Protein AF-A0A9D9I6J3-F1 (afdb_monomer)

Secondary structure (DSSP, 8-state):
--------------------------------------PPPP-EEEE-SSTTEE-SSSSEEEEEE-TTEEEEEEEEEESS-EEEEEE-SS---EEEEETTTTEEEEEEE---SSS-EEEEEEEEETTEEEEEEEEEPPTT---EEES--EEEE-SSS--EEEEEEEESSTT-EEEE---TTEEEEEETTEEEEEEPPP-SSS-EEEEEEEEE-TTSSS-EEEEEEEEEPPPP-EEES-SEEEE-SS--TT--EEEEEEESS-EEEEES-TT-SSEEEEEETTEEEEEEPP--SSS-EEEEEEEEEESSSS-EEEEEEEEEE----TTSEEEEEEE-STTPEEE---TT-EEEEEE-SSS-EEEEEESS--EEE-SS-EEEEEEEEEEESB----SSS-HHHHTTEEEEEE-------B-TTTTTT-TT--------S-TTTT--B-TTTTTT-TT-----TTTTTT-TT--B-TTTTTT-TT-----TTTTTT-TT--B-TTTTTTS------TTTTTT-TT--B-TTTTTT---S---TTTTTT-TT--B-TTTTTT-TT-----TTTTTT-TT--B-TTTTTT-------TTTTTT-TT--B-TTTTTT---S---TTTTTT-TT--B-TTTTTT-TT-----TTTTGGG---TTTS-TTTTTTTTTT-TT-----TTTTTT-TT--B-TTTTTT-TT-----TTTTTT-TT--B-TTTTTT-TT--EEPTTTTTT-TT--EEESTTTT-TT--EE-TTTTTT-TT--EEESTTTT-TT--EE-TTTTTT-TT--B-TTTTTT-TT-----TTTTTT-TT--B-TTTTTT---SEEPTTTBTT-TT--B-TTTTTT-TT--EE---B--B--SSEE-TTTTTT-TT--B--TTTTTTBTTEEE-TTTTTT-TT-----TTTTTT---SS-EE-TTTTTT-TT--EEPTTTT-SS-B--EEE-TTTTTT-TT--EE-TTTTTTB-SSS-EE-TTTTTT-TT--EEPTTTTTT--EEEESTTTT-TT--EE-S-SSTT---SEEESTTTT-TT-----TTTTTT--S--EEESTTTT-TT-----TTTTTT-TT--EEESTTTT-TT-----TTTTTT-TT--B-TTTTTT-TT-----HHHHTT-TT--B-TTTTTT-TT-----TTTTTT-TT--B-TTTTTT-TT--BSPPEEEETTEEEEGGG--TTTHHHH-PPPPPSSGGGTTTTTTT-TTBTTGGGS-GGG-

Sequence (1249 aa):
MKKISIICSAVLVLLSSCVKETIYYENPEVEAGEGDVVETEAELTLASRNTWFSTEDGQSAEIAFKSLGGEVVVDVNTNVGWTFTIDGEDEFITAVKDEETDQLVLSCDSNTQEKKLSSSITVTAGDKTAVITATQNAYGTMEIIAQANNFQLPAAGELSTSFTVESSDPDWTYETTACEWLLVEQDGNTLTLTADRNTDFADRVTEFVIIAGAGGGSPVTETISVLQDRAANITADTRTVPFAPVADSDFKRELTVDANFDWDYETDDSGNGWLTIEKTETGLILTPTANEGETSRTVVITLKTGDGKENLSEFDVTVSQAGMDYDAYIVGLNVIADDLKAMLFFDKGFKGTIDWGDGTIEETDTDTYPEHTYTDPGEYIVTAKGSAESMNAKYGYYYNQKDQYVEIYNWGDLGLKSMEDAFTQMENITSLPPDETGAFENVTTFDGAFAYMENISEIPEGLFSHAVNAVSMNQTFYSDGNITAAPAGLLKNCPKLQNVSGLLMSTSLASIDKDFLSANTELTDISQMFSMTELTTVPAGLFDNNKKVTTCNALFSNSSNFASVPAGIFDKLTECESFRMVFSNTALSSVPEGIFANNRKCTTFANAFQNTRITSVPEDLFEGCSNVTSFMSCFVRCGMLKSVPSGLFTNSGAMASDMDRDGFNMVFQGCTSLESVPAGLFDGFTNIQRFNSIFNGCTSLKEIPSGLFATNTSVTQMTSAFAGCTSLKEVPDEFFKGMANMTSFSGMFKGCTSIESIGSNIIAGCNKCTTVSDMFNGCTSLRAIAEDAFAGAPALENISGVFSGCTSLQTVPAGLFSSLTALENAAEAFMESGITAVPAGLFEKNASVSSYESAFEACTSLATVGDIFGENIAAKIECNRIFYGCTALQSLPAGFFDGLYGVSTFVDAFNGCTSLTSIPSGLFKDQTSASTVTFQRCFSGCTGLTSVPSLLFGQAERSNISTCANMFEECTSISSIAPDAFGSLNRSSGTTMSNLFLGCTSLTSIPAGLFKNVTGTFSNVFKDCTGIVSVGSELFNGRRPTGLTNLFSGCTSLASVPENLFCEVEGLTSLSGIFTNCTSLTSVPSGLFKGMTAMKTLTSVFKGCTSLTGIPSGLFAGMTAVTTLNGMFQGCTALKEVSASEFASMTAVTNVGNMFNGCTGLASFPTDFFDNMKSITNIGNLFNGCVNLTGESPYTVVNGVKYHLYERTGENQAASGLKALATAASNRKGAFTGCTGLSDYDSIPAEYK

Mean predicted aligned error: 16.3 Å

InterPro domains:
  IPR000601 PKD domain [PS50093] (355-383)
  IPR005046 Protein of unknown function DUF285 [PF03382] (667-783)
  IPR005046 Protein of unknown function DUF285 [PF03382] (1119-1190)
  IPR013783 Immunoglobulin-like fold [G3DSA:2.60.40.10] (138-227)
  IPR013783 Immunoglobulin-like fold [G3DSA:2.60.40.10] (228-321)
  IPR013783 Immunoglobulin-like fold [G3DSA:2.60.40.10] (348-394)
  IPR024361 Bacteroidetes-Associated Carbohydrate-binding Often N-terminal [PF13004] (176-226)
  IPR024361 Bacteroidetes-Associated Carbohydrate-binding Often N-terminal [PF13004] (266-322)
  IPR024361 Bacteroidetes-Associated Carbohydrate-binding Often N-terminal [cd14948] (60-136)
  IPR024361 Bacteroidetes-Associated Carbohydrate-binding Often N-terminal [cd14948] (254-322)
  IPR032675 Leucine-rich repeat domain superfamily [G3DSA:3.80.10.10] (411-660)
  IPR032675 Leucine-rich repeat domain superfamily [G3DSA:3.80.10.10] (665-862)
  IPR032675 Leucine-rich repeat domain superfamily [G3DSA:3.80.10.10] (876-1193)
  IPR035986 PKD domain superfamily [SSF49299] (351-384)
  IPR053139 Putative surface bspA-like protein [PTHR45661] (556-1179)

Radius of gyration: 55.64 Å; Cα contacts (8 Å, |Δi|>4): 3985; chains: 1; bounding box: 145×68×132 Å

Nearest PDB structures (foldseek):
  6dms-assembly1_A  TM=2.758E-01  e=2.188E-07  Mariniflexile fucanivorans
  5ope-assembly1_A  TM=3.822E-01  e=5.212E-05  Homo sapiens
  4pbv-assembly3_E  TM=3.831E-01  e=3.023E-04  Gallus gallus
  2jll-assembly1_A  TM=2.386E-01  e=2.643E-05  Homo sapiens
  6iaa-assembly3_C  TM=2.127E-01  e=6.115E-05  Homo sapiens

Structure (mmCIF, N/CA/C/O backbone):
data_AF-A0A9D9I6J3-F1
#
_entry.id   AF-A0A9D9I6J3-F1
#
loop_
_atom_site.group_PDB
_atom_site.id
_atom_site.type_symbol
_atom_site.label_atom_id
_atom_site.label_alt_id
_atom_site.label_comp_id
_atom_site.label_asym_id
_atom_site.label_entity_id
_atom_site.label_seq_id
_atom_site.pdbx_PDB_ins_code
_atom_site.Cartn_x
_atom_site.Cartn_y
_atom_site.Cartn_z
_atom_site.occupancy
_atom_site.B_iso_or_equiv
_atom_site.auth_seq_id
_atom_site.auth_comp_id
_atom_site.auth_asym_id
_atom_site.auth_atom_id
_atom_site.pdbx_PDB_model_num
ATOM 1 N N . MET A 1 1 ? -4.013 -18.586 -15.022 1.00 31.58 1 MET A N 1
ATOM 2 C CA . MET A 1 1 ? -4.111 -19.982 -14.530 1.00 31.58 1 MET A CA 1
ATOM 3 C C . MET A 1 1 ? -5.473 -20.500 -14.971 1.00 31.58 1 MET A C 1
ATOM 5 O O . MET A 1 1 ? -6.456 -19.863 -14.645 1.00 31.58 1 MET A O 1
ATOM 9 N N . LYS A 1 2 ? -5.574 -21.413 -15.950 1.00 26.11 2 LYS A N 1
ATOM 10 C CA . LYS A 1 2 ? -5.782 -22.869 -15.737 1.00 26.11 2 LYS A CA 1
ATOM 11 C C . LYS A 1 2 ? -6.666 -23.165 -14.516 1.00 26.11 2 LYS A C 1
ATOM 13 O O . LYS A 1 2 ? -6.300 -22.750 -13.431 1.00 26.11 2 LYS A O 1
ATOM 18 N N . LYS A 1 3 ? -7.715 -23.979 -14.558 1.00 27.22 3 LYS A N 1
ATOM 19 C CA . LYS A 1 3 ? -8.460 -24.729 -15.588 1.00 27.22 3 LYS A CA 1
ATOM 20 C C . LYS A 1 3 ? -9.621 -25.349 -14.778 1.00 27.22 3 LYS A C 1
ATOM 22 O O . LYS A 1 3 ? -9.359 -25.913 -13.725 1.00 27.22 3 LYS A O 1
ATOM 27 N N . ILE A 1 4 ? -10.866 -25.128 -15.185 1.00 32.34 4 ILE A N 1
ATOM 28 C CA . ILE A 1 4 ? -11.777 -26.135 -15.768 1.00 32.34 4 ILE A CA 1
ATOM 29 C C . ILE A 1 4 ? -12.156 -27.324 -14.863 1.00 32.34 4 ILE A C 1
ATOM 31 O O . ILE A 1 4 ? -11.342 -28.212 -14.624 1.00 32.34 4 ILE A O 1
ATOM 35 N N . SER A 1 5 ? -13.447 -27.358 -14.509 1.00 28.22 5 SER A N 1
ATOM 36 C CA . SER A 1 5 ? -14.442 -28.451 -14.668 1.00 28.22 5 SER A CA 1
ATOM 37 C C . SER A 1 5 ? -15.743 -27.981 -13.979 1.00 28.22 5 SER A C 1
ATOM 39 O O . SER A 1 5 ? -15.632 -27.390 -12.916 1.00 28.22 5 SER A O 1
ATOM 41 N N . ILE A 1 6 ? -16.993 -28.171 -14.419 1.00 29.58 6 ILE A N 1
ATOM 42 C CA . ILE A 1 6 ? -17.618 -28.969 -15.480 1.00 29.58 6 ILE A CA 1
ATOM 43 C C . ILE A 1 6 ? -19.096 -28.489 -15.612 1.00 29.58 6 ILE A C 1
ATOM 45 O O . ILE A 1 6 ? -19.751 -28.275 -14.600 1.00 29.58 6 ILE A O 1
ATOM 49 N N . ILE A 1 7 ? -19.567 -28.363 -16.863 1.00 25.58 7 ILE A N 1
ATOM 50 C CA . ILE A 1 7 ? -20.936 -28.522 -17.425 1.00 25.58 7 ILE A CA 1
ATOM 51 C C . ILE A 1 7 ? -22.084 -27.544 -17.053 1.00 25.58 7 ILE A C 1
ATOM 53 O O . ILE A 1 7 ? -22.588 -27.502 -15.937 1.00 25.58 7 ILE A O 1
ATOM 57 N N . CYS A 1 8 ? -22.561 -26.859 -18.108 1.00 24.48 8 CYS A N 1
ATOM 58 C CA . CYS A 1 8 ? -23.852 -26.178 -18.272 1.00 24.48 8 CYS A CA 1
ATOM 59 C C . CYS A 1 8 ? -24.996 -27.148 -18.631 1.00 24.48 8 CYS A C 1
ATOM 61 O O . CYS A 1 8 ? -24.764 -28.091 -19.390 1.00 24.48 8 CYS A O 1
ATOM 63 N N . SER A 1 9 ? -26.220 -26.792 -18.204 1.00 24.19 9 SER A N 1
ATOM 64 C CA . SER A 1 9 ? -27.562 -27.038 -18.800 1.00 24.19 9 SER A CA 1
ATOM 65 C C . SER A 1 9 ? -28.574 -27.615 -17.802 1.00 24.19 9 SER A C 1
ATOM 67 O O . SER A 1 9 ? -28.390 -28.744 -17.356 1.00 24.19 9 SER A O 1
ATOM 69 N N . ALA A 1 10 ? -29.639 -26.845 -17.519 1.00 23.12 10 ALA A N 1
ATOM 70 C CA . ALA A 1 10 ? -31.043 -27.235 -17.247 1.00 23.12 10 ALA A CA 1
ATOM 71 C C . ALA A 1 10 ? -31.738 -26.126 -16.403 1.00 23.12 10 ALA A C 1
ATOM 73 O O . ALA A 1 10 ? -31.264 -25.850 -15.308 1.00 23.12 10 ALA A O 1
ATOM 74 N N . VAL A 1 11 ? -32.707 -25.339 -16.921 1.00 23.56 11 VAL A N 1
ATOM 75 C CA . VAL A 1 11 ? -34.150 -25.679 -17.142 1.00 23.56 11 VAL A CA 1
ATOM 76 C C . VAL A 1 11 ? -34.924 -25.604 -15.808 1.00 23.56 11 VAL A C 1
ATOM 78 O O . VAL A 1 11 ? -34.448 -26.154 -14.827 1.00 23.56 11 VAL A O 1
ATOM 81 N N . LEU A 1 12 ? -36.102 -24.993 -15.636 1.00 22.55 12 LEU A N 1
ATOM 82 C CA . LEU A 1 12 ? -37.049 -24.220 -16.452 1.00 22.55 12 LEU A CA 1
ATOM 83 C C . LEU A 1 12 ? -38.026 -23.534 -15.464 1.00 22.55 12 LEU A C 1
ATOM 85 O O . LEU A 1 12 ? -38.310 -24.077 -14.400 1.00 22.55 12 LEU A O 1
ATOM 89 N N . VAL A 1 13 ? -38.533 -22.371 -15.862 1.00 25.64 13 VAL A N 1
ATOM 90 C CA . VAL A 1 13 ? -39.941 -21.917 -15.908 1.00 25.64 13 VAL A CA 1
ATOM 91 C C . VAL A 1 13 ? -41.053 -22.820 -15.294 1.00 25.64 13 VAL A C 1
ATOM 93 O O . VAL A 1 13 ? -41.077 -24.025 -15.528 1.00 25.64 13 VAL A O 1
ATOM 96 N N . LEU A 1 14 ? -42.041 -22.132 -14.677 1.00 25.36 14 LEU A N 1
ATOM 97 C CA . LEU A 1 14 ? -43.467 -22.454 -14.375 1.00 25.36 14 LEU A CA 1
ATOM 98 C C . LEU A 1 14 ? -43.877 -23.085 -13.021 1.00 25.36 14 LEU A C 1
ATOM 100 O O . LEU A 1 14 ? -43.435 -24.174 -12.670 1.00 25.36 14 LEU A O 1
ATOM 104 N N . LEU A 1 15 ? -44.839 -22.421 -12.340 1.00 24.41 15 LEU A N 1
ATOM 105 C CA . LEU A 1 15 ? -46.248 -22.847 -12.076 1.00 24.41 15 LEU A CA 1
ATOM 106 C C . LEU A 1 15 ? -46.881 -21.977 -10.948 1.00 24.41 15 LEU A C 1
ATOM 108 O O . LEU A 1 15 ? -46.342 -21.935 -9.847 1.00 24.41 15 LEU A O 1
ATOM 112 N N . SER A 1 16 ? -47.860 -21.098 -11.252 1.00 27.89 16 SER A N 1
ATOM 113 C CA . SER A 1 16 ? -49.352 -21.252 -11.184 1.00 27.89 16 SER A CA 1
ATOM 114 C C . SER A 1 16 ? -49.929 -21.098 -9.757 1.00 27.89 16 SER A C 1
ATOM 116 O O . SER A 1 16 ? -49.310 -21.595 -8.827 1.00 27.89 16 SER A O 1
ATOM 118 N N . SER A 1 17 ? -51.078 -20.483 -9.437 1.00 27.06 17 SER A N 1
ATOM 119 C CA . SER A 1 17 ? -52.390 -20.254 -10.096 1.00 27.06 17 SER A CA 1
ATOM 120 C C . SER A 1 17 ? -53.180 -19.206 -9.258 1.00 27.06 17 SER A C 1
ATOM 122 O O . SER A 1 17 ? -52.914 -19.104 -8.063 1.00 27.06 17 SER A O 1
ATOM 124 N N . CYS A 1 18 ? -54.146 -18.420 -9.755 1.00 23.62 18 CYS A N 1
ATOM 125 C CA . CYS A 1 18 ? -55.503 -18.833 -10.157 1.00 23.62 18 CYS A CA 1
ATOM 126 C C . CYS A 1 18 ? -56.215 -17.725 -10.976 1.00 23.62 18 CYS A C 1
ATOM 128 O O . CYS A 1 18 ? -55.881 -16.551 -10.850 1.00 23.62 18 CYS A O 1
ATOM 130 N N . VAL A 1 19 ? -57.186 -18.138 -11.794 1.00 31.89 19 VAL A N 1
ATOM 131 C CA . VAL A 1 19 ? -57.693 -17.511 -13.033 1.00 31.89 19 VAL A CA 1
ATOM 132 C C . VAL A 1 19 ? -59.041 -16.794 -12.831 1.00 31.89 19 VAL A C 1
ATOM 134 O O . VAL A 1 19 ? -59.838 -17.221 -11.996 1.00 31.89 19 VAL A O 1
ATOM 137 N N . LYS A 1 20 ? -59.338 -15.781 -13.662 1.00 25.92 20 LYS A N 1
ATOM 138 C CA . LYS A 1 20 ? -60.696 -15.514 -14.175 1.00 25.92 20 LYS A CA 1
ATOM 139 C C . LYS A 1 20 ? -60.619 -14.939 -15.599 1.00 25.92 20 LYS A C 1
ATOM 141 O O . LYS A 1 20 ? -59.843 -14.022 -15.840 1.00 25.92 20 LYS A O 1
ATOM 146 N N . GLU A 1 21 ? -61.371 -15.561 -16.502 1.00 25.34 21 GLU A N 1
ATOM 147 C CA . GLU A 1 21 ? -61.433 -15.333 -17.952 1.00 25.34 21 GLU A CA 1
ATOM 148 C C . GLU A 1 21 ? -62.303 -14.122 -18.327 1.00 25.34 21 GLU A C 1
ATOM 150 O O . GLU A 1 21 ? -63.304 -13.844 -17.665 1.00 25.34 21 GLU A O 1
ATOM 155 N N . THR A 1 22 ? -61.938 -13.470 -19.433 1.00 25.23 22 THR A N 1
ATOM 156 C CA . THR A 1 22 ? -62.738 -12.491 -20.185 1.00 25.23 22 THR A CA 1
ATOM 157 C C . THR A 1 22 ? -62.913 -13.058 -21.598 1.00 25.23 22 THR A C 1
ATOM 159 O O . THR A 1 22 ? -61.918 -13.462 -22.199 1.00 25.23 22 THR A O 1
ATOM 162 N N . ILE A 1 23 ? -64.143 -13.116 -22.119 1.00 27.64 23 ILE A N 1
ATOM 163 C CA . ILE A 1 23 ? -64.451 -13.550 -23.496 1.00 27.64 23 ILE A CA 1
ATOM 164 C C . ILE A 1 23 ? -65.005 -12.353 -24.286 1.00 27.64 23 ILE A C 1
ATOM 166 O O . ILE A 1 23 ? -65.768 -11.553 -23.745 1.00 27.64 23 ILE A O 1
ATOM 170 N N . TYR A 1 24 ? -64.557 -12.251 -25.541 1.00 30.38 24 TYR A N 1
ATOM 171 C CA . TYR A 1 24 ? -64.829 -11.232 -26.562 1.00 30.38 24 TYR A CA 1
ATOM 172 C C . TYR A 1 24 ? -66.170 -11.446 -27.292 1.00 30.38 24 TYR A C 1
ATOM 174 O O . TYR A 1 24 ? -66.682 -12.563 -27.318 1.00 30.38 24 TYR A O 1
ATOM 182 N N . TYR A 1 25 ? -66.678 -10.400 -27.958 1.00 24.48 25 TYR A N 1
ATOM 183 C CA . TYR A 1 25 ? -67.726 -10.485 -28.986 1.00 24.48 25 TYR A CA 1
ATOM 184 C C . TYR A 1 25 ? -67.228 -9.843 -30.292 1.00 24.48 25 TYR A C 1
ATOM 186 O O . TYR A 1 25 ? -66.912 -8.657 -30.309 1.00 24.48 25 TYR A O 1
ATOM 194 N N . GLU A 1 26 ? -67.202 -10.628 -31.371 1.00 28.08 26 GLU A N 1
ATOM 195 C CA . GLU A 1 26 ? -67.115 -10.182 -32.768 1.00 28.08 26 GLU A CA 1
ATOM 196 C C . GLU A 1 26 ? -68.422 -10.549 -33.488 1.00 28.08 26 GLU A C 1
ATOM 198 O O . GLU A 1 26 ? -69.033 -11.581 -33.204 1.00 28.08 26 GLU A O 1
ATOM 203 N N . ASN A 1 27 ? -68.836 -9.700 -34.427 1.00 25.91 27 ASN A N 1
ATOM 204 C CA . ASN A 1 27 ? -70.014 -9.859 -35.278 1.00 25.91 27 ASN A CA 1
ATOM 205 C C . ASN A 1 27 ? -69.564 -10.309 -36.687 1.00 25.91 27 ASN A C 1
ATOM 207 O O . ASN A 1 27 ? -68.663 -9.665 -37.228 1.00 25.91 27 ASN A O 1
ATOM 211 N N . PRO A 1 28 ? -70.142 -11.349 -37.318 1.00 34.97 28 PRO A N 1
ATOM 212 C CA . PRO A 1 28 ? -69.772 -11.731 -38.677 1.00 34.97 28 PRO A CA 1
ATOM 213 C C . PRO A 1 28 ? -70.759 -11.182 -39.720 1.00 34.97 28 PRO A C 1
ATOM 215 O O . PRO A 1 28 ? -71.968 -11.372 -39.606 1.00 34.97 28 PRO A O 1
ATOM 218 N N . GLU A 1 29 ? -70.236 -10.593 -40.799 1.00 28.41 29 GLU A N 1
ATOM 219 C CA . GLU A 1 29 ? -70.958 -10.444 -42.068 1.00 28.41 29 GLU A CA 1
ATOM 220 C C . GLU A 1 29 ? -70.301 -11.258 -43.194 1.00 28.41 29 GLU A C 1
ATOM 222 O O . GLU A 1 29 ? -69.153 -11.694 -43.132 1.00 28.41 29 GLU A O 1
ATOM 227 N N . VAL A 1 30 ? -71.128 -11.528 -44.195 1.00 30.08 30 VAL A N 1
ATOM 228 C CA . VAL A 1 30 ? -71.167 -12.698 -45.074 1.00 30.08 30 VAL A CA 1
ATOM 229 C C . VAL A 1 30 ? -70.331 -12.487 -46.351 1.00 30.08 30 VAL A C 1
ATOM 231 O O . VAL A 1 30 ? -70.369 -11.408 -46.924 1.00 30.08 30 VAL A O 1
ATOM 234 N N . GLU A 1 31 ? -69.653 -13.524 -46.861 1.00 28.06 31 GLU A N 1
ATOM 235 C CA . GLU A 1 31 ? -69.933 -14.145 -48.179 1.00 28.06 31 GLU A CA 1
ATOM 236 C C . GLU A 1 31 ? -68.785 -14.962 -48.800 1.00 28.06 31 GLU A C 1
ATOM 238 O O . GLU A 1 31 ? -67.633 -14.554 -48.891 1.00 28.06 31 GLU A O 1
ATOM 243 N N . ALA A 1 32 ? -69.248 -16.082 -49.367 1.00 30.25 32 ALA A N 1
ATOM 244 C CA . ALA A 1 32 ? -68.798 -16.760 -50.578 1.00 30.25 32 ALA A CA 1
ATOM 245 C C . ALA A 1 32 ? -67.492 -17.577 -50.565 1.00 30.25 32 ALA A C 1
ATOM 247 O O . ALA A 1 32 ? -66.387 -17.060 -50.672 1.00 30.25 32 ALA A O 1
ATOM 248 N N . GLY A 1 33 ? -67.674 -18.894 -50.725 1.00 33.72 33 GLY A N 1
ATOM 249 C CA . GLY A 1 33 ? -66.905 -19.629 -51.733 1.00 33.72 33 GLY A CA 1
ATOM 250 C C . GLY A 1 33 ? -66.193 -20.890 -51.260 1.00 33.72 33 GLY A C 1
ATOM 251 O O . GLY A 1 33 ? -65.012 -20.858 -50.961 1.00 33.72 33 GLY A O 1
ATOM 252 N N . GLU A 1 34 ? -66.928 -22.002 -51.325 1.00 33.72 34 GLU A N 1
ATOM 253 C CA . GLU A 1 34 ? -66.458 -23.364 -51.631 1.00 33.72 34 GLU A CA 1
ATOM 254 C C . GLU A 1 34 ? -65.314 -23.987 -50.799 1.00 33.72 34 GLU A C 1
ATOM 256 O O . GLU A 1 34 ? -64.138 -23.896 -51.132 1.00 33.72 34 GLU A O 1
ATOM 261 N N . GLY A 1 35 ? -65.720 -24.865 -49.873 1.00 38.38 35 GLY A N 1
ATOM 262 C CA . GLY A 1 35 ? -65.295 -26.269 -49.940 1.00 38.38 35 GLY A CA 1
ATOM 263 C C . GLY A 1 35 ? -64.178 -26.727 -49.003 1.00 38.38 35 GLY A C 1
ATOM 264 O O . GLY A 1 35 ? -63.072 -26.972 -49.461 1.00 38.38 35 GLY A O 1
ATOM 265 N N . ASP A 1 36 ? -64.513 -26.979 -47.735 1.00 35.16 36 ASP A N 1
ATOM 266 C CA . ASP A 1 36 ? -64.277 -28.272 -47.066 1.00 35.16 36 ASP A CA 1
ATOM 267 C C . ASP A 1 36 ? -65.041 -28.306 -45.726 1.00 35.16 36 ASP A C 1
ATOM 269 O O . ASP A 1 36 ? -65.054 -27.339 -44.969 1.00 35.16 36 ASP A O 1
ATOM 273 N N . VAL A 1 37 ? -65.763 -29.400 -45.469 1.00 37.16 37 VAL A N 1
ATOM 274 C CA . VAL A 1 37 ? -66.711 -29.535 -44.347 1.00 37.16 37 VAL A CA 1
ATOM 275 C C . VAL A 1 37 ? -65.970 -29.921 -43.065 1.00 37.16 37 VAL A C 1
ATOM 277 O O . VAL A 1 37 ? -65.348 -30.983 -43.010 1.00 37.16 37 VAL A O 1
ATOM 280 N N . VAL A 1 38 ? -66.104 -29.101 -42.020 1.00 40.81 38 VAL A N 1
ATOM 281 C CA . VAL A 1 38 ? -65.762 -29.426 -40.626 1.00 40.81 38 VAL A CA 1
ATOM 282 C C . VAL A 1 38 ? -67.044 -29.252 -39.800 1.00 40.81 38 VAL A C 1
ATOM 284 O O . VAL A 1 38 ? -67.656 -28.191 -39.852 1.00 40.81 38 VAL A O 1
ATOM 287 N N . GLU A 1 39 ? -67.503 -30.299 -39.105 1.00 50.38 39 GLU A N 1
ATOM 288 C CA . GLU A 1 39 ? -68.707 -30.256 -38.253 1.00 50.38 39 GLU A CA 1
ATOM 289 C C . GLU A 1 39 ? -68.475 -29.346 -37.026 1.00 50.38 39 GLU A C 1
ATOM 291 O O . GLU A 1 39 ? -67.531 -29.571 -36.268 1.00 50.38 39 GLU A O 1
ATOM 296 N N . THR A 1 40 ? -69.322 -28.327 -36.826 1.00 54.03 40 THR A N 1
ATOM 297 C CA . THR A 1 40 ? -69.355 -27.457 -35.634 1.00 54.03 40 THR A CA 1
ATOM 298 C C . THR A 1 40 ? -70.319 -28.014 -34.574 1.00 54.03 40 THR A C 1
ATOM 300 O O . THR A 1 40 ? -71.454 -28.365 -34.893 1.00 54.03 40 THR A O 1
ATOM 303 N N . GLU A 1 41 ? -69.883 -28.110 -33.310 1.00 60.88 41 GLU A N 1
ATOM 304 C CA . GLU A 1 41 ? -70.750 -28.487 -32.176 1.00 60.88 41 GLU A CA 1
ATOM 305 C C . GLU A 1 41 ? -71.776 -27.369 -31.875 1.00 60.88 41 GLU A C 1
ATOM 307 O O . GLU A 1 41 ? -71.449 -26.182 -31.947 1.00 60.88 41 GLU A O 1
ATOM 312 N N . ALA A 1 42 ? -73.025 -27.731 -31.552 1.00 68.25 42 ALA A N 1
ATOM 313 C CA . ALA A 1 42 ? -74.089 -26.763 -31.269 1.00 68.25 42 ALA A CA 1
ATOM 314 C C . ALA A 1 42 ? -73.963 -26.162 -29.853 1.00 68.25 42 ALA A C 1
ATOM 316 O O . ALA A 1 42 ? -73.796 -26.891 -28.869 1.00 68.25 42 ALA A O 1
ATOM 317 N N . GLU A 1 43 ? -74.107 -24.837 -29.744 1.00 77.25 43 GLU A N 1
ATOM 318 C CA . GLU A 1 43 ? -74.141 -24.084 -28.480 1.00 77.25 43 GLU A CA 1
ATOM 319 C C . GLU A 1 43 ? -75.550 -23.526 -28.213 1.00 77.25 43 GLU A C 1
ATOM 321 O O . GLU A 1 43 ? -76.224 -23.075 -29.138 1.00 77.25 43 GLU A O 1
ATOM 326 N N . LEU A 1 44 ? -76.012 -23.550 -26.954 1.00 81.19 44 LEU A N 1
ATOM 327 C CA . LEU A 1 44 ? -77.316 -23.011 -26.539 1.00 81.19 44 LEU A CA 1
ATOM 328 C C . LEU A 1 44 ? -77.244 -22.428 -25.120 1.00 81.19 44 LEU A C 1
ATOM 330 O O . LEU A 1 44 ? -76.957 -23.162 -24.172 1.00 81.19 44 LEU A O 1
ATOM 334 N N . THR A 1 45 ? -77.553 -21.134 -24.974 1.00 78.25 45 THR A N 1
ATOM 335 C CA . THR A 1 45 ? -77.726 -20.446 -23.678 1.00 78.25 45 THR A CA 1
ATOM 336 C C . THR A 1 45 ? -78.938 -19.508 -23.701 1.00 78.25 45 THR A C 1
ATOM 338 O O . THR A 1 45 ? -79.352 -19.040 -24.761 1.00 78.25 45 THR A O 1
ATOM 341 N N . LEU A 1 46 ? -79.525 -19.244 -22.529 1.00 77.31 46 LEU A N 1
ATOM 342 C CA . LEU A 1 46 ? -80.698 -18.374 -22.364 1.00 77.31 46 LEU A CA 1
ATOM 343 C C . LEU A 1 46 ? -80.348 -17.177 -21.464 1.00 77.31 46 LEU A C 1
ATOM 345 O O . LEU A 1 46 ? -79.749 -17.376 -20.407 1.00 77.31 46 LEU A O 1
ATOM 349 N N . ALA A 1 47 ? -80.748 -15.958 -21.843 1.00 67.81 47 ALA A N 1
ATOM 350 C CA . ALA A 1 47 ? -80.571 -14.733 -21.048 1.00 67.81 47 ALA A CA 1
ATOM 351 C C . ALA A 1 47 ? -81.853 -13.872 -21.031 1.00 67.81 47 ALA A C 1
ATOM 353 O O . ALA A 1 47 ? -82.727 -14.041 -21.870 1.00 67.81 47 ALA A O 1
ATOM 354 N N . SER A 1 48 ? -82.014 -12.955 -20.069 1.00 60.53 48 SER A N 1
ATOM 355 C CA . SER A 1 48 ? -83.118 -11.977 -20.071 1.00 60.53 48 SER A CA 1
ATOM 356 C C . SER A 1 48 ? -82.676 -10.661 -19.432 1.00 60.53 48 SER A C 1
ATOM 358 O O . SER A 1 48 ? -81.851 -10.659 -18.518 1.00 60.53 48 SER A O 1
ATOM 360 N N . ARG A 1 49 ? -83.237 -9.539 -19.901 1.00 55.66 49 ARG A N 1
ATOM 361 C CA . ARG A 1 49 ? -82.960 -8.181 -19.393 1.00 55.66 49 ARG A CA 1
ATOM 362 C C . ARG A 1 49 ? -83.916 -7.717 -18.282 1.00 55.66 49 ARG A C 1
ATOM 364 O O . ARG A 1 49 ? -83.737 -6.620 -17.764 1.00 55.66 49 ARG A O 1
ATOM 371 N N . ASN A 1 50 ? -84.886 -8.548 -17.882 1.00 54.34 50 ASN A N 1
ATOM 372 C CA . ASN A 1 50 ? -85.857 -8.233 -16.827 1.00 54.34 50 ASN A CA 1
ATOM 373 C C . ASN A 1 50 ? -85.631 -9.084 -15.564 1.00 54.34 50 ASN A C 1
ATOM 375 O O . ASN A 1 50 ? -85.189 -10.228 -15.624 1.00 54.34 50 ASN A O 1
ATOM 379 N N . THR A 1 51 ? -85.988 -8.548 -14.395 1.00 53.19 51 THR A N 1
ATOM 380 C CA . THR A 1 51 ? -85.700 -9.130 -13.065 1.00 53.19 51 THR A CA 1
ATOM 381 C C . THR A 1 51 ? -86.547 -10.359 -12.682 1.00 53.19 51 THR A C 1
ATOM 383 O O . THR A 1 51 ? -86.509 -10.798 -11.533 1.00 53.19 51 THR A O 1
ATOM 386 N N . TRP A 1 52 ? -87.315 -10.950 -13.608 1.00 54.25 52 TRP A N 1
ATOM 387 C CA . TRP A 1 52 ? -88.207 -12.103 -13.356 1.00 54.25 52 TRP A CA 1
ATOM 388 C C . TRP A 1 52 ? -87.580 -13.474 -13.678 1.00 54.25 52 TRP A C 1
ATOM 390 O O . TRP A 1 52 ? -88.298 -14.472 -13.751 1.00 54.25 52 TRP A O 1
ATOM 400 N N . PHE A 1 53 ? -86.256 -13.531 -13.846 1.00 57.62 53 PHE A N 1
ATOM 401 C CA . PHE A 1 53 ? -85.511 -14.695 -14.336 1.00 57.62 53 PHE A CA 1
ATOM 402 C C . PHE A 1 53 ? -84.337 -15.063 -13.408 1.00 57.62 53 PHE A C 1
ATOM 404 O O . PHE A 1 53 ? -83.577 -14.187 -12.995 1.00 57.62 53 PHE A O 1
ATOM 411 N N . SER A 1 54 ? -84.147 -16.356 -13.109 1.00 56.09 54 SER A N 1
ATOM 412 C CA . SER A 1 54 ? -82.941 -16.873 -12.436 1.00 56.09 54 SER A CA 1
ATOM 413 C C . SER A 1 54 ? -82.500 -18.227 -13.010 1.00 56.09 54 SER A C 1
ATOM 415 O O . SER A 1 54 ? -83.305 -19.156 -13.067 1.00 56.09 54 SER A O 1
ATOM 417 N N . THR A 1 55 ? -81.224 -18.359 -13.391 1.00 53.25 55 THR A N 1
ATOM 418 C CA . THR A 1 55 ? -80.593 -19.619 -13.843 1.00 53.25 55 THR A CA 1
ATOM 419 C C . THR A 1 55 ? -79.372 -19.925 -12.968 1.00 53.25 55 THR A C 1
ATOM 421 O O . THR A 1 55 ? -78.456 -19.104 -12.919 1.00 53.25 55 THR A O 1
ATOM 424 N N . GLU A 1 56 ? -79.316 -21.082 -12.295 1.00 54.47 56 GLU A N 1
ATOM 425 C CA . GLU A 1 56 ? -78.135 -21.487 -11.498 1.00 54.47 56 GLU A CA 1
ATOM 426 C C . GLU A 1 56 ? -77.017 -22.129 -12.347 1.00 54.47 56 GLU A C 1
ATOM 428 O O . GLU A 1 56 ? -75.862 -22.137 -11.927 1.00 54.47 56 GLU A O 1
ATOM 433 N N . ASP A 1 57 ? -77.327 -22.635 -13.544 1.00 57.22 57 ASP A N 1
ATOM 434 C CA . ASP A 1 57 ? -76.417 -23.448 -14.367 1.00 57.22 57 ASP A CA 1
ATOM 435 C C . ASP A 1 57 ? -76.362 -23.046 -15.858 1.00 57.22 57 ASP A C 1
ATOM 437 O O . ASP A 1 57 ? -75.717 -23.720 -16.660 1.00 57.22 57 ASP A O 1
ATOM 441 N N . GLY A 1 58 ? -76.992 -21.926 -16.238 1.00 60.31 58 GLY A N 1
ATOM 442 C CA . GLY A 1 58 ? -76.875 -21.317 -17.574 1.00 60.31 58 GLY A CA 1
ATOM 443 C C . GLY A 1 58 ? -77.557 -22.071 -18.726 1.00 60.31 58 GLY A C 1
ATOM 444 O O . GLY A 1 58 ? -77.452 -21.636 -19.872 1.00 60.31 58 GLY A O 1
ATOM 445 N N . GLN A 1 59 ? -78.269 -23.173 -18.450 1.00 64.31 59 GLN A N 1
ATOM 446 C CA . GLN A 1 59 ? -79.030 -23.942 -19.452 1.00 64.31 59 GLN A CA 1
ATOM 447 C C . GLN A 1 59 ? -80.480 -24.243 -19.038 1.00 64.31 59 GLN A C 1
ATOM 449 O O . GLN A 1 59 ? -81.288 -24.559 -19.905 1.00 64.31 59 GLN A O 1
ATOM 454 N N . SER A 1 60 ? -80.857 -24.126 -17.759 1.00 69.88 60 SER A N 1
ATOM 455 C CA . SER A 1 60 ? -82.261 -24.239 -17.325 1.00 69.88 60 SER A CA 1
ATOM 456 C C . SER A 1 60 ? -82.675 -23.023 -16.499 1.00 69.88 60 SER A C 1
ATOM 458 O O . SER A 1 60 ? -81.904 -22.548 -15.668 1.00 69.88 60 SER A O 1
ATOM 460 N N . ALA A 1 61 ? -83.883 -22.504 -16.724 1.00 69.56 61 ALA A N 1
ATOM 461 C CA . ALA A 1 61 ? -84.350 -21.254 -16.121 1.00 69.56 61 ALA A CA 1
ATOM 462 C C . ALA A 1 61 ? -85.634 -21.428 -15.312 1.00 69.56 61 ALA A C 1
ATOM 464 O O . ALA A 1 61 ? -86.484 -22.233 -15.682 1.00 69.56 61 ALA A O 1
ATOM 465 N N . GLU A 1 62 ? -85.817 -20.632 -14.255 1.00 74.56 62 GLU A N 1
ATOM 466 C CA . GLU A 1 62 ? -87.106 -20.493 -13.568 1.00 74.56 62 GLU A CA 1
ATOM 467 C C . GLU A 1 62 ? -87.645 -19.062 -13.732 1.00 74.56 62 GLU A C 1
ATOM 469 O O . GLU A 1 62 ? -86.935 -18.090 -13.468 1.00 74.56 62 GLU A O 1
ATOM 474 N N . ILE A 1 63 ? -88.897 -18.934 -14.183 1.00 77.00 63 ILE A N 1
ATOM 475 C CA . ILE A 1 63 ? -89.609 -17.657 -14.338 1.00 77.00 63 ILE A CA 1
ATOM 476 C C . ILE A 1 63 ? -90.844 -17.664 -13.443 1.00 77.00 63 ILE A C 1
ATOM 478 O O . ILE A 1 63 ? -91.627 -18.614 -13.451 1.00 77.00 63 ILE A O 1
ATOM 482 N N . ALA A 1 64 ? -91.045 -16.591 -12.679 1.00 76.56 64 ALA A N 1
ATOM 483 C CA . ALA A 1 64 ? -92.189 -16.443 -11.784 1.00 76.56 64 ALA A CA 1
ATOM 484 C C . ALA A 1 64 ? -93.029 -15.214 -12.158 1.00 76.56 64 ALA A C 1
ATOM 486 O O . ALA A 1 64 ? -92.744 -14.094 -11.736 1.00 76.56 64 ALA A O 1
ATOM 487 N N . PHE A 1 65 ? -94.101 -15.435 -12.915 1.00 77.06 65 PHE A N 1
ATOM 488 C CA . PHE A 1 65 ? -95.086 -14.414 -13.238 1.00 77.06 65 PHE A CA 1
ATOM 489 C C . PHE A 1 65 ? -95.896 -14.004 -12.003 1.00 77.06 65 PHE A C 1
ATOM 491 O O . PHE A 1 65 ? -96.267 -14.815 -11.143 1.00 77.06 65 PHE A O 1
ATOM 498 N N . LYS A 1 66 ? -96.197 -12.710 -11.932 1.00 76.75 66 LYS A N 1
ATOM 499 C CA . LYS A 1 66 ? -97.061 -12.115 -10.911 1.00 76.75 66 LYS A CA 1
ATOM 500 C C . LYS A 1 66 ? -98.523 -12.496 -11.152 1.00 76.75 66 LYS A C 1
ATOM 502 O O . LYS A 1 66 ? -98.900 -12.960 -12.232 1.00 76.75 66 LYS A O 1
ATOM 507 N N . SER A 1 67 ? -99.365 -12.317 -10.135 1.00 72.12 67 SER A N 1
ATOM 508 C CA . SER A 1 67 ? -100.769 -12.752 -10.201 1.00 72.12 67 SER A CA 1
ATOM 509 C C . SER A 1 67 ? -101.576 -12.013 -11.278 1.00 72.12 67 SER A C 1
ATOM 511 O O . SER A 1 67 ? -102.527 -12.562 -11.828 1.00 72.12 67 SER A O 1
ATOM 513 N N . LEU A 1 68 ? -101.159 -10.798 -11.636 1.00 69.94 68 LEU A N 1
ATOM 514 C CA . LEU A 1 68 ? -101.795 -9.957 -12.652 1.00 69.94 68 LEU A CA 1
ATOM 515 C C . LEU A 1 68 ? -101.435 -10.335 -14.099 1.00 69.94 68 LEU A C 1
ATOM 517 O O . LEU A 1 68 ? -102.017 -9.779 -15.025 1.00 69.94 68 LEU A O 1
ATOM 521 N N . GLY A 1 69 ? -100.562 -11.325 -14.297 1.00 72.81 69 GLY A N 1
ATOM 522 C CA . GLY A 1 69 ? -100.032 -11.667 -15.616 1.00 72.81 69 GLY A CA 1
ATOM 523 C C . GLY A 1 69 ? -98.786 -10.853 -15.935 1.00 72.81 69 GLY A C 1
ATOM 524 O O . GLY A 1 69 ? -98.235 -10.173 -15.068 1.00 72.81 69 GLY A O 1
ATOM 525 N N . GLY A 1 70 ? -98.314 -10.961 -17.169 1.00 72.44 70 GLY A N 1
ATOM 526 C CA . GLY A 1 70 ? -97.162 -10.206 -17.642 1.00 72.44 70 GLY A CA 1
ATOM 527 C C . GLY A 1 70 ? -96.483 -10.860 -18.832 1.00 72.44 70 GLY A C 1
ATOM 528 O O . GLY A 1 70 ? -96.842 -11.962 -19.250 1.00 72.44 70 GLY A O 1
ATOM 529 N N . GLU A 1 71 ? -95.478 -10.163 -19.346 1.00 75.88 71 GLU A N 1
ATOM 530 C CA . GLU A 1 71 ? -94.658 -10.588 -20.473 1.00 75.88 71 GLU A CA 1
ATOM 531 C C . GLU A 1 71 ? -93.180 -10.560 -20.072 1.00 75.88 71 GLU A C 1
ATOM 533 O O . GLU A 1 71 ? -92.715 -9.634 -19.406 1.00 75.88 71 GLU A O 1
ATOM 538 N N . VAL A 1 72 ? -92.446 -11.603 -20.451 1.00 73.31 72 VAL A N 1
ATOM 539 C CA . VAL A 1 72 ? -91.001 -11.731 -20.271 1.00 73.31 72 VAL A CA 1
ATOM 540 C C . VAL A 1 72 ? -90.396 -12.078 -21.615 1.00 73.31 72 VAL A C 1
ATOM 542 O O . VAL A 1 72 ? -90.772 -13.071 -22.230 1.00 73.31 72 VAL A O 1
ATOM 545 N N . VAL A 1 73 ? -89.417 -11.291 -22.041 1.00 77.75 73 VAL A N 1
ATOM 546 C CA . VAL A 1 73 ? -88.619 -11.583 -23.231 1.00 77.75 73 VAL A CA 1
ATOM 547 C C . VAL A 1 73 ? -87.350 -12.317 -22.799 1.00 77.75 73 VAL A C 1
ATOM 549 O O . VAL A 1 73 ? -86.644 -11.868 -21.890 1.00 77.75 73 VAL A O 1
ATOM 552 N N . VAL A 1 74 ? -87.091 -13.470 -23.412 1.00 75.56 74 VAL A N 1
ATOM 553 C CA . VAL A 1 74 ? -85.906 -14.304 -23.182 1.00 75.56 74 VAL A CA 1
ATOM 554 C C . VAL A 1 74 ? -85.058 -14.301 -24.449 1.00 75.56 74 VAL A C 1
ATOM 556 O O . VAL A 1 74 ? -85.514 -14.739 -25.495 1.00 75.56 74 VAL A O 1
ATOM 559 N N . ASP A 1 75 ? -83.820 -13.842 -24.360 1.00 79.81 75 ASP A N 1
ATOM 560 C CA . ASP A 1 75 ? -82.836 -13.918 -25.438 1.00 79.81 75 ASP A CA 1
ATOM 561 C C . ASP A 1 75 ? -82.346 -15.370 -25.574 1.00 79.81 75 ASP A C 1
ATOM 563 O O . ASP A 1 75 ? -81.833 -15.946 -24.603 1.00 79.81 75 ASP A O 1
ATOM 567 N N . VAL A 1 76 ? -82.506 -15.977 -26.757 1.00 79.88 76 VAL A N 1
ATOM 568 C CA . VAL A 1 76 ? -82.008 -17.330 -27.048 1.00 79.88 76 VAL A CA 1
ATOM 569 C C . VAL A 1 76 ? -80.735 -17.221 -27.875 1.00 79.88 76 VAL A C 1
ATOM 571 O O . VAL A 1 76 ? -80.771 -17.036 -29.086 1.00 79.88 76 VAL A O 1
ATOM 574 N N . ASN A 1 77 ? -79.588 -17.378 -27.217 1.00 80.81 77 ASN A N 1
ATOM 575 C CA . ASN A 1 77 ? -78.288 -17.257 -27.869 1.00 80.81 77 ASN A CA 1
ATOM 576 C C . ASN A 1 77 ? -77.796 -18.641 -28.303 1.00 80.81 77 ASN A C 1
ATOM 578 O O . ASN A 1 77 ? -77.487 -19.502 -27.469 1.00 80.81 77 ASN A O 1
ATOM 582 N N . THR A 1 78 ? -77.731 -18.863 -29.613 1.00 77.44 78 THR A N 1
ATOM 583 C CA . THR A 1 78 ? -77.258 -20.112 -30.216 1.00 77.44 78 THR A CA 1
ATOM 584 C C . THR A 1 78 ? -76.578 -19.846 -31.556 1.00 77.44 78 THR A C 1
ATOM 586 O O . THR A 1 78 ? -76.891 -18.881 -32.247 1.00 77.44 78 THR A O 1
ATOM 589 N N . ASN A 1 79 ? -75.635 -20.710 -31.927 1.00 78.75 79 ASN A N 1
ATOM 590 C CA . ASN A 1 79 ? -74.942 -20.669 -33.214 1.00 78.75 79 ASN A CA 1
ATOM 591 C C . ASN A 1 79 ? -75.656 -21.487 -34.315 1.00 78.75 79 ASN A C 1
ATOM 593 O O . ASN A 1 79 ? -75.166 -21.554 -35.443 1.00 78.75 79 ASN A O 1
ATOM 597 N N . VAL A 1 80 ? -76.798 -22.121 -34.005 1.00 79.19 80 VAL A N 1
ATOM 598 C CA . VAL A 1 80 ? -77.616 -22.912 -34.940 1.00 79.19 80 VAL A CA 1
ATOM 599 C C . VAL A 1 80 ? -79.108 -22.613 -34.762 1.00 79.19 80 VAL A C 1
ATOM 601 O O . VAL A 1 80 ? -79.548 -22.168 -33.711 1.00 79.19 80 VAL A O 1
ATOM 604 N N . GLY A 1 81 ? -79.933 -22.894 -35.775 1.00 80.56 81 GLY A N 1
ATOM 605 C CA . GLY A 1 81 ? -81.382 -22.686 -35.666 1.00 80.56 81 GLY A CA 1
ATOM 606 C C . GLY A 1 81 ? -82.022 -23.497 -34.527 1.00 80.56 81 GLY A C 1
ATOM 607 O O . GLY A 1 81 ? -81.720 -24.681 -34.350 1.00 80.56 81 GLY A O 1
ATOM 608 N N . TRP A 1 82 ? -82.944 -22.871 -33.791 1.00 88.25 82 TRP A N 1
ATOM 609 C CA . TRP A 1 82 ? -83.598 -23.454 -32.616 1.00 88.25 82 TRP A CA 1
ATOM 610 C C . TRP A 1 82 ? -85.129 -23.464 -32.707 1.00 88.25 82 TRP A C 1
ATOM 612 O O . TRP A 1 82 ? -85.747 -22.666 -33.418 1.00 88.25 82 TRP A O 1
ATOM 622 N N . THR A 1 83 ? -85.736 -24.382 -31.954 1.00 86.06 83 THR A N 1
ATOM 623 C CA . THR A 1 83 ? -87.192 -24.553 -31.798 1.00 86.06 83 THR A CA 1
ATOM 624 C C . THR A 1 83 ? -87.553 -24.705 -30.323 1.00 86.06 83 THR A C 1
ATOM 626 O O . THR A 1 83 ? -86.667 -24.930 -29.502 1.00 86.06 83 THR A O 1
ATOM 629 N N . PHE A 1 84 ? -88.832 -24.603 -29.960 1.00 88.25 84 PHE A N 1
ATOM 630 C CA . PHE A 1 84 ? -89.269 -24.856 -28.586 1.00 88.25 84 PHE A CA 1
ATOM 631 C C . PHE A 1 84 ? -90.572 -25.658 -28.516 1.00 88.25 84 PHE A C 1
ATOM 633 O O . PHE A 1 84 ? -91.385 -25.638 -29.443 1.00 88.25 84 PHE A O 1
ATOM 640 N N . THR A 1 85 ? -90.779 -26.344 -27.394 1.00 84.94 85 THR A N 1
ATOM 641 C CA . THR A 1 85 ? -92.026 -27.027 -27.027 1.00 84.94 85 THR A CA 1
ATOM 642 C C . THR A 1 85 ? -92.455 -26.623 -25.619 1.00 84.94 85 THR A C 1
ATOM 644 O O . THR A 1 85 ? -91.611 -26.333 -24.778 1.00 84.94 85 THR A O 1
ATOM 647 N N . ILE A 1 86 ? -93.762 -26.596 -25.349 1.00 83.62 86 ILE A N 1
ATOM 648 C CA . ILE A 1 86 ? -94.312 -26.348 -24.007 1.00 83.62 86 ILE A CA 1
ATOM 649 C C . ILE A 1 86 ? -94.933 -27.652 -23.497 1.00 83.62 86 ILE A C 1
ATOM 651 O O . ILE A 1 86 ? -95.814 -28.201 -24.154 1.00 83.62 86 ILE A O 1
ATOM 655 N N . ASP A 1 87 ? -94.495 -28.112 -22.326 1.00 75.50 87 ASP A N 1
ATOM 656 C CA . ASP A 1 87 ? -94.959 -29.317 -21.640 1.00 75.50 87 ASP A CA 1
ATOM 657 C C . ASP A 1 87 ? -95.376 -28.980 -20.188 1.00 75.50 87 ASP A C 1
ATOM 659 O O . ASP A 1 87 ? -94.577 -28.478 -19.393 1.00 75.50 87 ASP A O 1
ATOM 663 N N . GLY A 1 88 ? -96.628 -29.265 -19.808 1.00 66.50 88 GLY A N 1
ATOM 664 C CA . GLY A 1 88 ? -97.157 -29.033 -18.452 1.00 66.50 88 GLY A CA 1
ATOM 665 C C . GLY A 1 88 ? -98.667 -29.297 -18.330 1.00 66.50 88 GLY A C 1
ATOM 666 O O . GLY A 1 88 ? -99.388 -29.185 -19.316 1.00 66.50 88 GLY A O 1
ATOM 667 N N . GLU A 1 89 ? -99.162 -29.672 -17.136 1.00 60.53 89 GLU A N 1
ATOM 668 C CA . GLU A 1 89 ? -100.596 -29.978 -16.901 1.00 60.53 89 GLU A CA 1
ATOM 669 C C . GLU A 1 89 ? -101.511 -28.732 -16.917 1.00 60.53 89 GLU A C 1
ATOM 671 O O . GLU A 1 89 ? -102.708 -28.864 -17.178 1.00 60.53 89 GLU A O 1
ATOM 676 N N . ASP A 1 90 ? -100.970 -27.536 -16.644 1.00 68.88 90 ASP A N 1
ATOM 677 C CA . ASP A 1 90 ? -101.699 -26.261 -16.610 1.00 68.88 90 ASP A CA 1
ATOM 678 C C . ASP A 1 90 ? -101.302 -25.402 -17.844 1.00 68.88 90 ASP A C 1
ATOM 680 O O . ASP A 1 90 ? -100.246 -24.768 -17.854 1.00 68.88 90 ASP A O 1
ATOM 684 N N . GLU A 1 91 ? -102.124 -25.371 -18.903 1.00 72.88 91 GLU A N 1
ATOM 685 C CA . GLU A 1 91 ? -101.912 -24.559 -20.127 1.00 72.88 91 GLU A CA 1
ATOM 686 C C . GLU A 1 91 ? -102.092 -23.038 -19.854 1.00 72.88 91 GLU A C 1
ATOM 688 O O . GLU A 1 91 ? -103.100 -22.455 -20.248 1.00 72.88 91 GLU A O 1
ATOM 693 N N . PHE A 1 92 ? -101.162 -22.384 -19.133 1.00 82.75 92 PHE A N 1
ATOM 694 C CA . PHE A 1 92 ? -101.262 -20.946 -18.776 1.00 82.75 92 PHE A CA 1
ATOM 695 C C . PHE A 1 92 ? -100.222 -20.023 -19.438 1.00 82.75 92 PHE A C 1
ATOM 697 O O . PHE A 1 92 ? -100.418 -18.810 -19.469 1.00 82.75 92 PHE A O 1
ATOM 704 N N . ILE A 1 93 ? -99.124 -20.577 -19.960 1.00 84.31 93 ILE A N 1
ATOM 705 C CA . ILE A 1 93 ? -98.070 -19.820 -20.651 1.00 84.31 93 ILE A CA 1
ATOM 706 C C . ILE A 1 93 ? -98.320 -19.847 -22.152 1.00 84.31 93 ILE A C 1
ATOM 708 O O . ILE A 1 93 ? -98.521 -20.915 -22.732 1.00 84.31 93 ILE A O 1
ATOM 712 N N . THR A 1 94 ? -98.203 -18.683 -22.780 1.00 86.19 94 THR A N 1
ATOM 713 C CA . THR A 1 94 ? -98.015 -18.544 -24.223 1.00 86.19 94 THR A CA 1
ATOM 714 C C . THR A 1 94 ? -96.547 -18.239 -24.492 1.00 86.19 94 THR A C 1
ATOM 716 O O . THR A 1 94 ? -95.966 -17.386 -23.829 1.00 86.19 94 THR A O 1
ATOM 719 N N . ALA A 1 95 ? -95.942 -18.936 -25.452 1.00 85.44 95 ALA A N 1
ATOM 720 C CA . ALA A 1 95 ? -94.578 -18.671 -25.890 1.00 85.44 95 ALA A CA 1
ATOM 721 C C . ALA A 1 95 ? -94.565 -18.393 -27.394 1.00 85.44 95 ALA A C 1
ATOM 723 O O . ALA A 1 95 ? -95.182 -19.133 -28.165 1.00 85.44 95 ALA A O 1
ATOM 724 N N . VAL A 1 96 ? -93.879 -17.329 -27.804 1.00 85.00 96 VAL A N 1
ATOM 725 C CA . VAL A 1 96 ? -93.750 -16.907 -29.202 1.00 85.00 96 VAL A CA 1
ATOM 726 C C . VAL A 1 96 ? -92.276 -16.673 -29.501 1.00 85.00 96 VAL A C 1
ATOM 728 O O . VAL A 1 96 ? -91.615 -15.929 -28.783 1.00 85.00 96 VAL A O 1
ATOM 731 N N . LYS A 1 97 ? -91.761 -17.317 -30.551 1.00 84.81 97 LYS A N 1
ATOM 732 C CA . LYS A 1 97 ? -90.431 -17.012 -31.082 1.00 84.81 97 LYS A CA 1
ATOM 733 C C . LYS A 1 97 ? -90.529 -15.775 -31.972 1.00 84.81 97 LYS A C 1
ATOM 735 O O . LYS A 1 97 ? -91.341 -15.765 -32.898 1.00 84.81 97 LYS A O 1
ATOM 740 N N . ASP A 1 98 ? -89.704 -14.778 -31.688 1.00 78.94 98 ASP A N 1
ATOM 741 C CA . ASP A 1 98 ? -89.414 -13.680 -32.600 1.00 78.94 98 ASP A CA 1
ATOM 742 C C . ASP A 1 98 ? -88.273 -14.113 -33.533 1.00 78.94 98 ASP A C 1
ATOM 744 O O . ASP A 1 98 ? -87.184 -14.469 -33.084 1.00 78.94 98 ASP A O 1
ATOM 748 N N . GLU A 1 99 ? -88.552 -14.165 -34.835 1.00 71.25 99 GLU A N 1
ATOM 749 C CA . GLU A 1 99 ? -87.599 -14.623 -35.853 1.00 71.25 99 GLU A CA 1
ATOM 750 C C . GLU A 1 99 ? -86.595 -13.519 -36.256 1.00 71.25 99 GLU A C 1
ATOM 752 O O . GLU A 1 99 ? -85.616 -13.839 -36.922 1.00 71.25 99 GLU A O 1
ATOM 757 N N . GLU A 1 100 ? -86.808 -12.241 -35.891 1.00 75.88 100 GLU A N 1
ATOM 758 C CA . GLU A 1 100 ? -85.888 -11.135 -36.239 1.00 75.88 100 GLU A CA 1
ATOM 759 C C . GLU A 1 100 ? -84.803 -10.897 -35.179 1.00 75.88 100 GLU A C 1
ATOM 761 O O . GLU A 1 100 ? -83.688 -10.510 -35.526 1.00 75.88 100 GLU A O 1
ATOM 766 N N . THR A 1 101 ? -85.111 -11.126 -33.900 1.00 72.44 101 THR A N 1
ATOM 767 C CA . THR A 1 101 ? -84.194 -10.857 -32.774 1.00 72.44 101 THR A CA 1
ATOM 768 C C . THR A 1 101 ? -83.692 -12.117 -32.064 1.00 72.44 101 THR A C 1
ATOM 770 O O . THR A 1 101 ? -82.932 -12.003 -31.106 1.00 72.44 101 THR A O 1
ATOM 773 N N . ASP A 1 102 ? -84.111 -13.309 -32.511 1.00 73.25 102 ASP A N 1
ATOM 774 C CA . ASP A 1 102 ? -83.836 -14.608 -31.870 1.00 73.25 102 ASP A CA 1
ATOM 775 C C . ASP A 1 102 ? -84.247 -14.660 -30.381 1.00 73.25 102 ASP A C 1
ATOM 777 O O . ASP A 1 102 ? -83.636 -15.312 -29.530 1.00 73.25 102 ASP A O 1
ATOM 781 N N . GLN A 1 103 ? -85.357 -13.992 -30.065 1.00 81.88 103 GLN A N 1
ATOM 782 C CA . GLN A 1 103 ? -85.937 -13.937 -28.725 1.00 81.88 103 GLN A CA 1
ATOM 783 C C . GLN A 1 103 ? -87.151 -14.868 -28.585 1.00 81.88 103 GLN A C 1
ATOM 785 O O . GLN A 1 103 ? -87.928 -15.085 -29.513 1.00 81.88 103 GLN A O 1
ATOM 790 N N . LEU A 1 104 ? -87.348 -15.410 -27.385 1.00 83.69 104 LEU A N 1
ATOM 791 C CA . LEU A 1 104 ? -88.533 -16.140 -26.953 1.00 83.69 104 LEU A CA 1
ATOM 792 C C . LEU A 1 104 ? -89.344 -15.265 -25.994 1.00 83.69 104 LEU A C 1
ATOM 794 O O . LEU A 1 104 ? -88.950 -15.042 -24.850 1.00 83.69 104 LEU A O 1
ATOM 798 N N . VAL A 1 105 ? -90.505 -14.798 -26.442 1.00 80.62 105 VAL A N 1
ATOM 799 C CA . VAL A 1 105 ? -91.425 -14.015 -25.615 1.00 80.62 105 VAL A CA 1
ATOM 800 C C . VAL A 1 105 ? -92.388 -14.958 -24.908 1.00 80.62 105 VAL A C 1
ATOM 802 O O . VAL A 1 105 ? -93.147 -15.687 -25.548 1.00 80.62 105 VAL A O 1
ATOM 805 N N . LEU A 1 106 ? -92.348 -14.948 -23.579 1.00 83.00 106 LEU A N 1
ATOM 806 C CA . LEU A 1 106 ? -93.226 -15.710 -22.703 1.00 83.00 106 LEU A CA 1
ATOM 807 C C . LEU A 1 106 ? -94.235 -14.766 -22.062 1.00 83.00 106 LEU A C 1
ATOM 809 O O . LEU A 1 106 ? -93.857 -13.827 -21.366 1.00 83.00 106 LEU A O 1
ATOM 813 N N . SER A 1 107 ? -95.521 -15.037 -22.242 1.00 80.31 107 SER A N 1
ATOM 814 C CA . SER A 1 107 ? -96.583 -14.239 -21.639 1.00 80.31 107 SER A CA 1
ATOM 815 C C . SER A 1 107 ? -97.654 -15.104 -20.996 1.00 80.31 107 SER A C 1
ATOM 817 O O . SER A 1 107 ? -97.902 -16.249 -21.388 1.00 80.31 107 SER A O 1
ATOM 819 N N . CYS A 1 108 ? -98.293 -14.553 -19.971 1.00 78.50 108 CYS A N 1
ATOM 820 C CA . CYS A 1 108 ? -99.500 -15.122 -19.392 1.00 78.50 108 CYS A CA 1
ATOM 821 C C . CYS A 1 108 ? -100.464 -14.015 -18.964 1.00 78.50 108 CYS A C 1
ATOM 823 O O . CYS A 1 108 ? -100.054 -12.950 -18.496 1.00 78.50 108 CYS A O 1
ATOM 825 N N . ASP A 1 109 ? -101.757 -14.289 -19.105 1.00 82.38 109 ASP A N 1
ATOM 826 C CA . ASP A 1 109 ? -102.808 -13.428 -18.570 1.00 82.38 109 ASP A CA 1
ATOM 827 C C . ASP A 1 109 ? -102.880 -13.540 -17.038 1.00 82.38 109 ASP A C 1
ATOM 829 O O . ASP A 1 109 ? -102.310 -14.447 -16.430 1.00 82.38 109 ASP A O 1
ATOM 833 N N . SER A 1 110 ? -103.620 -12.639 -16.387 1.00 77.00 110 SER A N 1
ATOM 834 C CA . SER A 1 110 ? -103.818 -12.661 -14.932 1.00 77.00 110 SER A CA 1
ATOM 835 C C . SER A 1 110 ? -104.343 -14.006 -14.412 1.00 77.00 110 SER A C 1
ATOM 837 O O . SER A 1 110 ? -105.401 -14.481 -14.845 1.00 77.00 110 SER A O 1
ATOM 839 N N . ASN A 1 111 ? -103.670 -14.576 -13.410 1.00 78.00 111 ASN A N 1
ATOM 840 C CA . ASN A 1 111 ? -104.138 -15.760 -12.705 1.00 78.00 111 ASN A CA 1
ATOM 841 C C . ASN A 1 111 ? -105.333 -15.402 -11.817 1.00 78.00 111 ASN A C 1
ATOM 843 O O . ASN A 1 111 ? -105.204 -14.707 -10.811 1.00 78.00 111 ASN A O 1
ATOM 847 N N . THR A 1 112 ? -106.505 -15.927 -12.163 1.00 78.00 112 THR A N 1
ATOM 848 C CA . THR A 1 112 ? -107.737 -15.764 -11.373 1.00 78.00 112 THR A CA 1
ATOM 849 C C . THR A 1 112 ? -107.957 -16.896 -10.365 1.00 78.00 112 THR A C 1
ATOM 851 O O . THR A 1 112 ? -108.963 -16.904 -9.655 1.00 78.00 112 THR A O 1
ATOM 854 N N . GLN A 1 113 ? -107.036 -17.863 -10.285 1.00 72.44 113 GLN A N 1
ATOM 855 C CA . GLN A 1 113 ? -107.130 -19.007 -9.383 1.00 72.44 113 GLN A CA 1
ATOM 856 C C . GLN A 1 113 ? -106.352 -18.766 -8.081 1.00 72.44 113 GLN A C 1
ATOM 858 O O . GLN A 1 113 ? -105.240 -18.239 -8.075 1.00 72.44 113 GLN A O 1
ATOM 863 N N . GLU A 1 114 ? -106.894 -19.256 -6.963 1.00 77.25 114 GLU A N 1
ATOM 864 C CA . GLU A 1 114 ? -106.212 -19.292 -5.654 1.00 77.25 114 GLU A CA 1
ATOM 865 C C . GLU A 1 114 ? -105.167 -20.430 -5.561 1.00 77.25 114 GLU A C 1
ATOM 867 O O . GLU A 1 114 ? -104.861 -20.933 -4.480 1.00 77.25 114 GLU A O 1
ATOM 872 N N . LYS A 1 115 ? -104.619 -20.875 -6.700 1.00 79.31 115 LYS A N 1
ATOM 873 C CA . LYS A 1 115 ? -103.496 -21.819 -6.767 1.00 79.31 115 LYS A CA 1
ATOM 874 C C . LYS A 1 115 ? -102.378 -21.256 -7.639 1.00 79.31 115 LYS A C 1
ATOM 876 O O . LYS A 1 115 ? -102.641 -20.545 -8.608 1.00 79.31 115 LYS A O 1
ATOM 881 N N . LYS A 1 116 ? -101.137 -21.607 -7.299 1.00 81.00 116 LYS A N 1
ATOM 882 C CA . LYS A 1 116 ? -99.960 -21.340 -8.134 1.00 81.00 116 LYS A CA 1
ATOM 883 C C . LYS A 1 116 ? -100.004 -22.269 -9.355 1.00 81.00 116 LYS A C 1
ATOM 885 O O . LYS A 1 116 ? -100.240 -23.464 -9.180 1.00 81.00 116 LYS A O 1
ATOM 890 N N . LEU A 1 117 ? -99.818 -21.723 -10.556 1.00 84.25 117 LEU A N 1
ATOM 891 C CA . LEU A 1 117 ? -99.766 -22.482 -11.817 1.00 84.25 117 LEU A CA 1
ATOM 892 C C . LEU A 1 117 ? -98.306 -22.771 -12.197 1.00 84.25 117 LEU A C 1
ATOM 894 O O . LEU A 1 117 ? -97.432 -21.985 -11.820 1.00 84.25 117 LEU A O 1
ATOM 898 N N . SER A 1 118 ? -98.033 -23.874 -12.909 1.00 84.94 118 SER A N 1
ATOM 899 C CA . SER A 1 118 ? -96.683 -24.202 -13.406 1.00 84.94 118 SER A CA 1
ATOM 900 C C . SER A 1 118 ? -96.677 -24.948 -14.746 1.00 84.94 118 SER A C 1
ATOM 902 O O . SER A 1 118 ? -97.474 -25.865 -14.935 1.00 84.94 118 SER A O 1
ATOM 904 N N . SER A 1 119 ? -95.737 -24.603 -15.628 1.00 85.75 119 SER A N 1
ATOM 905 C CA . SER A 1 119 ? -95.500 -25.229 -16.935 1.00 85.75 119 SER A CA 1
ATOM 906 C C . SER A 1 119 ? -94.001 -25.221 -17.255 1.00 85.75 119 SER A C 1
ATOM 908 O O . SER A 1 119 ? -93.251 -24.461 -16.641 1.00 85.75 119 SER A O 1
ATOM 910 N N . SER A 1 120 ? -93.548 -26.055 -18.191 1.00 85.31 120 SER A N 1
ATOM 911 C CA . SER A 1 120 ? -92.154 -26.076 -18.646 1.00 85.31 120 SER A CA 1
ATOM 912 C C . SER A 1 120 ? -92.051 -25.863 -20.154 1.00 85.31 120 SER A C 1
ATOM 914 O O . SER A 1 120 ? -92.874 -26.360 -20.914 1.00 85.31 120 SER A O 1
ATOM 916 N N . ILE A 1 121 ? -91.056 -25.101 -20.594 1.00 88.25 121 ILE A N 1
ATOM 917 C CA . ILE A 1 121 ? -90.790 -24.776 -21.992 1.00 88.25 121 ILE A CA 1
ATOM 918 C C . ILE A 1 121 ? -89.403 -25.313 -22.329 1.00 88.25 121 ILE A C 1
ATOM 920 O O . ILE A 1 121 ? -88.415 -24.852 -21.767 1.00 88.25 121 ILE A O 1
ATOM 924 N N . THR A 1 122 ? -89.315 -26.289 -23.228 1.00 87.00 122 THR A N 1
ATOM 925 C CA . THR A 1 122 ? -88.041 -26.864 -23.673 1.00 87.00 122 THR A CA 1
ATOM 926 C C . THR A 1 122 ? -87.626 -26.238 -24.996 1.00 87.00 122 THR A C 1
ATOM 928 O O . THR A 1 122 ? -88.297 -26.419 -26.007 1.00 87.00 122 THR A O 1
ATOM 931 N N . VAL A 1 123 ? -86.505 -25.526 -25.000 1.00 86.25 123 VAL A N 1
ATOM 932 C CA . VAL A 1 123 ? -85.854 -24.957 -26.183 1.00 86.25 123 VAL A CA 1
ATOM 933 C C . VAL A 1 123 ? -84.794 -25.940 -26.684 1.00 86.25 123 VAL A C 1
ATOM 935 O O . VAL A 1 123 ? -83.997 -26.437 -25.898 1.00 86.25 123 VAL A O 1
ATOM 938 N N . THR A 1 124 ? -84.779 -26.252 -27.980 1.00 85.31 124 THR A N 1
ATOM 939 C CA . THR A 1 124 ? -83.861 -27.215 -28.612 1.00 85.31 124 THR A CA 1
ATOM 940 C C . THR A 1 124 ? -83.117 -26.562 -29.773 1.00 85.31 124 THR A C 1
ATOM 942 O O . THR A 1 124 ? -83.762 -26.071 -30.702 1.00 85.31 124 THR A O 1
ATOM 945 N N . ALA A 1 125 ? -81.784 -26.609 -29.746 1.00 84.50 125 ALA A N 1
ATOM 946 C CA . ALA A 1 125 ? -80.896 -26.116 -30.801 1.00 84.50 125 ALA A CA 1
ATOM 947 C C . ALA A 1 125 ? -79.826 -27.181 -31.100 1.00 84.50 125 ALA A C 1
ATOM 949 O O . ALA A 1 125 ? -79.044 -27.551 -30.224 1.00 84.50 125 ALA A O 1
ATOM 950 N N . GLY A 1 126 ? -79.822 -27.731 -32.318 1.00 81.56 126 GLY A N 1
ATOM 951 C CA . GLY A 1 126 ? -78.963 -28.872 -32.661 1.00 81.56 126 GLY A CA 1
ATOM 952 C C . GLY A 1 126 ? -79.226 -30.100 -31.775 1.00 81.56 126 GLY A C 1
ATOM 953 O O . GLY A 1 126 ? -80.348 -30.606 -31.734 1.00 81.56 126 GLY A O 1
ATOM 954 N N . ASP A 1 127 ? -78.194 -30.591 -31.081 1.00 78.56 127 ASP A N 1
ATOM 955 C CA . ASP A 1 127 ? -78.265 -31.694 -30.110 1.00 78.56 127 ASP A CA 1
ATOM 956 C C . ASP A 1 127 ? -78.407 -31.228 -28.642 1.00 78.56 127 ASP A C 1
ATOM 958 O O . ASP A 1 127 ? -78.485 -32.066 -27.738 1.00 78.56 127 ASP A O 1
ATOM 962 N N . LYS A 1 128 ? -78.477 -29.911 -28.388 1.00 83.12 128 LYS A N 1
ATOM 963 C CA . LYS A 1 128 ? -78.643 -29.316 -27.051 1.00 83.12 128 LYS A CA 1
ATOM 964 C C . LYS A 1 128 ? -80.101 -28.952 -26.771 1.00 83.12 128 LYS A C 1
ATOM 966 O O . LYS A 1 128 ? -80.824 -28.476 -27.647 1.00 83.12 128 LYS A O 1
ATOM 971 N N . THR A 1 129 ? -80.515 -29.115 -25.515 1.00 81.50 129 THR A N 1
ATOM 972 C CA . THR A 1 129 ? -81.844 -28.721 -25.022 1.00 81.50 129 THR A CA 1
ATOM 973 C C . THR A 1 129 ? -81.734 -27.945 -23.712 1.00 81.50 129 THR A C 1
ATOM 975 O O . THR A 1 129 ? -81.015 -28.382 -22.816 1.00 81.50 129 THR A O 1
ATOM 978 N N . ALA A 1 130 ? -82.490 -26.857 -23.584 1.00 81.69 130 ALA A N 1
ATOM 979 C CA . ALA A 1 130 ? -82.615 -26.004 -22.403 1.00 81.69 130 ALA A CA 1
ATOM 980 C C . ALA A 1 130 ? -84.073 -25.993 -21.914 1.00 81.69 130 ALA A C 1
ATOM 982 O O . ALA A 1 130 ? -84.981 -25.945 -22.740 1.00 81.69 130 ALA A O 1
ATOM 983 N N . VAL A 1 131 ? -84.326 -26.036 -20.601 1.00 83.75 131 VAL A N 1
ATOM 984 C CA . VAL A 1 131 ? -85.698 -26.092 -20.050 1.00 83.75 131 VAL A CA 1
ATOM 985 C C . VAL A 1 131 ? -85.988 -24.876 -19.172 1.00 83.75 131 VAL A C 1
ATOM 987 O O . VAL A 1 131 ? -85.301 -24.629 -18.185 1.00 83.75 131 VAL A O 1
ATOM 990 N N . ILE A 1 132 ? -87.044 -24.135 -19.499 1.00 83.69 132 ILE A N 1
ATOM 991 C CA . ILE A 1 132 ? -87.568 -23.007 -18.727 1.00 83.69 132 ILE A CA 1
ATOM 992 C C . ILE A 1 132 ? -88.791 -23.480 -17.943 1.00 83.69 132 ILE A C 1
ATOM 994 O O . ILE A 1 132 ? -89.816 -23.808 -18.526 1.00 83.69 132 ILE A O 1
ATOM 998 N N . THR A 1 133 ? -88.722 -23.490 -16.619 1.00 82.75 133 THR A N 1
ATOM 999 C CA . THR A 1 133 ? -89.883 -23.710 -15.751 1.00 82.75 133 THR A CA 1
ATOM 1000 C C . THR A 1 133 ? -90.547 -22.371 -15.459 1.00 82.75 133 THR A C 1
ATOM 1002 O O . THR A 1 133 ? -89.951 -21.500 -14.835 1.00 82.75 133 THR A O 1
ATOM 1005 N N . ALA A 1 134 ? -91.790 -22.187 -15.886 1.00 83.00 134 ALA A N 1
ATOM 1006 C CA . ALA A 1 134 ? -92.557 -20.980 -15.620 1.00 83.00 134 ALA A CA 1
ATOM 1007 C C . ALA A 1 134 ? -93.641 -21.251 -14.573 1.00 83.00 134 ALA A C 1
ATOM 1009 O O . ALA A 1 134 ? -94.381 -22.233 -14.664 1.00 83.00 134 ALA A O 1
ATOM 1010 N N . THR A 1 135 ? -93.770 -20.361 -13.591 1.00 82.69 135 THR A N 1
ATOM 1011 C CA . THR A 1 135 ? -94.829 -20.388 -12.579 1.00 82.69 135 THR A CA 1
ATOM 1012 C C . THR A 1 135 ? -95.563 -19.056 -12.493 1.00 82.69 135 THR A C 1
ATOM 1014 O O . THR A 1 135 ? -94.988 -18.030 -12.832 1.00 82.69 135 THR A O 1
ATOM 1017 N N . GLN A 1 136 ? -96.813 -19.043 -12.022 1.00 83.75 136 GLN A N 1
ATOM 1018 C CA . GLN A 1 136 ? -97.564 -17.800 -11.791 1.00 83.75 136 GLN A CA 1
ATOM 1019 C C . GLN A 1 136 ? -98.209 -17.768 -10.405 1.00 83.75 136 GLN A C 1
ATOM 1021 O O . GLN A 1 136 ? -98.866 -18.735 -10.002 1.00 83.75 136 GLN A O 1
ATOM 1026 N N . ASN A 1 137 ? -98.027 -16.660 -9.677 1.00 80.94 137 ASN A N 1
ATOM 1027 C CA . ASN A 1 137 ? -98.573 -16.454 -8.330 1.00 80.94 137 ASN A CA 1
ATOM 1028 C C . ASN A 1 137 ? -100.110 -16.550 -8.297 1.00 80.94 137 ASN A C 1
ATOM 1030 O O . ASN A 1 137 ? -100.790 -16.245 -9.275 1.00 80.94 137 ASN A O 1
ATOM 1034 N N . ALA A 1 138 ? -100.663 -16.972 -7.155 1.00 75.62 138 ALA A N 1
ATOM 1035 C CA . ALA A 1 138 ? -102.108 -17.059 -6.937 1.00 75.62 138 ALA A CA 1
ATOM 1036 C C . ALA A 1 138 ? -102.758 -15.665 -6.817 1.00 75.62 138 ALA A C 1
ATOM 1038 O O . ALA A 1 138 ? -102.129 -14.714 -6.341 1.00 75.62 138 ALA A O 1
ATOM 1039 N N . TYR A 1 139 ? -104.031 -15.566 -7.208 1.00 74.94 139 TYR A N 1
ATOM 1040 C CA . TYR A 1 139 ? -104.833 -14.340 -7.130 1.00 74.94 139 TYR A CA 1
ATOM 1041 C C . TYR A 1 139 ? -104.858 -13.734 -5.707 1.00 74.94 139 TYR A C 1
ATOM 1043 O O . TYR A 1 139 ? -105.133 -14.446 -4.740 1.00 74.94 139 TYR A O 1
ATOM 1051 N N . GLY A 1 140 ? -104.614 -12.418 -5.581 1.00 70.62 140 GLY A N 1
ATOM 1052 C CA . GLY A 1 140 ? -104.694 -11.664 -4.313 1.00 70.62 140 GLY A CA 1
ATOM 1053 C C . GLY A 1 140 ? -103.362 -11.369 -3.597 1.00 70.62 140 GLY A C 1
ATOM 1054 O O . GLY A 1 140 ? -103.377 -10.997 -2.423 1.00 70.62 140 GLY A O 1
ATOM 1055 N N . THR A 1 141 ? -102.220 -11.530 -4.272 1.00 73.62 141 THR A N 1
ATOM 1056 C CA . THR A 1 141 ? -100.873 -11.263 -3.724 1.00 73.62 141 THR A CA 1
ATOM 1057 C C . THR A 1 141 ? -100.516 -9.762 -3.818 1.00 73.62 141 THR A C 1
ATOM 1059 O O . THR A 1 141 ? -100.810 -9.140 -4.831 1.00 73.62 141 THR A O 1
ATOM 1062 N N . MET A 1 142 ? -99.900 -9.163 -2.783 1.00 77.06 142 MET A N 1
ATOM 1063 C CA . MET A 1 142 ? -99.466 -7.744 -2.774 1.00 77.06 142 MET A CA 1
ATOM 1064 C C . MET A 1 142 ? -98.232 -7.529 -3.675 1.00 77.06 142 MET A C 1
ATOM 1066 O O . MET A 1 142 ? -97.215 -8.190 -3.469 1.00 77.06 142 MET A O 1
ATOM 1070 N N . GLU A 1 143 ? -98.318 -6.638 -4.670 1.00 75.69 143 GLU A N 1
ATOM 1071 C CA . GLU A 1 143 ? -97.350 -6.474 -5.779 1.00 75.69 143 GLU A CA 1
ATOM 1072 C C . GLU A 1 143 ? -97.304 -4.995 -6.290 1.00 75.69 143 GLU A C 1
ATOM 1074 O O . GLU A 1 143 ? -98.341 -4.321 -6.298 1.00 75.69 143 GLU A O 1
ATOM 1079 N N . ILE A 1 144 ? -96.125 -4.493 -6.710 1.00 79.94 144 ILE A N 1
ATOM 1080 C CA . ILE A 1 144 ? -95.878 -3.199 -7.405 1.00 79.94 144 ILE A CA 1
ATOM 1081 C C . ILE A 1 144 ? -94.952 -3.437 -8.604 1.00 79.94 144 ILE A C 1
ATOM 1083 O O . ILE A 1 144 ? -94.069 -4.289 -8.494 1.00 79.94 144 ILE A O 1
ATOM 1087 N N . ILE A 1 145 ? -95.196 -2.750 -9.728 1.00 74.69 145 ILE A N 1
ATOM 1088 C CA . ILE A 1 145 ? -94.493 -2.943 -11.004 1.00 74.69 145 ILE A CA 1
ATOM 1089 C C . ILE A 1 145 ? -94.265 -1.599 -11.722 1.00 74.69 145 ILE A C 1
ATOM 1091 O O . ILE A 1 145 ? -95.214 -0.854 -11.969 1.00 74.69 145 ILE A O 1
ATOM 1095 N N . ALA A 1 146 ? -93.031 -1.295 -12.118 1.00 77.44 146 ALA A N 1
ATOM 1096 C CA . ALA A 1 146 ? -92.719 -0.231 -13.074 1.00 77.44 146 ALA A CA 1
ATOM 1097 C C . ALA A 1 146 ? -92.798 -0.747 -14.518 1.00 77.44 146 ALA A C 1
ATOM 1099 O O . ALA A 1 146 ? -92.301 -1.827 -14.821 1.00 77.44 146 ALA A O 1
ATOM 1100 N N . GLN A 1 147 ? -93.362 0.041 -15.441 1.00 73.69 147 GLN A N 1
ATOM 1101 C CA . GLN A 1 147 ? -93.378 -0.333 -16.865 1.00 73.69 147 GLN A CA 1
ATOM 1102 C C . GLN A 1 147 ? -91.979 -0.357 -17.497 1.00 73.69 147 GLN A C 1
ATOM 1104 O O . GLN A 1 147 ? -91.757 -1.067 -18.473 1.00 73.69 147 GLN A O 1
ATOM 1109 N N . ALA A 1 148 ? -91.046 0.421 -16.951 1.00 72.12 148 ALA A N 1
ATOM 1110 C CA . ALA A 1 148 ? -89.636 0.382 -17.301 1.00 72.12 148 ALA A CA 1
ATOM 1111 C C . ALA A 1 148 ? -88.811 0.733 -16.065 1.00 72.12 148 ALA A C 1
ATOM 1113 O O . ALA A 1 148 ? -89.159 1.653 -15.325 1.00 72.12 148 ALA A O 1
ATOM 1114 N N . ASN A 1 149 ? -87.719 0.006 -15.852 1.00 70.00 149 ASN A N 1
ATOM 1115 C CA . ASN A 1 149 ? -86.876 0.154 -14.671 1.00 70.00 149 ASN A CA 1
ATOM 1116 C C . ASN A 1 149 ? -85.394 0.419 -14.992 1.00 70.00 149 ASN A C 1
ATOM 1118 O O . ASN A 1 149 ? -84.588 0.484 -14.075 1.00 70.00 149 ASN A O 1
ATOM 1122 N N . ASN A 1 150 ? -85.037 0.650 -16.261 1.00 78.44 150 ASN A N 1
ATOM 1123 C CA . ASN A 1 150 ? -83.688 1.037 -16.686 1.00 78.44 150 ASN A CA 1
ATOM 1124 C C . ASN A 1 150 ? -83.745 2.156 -17.746 1.00 78.44 150 ASN A C 1
ATOM 1126 O O . ASN A 1 150 ? -84.488 2.030 -18.720 1.00 78.44 150 ASN A O 1
ATOM 1130 N N . PHE A 1 151 ? -82.954 3.225 -17.587 1.00 82.56 151 PHE A N 1
ATOM 1131 C CA . PHE A 1 151 ? -82.899 4.385 -18.497 1.00 82.56 151 PHE A CA 1
ATOM 1132 C C . PHE A 1 151 ? -81.460 4.764 -18.870 1.00 82.56 151 PHE A C 1
ATOM 1134 O O . PHE A 1 151 ? -80.565 4.653 -18.037 1.00 82.56 151 PHE A O 1
ATOM 1141 N N . GLN A 1 152 ? -81.248 5.276 -20.087 1.00 85.00 152 GLN A N 1
ATOM 1142 C CA . GLN A 1 152 ? -79.963 5.811 -20.554 1.00 85.00 152 GLN A CA 1
ATOM 1143 C C . GLN A 1 152 ? -80.157 7.198 -21.186 1.00 85.00 152 GLN A C 1
ATOM 1145 O O . GLN A 1 152 ? -81.035 7.371 -22.031 1.00 85.00 152 GLN A O 1
ATOM 1150 N N . LEU A 1 153 ? -79.363 8.182 -20.758 1.00 86.81 153 LEU A N 1
ATOM 1151 C CA . LEU A 1 153 ? -79.391 9.575 -21.221 1.00 86.81 153 LEU A CA 1
ATOM 1152 C C . LEU A 1 153 ? -78.043 9.957 -21.871 1.00 86.81 153 LEU A C 1
ATOM 1154 O O . LEU A 1 153 ? -77.002 9.471 -21.431 1.00 86.81 153 LEU A O 1
ATOM 1158 N N . PRO A 1 154 ? -78.008 10.844 -22.881 1.00 83.06 154 PRO A N 1
ATOM 1159 C CA . PRO A 1 154 ? -76.759 11.222 -23.539 1.00 83.06 154 PRO A CA 1
ATOM 1160 C C . PRO A 1 154 ? -75.880 12.119 -22.654 1.00 83.06 154 PRO A C 1
ATOM 1162 O O . PRO A 1 154 ? -76.358 12.778 -21.727 1.00 83.06 154 PRO A O 1
ATOM 1165 N N . ALA A 1 155 ? -74.587 12.207 -22.976 1.00 86.19 155 ALA A N 1
ATOM 1166 C CA . ALA A 1 155 ? -73.635 13.070 -22.271 1.00 86.19 155 ALA A CA 1
ATOM 1167 C C . ALA A 1 155 ? -74.006 14.559 -22.386 1.00 86.19 155 ALA A C 1
ATOM 1169 O O . ALA A 1 155 ? -73.835 15.323 -21.439 1.00 86.19 155 ALA A O 1
ATOM 1170 N N . ALA A 1 156 ? -74.540 14.976 -23.539 1.00 81.31 156 ALA A N 1
ATOM 1171 C CA . ALA A 1 156 ? -75.001 16.330 -23.839 1.00 81.31 156 ALA A CA 1
ATOM 1172 C C . ALA A 1 156 ? -76.212 16.289 -24.790 1.00 81.31 156 ALA A C 1
ATOM 1174 O O . ALA A 1 156 ? -76.336 15.362 -25.585 1.00 81.31 156 ALA A O 1
ATOM 1175 N N . GLY A 1 157 ? -77.100 17.289 -24.735 1.00 82.69 157 GLY A N 1
ATOM 1176 C CA . GLY A 1 157 ? -78.277 17.377 -25.613 1.00 82.69 157 GLY A CA 1
ATOM 1177 C C . GLY A 1 157 ? -79.610 17.135 -24.893 1.00 82.69 157 GLY A C 1
ATOM 1178 O O . GLY A 1 157 ? -79.980 17.916 -24.019 1.00 82.69 157 GLY A O 1
ATOM 1179 N N . GLU A 1 158 ? -80.367 16.104 -25.291 1.00 83.50 158 GLU A N 1
ATOM 1180 C CA . GLU A 1 158 ? -81.711 15.795 -24.765 1.00 83.50 158 GLU A CA 1
ATOM 1181 C C . GLU A 1 158 ? -81.626 14.929 -23.493 1.00 83.50 158 GLU A C 1
ATOM 1183 O O . GLU A 1 158 ? -81.384 13.730 -23.564 1.00 83.50 158 GLU A O 1
ATOM 1188 N N . LEU A 1 159 ? -81.782 15.550 -22.318 1.00 87.50 159 LEU A N 1
ATOM 1189 C CA . LEU A 1 159 ? -81.412 14.963 -21.019 1.00 87.50 159 LEU A CA 1
ATOM 1190 C C . LEU A 1 159 ? -82.599 14.536 -20.127 1.00 87.50 159 LEU A C 1
ATOM 1192 O O . LEU A 1 159 ? -82.437 14.475 -18.910 1.00 87.50 159 LEU A O 1
ATOM 1196 N N . SER A 1 160 ? -83.797 14.261 -20.661 1.00 87.00 160 SER A N 1
ATOM 1197 C CA . SER A 1 160 ? -84.957 13.853 -19.838 1.00 87.00 160 SER A CA 1
ATOM 1198 C C . SER A 1 160 ? -85.866 12.783 -20.468 1.00 87.00 160 SER A C 1
ATOM 1200 O O . SER A 1 160 ? -85.925 12.651 -21.685 1.00 87.00 160 SER A O 1
ATOM 1202 N N . THR A 1 161 ? -86.570 11.996 -19.636 1.00 87.19 161 THR A N 1
ATOM 1203 C CA . THR A 1 161 ? -87.492 10.901 -20.037 1.00 87.19 161 THR A CA 1
ATOM 1204 C C . THR A 1 161 ? -88.565 10.606 -18.964 1.00 87.19 161 THR A C 1
ATOM 1206 O O . THR A 1 161 ? -88.454 11.110 -17.852 1.00 87.19 161 THR A O 1
ATOM 1209 N N . SER A 1 162 ? -89.616 9.816 -19.242 1.00 87.12 162 SER A N 1
ATOM 1210 C CA . SER A 1 162 ? -90.703 9.508 -18.277 1.00 87.12 162 SER A CA 1
ATOM 1211 C C . SER A 1 162 ? -91.338 8.118 -18.457 1.00 87.12 162 SER A C 1
ATOM 1213 O O . SER A 1 162 ? -91.425 7.644 -19.588 1.00 87.12 162 SER A O 1
ATOM 1215 N N . PHE A 1 163 ? -91.852 7.499 -17.384 1.00 84.44 163 PHE A N 1
ATOM 1216 C CA . PHE A 1 163 ? -92.480 6.159 -17.381 1.00 84.44 163 PHE A CA 1
ATOM 1217 C C . PHE A 1 163 ? -93.629 6.026 -16.366 1.00 84.44 163 PHE A C 1
ATOM 1219 O O . PHE A 1 163 ? -93.763 6.872 -15.488 1.00 84.44 163 PHE A O 1
ATOM 1226 N N . THR A 1 164 ? -94.453 4.969 -16.453 1.00 82.94 164 THR A N 1
ATOM 1227 C CA . THR A 1 164 ? -95.576 4.742 -15.515 1.00 82.94 164 THR A CA 1
ATOM 1228 C C . THR A 1 164 ? -95.401 3.520 -14.602 1.00 82.94 164 THR A C 1
ATOM 1230 O O . THR A 1 164 ? -94.644 2.601 -14.913 1.00 82.94 164 THR A O 1
ATOM 1233 N N . VAL A 1 165 ? -96.089 3.525 -13.456 1.00 82.62 165 VAL A N 1
ATOM 1234 C CA . VAL A 1 165 ? -96.039 2.519 -12.384 1.00 82.62 165 VAL A CA 1
ATOM 1235 C C . VAL A 1 165 ? -97.445 1.981 -12.099 1.00 82.62 165 VAL A C 1
ATOM 1237 O O . VAL A 1 165 ? -98.398 2.745 -11.927 1.00 82.62 165 VAL A O 1
ATOM 1240 N N . GLU A 1 166 ? -97.571 0.660 -12.007 1.00 80.19 166 GLU A N 1
ATOM 1241 C CA . GLU A 1 166 ? -98.791 -0.056 -11.636 1.00 80.19 166 GLU A CA 1
ATOM 1242 C C . GLU A 1 166 ? -98.617 -0.743 -10.277 1.00 80.19 166 GLU A C 1
ATOM 1244 O O . GLU A 1 166 ? -97.603 -1.375 -9.997 1.00 80.19 166 GLU A O 1
ATOM 1249 N N . SER A 1 167 ? -99.611 -0.631 -9.397 1.00 76.88 167 SER A N 1
ATOM 1250 C CA . SER A 1 167 ? -99.524 -1.160 -8.035 1.00 76.88 167 SER A CA 1
ATOM 1251 C C . SER A 1 167 ? -100.870 -1.704 -7.575 1.00 76.88 167 SER A C 1
ATOM 1253 O O . SER A 1 167 ? -101.917 -1.110 -7.837 1.00 76.88 167 SER A O 1
ATOM 1255 N N . SER A 1 168 ? -100.840 -2.823 -6.848 1.00 70.62 168 SER A N 1
ATOM 1256 C CA . SER A 1 168 ? -102.008 -3.328 -6.109 1.00 70.62 168 SER A CA 1
ATOM 1257 C C . SER A 1 168 ? -102.349 -2.473 -4.873 1.00 70.62 168 SER A C 1
ATOM 1259 O O . SER A 1 168 ? -103.464 -2.566 -4.358 1.00 70.62 168 SER A O 1
ATOM 1261 N N . ASP A 1 169 ? -101.422 -1.610 -4.436 1.00 77.31 169 ASP A N 1
ATOM 1262 C CA . ASP A 1 169 ? -101.641 -0.528 -3.470 1.00 77.31 169 ASP A CA 1
ATOM 1263 C C . ASP A 1 169 ? -101.793 0.821 -4.205 1.00 77.31 169 ASP A C 1
ATOM 1265 O O . ASP A 1 169 ? -100.819 1.286 -4.810 1.00 77.31 169 ASP A O 1
ATOM 1269 N N . PRO A 1 170 ? -102.972 1.470 -4.174 1.00 76.25 170 PRO A N 1
ATOM 1270 C CA . PRO A 1 170 ? -103.176 2.755 -4.840 1.00 76.25 170 PRO A CA 1
ATOM 1271 C C . PRO A 1 170 ? -102.371 3.912 -4.222 1.00 76.25 170 PRO A C 1
ATOM 1273 O O . PRO A 1 170 ? -102.219 4.932 -4.888 1.00 76.25 170 PRO A O 1
ATOM 1276 N N . ASP A 1 171 ? -101.850 3.764 -2.997 1.00 79.12 171 ASP A N 1
ATOM 1277 C CA . ASP A 1 171 ? -101.110 4.804 -2.264 1.00 79.12 171 ASP A CA 1
ATOM 1278 C C . ASP A 1 171 ? -99.578 4.576 -2.288 1.00 79.12 171 ASP A C 1
ATOM 1280 O O . ASP A 1 171 ? -98.865 4.919 -1.340 1.00 79.12 171 ASP A O 1
ATOM 1284 N N . TRP A 1 172 ? -99.054 3.971 -3.360 1.00 87.88 172 TRP A N 1
ATOM 1285 C CA . TRP A 1 172 ? -97.623 3.692 -3.516 1.00 87.88 172 TRP A CA 1
ATOM 1286 C C . TRP A 1 172 ? -96.761 4.973 -3.568 1.00 87.88 172 TRP A C 1
ATOM 1288 O O . TRP A 1 172 ? -97.209 6.043 -3.982 1.00 87.88 172 TRP A O 1
ATOM 1298 N N . THR A 1 173 ? -95.495 4.865 -3.155 1.00 85.06 173 THR A N 1
ATOM 1299 C CA . THR A 1 173 ? -94.530 5.982 -3.102 1.00 85.06 173 THR A CA 1
ATOM 1300 C C . THR A 1 173 ? -93.197 5.603 -3.744 1.00 85.06 173 THR A C 1
ATOM 1302 O O . THR A 1 173 ? -92.968 4.437 -4.042 1.00 85.06 173 THR A O 1
ATOM 1305 N N . TYR A 1 174 ? -92.269 6.549 -3.892 1.00 86.88 174 TYR A N 1
ATOM 1306 C CA . TYR A 1 174 ? -90.886 6.263 -4.287 1.00 86.88 174 TYR A CA 1
ATOM 1307 C C . TYR A 1 174 ? -89.883 6.895 -3.318 1.00 86.88 174 TYR A C 1
ATOM 1309 O O . TYR A 1 174 ? -90.183 7.884 -2.648 1.00 86.88 174 TYR A O 1
ATOM 1317 N N . GLU A 1 175 ? -88.698 6.303 -3.231 1.00 84.81 175 GLU A N 1
ATOM 1318 C CA . GLU A 1 175 ? -87.572 6.795 -2.449 1.00 84.81 175 GLU A CA 1
ATOM 1319 C C . GLU A 1 175 ? -86.349 6.898 -3.358 1.00 84.81 175 GLU A C 1
ATOM 1321 O O . GLU A 1 175 ? -85.841 5.903 -3.878 1.00 84.81 175 GLU A O 1
ATOM 1326 N N . THR A 1 176 ? -85.876 8.126 -3.554 1.00 78.06 176 THR A N 1
ATOM 1327 C CA . THR A 1 176 ? -84.619 8.389 -4.252 1.00 78.06 176 THR A CA 1
ATOM 1328 C C . THR A 1 176 ? -83.491 8.541 -3.253 1.00 78.06 176 THR A C 1
ATOM 1330 O O . THR A 1 176 ? -83.552 9.398 -2.367 1.00 78.06 176 THR A O 1
ATOM 1333 N N . THR A 1 177 ? -82.411 7.788 -3.451 1.00 71.56 177 THR A N 1
ATOM 1334 C CA . THR A 1 177 ? -81.105 8.177 -2.914 1.00 71.56 177 THR A CA 1
ATOM 1335 C C . THR A 1 177 ? -80.754 9.543 -3.513 1.00 71.56 177 THR A C 1
ATOM 1337 O O . THR A 1 177 ? -80.954 9.739 -4.708 1.00 71.56 177 THR A O 1
ATOM 1340 N N . ALA A 1 178 ? -80.288 10.512 -2.718 1.00 61.19 178 ALA A N 1
ATOM 1341 C CA . ALA A 1 178 ? -80.001 11.863 -3.213 1.00 61.19 178 ALA A CA 1
ATOM 1342 C C . ALA A 1 178 ? -78.915 11.827 -4.309 1.00 61.19 178 ALA A C 1
ATOM 1344 O O . ALA A 1 178 ? -77.729 11.731 -4.001 1.00 61.19 178 ALA A O 1
ATOM 1345 N N . CYS A 1 179 ? -79.323 11.875 -5.577 1.00 76.88 179 CYS A N 1
ATOM 1346 C CA . CYS A 1 179 ? -78.435 11.952 -6.728 1.00 76.88 179 CYS A CA 1
ATOM 1347 C C . CYS A 1 179 ? -78.420 13.395 -7.237 1.00 76.88 179 CYS A C 1
ATOM 1349 O O . CYS A 1 179 ? -79.463 13.926 -7.606 1.00 76.88 179 CYS A O 1
ATOM 1351 N N . GLU A 1 180 ? -77.257 14.051 -7.213 1.00 82.69 180 GLU A N 1
ATOM 1352 C CA . GLU A 1 180 ? -77.162 15.485 -7.534 1.00 82.69 180 GLU A CA 1
ATOM 1353 C C . GLU A 1 180 ? -77.393 15.779 -9.019 1.00 82.69 180 GLU A C 1
ATOM 1355 O O . GLU A 1 180 ? -77.895 16.850 -9.343 1.00 82.69 180 GLU A O 1
ATOM 1360 N N . TRP A 1 181 ? -77.062 14.832 -9.904 1.00 87.62 181 TRP A N 1
ATOM 1361 C CA . TRP A 1 181 ? -77.163 15.017 -11.352 1.00 87.62 181 TRP A CA 1
ATOM 1362 C C . TRP A 1 181 ? -78.485 14.525 -11.951 1.00 87.62 181 TRP A C 1
ATOM 1364 O O . TRP A 1 181 ? -78.669 14.731 -13.144 1.00 87.62 181 TRP A O 1
ATOM 1374 N N . LEU A 1 182 ? -79.382 13.888 -11.176 1.00 87.00 182 LEU A N 1
ATOM 1375 C CA . LEU A 1 182 ? -80.658 13.338 -11.659 1.00 87.00 182 LEU A CA 1
ATOM 1376 C C . LEU A 1 182 ? -81.849 13.782 -10.791 1.00 87.00 182 LEU A C 1
ATOM 1378 O O . LEU A 1 182 ? -81.926 13.465 -9.605 1.00 87.00 182 LEU A O 1
ATOM 1382 N N . LEU A 1 183 ? -82.831 14.433 -11.413 1.00 88.44 183 LEU A N 1
ATOM 1383 C CA . LEU A 1 183 ? -84.095 14.843 -10.801 1.00 88.44 183 LEU A CA 1
ATOM 1384 C C . LEU A 1 183 ? -85.228 13.863 -11.157 1.00 88.44 183 LEU A C 1
ATOM 1386 O O . LEU A 1 183 ? -85.412 13.562 -12.334 1.00 88.44 183 LEU A O 1
ATOM 1390 N N . VAL A 1 184 ? -86.002 13.410 -10.156 1.00 87.94 184 VAL A N 1
ATOM 1391 C CA . VAL A 1 184 ? -87.152 12.491 -10.319 1.00 87.94 184 VAL A CA 1
ATOM 1392 C C . VAL A 1 184 ? -88.450 13.116 -9.795 1.00 87.94 184 VAL A C 1
ATOM 1394 O O . VAL A 1 184 ? -88.541 13.455 -8.612 1.00 87.94 184 VAL A O 1
ATOM 1397 N N . GLU A 1 185 ? -89.476 13.211 -10.642 1.00 88.44 185 GLU A N 1
ATOM 1398 C CA . GLU A 1 185 ? -90.762 13.863 -10.337 1.00 88.44 185 GLU A CA 1
ATOM 1399 C C . GLU A 1 185 ? -91.958 12.919 -10.561 1.00 88.44 185 GLU A C 1
ATOM 1401 O O . GLU A 1 185 ? -92.050 12.306 -11.621 1.00 88.44 185 GLU A O 1
ATOM 1406 N N . GLN A 1 186 ? -92.897 12.823 -9.604 1.00 88.06 186 GLN A N 1
ATOM 1407 C CA . GLN A 1 186 ? -94.105 11.977 -9.695 1.00 88.06 186 GLN A CA 1
ATOM 1408 C C . GLN A 1 186 ? -95.382 12.782 -9.982 1.00 88.06 186 GLN A C 1
ATOM 1410 O O . GLN A 1 186 ? -95.714 13.706 -9.239 1.00 88.06 186 GLN A O 1
ATOM 1415 N N . ASP A 1 187 ? -96.149 12.361 -10.993 1.00 84.56 187 ASP A N 1
ATOM 1416 C CA . ASP A 1 187 ? -97.512 12.827 -11.287 1.00 84.56 187 ASP A CA 1
ATOM 1417 C C . ASP A 1 187 ? -98.471 11.633 -11.444 1.00 84.56 187 ASP A C 1
ATOM 1419 O O . ASP A 1 187 ? -98.473 10.913 -12.450 1.00 84.56 187 ASP A O 1
ATOM 1423 N N . GLY A 1 188 ? -99.270 11.379 -10.403 1.00 83.81 188 GLY A N 1
ATOM 1424 C CA . GLY A 1 188 ? -100.129 10.199 -10.308 1.00 83.81 188 GLY A CA 1
ATOM 1425 C C . GLY A 1 188 ? -99.318 8.906 -10.403 1.00 83.81 188 GLY A C 1
ATOM 1426 O O . GLY A 1 188 ? -98.479 8.627 -9.545 1.00 83.81 188 GLY A O 1
ATOM 1427 N N . ASN A 1 189 ? -99.562 8.139 -11.468 1.00 83.50 189 ASN A N 1
ATOM 1428 C CA . ASN A 1 189 ? -98.837 6.903 -11.747 1.00 83.50 189 ASN A CA 1
ATOM 1429 C C . ASN A 1 189 ? -97.598 7.091 -12.647 1.00 83.50 189 ASN A C 1
ATOM 1431 O O . ASN A 1 189 ? -97.007 6.095 -13.035 1.00 83.50 189 ASN A O 1
ATOM 1435 N N . THR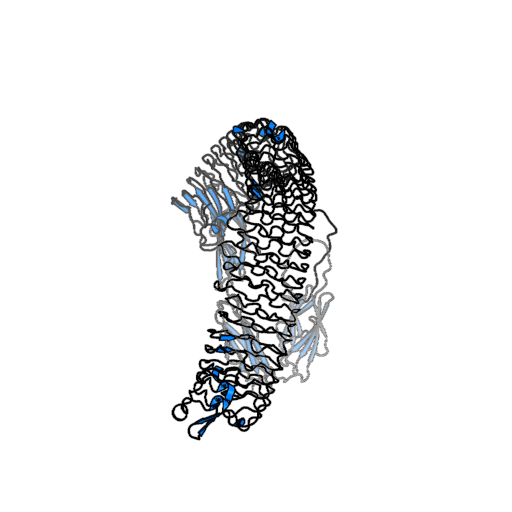 A 1 190 ? -97.198 8.320 -12.997 1.00 83.94 190 THR A N 1
ATOM 1436 C CA . THR A 1 190 ? -96.064 8.593 -13.909 1.00 83.94 190 THR A CA 1
ATOM 1437 C C . THR A 1 190 ? -94.879 9.205 -13.162 1.00 83.94 190 THR A C 1
ATOM 1439 O O . THR A 1 190 ? -95.080 10.095 -12.339 1.00 83.94 190 THR A O 1
ATOM 1442 N N . LEU A 1 191 ? -93.654 8.775 -13.472 1.00 89.88 191 LEU A N 1
ATOM 1443 C CA . LEU A 1 191 ? -92.392 9.356 -13.006 1.00 89.88 191 LEU A CA 1
ATOM 1444 C C . LEU A 1 191 ? -91.601 9.953 -14.183 1.00 89.88 191 LEU A C 1
ATOM 1446 O O . LEU A 1 191 ? -91.440 9.292 -15.207 1.00 89.88 191 LEU A O 1
ATOM 1450 N N . THR A 1 192 ? -91.083 11.176 -14.031 1.00 87.94 192 THR A N 1
ATOM 1451 C CA . THR A 1 192 ? -90.209 11.868 -15.003 1.00 87.94 192 THR A CA 1
ATOM 1452 C C . THR A 1 192 ? -88.794 12.013 -14.442 1.00 87.94 192 THR A C 1
ATOM 1454 O O . THR A 1 192 ? -88.634 12.381 -13.282 1.00 87.94 192 THR A O 1
ATOM 1457 N N . LEU A 1 193 ? -87.778 11.748 -15.267 1.00 91.12 193 LEU A N 1
ATOM 1458 C CA . LEU A 1 193 ? -86.345 11.756 -14.962 1.00 91.12 193 LEU A CA 1
ATOM 1459 C C . LEU A 1 193 ? -85.635 12.838 -15.792 1.00 91.12 193 LEU A C 1
ATOM 1461 O O . LEU A 1 193 ? -85.828 12.874 -17.004 1.00 91.12 193 LEU A O 1
ATOM 1465 N N . THR A 1 194 ? -84.807 13.694 -15.185 1.00 88.75 194 THR A N 1
ATOM 1466 C CA . THR A 1 194 ? -84.028 14.745 -15.889 1.00 88.75 194 THR A CA 1
ATOM 1467 C C . THR A 1 194 ? -82.585 14.829 -15.378 1.00 88.75 194 THR A C 1
ATOM 1469 O O . THR A 1 194 ? -82.404 14.891 -14.165 1.00 88.75 194 THR A O 1
ATOM 1472 N N . ALA A 1 195 ? -81.579 14.867 -16.269 1.00 88.19 195 ALA A N 1
ATOM 1473 C CA . ALA A 1 195 ? -80.146 14.867 -15.933 1.00 88.19 195 ALA A CA 1
ATOM 1474 C C . ALA A 1 195 ? -79.354 16.140 -16.333 1.00 88.19 195 ALA A C 1
ATOM 1476 O O . ALA A 1 195 ? -79.724 16.838 -17.275 1.00 88.19 195 ALA A O 1
ATOM 1477 N N . ASP A 1 196 ? -78.225 16.407 -15.659 1.00 90.56 196 ASP A N 1
ATOM 1478 C CA . ASP A 1 196 ? -77.223 17.438 -16.028 1.00 90.56 196 ASP A CA 1
ATOM 1479 C C . ASP A 1 196 ? -76.232 16.948 -17.110 1.00 90.56 196 ASP A C 1
ATOM 1481 O O . ASP A 1 196 ? -76.031 15.748 -17.239 1.00 90.56 196 ASP A O 1
ATOM 1485 N N . ARG A 1 197 ? -75.538 17.829 -17.862 1.00 87.19 197 ARG A N 1
ATOM 1486 C CA . ARG A 1 197 ? -74.501 17.430 -18.860 1.00 87.19 197 ARG A CA 1
ATOM 1487 C C . ARG A 1 197 ? -73.337 16.671 -18.193 1.00 87.19 197 ARG A C 1
ATOM 1489 O O . ARG A 1 197 ? -72.885 17.065 -17.117 1.00 87.19 197 ARG A O 1
ATOM 1496 N N . ASN A 1 198 ? -72.815 15.632 -18.845 1.00 88.75 198 ASN A N 1
ATOM 1497 C CA . ASN A 1 198 ? -71.583 14.943 -18.458 1.00 88.75 198 ASN A CA 1
ATOM 1498 C C . ASN A 1 198 ? -70.379 15.498 -19.246 1.00 88.75 198 ASN A C 1
ATOM 1500 O O . ASN A 1 198 ? -70.403 15.546 -20.476 1.00 88.75 198 ASN A O 1
ATOM 1504 N N . THR A 1 199 ? -69.339 15.948 -18.544 1.00 85.00 199 THR A N 1
ATOM 1505 C CA . THR A 1 199 ? -68.078 16.434 -19.142 1.00 85.00 199 THR A CA 1
ATOM 1506 C C . THR A 1 199 ? -66.919 15.458 -18.962 1.00 85.00 199 THR A C 1
ATOM 1508 O O . THR A 1 199 ? -65.834 15.718 -19.472 1.00 85.00 199 THR A O 1
ATOM 1511 N N . ASP A 1 200 ? -67.129 14.362 -18.235 1.00 86.12 200 ASP A N 1
ATOM 1512 C CA . ASP A 1 200 ? -66.103 13.361 -17.969 1.00 86.12 200 ASP A CA 1
ATOM 1513 C C . ASP A 1 200 ? -66.064 12.310 -19.082 1.00 86.12 200 ASP A C 1
ATOM 1515 O O . ASP A 1 200 ? -67.080 11.988 -19.699 1.00 86.12 200 ASP A O 1
ATOM 1519 N N . PHE A 1 201 ? -64.895 11.710 -19.308 1.00 83.88 201 PHE A N 1
ATOM 1520 C CA . PHE A 1 201 ? -64.705 10.653 -20.311 1.00 83.88 201 PHE A CA 1
ATOM 1521 C C . PHE A 1 201 ? -65.193 9.266 -19.840 1.00 83.88 201 PHE A C 1
ATOM 1523 O O . PHE A 1 201 ? -64.829 8.256 -20.438 1.00 83.88 201 PHE A O 1
ATOM 1530 N N . ALA A 1 202 ? -66.029 9.208 -18.794 1.00 81.69 202 ALA A N 1
ATOM 1531 C CA . ALA A 1 202 ? -66.636 7.988 -18.260 1.00 81.69 202 ALA A CA 1
ATOM 1532 C C . ALA A 1 202 ? -68.158 8.133 -18.076 1.00 81.69 202 ALA A C 1
ATOM 1534 O O . ALA A 1 202 ? -68.657 9.219 -17.768 1.00 81.69 202 ALA A O 1
ATOM 1535 N N . ASP A 1 203 ? -68.881 7.025 -18.260 1.00 84.12 203 ASP A N 1
ATOM 1536 C CA . ASP A 1 203 ? -70.333 6.963 -18.063 1.00 84.12 203 ASP A CA 1
ATOM 1537 C C . ASP A 1 203 ? -70.664 7.002 -16.558 1.00 84.12 203 ASP A C 1
ATOM 1539 O O . ASP A 1 203 ? -69.860 6.574 -15.721 1.00 84.12 203 ASP A O 1
ATOM 1543 N N . ARG A 1 204 ? -71.855 7.485 -16.186 1.00 87.19 204 ARG A N 1
ATOM 1544 C CA . ARG A 1 204 ? -72.292 7.580 -14.776 1.00 87.19 204 ARG A CA 1
ATOM 1545 C C . ARG A 1 204 ? -73.678 6.979 -14.542 1.00 87.19 204 ARG A C 1
ATOM 1547 O O . ARG A 1 204 ? -74.537 7.099 -15.401 1.00 87.19 204 ARG A O 1
ATOM 1554 N N . VAL A 1 205 ? -73.904 6.342 -13.383 1.00 85.81 205 VAL A N 1
ATOM 1555 C CA . VAL A 1 205 ? -75.135 5.581 -13.053 1.00 85.81 205 VAL A CA 1
ATOM 1556 C C . VAL A 1 205 ? -75.722 5.950 -11.684 1.00 85.81 205 VAL A C 1
ATOM 1558 O O . VAL A 1 205 ? -74.979 6.290 -10.762 1.00 85.81 205 VAL A O 1
ATOM 1561 N N . THR A 1 206 ? -77.049 5.865 -11.527 1.00 86.88 206 THR A N 1
ATOM 1562 C CA . THR A 1 206 ? -77.751 5.982 -10.234 1.00 86.88 206 THR A CA 1
ATOM 1563 C C . THR A 1 206 ? -79.011 5.112 -10.161 1.00 86.88 206 THR A C 1
ATOM 1565 O O . THR A 1 206 ? -79.546 4.737 -11.199 1.00 86.88 206 THR A O 1
ATOM 1568 N N . GLU A 1 207 ? -79.496 4.805 -8.950 1.00 87.00 207 GLU A N 1
ATOM 1569 C CA . GLU A 1 207 ? -80.695 3.982 -8.723 1.00 87.00 207 GLU A CA 1
ATOM 1570 C C . GLU A 1 207 ? -81.634 4.577 -7.658 1.00 87.00 207 GLU A C 1
ATOM 1572 O O . GLU A 1 207 ? -81.191 5.204 -6.687 1.00 87.00 207 GLU A O 1
ATOM 1577 N N . PHE A 1 208 ? -82.939 4.334 -7.801 1.00 85.69 208 PHE A N 1
ATOM 1578 C CA . PHE A 1 208 ? -83.968 4.666 -6.811 1.00 85.69 208 PHE A CA 1
ATOM 1579 C C . PHE A 1 208 ? -85.074 3.604 -6.760 1.00 85.69 208 PHE A C 1
ATOM 1581 O O . PHE A 1 208 ? -85.170 2.788 -7.664 1.00 85.69 208 PHE A O 1
ATOM 1588 N N . VAL A 1 209 ? -85.912 3.579 -5.718 1.00 87.56 209 VAL A N 1
ATOM 1589 C CA . VAL A 1 209 ? -86.923 2.514 -5.538 1.00 87.56 209 VAL A CA 1
ATOM 1590 C C . VAL A 1 209 ? -88.354 3.042 -5.491 1.00 87.56 209 VAL A C 1
ATOM 1592 O O . VAL A 1 209 ? -88.606 4.123 -4.968 1.00 87.56 209 VAL A O 1
ATOM 1595 N N . ILE A 1 210 ? -89.308 2.255 -5.988 1.00 87.62 210 ILE A N 1
ATOM 1596 C CA . ILE A 1 210 ? -90.758 2.439 -5.825 1.00 87.62 210 ILE A CA 1
ATOM 1597 C C . ILE A 1 210 ? -91.304 1.416 -4.816 1.00 87.62 210 ILE A C 1
ATOM 1599 O O . ILE A 1 210 ? -90.781 0.309 -4.708 1.00 87.62 210 ILE A O 1
ATOM 1603 N N . ILE A 1 211 ? -92.321 1.784 -4.032 1.00 85.06 211 ILE A N 1
ATOM 1604 C CA . ILE A 1 211 ? -92.739 1.086 -2.805 1.00 85.06 211 ILE A CA 1
ATOM 1605 C C . ILE A 1 211 ? -94.272 1.040 -2.690 1.00 85.06 211 ILE A C 1
ATOM 1607 O O . ILE A 1 211 ? -94.919 2.084 -2.645 1.00 85.06 211 ILE A O 1
ATOM 1611 N N . ALA A 1 212 ? -94.846 -0.158 -2.527 1.00 82.56 212 ALA A N 1
ATOM 1612 C CA . ALA A 1 212 ? -96.252 -0.394 -2.167 1.00 82.56 212 ALA A CA 1
ATOM 1613 C C . ALA A 1 212 ? -96.391 -0.974 -0.747 1.00 82.56 212 ALA A C 1
ATOM 1615 O O . ALA A 1 212 ? -95.572 -1.782 -0.306 1.00 82.56 212 ALA A O 1
ATOM 1616 N N . GLY A 1 213 ? -97.445 -0.603 -0.015 1.00 72.44 213 GLY A N 1
ATOM 1617 C CA . GLY A 1 213 ? -97.766 -1.107 1.326 1.00 72.44 213 GLY A CA 1
ATOM 1618 C C . GLY A 1 213 ? -96.991 -0.434 2.465 1.00 72.44 213 GLY A C 1
ATOM 1619 O O . GLY A 1 213 ? -96.911 -0.989 3.566 1.00 72.44 213 GLY A O 1
ATOM 1620 N N . ALA A 1 214 ? -96.425 0.755 2.227 1.00 66.12 214 ALA A N 1
ATOM 1621 C CA . ALA A 1 214 ? -95.482 1.441 3.122 1.00 66.12 214 ALA A CA 1
ATOM 1622 C C . ALA A 1 214 ? -95.997 1.641 4.570 1.00 66.12 214 ALA A C 1
ATOM 1624 O O . ALA A 1 214 ? -95.203 1.727 5.506 1.00 66.12 214 ALA A O 1
ATOM 1625 N N . GLY A 1 215 ? -97.321 1.663 4.784 1.00 62.94 215 GLY A N 1
ATOM 1626 C CA . GLY A 1 215 ? -97.955 1.846 6.098 1.00 62.94 215 GLY A CA 1
ATOM 1627 C C . GLY A 1 215 ? -98.342 0.571 6.872 1.00 62.94 215 GLY A C 1
ATOM 1628 O O . GLY A 1 215 ? -98.832 0.688 7.996 1.00 62.94 215 GLY A O 1
ATOM 1629 N N . GLY A 1 216 ? -98.159 -0.637 6.316 1.00 55.16 216 GLY A N 1
ATOM 1630 C CA . GLY A 1 216 ? -98.784 -1.873 6.816 1.00 55.16 216 GLY A CA 1
ATOM 1631 C C . GLY A 1 216 ? -97.858 -3.087 6.932 1.00 55.16 216 GLY A C 1
ATOM 1632 O O . GLY A 1 216 ? -98.101 -4.101 6.296 1.00 55.16 216 GLY A O 1
ATOM 1633 N N . GLY A 1 217 ? -96.812 -3.023 7.761 1.00 57.44 217 GLY A N 1
ATOM 1634 C CA . GLY A 1 217 ? -96.080 -4.187 8.301 1.00 57.44 217 GLY A CA 1
ATOM 1635 C C . GLY A 1 217 ? -95.273 -5.089 7.346 1.00 57.44 217 GLY A C 1
ATOM 1636 O O . GLY A 1 217 ? -94.441 -5.845 7.843 1.00 57.44 217 GLY A O 1
ATOM 1637 N N . SER A 1 218 ? -95.462 -5.044 6.023 1.00 66.06 218 SER A N 1
ATOM 1638 C CA . SER A 1 218 ? -94.660 -5.789 5.028 1.00 66.06 218 SER A CA 1
ATOM 1639 C C . SER A 1 218 ? -94.773 -5.160 3.620 1.00 66.06 218 SER A C 1
ATOM 1641 O O . SER A 1 218 ? -95.551 -5.664 2.810 1.00 66.06 218 SER A O 1
ATOM 1643 N N . PRO A 1 219 ? -94.058 -4.052 3.327 1.00 77.62 219 PRO A N 1
ATOM 1644 C CA . PRO A 1 219 ? -94.079 -3.405 2.010 1.00 77.62 219 PRO A CA 1
ATOM 1645 C C . PRO A 1 219 ? -93.322 -4.206 0.935 1.00 77.62 219 PRO A C 1
ATOM 1647 O O . PRO A 1 219 ? -92.400 -4.959 1.252 1.00 77.62 219 PRO A O 1
ATOM 1650 N N . VAL A 1 220 ? -93.697 -4.011 -0.333 1.00 79.75 220 VAL A N 1
ATOM 1651 C CA . VAL A 1 220 ? -93.061 -4.601 -1.527 1.00 79.75 220 VAL A CA 1
ATOM 1652 C C . VAL A 1 220 ? -92.466 -3.476 -2.375 1.00 79.75 220 VAL A C 1
ATOM 1654 O O . VAL A 1 220 ? -93.089 -2.423 -2.503 1.00 79.75 220 VAL A O 1
ATOM 1657 N N . THR A 1 221 ? -91.268 -3.676 -2.931 1.00 82.94 221 THR A N 1
ATOM 1658 C CA . THR A 1 221 ? -90.502 -2.632 -3.636 1.00 82.94 221 THR A CA 1
ATOM 1659 C C . THR A 1 221 ? -89.985 -3.087 -5.001 1.00 82.94 221 THR A C 1
ATOM 1661 O O . THR A 1 221 ? -89.759 -4.281 -5.194 1.00 82.94 221 THR A O 1
ATOM 1664 N N . GLU A 1 222 ? -89.703 -2.137 -5.895 1.00 81.38 222 GLU A N 1
ATOM 1665 C CA . GLU A 1 222 ? -88.962 -2.341 -7.152 1.00 81.38 222 GLU A CA 1
ATOM 1666 C C . GLU A 1 222 ? -87.928 -1.218 -7.376 1.00 81.38 222 GLU A C 1
ATOM 1668 O O . GLU A 1 222 ? -88.174 -0.080 -6.987 1.00 81.38 222 GLU A O 1
ATOM 1673 N N . THR A 1 223 ? -86.768 -1.531 -7.967 1.00 83.56 223 THR A N 1
ATOM 1674 C CA . THR A 1 223 ? -85.646 -0.594 -8.201 1.00 83.56 223 THR A CA 1
ATOM 1675 C C . THR A 1 223 ? -85.614 -0.105 -9.649 1.00 83.56 223 THR A C 1
ATOM 1677 O O . THR A 1 223 ? -85.826 -0.904 -10.554 1.00 83.56 223 THR A O 1
ATOM 1680 N N . ILE A 1 224 ? -85.306 1.178 -9.854 1.00 85.62 224 ILE A N 1
ATOM 1681 C CA . ILE A 1 224 ? -85.146 1.876 -11.134 1.00 85.62 224 ILE A CA 1
ATOM 1682 C C . ILE A 1 224 ? -83.705 2.386 -11.261 1.00 85.62 224 ILE A C 1
ATOM 1684 O O . ILE A 1 224 ? -83.252 3.106 -10.370 1.00 85.62 224 ILE A O 1
ATOM 1688 N N . SER A 1 225 ? -83.021 2.096 -12.368 1.00 83.62 225 SER A N 1
ATOM 1689 C CA . SER A 1 225 ? -81.625 2.491 -12.624 1.00 83.62 225 SER A CA 1
ATOM 1690 C C . SER A 1 225 ? -81.504 3.443 -13.829 1.00 83.62 225 SER A C 1
ATOM 1692 O O . SER A 1 225 ? -82.217 3.304 -14.822 1.00 83.62 225 SER A O 1
ATOM 1694 N N . VAL A 1 226 ? -80.611 4.438 -13.762 1.00 87.38 226 VAL A N 1
ATOM 1695 C CA . VAL A 1 226 ? -80.398 5.464 -14.806 1.00 87.38 226 VAL A CA 1
ATOM 1696 C C . VAL A 1 226 ? -78.906 5.641 -15.095 1.00 87.38 226 VAL A C 1
ATOM 1698 O O . VAL A 1 226 ? -78.151 5.921 -14.168 1.00 87.38 226 VAL A O 1
ATOM 1701 N N . LEU A 1 227 ? -78.495 5.519 -16.362 1.00 86.69 227 LEU A N 1
ATOM 1702 C CA . LEU A 1 227 ? -77.137 5.738 -16.881 1.00 86.69 227 LEU A CA 1
ATOM 1703 C C . LEU A 1 227 ? -77.064 7.023 -17.722 1.00 86.69 227 LEU A C 1
ATOM 1705 O O . LEU A 1 227 ? -78.011 7.343 -18.434 1.00 86.69 227 LEU A O 1
ATOM 1709 N N . GLN A 1 228 ? -75.944 7.744 -17.678 1.00 89.12 228 GLN A N 1
ATOM 1710 C CA . GLN A 1 228 ? -75.639 8.838 -18.598 1.00 89.12 228 GLN A CA 1
ATOM 1711 C C . GLN A 1 228 ? -74.257 8.682 -19.257 1.00 89.12 228 GLN A C 1
ATOM 1713 O O . GLN A 1 228 ? -73.281 8.421 -18.551 1.00 89.12 228 GLN A O 1
ATOM 1718 N N . ASP A 1 229 ? -74.180 8.883 -20.578 1.00 85.69 229 ASP A N 1
ATOM 1719 C CA . ASP A 1 229 ? -72.970 8.671 -21.398 1.00 85.69 229 ASP A CA 1
ATOM 1720 C C . ASP A 1 229 ? -71.808 9.643 -21.083 1.00 85.69 229 ASP A C 1
ATOM 1722 O O . ASP A 1 229 ? -72.015 10.723 -20.517 1.00 85.69 229 ASP A O 1
ATOM 1726 N N . ARG A 1 230 ? -70.585 9.277 -21.499 1.00 87.19 230 ARG A N 1
ATOM 1727 C CA . ARG A 1 230 ? -69.322 10.053 -21.440 1.00 87.19 230 ARG A CA 1
ATOM 1728 C C . ARG A 1 230 ? -69.109 11.116 -22.536 1.00 87.19 230 ARG A C 1
ATOM 1730 O O . ARG A 1 230 ? -69.648 11.024 -23.638 1.00 87.19 230 ARG A O 1
ATOM 1737 N N . ALA A 1 231 ? -68.237 12.094 -22.274 1.00 88.75 231 ALA A N 1
ATOM 1738 C CA . ALA A 1 231 ? -67.781 13.102 -23.243 1.00 88.75 231 ALA A CA 1
ATOM 1739 C C . ALA A 1 231 ? -66.761 12.552 -24.271 1.00 88.75 231 ALA A C 1
ATOM 1741 O O . ALA A 1 231 ? -66.013 11.629 -23.955 1.00 88.75 231 ALA A O 1
ATOM 1742 N N . ALA A 1 232 ? -66.707 13.120 -25.483 1.00 88.38 232 ALA A N 1
ATOM 1743 C CA . ALA A 1 232 ? -65.808 12.713 -26.578 1.00 88.38 232 ALA A CA 1
ATOM 1744 C C . ALA A 1 232 ? -64.366 13.255 -26.443 1.00 88.38 232 ALA A C 1
ATOM 1746 O O . ALA A 1 232 ? -64.170 14.390 -26.009 1.00 88.38 232 ALA A O 1
ATOM 1747 N N . ASN A 1 233 ? -63.359 12.461 -26.833 1.00 91.19 233 ASN A N 1
ATOM 1748 C CA . ASN A 1 233 ? -61.927 12.777 -26.743 1.00 91.19 233 ASN A CA 1
ATOM 1749 C C . ASN A 1 233 ? -61.093 12.032 -27.805 1.00 91.19 233 ASN A C 1
ATOM 1751 O O . ASN A 1 233 ? -61.242 10.817 -27.924 1.00 91.19 233 ASN A O 1
ATOM 1755 N N . ILE A 1 234 ? -60.193 12.736 -28.510 1.00 91.62 234 ILE A N 1
ATOM 1756 C CA . ILE A 1 234 ? -59.236 12.169 -29.480 1.00 91.62 234 ILE A CA 1
ATOM 1757 C C . ILE A 1 234 ? -57.837 12.783 -29.338 1.00 91.62 234 ILE A C 1
ATOM 1759 O O . ILE A 1 234 ? -57.703 13.987 -29.116 1.00 91.62 234 ILE A O 1
ATOM 1763 N N . THR A 1 235 ? -56.800 11.957 -29.488 1.00 89.62 235 THR A N 1
ATOM 1764 C CA . THR A 1 235 ? -55.376 12.337 -29.470 1.00 89.62 235 THR A CA 1
ATOM 1765 C C . THR A 1 235 ? -54.548 11.459 -30.417 1.00 89.62 235 THR A C 1
ATOM 1767 O O . THR A 1 235 ? -54.994 10.371 -30.773 1.00 89.62 235 THR A O 1
ATOM 1770 N N . ALA A 1 236 ? -53.341 11.899 -30.793 1.00 88.94 236 ALA A N 1
ATOM 1771 C CA . ALA A 1 236 ? -52.348 11.084 -31.505 1.00 88.94 236 ALA A CA 1
ATOM 1772 C C . ALA A 1 236 ? -50.997 11.043 -30.765 1.00 88.94 236 ALA A C 1
ATOM 1774 O O . ALA A 1 236 ? -50.751 11.880 -29.893 1.00 88.94 236 ALA A O 1
ATOM 1775 N N . ASP A 1 237 ? -50.130 10.085 -31.109 1.00 83.50 237 ASP A N 1
ATOM 1776 C CA . ASP A 1 237 ? -48.802 9.905 -30.496 1.00 83.50 237 ASP A CA 1
ATOM 1777 C C . ASP A 1 237 ? -47.774 10.987 -30.876 1.00 83.50 237 ASP A C 1
ATOM 1779 O O . ASP A 1 237 ? -46.880 11.273 -30.080 1.00 83.50 237 ASP A O 1
ATOM 1783 N N . THR A 1 238 ? -47.925 11.640 -32.033 1.00 82.38 238 THR A N 1
ATOM 1784 C CA . THR A 1 238 ? -47.139 12.822 -32.429 1.00 82.38 238 THR A CA 1
ATOM 1785 C C . THR A 1 238 ? -47.988 13.890 -33.127 1.00 82.38 238 THR A C 1
ATOM 1787 O O . THR A 1 238 ? -49.022 13.604 -33.732 1.00 82.38 238 THR A O 1
ATOM 1790 N N . ARG A 1 239 ? -47.536 15.149 -33.057 1.00 81.69 239 ARG A N 1
ATOM 1791 C CA . ARG A 1 239 ? -48.097 16.291 -33.804 1.00 81.69 239 ARG A CA 1
ATOM 1792 C C . ARG A 1 239 ? -47.382 16.547 -35.129 1.00 81.69 239 ARG A C 1
ATOM 1794 O O . ARG A 1 239 ? -47.946 17.223 -35.989 1.00 81.69 239 ARG A O 1
ATOM 1801 N N . THR A 1 240 ? -46.173 16.018 -35.309 1.00 82.56 240 THR A N 1
ATOM 1802 C CA . THR A 1 240 ? -45.357 16.197 -36.515 1.00 82.56 240 THR A CA 1
ATOM 1803 C C . THR A 1 240 ? -44.795 14.865 -37.008 1.00 82.56 240 THR A C 1
ATOM 1805 O O . THR A 1 240 ? -44.396 14.007 -36.221 1.00 82.56 240 THR A O 1
ATOM 1808 N N . VAL A 1 241 ? -44.772 14.680 -38.330 1.00 86.00 241 VAL A N 1
ATOM 1809 C CA . VAL A 1 241 ? -44.189 13.501 -38.987 1.00 86.00 241 VAL A CA 1
ATOM 1810 C C . VAL A 1 241 ? -43.294 13.966 -40.140 1.00 86.00 241 VAL A C 1
ATOM 1812 O O . VAL A 1 241 ? -43.808 14.238 -41.231 1.00 86.00 241 VAL A O 1
ATOM 1815 N N . PRO A 1 242 ? -41.973 14.102 -39.930 1.00 85.69 242 PRO A N 1
ATOM 1816 C CA . PRO A 1 242 ? -41.050 14.470 -40.994 1.00 85.69 242 PRO A CA 1
ATOM 1817 C C . PRO A 1 242 ? -40.638 13.252 -41.832 1.00 85.69 242 PRO A C 1
ATOM 1819 O O . PRO A 1 242 ? -40.522 12.131 -41.338 1.00 85.69 242 PRO A O 1
ATOM 1822 N N . PHE A 1 243 ? -40.325 13.491 -43.100 1.00 83.56 243 PHE A N 1
ATOM 1823 C CA . PHE A 1 243 ? -39.735 12.507 -43.999 1.00 83.56 243 PHE A CA 1
ATOM 1824 C C . PHE A 1 243 ? -38.490 13.051 -44.690 1.00 83.56 243 PHE A C 1
ATOM 1826 O O . PHE A 1 243 ? -38.440 14.214 -45.109 1.00 83.56 243 PHE A O 1
ATOM 1833 N N . ALA A 1 244 ? -37.496 12.177 -44.854 1.00 77.00 244 ALA A N 1
ATOM 1834 C CA . ALA A 1 244 ? -36.284 12.483 -45.595 1.00 77.00 244 ALA A CA 1
ATOM 1835 C C . ALA A 1 244 ? -36.586 12.805 -47.075 1.00 77.00 244 ALA A C 1
ATOM 1837 O O . ALA A 1 244 ? -37.584 12.322 -47.635 1.00 77.00 244 ALA A O 1
ATOM 1838 N N . PRO A 1 245 ? -35.725 13.598 -47.741 1.00 77.25 245 PRO A N 1
ATOM 1839 C CA . PRO A 1 245 ? -35.887 13.899 -49.161 1.00 77.25 245 PRO A CA 1
ATOM 1840 C C . PRO A 1 245 ? -35.838 12.662 -50.070 1.00 77.25 245 PRO A C 1
ATOM 1842 O O . PRO A 1 245 ? -36.526 12.613 -51.091 1.00 77.25 245 PRO A O 1
ATOM 1845 N N . VAL A 1 246 ? -35.049 11.647 -49.704 1.00 74.31 246 VAL A N 1
ATOM 1846 C CA . VAL A 1 246 ? -34.847 10.422 -50.497 1.00 74.31 246 VAL A CA 1
ATOM 1847 C C . VAL A 1 246 ? -35.516 9.230 -49.838 1.00 74.31 246 VAL A C 1
ATOM 1849 O O . VAL A 1 246 ? -35.485 9.090 -48.621 1.00 74.31 246 VAL A O 1
ATOM 1852 N N . ALA A 1 247 ? -36.110 8.374 -50.672 1.00 65.81 247 ALA A N 1
ATOM 1853 C CA . ALA A 1 247 ? -36.749 7.141 -50.239 1.00 65.81 247 ALA A CA 1
ATOM 1854 C C . ALA A 1 247 ? -35.745 6.054 -49.850 1.00 65.81 247 ALA A C 1
ATOM 1856 O O . ALA A 1 247 ? -34.900 5.685 -50.667 1.00 65.81 247 ALA A O 1
ATOM 1857 N N . ASP A 1 248 ? -35.889 5.504 -48.644 1.00 61.16 248 ASP A N 1
ATOM 1858 C CA . ASP A 1 248 ? -35.188 4.305 -48.178 1.00 61.16 248 ASP A CA 1
ATOM 1859 C C . ASP A 1 248 ? -36.156 3.108 -48.019 1.00 61.16 248 ASP A C 1
ATOM 1861 O O . ASP A 1 248 ? -37.294 3.130 -48.497 1.00 61.16 248 ASP A O 1
ATOM 1865 N N . SER A 1 249 ? -35.700 2.007 -47.413 1.00 51.53 249 SER A N 1
ATOM 1866 C CA . SER A 1 249 ? -36.529 0.812 -47.198 1.00 51.53 249 SER A CA 1
ATOM 1867 C C . SER A 1 249 ? -37.623 0.975 -46.133 1.00 51.53 249 SER A C 1
ATOM 1869 O O . SER A 1 249 ? -38.561 0.177 -46.140 1.00 51.53 249 SER A O 1
ATOM 1871 N N . ASP A 1 250 ? -37.533 1.997 -45.276 1.00 56.91 250 ASP A N 1
ATOM 1872 C CA . ASP A 1 250 ? -38.426 2.276 -44.140 1.00 56.91 250 ASP A CA 1
ATOM 1873 C C . ASP A 1 250 ? -39.235 3.568 -44.355 1.00 56.91 250 ASP A C 1
ATOM 1875 O O . ASP A 1 250 ? -39.684 4.225 -43.414 1.00 56.91 250 ASP A O 1
ATOM 1879 N N . PHE A 1 251 ? -39.479 3.912 -45.622 1.00 72.94 251 PHE A N 1
ATOM 1880 C CA . PHE A 1 251 ? -40.097 5.159 -46.077 1.00 72.94 251 PHE A CA 1
ATOM 1881 C C . PHE A 1 251 ? -41.595 5.316 -45.757 1.00 72.94 251 PHE A C 1
ATOM 1883 O O . PHE A 1 251 ? -42.313 6.043 -46.439 1.00 72.94 251 PHE A O 1
ATOM 1890 N N . LYS A 1 252 ? -42.090 4.620 -44.732 1.00 86.06 252 LYS A N 1
ATOM 1891 C CA . LYS A 1 252 ? -43.430 4.774 -44.167 1.00 86.06 252 LYS A CA 1
ATOM 1892 C C . LYS A 1 252 ? -43.331 5.036 -42.665 1.00 86.06 252 LYS A C 1
ATOM 1894 O O . LYS A 1 252 ? -42.457 4.497 -41.989 1.00 86.06 252 LYS A O 1
ATOM 1899 N N . ARG A 1 253 ? -44.240 5.845 -42.131 1.00 86.38 253 ARG A N 1
ATOM 1900 C CA . ARG A 1 253 ? -44.363 6.105 -40.689 1.00 86.38 253 ARG A CA 1
ATOM 1901 C C . ARG A 1 253 ? -45.771 5.767 -40.227 1.00 86.38 253 ARG A C 1
ATOM 1903 O O . ARG A 1 253 ? -46.732 6.007 -40.954 1.00 86.38 253 ARG A O 1
ATOM 1910 N N . GLU A 1 254 ? -45.874 5.192 -39.038 1.00 88.00 254 GLU A N 1
ATOM 1911 C CA . GLU A 1 254 ? -47.151 4.886 -38.396 1.00 88.00 254 GLU A CA 1
ATOM 1912 C C . GLU A 1 254 ? -47.453 5.983 -37.373 1.00 88.00 254 GLU A C 1
ATOM 1914 O O . GLU A 1 254 ? -46.565 6.400 -36.634 1.00 88.00 254 GLU A O 1
ATOM 1919 N N . LEU A 1 255 ? -48.689 6.469 -37.380 1.00 89.31 255 LEU A N 1
ATOM 1920 C CA . LEU A 1 255 ? -49.234 7.441 -36.441 1.00 89.31 255 LEU A CA 1
ATOM 1921 C C . LEU A 1 255 ? -50.321 6.730 -35.642 1.00 89.31 255 LEU A C 1
ATOM 1923 O O . LEU A 1 255 ? -51.294 6.266 -36.236 1.00 89.31 255 LEU A O 1
ATOM 1927 N N . THR A 1 256 ? -50.189 6.657 -34.324 1.00 91.12 256 THR A N 1
ATOM 1928 C CA . THR A 1 256 ? -51.188 6.010 -33.461 1.00 91.12 256 THR A CA 1
ATOM 1929 C C . THR A 1 256 ? -52.235 7.026 -33.017 1.00 91.12 256 THR A C 1
ATOM 1931 O O . THR A 1 256 ? -51.882 8.123 -32.589 1.00 91.12 256 THR A O 1
ATOM 1934 N N . VAL A 1 257 ? -53.519 6.666 -33.083 1.00 92.88 257 VAL A N 1
ATOM 1935 C CA . VAL A 1 257 ? -54.648 7.526 -32.695 1.00 92.88 257 VAL A CA 1
ATOM 1936 C C . VAL A 1 257 ? -55.433 6.870 -31.561 1.00 92.88 257 VAL A C 1
ATOM 1938 O O . VAL A 1 257 ? -55.884 5.735 -31.690 1.00 92.88 257 VAL A O 1
ATOM 1941 N N . ASP A 1 258 ? -55.622 7.600 -30.461 1.00 90.56 258 ASP A N 1
ATOM 1942 C CA . ASP A 1 258 ? -56.441 7.185 -29.317 1.00 90.56 258 ASP A CA 1
ATOM 1943 C C . ASP A 1 258 ? -57.707 8.045 -29.256 1.00 90.56 258 ASP A C 1
ATOM 1945 O O . ASP A 1 258 ? -57.634 9.265 -29.073 1.00 90.56 258 ASP A O 1
ATOM 1949 N N . ALA A 1 259 ? -58.863 7.408 -29.441 1.00 90.06 259 ALA A N 1
ATOM 1950 C CA . ALA A 1 259 ? -60.173 8.041 -29.414 1.00 90.06 259 ALA A CA 1
ATOM 1951 C C . ALA A 1 259 ? -61.166 7.188 -28.617 1.00 90.06 259 ALA A C 1
ATOM 1953 O O . ALA A 1 259 ? -61.199 5.965 -28.740 1.00 90.06 259 ALA A O 1
ATOM 1954 N N . ASN A 1 260 ? -62.014 7.832 -27.814 1.00 86.31 260 ASN A N 1
ATOM 1955 C CA . ASN A 1 260 ? -62.996 7.128 -26.979 1.00 86.31 260 ASN A CA 1
ATOM 1956 C C . ASN A 1 260 ? -64.369 6.902 -27.653 1.00 86.31 260 ASN A C 1
ATOM 1958 O O . ASN A 1 260 ? -65.256 6.298 -27.034 1.00 86.31 260 ASN A O 1
ATOM 1962 N N . PHE A 1 261 ? -64.520 7.369 -28.895 1.00 84.75 261 PHE A N 1
ATOM 1963 C CA . PHE A 1 261 ? -65.594 7.057 -29.841 1.00 84.75 261 PHE A CA 1
ATOM 1964 C C . PHE A 1 261 ? -64.978 6.693 -31.201 1.00 84.75 261 PHE A C 1
ATOM 1966 O O . PHE A 1 261 ? -63.782 6.904 -31.426 1.00 84.75 261 PHE A O 1
ATOM 1973 N N . ASP A 1 262 ? -65.805 6.201 -32.127 1.00 87.38 262 ASP A N 1
ATOM 1974 C CA . ASP A 1 262 ? -65.409 6.085 -33.531 1.00 87.38 262 ASP A CA 1
ATOM 1975 C C . ASP A 1 262 ? -64.895 7.442 -34.033 1.00 87.38 262 ASP A C 1
ATOM 1977 O O . ASP A 1 262 ? -65.442 8.507 -33.716 1.00 87.38 262 ASP A O 1
ATOM 1981 N N . TRP A 1 263 ? -63.801 7.413 -34.785 1.00 91.81 263 TRP A N 1
ATOM 1982 C CA . TRP A 1 263 ? -63.126 8.614 -35.257 1.00 91.81 263 TRP A CA 1
ATOM 1983 C C . TRP A 1 263 ? -62.912 8.578 -36.759 1.00 91.81 263 TRP A C 1
ATOM 1985 O O . TRP A 1 263 ? -62.908 7.509 -37.368 1.00 91.81 263 TRP A O 1
ATOM 1995 N N . ASP A 1 264 ? -62.713 9.744 -37.361 1.00 91.00 264 ASP A N 1
ATOM 1996 C CA . ASP A 1 264 ? -62.315 9.884 -38.758 1.00 91.00 264 ASP A CA 1
ATOM 1997 C C . ASP A 1 264 ? -61.304 11.017 -38.956 1.00 91.00 264 ASP A C 1
ATOM 1999 O O . ASP A 1 264 ? -60.983 11.721 -37.999 1.00 91.00 264 ASP A O 1
ATOM 2003 N N . TYR A 1 265 ? -60.767 11.176 -40.168 1.00 91.88 265 TYR A N 1
ATOM 2004 C CA . TYR A 1 265 ? -59.799 12.232 -40.475 1.00 91.88 265 TYR A CA 1
ATOM 2005 C C . TYR A 1 265 ? -60.141 13.008 -41.749 1.00 91.88 265 TYR A C 1
ATOM 2007 O O . TYR A 1 265 ? -60.758 12.490 -42.679 1.00 91.88 265 TYR A O 1
ATOM 2015 N N . GLU A 1 266 ? -59.684 14.254 -41.810 1.00 90.50 266 GLU A N 1
ATOM 2016 C CA . GLU A 1 266 ? -59.682 15.084 -43.015 1.00 90.50 266 GLU A CA 1
ATOM 2017 C C . GLU A 1 266 ? -58.294 15.696 -43.241 1.00 90.50 266 GLU A C 1
ATOM 2019 O O . GLU A 1 266 ? -57.485 15.763 -42.319 1.00 90.50 266 GLU A O 1
ATOM 2024 N N . THR A 1 267 ? -57.994 16.119 -44.471 1.00 88.00 267 THR A N 1
ATOM 2025 C CA . THR A 1 267 ? -56.747 16.833 -44.784 1.00 88.00 267 THR A CA 1
ATOM 2026 C C . THR A 1 267 ? -57.035 18.224 -45.330 1.00 88.00 267 THR A C 1
ATOM 2028 O O . THR A 1 267 ? -58.038 18.439 -46.019 1.00 88.00 267 THR A O 1
ATOM 2031 N N . ASP A 1 268 ? -56.140 19.170 -45.047 1.00 81.56 268 ASP A N 1
ATOM 2032 C CA . ASP A 1 268 ? -56.227 20.549 -45.542 1.00 81.56 268 ASP A CA 1
ATOM 2033 C C . ASP A 1 268 ? -55.985 20.669 -47.061 1.00 81.56 268 ASP A C 1
ATOM 2035 O O . ASP A 1 268 ? -56.492 21.590 -47.706 1.00 81.56 268 ASP A O 1
ATOM 2039 N N . ASP A 1 269 ? -55.294 19.691 -47.651 1.00 73.31 269 ASP A N 1
ATOM 2040 C CA . ASP A 1 269 ? -55.135 19.512 -49.096 1.00 73.31 269 ASP A CA 1
ATOM 2041 C C . ASP A 1 269 ? -55.448 18.064 -49.519 1.00 73.31 269 ASP A C 1
ATOM 2043 O O . ASP A 1 269 ? -54.585 17.185 -49.583 1.00 73.31 269 ASP A O 1
ATOM 2047 N N . SER A 1 270 ? -56.721 17.800 -49.827 1.00 55.12 270 SER A N 1
ATOM 2048 C CA . SER A 1 270 ? -57.230 16.478 -50.243 1.00 55.12 270 SER A CA 1
ATOM 2049 C C . SER A 1 270 ? -56.763 16.015 -51.638 1.00 55.12 270 SER A C 1
ATOM 2051 O O . SER A 1 270 ? -57.191 14.962 -52.113 1.00 55.12 270 SER A O 1
ATOM 2053 N N . GLY A 1 271 ? -55.878 16.772 -52.306 1.00 58.91 271 GLY A N 1
ATOM 2054 C CA . GLY A 1 271 ? -55.365 16.487 -53.650 1.00 58.91 271 GLY A CA 1
ATOM 2055 C C . GLY A 1 271 ? -53.847 16.290 -53.770 1.00 58.91 271 GLY A C 1
ATOM 2056 O O . GLY A 1 271 ? -53.353 16.293 -54.898 1.00 58.91 271 GLY A O 1
ATOM 2057 N N . ASN A 1 272 ? -53.098 16.130 -52.669 1.00 64.06 272 ASN A N 1
ATOM 2058 C CA . ASN A 1 272 ? -51.644 16.370 -52.670 1.00 64.06 272 ASN A CA 1
ATOM 2059 C C . ASN A 1 272 ? -50.773 15.410 -53.520 1.00 64.06 272 ASN A C 1
ATOM 2061 O O . ASN A 1 272 ? -49.631 15.749 -53.807 1.00 64.06 272 ASN A O 1
ATOM 2065 N N . GLY A 1 273 ? -51.252 14.228 -53.927 1.00 72.62 273 GLY A N 1
ATOM 2066 C CA . GLY A 1 273 ? -50.573 13.291 -54.844 1.00 72.62 273 GLY A CA 1
ATOM 2067 C C . GLY A 1 273 ? -49.201 12.723 -54.426 1.00 72.62 273 GLY A C 1
ATOM 2068 O O . GLY A 1 273 ? -48.718 11.808 -55.093 1.00 72.62 273 GLY A O 1
ATOM 2069 N N . TRP A 1 274 ? -48.570 13.230 -53.363 1.00 86.00 274 TRP A N 1
ATOM 2070 C CA . TRP A 1 274 ? -47.235 12.835 -52.915 1.00 86.00 274 TRP A CA 1
ATOM 2071 C C . TRP A 1 274 ? -47.230 12.058 -51.604 1.00 86.00 274 TRP A C 1
ATOM 2073 O O . TRP A 1 274 ? -46.242 11.373 -51.360 1.00 86.00 274 TRP A O 1
ATOM 2083 N N . LEU A 1 275 ? -48.297 12.143 -50.806 1.00 87.94 275 LEU A N 1
ATOM 2084 C CA . LEU A 1 275 ? -48.486 11.437 -49.542 1.00 87.94 275 LEU A CA 1
ATOM 2085 C C . LEU A 1 275 ? -49.696 10.504 -49.646 1.00 87.94 275 LEU A C 1
ATOM 2087 O O . LEU A 1 275 ? -50.813 10.943 -49.912 1.00 87.94 275 LEU A O 1
ATOM 2091 N N . THR A 1 276 ? -49.472 9.215 -49.411 1.00 89.44 276 THR A N 1
ATOM 2092 C CA . THR A 1 276 ? -50.545 8.228 -49.252 1.00 89.44 276 THR A CA 1
ATOM 2093 C C . THR A 1 276 ? -50.843 8.064 -47.765 1.00 89.44 276 THR A C 1
ATOM 2095 O O . THR A 1 276 ? -49.916 7.853 -46.984 1.00 89.44 276 THR A O 1
ATOM 2098 N N . ILE A 1 277 ? -52.120 8.169 -47.389 1.00 90.75 277 ILE A N 1
ATOM 2099 C CA . ILE A 1 277 ? -52.606 8.003 -46.014 1.00 90.75 277 ILE A CA 1
ATOM 2100 C C . ILE A 1 277 ? -53.543 6.795 -45.993 1.00 90.75 277 ILE A C 1
ATOM 2102 O O . ILE A 1 277 ? -54.568 6.801 -46.675 1.00 90.75 277 ILE A O 1
ATOM 2106 N N . GLU A 1 278 ? -53.188 5.772 -45.224 1.00 91.19 278 GLU A N 1
ATOM 2107 C CA . GLU A 1 278 ? -53.997 4.569 -45.015 1.00 91.19 278 GLU A CA 1
ATOM 2108 C C . GLU A 1 278 ? -54.468 4.517 -43.558 1.00 91.19 278 GLU A C 1
ATOM 2110 O O . GLU A 1 278 ? -53.647 4.531 -42.646 1.00 91.19 278 GLU A O 1
ATOM 2115 N N . LYS A 1 279 ? -55.785 4.464 -43.326 1.00 91.31 279 LYS A N 1
ATOM 2116 C CA . LYS A 1 279 ? -56.350 4.320 -41.978 1.00 91.31 279 LYS A CA 1
ATOM 2117 C C . LYS A 1 279 ? -56.297 2.864 -41.535 1.00 91.31 279 LYS A C 1
ATOM 2119 O O . LYS A 1 279 ? -56.803 1.992 -42.238 1.00 91.31 279 LYS A O 1
ATOM 2124 N N . THR A 1 280 ? -55.712 2.619 -40.370 1.00 89.25 280 THR A N 1
ATOM 2125 C CA . THR A 1 280 ? -55.622 1.301 -39.735 1.00 89.25 280 THR A CA 1
ATOM 2126 C C . THR A 1 280 ? -56.532 1.233 -38.510 1.00 89.25 280 THR A C 1
ATOM 2128 O O . THR A 1 280 ? -57.131 2.231 -38.111 1.00 89.25 280 THR A O 1
ATOM 2131 N N . GLU A 1 281 ? -56.634 0.054 -37.889 1.00 82.44 281 GLU A N 1
ATOM 2132 C CA . GLU A 1 281 ? -57.396 -0.133 -36.644 1.00 82.44 281 GLU A CA 1
ATOM 2133 C C . GLU A 1 281 ? -56.896 0.759 -35.496 1.00 82.44 281 GLU A C 1
ATOM 2135 O O . GLU A 1 281 ? -57.678 1.138 -34.628 1.00 82.44 281 GLU A O 1
ATOM 2140 N N . THR A 1 282 ? -55.607 1.113 -35.494 1.00 83.81 282 THR A N 1
ATOM 2141 C CA . THR A 1 282 ? -54.954 1.839 -34.396 1.00 83.81 282 THR A CA 1
ATOM 2142 C C . THR A 1 282 ? -54.524 3.261 -34.762 1.00 83.81 282 THR A C 1
ATOM 2144 O O . THR A 1 282 ? -53.971 3.951 -33.910 1.00 83.81 282 THR A O 1
ATOM 2147 N N . GLY A 1 283 ? -54.729 3.717 -36.004 1.00 91.81 283 GLY A N 1
ATOM 2148 C CA . GLY A 1 283 ? -54.269 5.038 -36.442 1.00 91.81 283 GLY A CA 1
ATOM 2149 C C . GLY A 1 283 ? -54.118 5.199 -37.958 1.00 91.81 283 GLY A C 1
ATOM 2150 O O . GLY A 1 283 ? -55.018 4.824 -38.708 1.00 91.81 283 GLY A O 1
ATOM 2151 N N . LEU A 1 284 ? -53.012 5.796 -38.420 1.00 93.44 284 LEU A N 1
ATOM 2152 C CA . LEU A 1 284 ? -52.710 6.051 -39.838 1.00 93.44 284 LEU A CA 1
ATOM 2153 C C . LEU A 1 284 ? -51.320 5.517 -40.231 1.00 93.44 284 LEU A C 1
ATOM 2155 O O . LEU A 1 284 ? -50.362 5.661 -39.480 1.00 93.44 284 LEU A O 1
ATOM 2159 N N . ILE A 1 285 ? -51.178 4.983 -41.444 1.00 91.44 285 ILE A N 1
ATOM 2160 C CA . ILE A 1 285 ? -49.886 4.742 -42.102 1.00 91.44 285 ILE A CA 1
ATOM 2161 C C . ILE A 1 285 ? -49.673 5.831 -43.151 1.00 91.44 285 ILE A C 1
ATOM 2163 O O . ILE A 1 285 ? -50.486 6.022 -44.058 1.00 91.44 285 ILE A O 1
ATOM 2167 N N . LEU A 1 286 ? -48.551 6.532 -43.033 1.00 90.88 286 LEU A N 1
ATOM 2168 C CA . LEU A 1 286 ? -48.157 7.656 -43.870 1.00 90.88 286 LEU A CA 1
ATOM 2169 C C . LEU A 1 286 ? -47.015 7.216 -44.785 1.00 90.88 286 LEU A C 1
ATOM 2171 O O . LEU A 1 286 ? -45.964 6.799 -44.305 1.00 90.88 286 LEU A O 1
ATOM 2175 N N . THR A 1 287 ? -47.218 7.292 -46.100 1.00 89.44 287 THR A N 1
ATOM 2176 C CA . THR A 1 287 ? -46.216 6.881 -47.100 1.00 89.44 287 THR A CA 1
ATOM 2177 C C . THR A 1 287 ? -46.021 7.973 -48.154 1.00 89.44 287 THR A C 1
ATOM 2179 O O . THR A 1 287 ? -46.871 8.118 -49.043 1.00 89.44 287 THR A O 1
ATOM 2182 N N . PRO A 1 288 ? -44.939 8.765 -48.090 1.00 87.81 288 PRO A N 1
ATOM 2183 C CA . PRO A 1 288 ? -44.619 9.738 -49.121 1.00 87.81 288 PRO A CA 1
ATOM 2184 C C . PRO A 1 288 ? -43.943 9.106 -50.347 1.00 87.81 288 PRO A C 1
ATOM 2186 O O . PRO A 1 288 ? -43.436 7.988 -50.331 1.00 87.81 288 PRO A O 1
ATOM 2189 N N . THR A 1 289 ? -43.887 9.869 -51.432 1.00 87.06 289 THR A N 1
ATOM 2190 C CA . THR A 1 289 ? -42.951 9.662 -52.550 1.00 87.06 289 THR A CA 1
ATOM 2191 C C . THR A 1 289 ? -41.639 10.409 -52.283 1.00 87.06 289 THR A C 1
ATOM 2193 O O . THR A 1 289 ? -41.605 11.292 -51.430 1.00 87.06 289 THR A O 1
ATOM 2196 N N . ALA A 1 290 ? -40.540 10.082 -52.972 1.00 82.44 290 ALA A N 1
ATOM 2197 C CA . ALA A 1 290 ? -39.295 10.852 -52.841 1.00 82.44 290 ALA A CA 1
ATOM 2198 C C . ALA A 1 290 ? -39.510 12.318 -53.266 1.00 82.44 290 ALA A C 1
ATOM 2200 O O . ALA A 1 290 ? -40.275 12.599 -54.196 1.00 82.44 290 ALA A O 1
ATOM 2201 N N . ASN A 1 291 ? -38.843 13.249 -52.587 1.00 84.50 291 ASN A N 1
ATOM 2202 C CA . ASN A 1 291 ? -38.852 14.668 -52.918 1.00 84.50 291 ASN A CA 1
ATOM 2203 C C . ASN A 1 291 ? -37.489 15.077 -53.491 1.00 84.50 291 ASN A C 1
ATOM 2205 O O . ASN A 1 291 ? -36.659 15.682 -52.820 1.00 84.50 291 ASN A O 1
ATOM 2209 N N . GLU A 1 292 ? -37.264 14.734 -54.761 1.00 76.25 292 GLU A N 1
ATOM 2210 C CA . GLU A 1 292 ? -36.010 15.021 -55.480 1.00 76.25 292 GLU A CA 1
ATOM 2211 C C . GLU A 1 292 ? -35.820 16.515 -55.826 1.00 76.25 292 GLU A C 1
ATOM 2213 O O . GLU A 1 292 ? -34.789 16.896 -56.374 1.00 76.25 292 GLU A O 1
ATOM 2218 N N . GLY A 1 293 ? -36.823 17.362 -55.566 1.00 75.44 293 GLY A N 1
ATOM 2219 C CA . GLY A 1 293 ? -36.733 18.811 -55.758 1.00 75.44 293 GLY A CA 1
ATOM 2220 C C . GLY A 1 293 ? -36.196 19.533 -54.521 1.00 75.44 293 GLY A C 1
ATOM 2221 O O . GLY A 1 293 ? -36.247 19.003 -53.420 1.00 75.44 293 GLY A O 1
ATOM 2222 N N . GLU A 1 294 ? -35.739 20.775 -54.688 1.00 72.31 294 GLU A N 1
ATOM 2223 C CA . GLU A 1 294 ? -35.125 21.578 -53.612 1.00 72.31 294 GLU A CA 1
ATOM 2224 C C . GLU A 1 294 ? -36.133 22.112 -52.571 1.00 72.31 294 GLU A C 1
ATOM 2226 O O . GLU A 1 294 ? -35.743 22.537 -51.490 1.00 72.31 294 GLU A O 1
ATOM 2231 N N . THR A 1 295 ? -37.438 22.122 -52.869 1.00 79.12 295 THR A N 1
ATOM 2232 C CA . THR A 1 295 ? -38.459 22.734 -51.999 1.00 79.12 295 THR A CA 1
ATOM 2233 C C . THR A 1 295 ? -39.122 21.724 -51.063 1.00 79.12 295 THR A C 1
ATOM 2235 O O . THR A 1 295 ? -39.670 20.721 -51.531 1.00 79.12 295 THR A O 1
ATOM 2238 N N . SER A 1 296 ? -39.165 22.040 -49.766 1.00 81.62 296 SER A N 1
ATOM 2239 C CA . SER A 1 296 ? -39.954 21.318 -48.757 1.00 81.62 296 SER A CA 1
ATOM 2240 C C . SER A 1 296 ? -41.462 21.347 -49.070 1.00 81.62 296 SER A C 1
ATOM 2242 O O . SER A 1 296 ? -41.968 22.300 -49.671 1.00 81.62 296 SER A O 1
ATOM 2244 N N . ARG A 1 297 ? -42.194 20.306 -48.654 1.00 83.44 297 ARG A N 1
ATOM 2245 C CA . ARG A 1 297 ? -43.656 20.168 -48.828 1.00 83.44 297 ARG A CA 1
ATOM 2246 C C . ARG A 1 297 ? -44.336 19.666 -47.549 1.00 83.44 297 ARG A C 1
ATOM 2248 O O . ARG A 1 297 ? -43.733 18.882 -46.821 1.00 83.44 297 ARG A O 1
ATOM 2255 N N . THR A 1 298 ? -45.570 20.105 -47.280 1.00 85.94 298 THR A N 1
ATOM 2256 C CA . THR A 1 298 ? -46.324 19.789 -46.047 1.00 85.94 298 THR A CA 1
ATOM 2257 C C . THR A 1 298 ? -47.806 19.482 -46.310 1.00 85.94 298 THR A C 1
ATOM 2259 O O . THR A 1 298 ? -48.345 19.919 -47.327 1.00 85.94 298 THR A O 1
ATOM 2262 N N . VAL A 1 299 ? -48.452 18.727 -45.409 1.00 88.19 299 VAL A N 1
ATOM 2263 C CA . VAL A 1 299 ? -49.919 18.541 -45.303 1.00 88.19 299 VAL A CA 1
ATOM 2264 C C . VAL A 1 299 ? -50.342 18.423 -43.838 1.00 88.19 299 VAL A C 1
ATOM 2266 O O . VAL A 1 299 ? -49.629 17.800 -43.055 1.00 88.19 299 VAL A O 1
ATOM 2269 N N . VAL A 1 300 ? -51.503 18.981 -43.477 1.00 89.31 300 VAL A N 1
ATOM 2270 C CA . VAL A 1 300 ? -52.116 18.839 -42.145 1.00 89.31 300 VAL A CA 1
ATOM 2271 C C . VAL A 1 300 ? -53.267 17.832 -42.198 1.00 89.31 300 VAL A C 1
ATOM 2273 O O . VAL A 1 300 ? -54.149 17.916 -43.054 1.00 89.31 300 VAL A O 1
ATOM 2276 N N . ILE A 1 301 ? -53.251 16.873 -41.274 1.00 92.06 301 ILE A N 1
ATOM 2277 C CA . ILE A 1 301 ? -54.276 15.850 -41.058 1.00 92.06 301 ILE A CA 1
ATOM 2278 C C . ILE A 1 301 ? -55.043 16.195 -39.774 1.00 92.06 301 ILE A C 1
ATOM 2280 O O . ILE A 1 301 ? -54.460 16.174 -38.694 1.00 92.06 301 ILE A O 1
ATOM 2284 N N . THR A 1 302 ? -56.343 16.471 -39.873 1.00 92.69 302 THR A N 1
ATOM 2285 C CA . THR A 1 302 ? -57.234 16.759 -38.737 1.00 92.69 302 THR A CA 1
ATOM 2286 C C . THR A 1 302 ? -58.048 15.516 -38.375 1.00 92.69 302 THR A C 1
ATOM 2288 O O . THR A 1 302 ? -58.896 15.075 -39.150 1.00 92.69 302 THR A O 1
ATOM 2291 N N . LEU A 1 303 ? -57.812 14.954 -37.190 1.00 93.31 303 LEU A N 1
ATOM 2292 C CA . LEU A 1 303 ? -58.527 13.812 -36.609 1.00 93.31 303 LEU A CA 1
ATOM 2293 C C . LEU A 1 303 ? -59.774 14.288 -35.845 1.00 93.31 303 LEU A C 1
ATOM 2295 O O . LEU A 1 303 ? -59.704 15.303 -35.157 1.00 93.31 303 LEU A O 1
ATOM 2299 N N . LYS A 1 304 ? -60.901 13.565 -35.916 1.00 91.69 304 LYS A N 1
ATOM 2300 C CA . LYS A 1 304 ? -62.191 13.947 -35.299 1.00 91.69 304 LYS A CA 1
ATOM 2301 C C . LYS A 1 304 ? -62.919 12.757 -34.680 1.00 91.69 304 LYS A C 1
ATOM 2303 O O . LYS A 1 304 ? -62.974 11.705 -35.303 1.00 91.69 304 LYS A O 1
ATOM 2308 N N . THR A 1 305 ? -63.548 12.922 -33.514 1.00 89.62 305 THR A N 1
ATOM 2309 C CA . THR A 1 305 ? -64.369 11.875 -32.865 1.00 89.62 305 THR A CA 1
ATOM 2310 C C . THR A 1 305 ? -65.606 12.442 -32.160 1.00 89.62 305 THR A C 1
ATOM 2312 O O . THR A 1 305 ? -65.632 13.626 -31.812 1.00 89.62 305 THR A O 1
ATOM 2315 N N . GLY A 1 306 ? -66.626 11.607 -31.923 1.00 85.50 306 GLY A N 1
ATOM 2316 C CA . GLY A 1 306 ? -67.806 11.954 -31.127 1.00 85.50 306 GLY A CA 1
ATOM 2317 C C . GLY A 1 306 ? -69.128 11.371 -31.634 1.00 85.50 306 GLY A C 1
ATOM 2318 O O . GLY A 1 306 ? -69.152 10.528 -32.523 1.00 85.50 306 GLY A O 1
ATOM 2319 N N . ASP A 1 307 ? -70.252 11.840 -31.085 1.00 74.81 307 ASP A N 1
ATOM 2320 C CA . ASP A 1 307 ? -71.600 11.305 -31.370 1.00 74.81 307 ASP A CA 1
ATOM 2321 C C . ASP A 1 307 ? -72.257 11.860 -32.652 1.00 74.81 307 ASP A C 1
ATOM 2323 O O . ASP A 1 307 ? -73.437 11.621 -32.928 1.00 74.81 307 ASP A O 1
ATOM 2327 N N . GLY A 1 308 ? -71.510 12.651 -33.427 1.00 71.62 308 GLY A N 1
ATOM 2328 C CA . GLY A 1 308 ? -72.004 13.337 -34.621 1.00 71.62 308 GLY A CA 1
ATOM 2329 C C . GLY A 1 308 ? -72.964 14.502 -34.340 1.00 71.62 308 GLY A C 1
ATOM 2330 O O . GLY A 1 308 ? -73.574 15.020 -35.279 1.00 71.62 308 GLY A O 1
ATOM 2331 N N . LYS A 1 309 ? -73.126 14.921 -33.075 1.00 73.44 309 LYS A N 1
ATOM 2332 C CA . LYS A 1 309 ? -73.976 16.044 -32.650 1.00 73.44 309 LYS A CA 1
ATOM 2333 C C . LYS A 1 309 ? -73.173 17.055 -31.822 1.00 73.44 309 LYS A C 1
ATOM 2335 O O . LYS A 1 309 ? -72.300 17.720 -32.364 1.00 73.44 309 LYS A O 1
ATOM 2340 N N . GLU A 1 310 ? -73.498 17.245 -30.542 1.00 79.62 310 GLU A N 1
ATOM 2341 C CA . GLU A 1 310 ? -72.882 18.273 -29.683 1.00 79.62 310 GLU A CA 1
ATOM 2342 C C . GLU A 1 310 ? -71.769 17.724 -28.766 1.00 79.62 310 GLU A C 1
ATOM 2344 O O . GLU A 1 310 ? -71.191 18.479 -27.973 1.00 79.62 310 GLU A O 1
ATOM 2349 N N . ASN A 1 311 ? -71.448 16.428 -28.864 1.00 86.75 311 ASN A N 1
ATOM 2350 C CA . ASN A 1 311 ? -70.358 15.779 -28.138 1.00 86.75 311 ASN A CA 1
ATOM 2351 C C . ASN A 1 311 ? -69.215 15.426 -29.114 1.00 86.75 311 ASN A C 1
ATOM 2353 O O . ASN A 1 311 ? -69.171 14.305 -29.609 1.00 86.75 311 ASN A O 1
ATOM 2357 N N . LEU A 1 312 ? -68.328 16.388 -29.422 1.00 87.00 312 LEU A N 1
ATOM 2358 C CA . LEU A 1 312 ? -67.264 16.285 -30.444 1.00 87.00 312 LEU A CA 1
ATOM 2359 C C . LEU A 1 312 ? -65.875 16.707 -29.911 1.00 87.00 312 LEU A C 1
ATOM 2361 O O . LEU A 1 312 ? -65.799 17.577 -29.041 1.00 87.00 312 LEU A O 1
ATOM 2365 N N . SER A 1 313 ? -64.796 16.143 -30.478 1.00 89.62 313 SER A N 1
ATOM 2366 C CA . SER A 1 313 ? -63.382 16.505 -30.226 1.00 89.62 313 SER A CA 1
ATOM 2367 C C . SER A 1 313 ? -62.515 16.381 -31.502 1.00 89.62 313 SER A C 1
ATOM 2369 O O . SER A 1 313 ? -62.796 15.511 -32.328 1.00 89.62 313 SER A O 1
ATOM 2371 N N . GLU A 1 314 ? -61.489 17.235 -31.676 1.00 91.25 314 GLU A N 1
ATOM 2372 C CA . GLU A 1 314 ? -60.606 17.299 -32.870 1.00 91.25 314 GLU A CA 1
ATOM 2373 C C . GLU A 1 314 ? -59.097 17.416 -32.506 1.00 91.25 314 GLU A C 1
ATOM 2375 O O . GLU A 1 314 ? -58.764 18.005 -31.473 1.00 91.25 314 GLU A O 1
ATOM 2380 N N . PHE A 1 315 ? -58.182 16.895 -33.350 1.00 90.19 315 PHE A N 1
ATOM 2381 C CA . PHE A 1 315 ? -56.710 16.936 -33.173 1.00 90.19 315 PHE A CA 1
ATOM 2382 C C . PHE A 1 315 ? -55.928 17.013 -34.510 1.00 90.19 315 PHE A C 1
ATOM 2384 O O . PHE A 1 315 ? -56.104 16.148 -35.361 1.00 90.19 315 PHE A O 1
ATOM 2391 N N . ASP A 1 316 ? -55.018 17.985 -34.677 1.00 91.62 316 ASP A N 1
ATOM 2392 C CA . ASP A 1 316 ? -54.228 18.193 -35.914 1.00 91.62 316 ASP A CA 1
ATOM 2393 C C . ASP A 1 316 ? -52.816 17.569 -35.870 1.00 91.62 316 ASP A C 1
ATOM 2395 O O . ASP A 1 316 ? -52.101 17.709 -34.873 1.00 91.62 316 ASP A O 1
ATOM 2399 N N . VAL A 1 317 ? -52.386 16.963 -36.987 1.00 87.75 317 VAL A N 1
ATOM 2400 C CA . VAL A 1 317 ? -51.047 16.383 -37.219 1.00 87.75 317 VAL A CA 1
ATOM 2401 C C . VAL A 1 317 ? -50.447 16.910 -38.526 1.00 87.75 317 VAL A C 1
ATOM 2403 O O . VAL A 1 317 ? -51.062 16.802 -39.582 1.00 87.75 317 VAL A O 1
ATOM 2406 N N . THR A 1 318 ? -49.226 17.445 -38.489 1.00 86.94 318 THR A N 1
ATOM 2407 C CA . THR A 1 318 ? -48.519 17.967 -39.672 1.00 86.94 318 THR A CA 1
ATOM 2408 C C . THR A 1 318 ? -47.524 16.948 -40.220 1.00 86.94 318 THR A C 1
ATOM 2410 O O . THR A 1 318 ? -46.604 16.530 -39.525 1.00 86.94 318 THR A O 1
ATOM 2413 N N . VAL A 1 319 ? -47.650 16.590 -41.495 1.00 86.75 319 VAL A N 1
ATOM 2414 C CA . VAL A 1 319 ? -46.689 15.748 -42.217 1.00 86.75 319 VAL A CA 1
ATOM 2415 C C . VAL A 1 319 ? -45.822 16.634 -43.104 1.00 86.75 319 VAL A C 1
ATOM 2417 O O . VAL A 1 319 ? -46.355 17.385 -43.922 1.00 86.75 319 VAL A O 1
ATOM 2420 N N . SER A 1 320 ? -44.498 16.549 -42.972 1.00 84.38 320 SER A N 1
ATOM 2421 C CA . SER A 1 320 ? -43.543 17.344 -43.752 1.00 84.38 320 SER A CA 1
ATOM 2422 C C . SER A 1 320 ? -42.519 16.461 -44.458 1.00 84.38 320 SER A C 1
ATOM 2424 O O . SER A 1 320 ? -42.187 15.371 -44.004 1.00 84.38 320 SER A O 1
ATOM 2426 N N . GLN A 1 321 ? -42.014 16.915 -45.601 1.00 84.88 321 GLN A N 1
ATOM 2427 C CA . GLN A 1 321 ? -40.898 16.269 -46.283 1.00 84.88 321 GLN A CA 1
ATOM 2428 C C . GLN A 1 321 ? -39.955 17.320 -46.856 1.00 84.88 321 GLN A C 1
ATOM 2430 O O . GLN A 1 321 ? -40.372 18.160 -47.662 1.00 84.88 321 GLN A O 1
ATOM 2435 N N . ALA A 1 322 ? -38.686 17.257 -46.455 1.00 79.81 322 ALA A N 1
ATOM 2436 C CA . ALA A 1 322 ? -37.655 18.171 -46.936 1.00 79.81 322 ALA A CA 1
ATOM 2437 C C . ALA A 1 322 ? -37.339 17.926 -48.424 1.00 79.81 322 ALA A C 1
ATOM 2439 O O . ALA A 1 322 ? -37.549 16.830 -48.947 1.00 79.81 322 ALA A O 1
ATOM 2440 N N . GLY A 1 323 ? -36.864 18.958 -49.121 1.00 81.25 323 GLY A N 1
ATOM 2441 C CA . GLY A 1 323 ? -36.320 18.830 -50.476 1.00 81.25 323 GLY A CA 1
ATOM 2442 C C . GLY A 1 323 ? -34.860 18.365 -50.480 1.00 81.25 323 GLY A C 1
ATOM 2443 O O . GLY A 1 323 ? -34.136 18.583 -49.509 1.00 81.25 323 GLY A O 1
ATOM 2444 N N . MET A 1 324 ? -34.410 17.724 -51.562 1.00 82.50 324 MET A N 1
ATOM 2445 C CA . MET A 1 324 ? -33.005 17.337 -51.724 1.00 82.50 324 MET A CA 1
ATOM 2446 C C . MET A 1 324 ? -32.215 18.470 -52.379 1.00 82.50 324 MET A C 1
ATOM 2448 O O . MET A 1 324 ? -32.127 18.568 -53.601 1.00 82.50 324 MET A O 1
ATOM 2452 N N . ASP A 1 325 ? -31.625 19.316 -51.541 1.00 85.19 325 ASP A N 1
ATOM 2453 C CA . ASP A 1 325 ? -30.706 20.371 -51.955 1.00 85.19 325 ASP A CA 1
ATOM 2454 C C . ASP A 1 325 ? -29.266 19.978 -51.602 1.00 85.19 325 ASP A C 1
ATOM 2456 O O . ASP A 1 325 ? -28.871 19.977 -50.436 1.00 85.19 325 ASP A O 1
ATOM 2460 N N . TYR A 1 326 ? -28.480 19.628 -52.622 1.00 83.31 326 TYR A N 1
ATOM 2461 C CA . TYR A 1 326 ? -27.090 19.197 -52.451 1.00 83.31 326 TYR A CA 1
ATOM 2462 C C . TYR A 1 326 ? -26.178 20.315 -51.921 1.00 83.31 326 TYR A C 1
ATOM 2464 O O . TYR A 1 326 ? -25.161 20.017 -51.294 1.00 83.31 326 TYR A O 1
ATOM 2472 N N . ASP A 1 327 ? -26.555 21.585 -52.095 1.00 87.44 327 ASP A N 1
ATOM 2473 C CA . ASP A 1 327 ? -25.816 22.714 -51.527 1.00 87.44 327 ASP A CA 1
ATOM 2474 C C . ASP A 1 327 ? -26.157 22.925 -50.039 1.00 87.44 327 ASP A C 1
ATOM 2476 O O . ASP A 1 327 ? -25.413 23.603 -49.328 1.00 87.44 327 ASP A O 1
ATOM 2480 N N . ALA A 1 328 ? -27.265 22.360 -49.548 1.00 91.25 328 ALA A N 1
ATOM 2481 C CA . ALA A 1 328 ? -27.709 22.503 -48.167 1.00 91.25 328 ALA A CA 1
ATOM 2482 C C . ALA A 1 328 ? -27.174 21.375 -47.273 1.00 91.25 328 ALA A C 1
ATOM 2484 O O . ALA A 1 328 ? -27.169 20.204 -47.646 1.00 91.25 328 ALA A O 1
ATOM 2485 N N . TYR A 1 329 ? -26.775 21.721 -46.052 1.00 94.06 329 TYR A N 1
ATOM 2486 C CA . TYR A 1 329 ? -26.550 20.742 -44.993 1.00 94.06 329 TYR A CA 1
ATOM 2487 C C . TYR A 1 329 ? -27.904 20.239 -44.483 1.00 94.06 329 TYR A C 1
ATOM 2489 O O . TYR A 1 329 ? -28.743 21.056 -44.101 1.00 94.06 329 TYR A O 1
ATOM 2497 N N . ILE A 1 330 ? -28.124 18.921 -44.494 1.00 92.06 330 ILE A N 1
ATOM 2498 C CA . ILE A 1 330 ? -29.407 18.292 -44.144 1.00 92.06 330 ILE A CA 1
ATOM 2499 C C . ILE A 1 330 ? -29.183 17.311 -42.993 1.00 92.06 330 ILE A C 1
ATOM 2501 O O . ILE A 1 330 ? -28.427 16.346 -43.134 1.00 92.06 330 ILE A O 1
ATOM 2505 N N . VAL A 1 331 ? -29.859 17.540 -41.866 1.00 93.19 331 VAL A N 1
ATOM 2506 C CA . VAL A 1 331 ? -29.695 16.760 -40.631 1.00 93.19 331 VAL A CA 1
ATOM 2507 C C . VAL A 1 331 ? -31.039 16.449 -39.976 1.00 93.19 331 VAL A C 1
ATOM 2509 O O . VAL A 1 331 ? -31.939 17.287 -39.962 1.00 93.19 331 VAL A O 1
ATOM 2512 N N . GLY A 1 332 ? -31.173 15.243 -39.429 1.00 91.44 332 GLY A N 1
ATOM 2513 C CA . GLY A 1 332 ? -32.302 14.830 -38.602 1.00 91.44 332 GLY A CA 1
ATOM 2514 C C . GLY A 1 332 ? -32.040 15.096 -37.121 1.00 91.44 332 GLY A C 1
ATOM 2515 O O . GLY A 1 332 ? -30.995 14.700 -36.595 1.00 91.44 332 GLY A O 1
ATOM 2516 N N . LEU A 1 333 ? -33.002 15.737 -36.456 1.00 92.12 333 LEU A N 1
ATOM 2517 C CA . LEU A 1 333 ? -33.004 16.006 -35.021 1.00 92.12 333 LEU A CA 1
ATOM 2518 C C . LEU A 1 333 ? -34.232 15.369 -34.352 1.00 92.12 333 LEU A C 1
ATOM 2520 O O . LEU A 1 333 ? -35.337 15.483 -34.869 1.00 92.12 333 LEU A O 1
ATOM 2524 N N . ASN A 1 334 ? -34.061 14.748 -33.186 1.00 90.81 334 ASN A N 1
ATOM 2525 C CA . ASN A 1 334 ? -35.146 14.234 -32.348 1.00 90.81 334 ASN A CA 1
ATOM 2526 C C . ASN A 1 334 ? -35.233 15.027 -31.034 1.00 90.81 334 ASN A C 1
ATOM 2528 O O . ASN A 1 334 ? -34.360 14.929 -30.170 1.00 90.81 334 ASN A O 1
ATOM 2532 N N . VAL A 1 335 ? -36.289 15.824 -30.883 1.00 89.25 335 VAL A N 1
ATOM 2533 C CA . VAL A 1 335 ? -36.518 16.708 -29.736 1.00 89.25 335 VAL A CA 1
ATOM 2534 C C . VAL A 1 335 ? -37.457 16.018 -28.757 1.00 89.25 335 VAL A C 1
ATOM 2536 O O . VAL A 1 335 ? -38.637 15.843 -29.026 1.00 89.25 335 VAL A O 1
ATOM 2539 N N . ILE A 1 336 ? -36.934 15.629 -27.597 1.00 83.31 336 ILE A N 1
ATOM 2540 C CA . ILE A 1 336 ? -37.620 14.716 -26.666 1.00 83.31 336 ILE A CA 1
ATOM 2541 C C . ILE A 1 336 ? -38.477 15.400 -25.585 1.00 83.31 336 ILE A C 1
ATOM 2543 O O . ILE A 1 336 ? -39.080 14.711 -24.764 1.00 83.31 336 ILE A O 1
ATOM 2547 N N . ALA A 1 337 ? -38.490 16.734 -25.517 1.00 80.38 337 ALA A N 1
ATOM 2548 C CA . ALA A 1 337 ? -39.236 17.481 -24.503 1.00 80.38 337 ALA A CA 1
ATOM 2549 C C . ALA A 1 337 ? -39.570 18.908 -24.956 1.00 80.38 337 ALA A C 1
ATOM 2551 O O . ALA A 1 337 ? -38.782 19.530 -25.672 1.00 80.38 337 ALA A O 1
ATOM 2552 N N . ASP A 1 338 ? -40.696 19.427 -24.459 1.00 69.94 338 ASP A N 1
ATOM 2553 C CA . ASP A 1 338 ? -41.117 20.819 -24.620 1.00 69.94 338 ASP A CA 1
ATOM 2554 C C . ASP A 1 338 ? -40.003 21.759 -24.111 1.00 69.94 338 ASP A C 1
ATOM 2556 O O . ASP A 1 338 ? -39.311 21.452 -23.133 1.00 69.94 338 ASP A O 1
ATOM 2560 N N . ASP A 1 339 ? -39.810 22.907 -24.768 1.00 71.50 339 ASP A N 1
ATOM 2561 C CA . ASP A 1 339 ? -38.786 23.922 -24.450 1.00 71.50 339 ASP A CA 1
ATOM 2562 C C . ASP A 1 339 ? -37.309 23.472 -24.587 1.00 71.50 339 ASP A C 1
ATOM 2564 O O . ASP A 1 339 ? -36.388 24.239 -24.266 1.00 71.50 339 ASP A O 1
ATOM 2568 N N . LEU A 1 340 ? -37.031 22.256 -25.078 1.00 79.62 340 LEU A N 1
ATOM 2569 C CA . LEU A 1 340 ? -35.664 21.821 -25.358 1.00 79.62 340 LEU A CA 1
ATOM 2570 C C . LEU A 1 340 ? -35.154 22.467 -26.654 1.00 79.62 340 LEU A C 1
ATOM 2572 O O . LEU A 1 340 ? -35.660 22.224 -27.745 1.00 79.62 340 LEU A O 1
ATOM 2576 N N . LYS A 1 341 ? -34.102 23.280 -26.536 1.00 87.12 341 LYS A N 1
ATOM 2577 C CA . LYS A 1 341 ? -33.470 23.919 -27.693 1.00 87.12 341 LYS A CA 1
ATOM 2578 C C . LYS A 1 341 ? -32.731 22.909 -28.561 1.00 87.12 341 LYS A C 1
ATOM 2580 O O . LYS A 1 341 ? -31.890 22.176 -28.033 1.00 87.12 341 LYS A O 1
ATOM 2585 N N . ALA A 1 342 ? -32.974 22.963 -29.863 1.00 90.75 342 ALA A N 1
ATOM 2586 C CA . ALA A 1 342 ? -32.103 22.405 -30.884 1.00 90.75 342 ALA A CA 1
ATOM 2587 C C . ALA A 1 342 ? -30.981 23.379 -31.233 1.00 90.75 342 ALA A C 1
ATOM 2589 O O . ALA A 1 342 ? -31.130 24.596 -31.102 1.00 90.75 342 ALA A O 1
ATOM 2590 N N . MET A 1 343 ? -29.842 22.837 -31.654 1.00 91.81 343 MET A N 1
ATOM 2591 C CA . MET A 1 343 ? -28.638 23.605 -31.946 1.00 91.81 343 MET A CA 1
ATOM 2592 C C . MET A 1 343 ? -27.905 22.999 -33.135 1.00 91.81 343 MET A C 1
ATOM 2594 O O . MET A 1 343 ? -27.652 21.799 -33.140 1.00 91.81 343 MET A O 1
ATOM 2598 N N . LEU A 1 344 ? -27.501 23.839 -34.091 1.00 94.19 344 LEU A N 1
ATOM 2599 C CA . LEU A 1 344 ? -26.558 23.452 -35.138 1.00 94.19 344 LEU A CA 1
ATOM 2600 C C . LEU A 1 344 ? -25.135 23.834 -34.720 1.00 94.19 344 LEU A C 1
ATOM 2602 O O . LEU A 1 344 ? -24.863 24.997 -34.422 1.00 94.19 344 LEU A O 1
ATOM 2606 N N . PHE A 1 345 ? -24.207 22.873 -34.716 1.00 93.31 345 PHE A N 1
ATOM 2607 C CA . PHE A 1 345 ? -22.839 23.040 -34.193 1.00 93.31 345 PHE A CA 1
ATOM 2608 C C . PHE A 1 345 ? -21.875 23.840 -35.100 1.00 93.31 345 PHE A C 1
ATOM 2610 O O . PHE A 1 345 ? -20.691 23.519 -35.191 1.00 93.31 345 PHE A O 1
ATOM 2617 N N . PHE A 1 346 ? -22.353 24.913 -35.740 1.00 94.75 346 PHE A N 1
ATOM 2618 C CA . PHE A 1 346 ? -21.535 25.894 -36.464 1.00 94.75 346 PHE A CA 1
ATOM 2619 C C . PHE A 1 346 ? -20.889 26.902 -35.490 1.00 94.75 346 PHE A C 1
ATOM 2621 O O . PHE A 1 346 ? -21.466 27.940 -35.162 1.00 94.75 346 PHE A O 1
ATOM 2628 N N . ASP A 1 347 ? -19.688 26.606 -34.990 1.00 90.19 347 ASP A N 1
ATOM 2629 C CA . ASP A 1 347 ? -19.071 27.311 -33.847 1.00 90.19 347 ASP A CA 1
ATOM 2630 C C . ASP A 1 347 ? -18.514 28.707 -34.161 1.00 90.19 347 ASP A C 1
ATOM 2632 O O . ASP A 1 347 ? -18.224 29.491 -33.252 1.00 90.19 347 ASP A O 1
ATOM 2636 N N . LYS A 1 348 ? -18.354 29.024 -35.446 1.00 90.69 348 LYS A N 1
ATOM 2637 C CA . LYS A 1 348 ? -17.995 30.361 -35.945 1.00 90.69 348 LYS A CA 1
ATOM 2638 C C . LYS A 1 348 ? -19.186 31.098 -36.543 1.00 90.69 348 LYS A C 1
ATOM 2640 O O . LYS A 1 348 ? -18.997 32.078 -37.259 1.00 90.69 348 LYS A O 1
ATOM 2645 N N . GLY A 1 349 ? -20.391 30.626 -36.234 1.00 88.69 349 GLY A N 1
ATOM 2646 C CA . GLY A 1 349 ? -21.617 31.179 -36.762 1.00 88.69 349 GLY A CA 1
ATOM 2647 C C . GLY A 1 349 ? -21.965 30.677 -38.158 1.00 88.69 349 GLY A C 1
ATOM 2648 O O . GLY A 1 349 ? -21.235 29.899 -38.779 1.00 88.69 349 GLY A O 1
ATOM 2649 N N . PHE A 1 350 ? -23.126 31.116 -38.629 1.00 96.31 350 PHE A N 1
ATOM 2650 C CA . PHE A 1 350 ? -23.728 30.698 -39.887 1.00 96.31 350 PHE A CA 1
ATOM 2651 C C . PHE A 1 350 ? -24.338 31.908 -40.587 1.00 96.31 350 PHE A C 1
ATOM 2653 O O . PHE A 1 350 ? -24.971 32.758 -39.951 1.00 96.31 350 PHE A O 1
ATOM 2660 N N . LYS A 1 351 ? -24.161 31.957 -41.908 1.00 96.62 351 LYS A N 1
ATOM 2661 C CA . LYS A 1 351 ? -24.759 32.975 -42.766 1.00 96.62 351 LYS A CA 1
ATOM 2662 C C . LYS A 1 351 ? -25.514 32.322 -43.915 1.00 96.62 351 LYS A C 1
ATOM 2664 O O . LYS A 1 351 ? -24.885 31.728 -44.789 1.00 96.62 351 LYS A O 1
ATOM 2669 N N . GLY A 1 352 ? -26.829 32.488 -43.947 1.00 95.62 352 GLY A N 1
ATOM 2670 C CA . GLY A 1 352 ? -27.706 31.908 -44.959 1.00 95.62 352 GLY A CA 1
ATOM 2671 C C . GLY A 1 352 ? -29.096 31.619 -44.412 1.00 95.62 352 GLY A C 1
ATOM 2672 O O . GLY A 1 352 ? -29.511 32.204 -43.414 1.00 95.62 352 GLY A O 1
ATOM 2673 N N . THR A 1 353 ? -29.793 30.687 -45.045 1.00 94.94 353 THR A N 1
ATOM 2674 C CA . THR A 1 353 ? -31.161 30.303 -44.693 1.00 94.94 353 THR A CA 1
ATOM 2675 C C . THR A 1 353 ? -31.154 28.985 -43.914 1.00 94.94 353 THR A C 1
ATOM 2677 O O . THR A 1 353 ? -30.466 28.043 -44.316 1.00 94.94 353 THR A O 1
ATOM 2680 N N . ILE A 1 354 ? -31.919 28.911 -42.822 1.00 95.12 354 ILE A N 1
ATOM 2681 C CA . ILE A 1 354 ? -32.185 27.674 -42.072 1.00 95.12 354 ILE A CA 1
ATOM 2682 C C . ILE A 1 354 ? -33.692 27.405 -42.104 1.00 95.12 354 ILE A C 1
ATOM 2684 O O . ILE A 1 354 ? -34.473 28.256 -41.686 1.00 95.12 354 ILE A O 1
ATOM 2688 N N . ASP A 1 355 ? -34.094 26.239 -42.603 1.00 91.38 355 ASP A N 1
ATOM 2689 C CA . ASP A 1 355 ? -35.440 25.680 -42.440 1.00 91.38 355 ASP A CA 1
ATOM 2690 C C . ASP A 1 355 ? -35.374 24.648 -41.310 1.00 91.38 355 ASP A C 1
ATOM 2692 O O . ASP A 1 355 ? -34.689 23.629 -41.430 1.00 91.38 355 ASP A O 1
ATOM 2696 N N . TRP A 1 356 ? -36.046 24.943 -40.196 1.00 90.75 356 TRP A N 1
ATOM 2697 C CA . TRP A 1 356 ? -36.029 24.119 -38.986 1.00 90.75 356 TRP A CA 1
ATOM 2698 C C . TRP A 1 356 ? -36.979 22.914 -39.057 1.00 90.75 356 TRP A C 1
ATOM 2700 O O . TRP A 1 356 ? -37.013 22.110 -38.126 1.00 90.75 356 TRP A O 1
ATOM 2710 N N . GLY A 1 357 ? -37.736 22.751 -40.147 1.00 85.50 357 GLY A N 1
ATOM 2711 C CA . GLY A 1 357 ? -38.570 21.571 -40.391 1.00 85.50 357 GLY A CA 1
ATOM 2712 C C . GLY A 1 357 ? -39.940 21.576 -39.702 1.00 85.50 357 GLY A C 1
ATOM 2713 O O . GLY A 1 357 ? -40.749 20.688 -39.968 1.00 85.50 357 GLY A O 1
ATOM 2714 N N . ASP A 1 358 ? -40.237 22.583 -38.873 1.00 81.69 358 ASP A N 1
ATOM 2715 C CA . ASP A 1 358 ? -41.554 22.831 -38.257 1.00 81.69 358 ASP A CA 1
ATOM 2716 C C . ASP A 1 358 ? -42.367 23.922 -38.989 1.00 81.69 358 ASP A C 1
ATOM 2718 O O . ASP A 1 358 ? -43.391 24.397 -38.500 1.00 81.69 358 ASP A O 1
ATOM 2722 N N . GLY A 1 359 ? -41.901 24.331 -40.175 1.00 78.88 359 GLY A N 1
ATOM 2723 C CA . GLY A 1 359 ? -42.444 25.450 -40.949 1.00 78.88 359 GLY A CA 1
ATOM 2724 C C . GLY A 1 359 ? -41.768 26.797 -40.662 1.00 78.88 359 GLY A C 1
ATOM 2725 O O . GLY A 1 359 ? -42.045 27.773 -41.366 1.00 78.88 359 GLY A O 1
ATOM 2726 N N . THR A 1 360 ? -40.861 26.868 -39.681 1.00 87.19 360 THR A N 1
ATOM 2727 C CA . THR A 1 360 ? -40.050 28.059 -39.405 1.00 87.19 360 THR A CA 1
ATOM 2728 C C . THR A 1 360 ? -38.836 28.114 -40.332 1.00 87.19 360 THR A C 1
ATOM 2730 O O . THR A 1 360 ? -37.933 27.282 -40.250 1.00 87.19 360 THR A O 1
ATOM 2733 N N . ILE A 1 361 ? -38.791 29.141 -41.186 1.00 89.81 361 ILE A N 1
ATOM 2734 C CA . ILE A 1 361 ? -37.653 29.438 -42.067 1.00 89.81 361 ILE A CA 1
ATOM 2735 C C . ILE A 1 361 ? -37.041 30.779 -41.660 1.00 89.81 361 ILE A C 1
ATOM 2737 O O . ILE A 1 361 ? -37.731 31.803 -41.642 1.00 89.81 361 ILE A O 1
ATOM 2741 N N . GLU A 1 362 ? -35.740 30.789 -41.377 1.00 91.62 362 GLU A N 1
ATOM 2742 C CA . GLU A 1 362 ? -35.018 31.956 -40.872 1.00 91.62 362 GLU A CA 1
ATOM 2743 C C . GLU A 1 362 ? -33.815 32.322 -41.748 1.00 91.62 362 GLU A C 1
ATOM 2745 O O . GLU A 1 362 ? -32.954 31.497 -42.051 1.00 91.62 362 GLU A O 1
ATOM 2750 N N . GLU A 1 363 ? -33.720 33.604 -42.109 1.00 94.12 363 GLU A N 1
ATOM 2751 C CA . GLU A 1 363 ? -32.489 34.197 -42.637 1.00 94.12 363 GLU A CA 1
ATOM 2752 C C . GLU A 1 363 ? -31.575 34.564 -41.468 1.00 94.12 363 GLU A C 1
ATOM 2754 O O . GLU A 1 363 ? -31.885 35.453 -40.669 1.00 94.12 363 GLU A O 1
ATOM 2759 N N . THR A 1 364 ? -30.436 33.890 -41.385 1.00 90.31 364 THR A N 1
ATOM 2760 C CA . THR A 1 364 ? -29.502 33.972 -40.269 1.00 90.31 364 THR A CA 1
ATOM 2761 C C . THR A 1 364 ? -28.183 34.592 -40.732 1.00 90.31 364 THR A C 1
ATOM 2763 O O . THR A 1 364 ? -27.621 34.210 -41.754 1.00 90.31 364 THR A O 1
ATOM 2766 N N . ASP A 1 365 ? -27.670 35.554 -39.965 1.00 94.38 365 ASP A N 1
ATOM 2767 C CA . ASP A 1 365 ? -26.308 36.101 -40.065 1.00 94.38 365 ASP A CA 1
ATOM 2768 C C . ASP A 1 365 ? -25.801 36.252 -38.626 1.00 94.38 365 ASP A C 1
ATOM 2770 O O . ASP A 1 365 ? -25.998 37.285 -37.981 1.00 94.38 365 ASP A O 1
ATOM 2774 N N . THR A 1 366 ? -25.295 35.150 -38.072 1.00 91.44 366 THR A N 1
ATOM 2775 C CA . THR A 1 366 ? -24.886 35.043 -36.667 1.00 91.44 366 THR A CA 1
ATOM 2776 C C . THR A 1 366 ? -23.424 34.640 -36.559 1.00 91.44 366 THR A C 1
ATOM 2778 O O . THR A 1 366 ? -22.926 33.910 -37.409 1.00 91.44 366 THR A O 1
ATOM 2781 N N . ASP A 1 367 ? -22.776 35.063 -35.473 1.00 90.31 367 ASP A N 1
ATOM 2782 C CA . ASP A 1 367 ? -21.420 34.654 -35.086 1.00 90.31 367 ASP A CA 1
ATOM 2783 C C . ASP A 1 367 ? -21.432 33.555 -33.990 1.00 90.31 367 ASP A C 1
ATOM 2785 O O . ASP A 1 367 ? -20.385 33.203 -33.447 1.00 90.31 367 ASP A O 1
ATOM 2789 N N . THR A 1 368 ? -22.611 33.042 -33.606 1.00 88.62 368 THR A N 1
ATOM 2790 C CA . THR A 1 368 ? -22.802 31.983 -32.587 1.00 88.62 368 THR A CA 1
ATOM 2791 C C . THR A 1 368 ? -23.510 30.761 -33.171 1.00 88.62 368 THR A C 1
ATOM 2793 O O . THR A 1 368 ? -24.037 30.835 -34.274 1.00 88.62 368 THR A O 1
ATOM 2796 N N . TYR A 1 369 ? -23.601 29.657 -32.421 1.00 91.69 369 TYR A N 1
ATOM 2797 C CA . TYR A 1 369 ? -24.420 28.510 -32.829 1.00 91.69 369 TYR A CA 1
ATOM 2798 C C . TYR A 1 369 ? -25.866 28.942 -33.137 1.00 91.69 369 TYR A C 1
ATOM 2800 O O . TYR A 1 369 ? -26.471 29.621 -32.297 1.00 91.69 369 TYR A O 1
ATOM 2808 N N . PRO A 1 370 ? -26.425 28.584 -34.307 1.00 93.88 370 PRO A N 1
ATOM 2809 C CA . PRO A 1 370 ? -27.854 28.718 -34.557 1.00 93.88 370 PRO A CA 1
ATOM 2810 C C . PRO A 1 370 ? -28.648 27.806 -33.617 1.00 93.88 370 PRO A C 1
ATOM 2812 O O . PRO A 1 370 ? -28.310 26.630 -33.464 1.00 93.88 370 PRO A O 1
ATOM 2815 N N . GLU A 1 371 ? -29.692 28.348 -32.993 1.00 92.69 371 GLU A N 1
ATOM 2816 C CA . GLU A 1 371 ? -30.556 27.646 -32.040 1.00 92.69 371 GLU A CA 1
ATOM 2817 C C . GLU A 1 371 ? -32.027 27.833 -32.419 1.00 92.69 371 GLU A C 1
ATOM 2819 O O . GLU A 1 371 ? -32.413 28.928 -32.824 1.00 92.69 371 GLU A O 1
ATOM 2824 N N . HIS A 1 372 ? -32.850 26.813 -32.178 1.00 93.06 372 HIS A N 1
ATOM 2825 C CA . HIS A 1 372 ? -34.306 26.870 -32.346 1.00 93.06 372 HIS A CA 1
ATOM 2826 C C . HIS A 1 372 ? -35.020 26.169 -31.199 1.00 93.06 372 HIS A C 1
ATOM 2828 O O . HIS A 1 372 ? -34.478 25.249 -30.590 1.00 93.06 372 HIS A O 1
ATOM 2834 N N . THR A 1 373 ? -36.222 26.629 -30.859 1.00 91.50 373 THR A N 1
ATOM 2835 C CA . THR A 1 373 ? -37.058 26.006 -29.821 1.00 91.50 373 THR A CA 1
ATOM 2836 C C . THR A 1 373 ? -38.335 25.512 -30.473 1.00 91.50 373 THR A C 1
ATOM 2838 O O . THR A 1 373 ? -39.132 26.322 -30.940 1.00 91.50 373 THR A O 1
ATOM 2841 N N . TYR A 1 374 ? -38.517 24.195 -30.493 1.00 86.81 374 TYR A N 1
ATOM 2842 C CA . TYR A 1 374 ? -39.719 23.577 -31.037 1.00 86.81 374 TYR A CA 1
ATOM 2843 C C . TYR A 1 374 ? -40.873 23.690 -30.042 1.00 86.81 374 TYR A C 1
ATOM 2845 O O . TYR A 1 374 ? -40.671 23.597 -28.830 1.00 86.81 374 TYR A O 1
ATOM 2853 N N . THR A 1 375 ? -42.082 23.911 -30.565 1.00 83.12 375 THR A N 1
ATOM 2854 C CA . THR A 1 375 ? -43.299 23.981 -29.736 1.00 83.12 375 THR A CA 1
ATOM 2855 C C . THR A 1 375 ? -43.686 22.601 -29.210 1.00 83.12 375 THR A C 1
ATOM 2857 O O . THR A 1 375 ? -44.136 22.496 -28.073 1.00 83.12 375 THR A O 1
ATOM 2860 N N . ASP A 1 376 ? -43.461 21.559 -30.013 1.00 81.31 376 ASP A N 1
ATOM 2861 C CA . ASP A 1 376 ? -43.833 20.181 -29.707 1.00 81.31 376 ASP A CA 1
ATOM 2862 C C . ASP A 1 376 ? -42.598 19.254 -29.778 1.00 81.31 376 ASP A C 1
ATOM 2864 O O . ASP A 1 376 ? -41.746 19.430 -30.657 1.00 81.31 376 ASP A O 1
ATOM 2868 N N . PRO A 1 377 ? -42.467 18.251 -28.893 1.00 83.50 377 PRO A N 1
ATOM 2869 C CA . PRO A 1 377 ? -41.492 17.176 -29.041 1.00 83.50 377 PRO A CA 1
ATOM 2870 C C . PRO A 1 377 ? -41.776 16.360 -30.302 1.00 83.50 377 PRO A C 1
ATOM 2872 O O . PRO A 1 377 ? -42.934 16.150 -30.664 1.00 83.50 377 PRO A O 1
ATOM 2875 N N . GLY A 1 378 ? -40.729 15.866 -30.949 1.00 83.81 378 GLY A N 1
ATOM 2876 C CA . GLY A 1 378 ? -40.846 15.075 -32.165 1.00 83.81 378 GLY A CA 1
ATOM 2877 C C . GLY A 1 378 ? -39.554 15.023 -32.967 1.00 83.81 378 GLY A C 1
ATOM 2878 O O . GLY A 1 378 ? -38.532 15.608 -32.597 1.00 83.81 378 GLY A O 1
ATOM 2879 N N . GLU A 1 379 ? -39.611 14.314 -34.087 1.00 87.19 379 GLU A N 1
ATOM 2880 C CA . GLU A 1 379 ? -38.542 14.316 -35.078 1.00 87.19 379 GLU A CA 1
ATOM 2881 C C . GLU A 1 379 ? -38.697 15.523 -36.009 1.00 87.19 379 GLU A C 1
ATOM 2883 O O . GLU A 1 379 ? -39.808 15.907 -36.382 1.00 87.19 379 GLU A O 1
ATOM 2888 N N . TYR A 1 380 ? -37.570 16.085 -36.436 1.00 88.38 380 TYR A N 1
ATOM 2889 C CA . TYR A 1 380 ? -37.495 17.213 -37.356 1.00 88.38 380 TYR A CA 1
ATOM 2890 C C . TYR A 1 380 ? -36.326 17.033 -38.321 1.00 88.38 380 TYR A C 1
ATOM 2892 O O . TYR A 1 380 ? -35.278 16.498 -37.959 1.00 88.38 380 TYR A O 1
ATOM 2900 N N . ILE A 1 381 ? -36.485 17.514 -39.553 1.00 89.50 381 ILE A N 1
ATOM 2901 C CA . ILE A 1 381 ? -35.401 17.559 -40.539 1.00 89.50 381 ILE A CA 1
ATOM 2902 C C . ILE A 1 381 ? -35.056 19.015 -40.785 1.00 89.50 381 ILE A C 1
ATOM 2904 O O . ILE A 1 381 ? -35.882 19.783 -41.273 1.00 89.50 381 ILE A O 1
ATOM 2908 N N . VAL A 1 382 ? -33.823 19.369 -40.443 1.00 92.56 382 VAL A N 1
ATOM 2909 C CA . VAL A 1 382 ? -33.299 20.724 -40.560 1.00 92.56 382 VAL A CA 1
ATOM 2910 C C . VAL A 1 382 ? -32.464 20.822 -41.827 1.00 92.56 382 VAL A C 1
ATOM 2912 O O . VAL A 1 382 ? -31.583 19.989 -42.060 1.00 92.56 382 VAL A O 1
ATOM 2915 N N . THR A 1 383 ? -32.712 21.857 -42.630 1.00 92.06 383 THR A N 1
ATOM 2916 C CA . THR A 1 383 ? -31.880 22.187 -43.794 1.00 92.06 383 THR A CA 1
ATOM 2917 C C . THR A 1 383 ? -31.238 23.559 -43.624 1.00 92.06 383 THR A C 1
ATOM 2919 O O . THR A 1 383 ? -31.902 24.535 -43.282 1.00 92.06 383 THR A O 1
ATOM 2922 N N . ALA A 1 384 ? -29.925 23.644 -43.839 1.00 93.88 384 ALA A N 1
ATOM 2923 C CA . ALA A 1 384 ? -29.155 24.877 -43.717 1.00 93.88 384 ALA A CA 1
ATOM 2924 C C . ALA A 1 384 ? -28.370 25.138 -45.010 1.00 93.88 384 ALA A C 1
ATOM 2926 O O . ALA A 1 384 ? -27.408 24.430 -45.315 1.00 93.88 384 ALA A O 1
ATOM 2927 N N . LYS A 1 385 ? -28.765 26.171 -45.763 1.00 93.56 385 LYS A N 1
ATOM 2928 C CA . LYS A 1 385 ? -28.123 26.583 -47.022 1.00 93.56 385 LYS A CA 1
ATOM 2929 C C . LYS A 1 385 ? -27.433 27.929 -46.849 1.00 93.56 385 LYS A C 1
ATOM 2931 O O . LYS A 1 385 ? -28.076 28.929 -46.533 1.00 93.56 385 LYS A O 1
ATOM 2936 N N . GLY A 1 386 ? -26.124 27.984 -47.069 1.00 94.25 386 GLY A N 1
ATOM 2937 C CA . GLY A 1 386 ? -25.351 29.199 -46.831 1.00 94.25 386 GLY A CA 1
ATOM 2938 C C . GLY A 1 386 ? -23.868 28.922 -46.664 1.00 94.25 386 GLY A C 1
ATOM 2939 O O . GLY A 1 386 ? -23.308 28.087 -47.359 1.00 94.25 386 GLY A O 1
ATOM 2940 N N . SER A 1 387 ? -23.230 29.630 -45.736 1.00 94.94 387 SER A N 1
ATOM 2941 C CA . SER A 1 387 ? -21.813 29.452 -45.426 1.00 94.94 387 SER A CA 1
ATOM 2942 C C . SER A 1 387 ? -21.566 29.287 -43.930 1.00 94.94 387 SER A C 1
ATOM 2944 O O . SER A 1 387 ? -22.105 30.059 -43.131 1.00 94.94 387 SER A O 1
ATOM 2946 N N . ALA A 1 388 ? -20.682 28.352 -43.581 1.00 95.62 388 ALA A N 1
ATOM 2947 C CA . ALA A 1 388 ? -20.149 28.138 -42.238 1.00 95.62 388 ALA A CA 1
ATOM 2948 C C . ALA A 1 388 ? -18.633 27.899 -42.317 1.00 95.62 388 ALA A C 1
ATOM 2950 O O . ALA A 1 388 ? -18.153 27.164 -43.177 1.00 95.62 388 ALA A O 1
ATOM 2951 N N . GLU A 1 389 ? -17.853 28.512 -41.422 1.00 94.44 389 GLU A N 1
ATOM 2952 C CA . GLU A 1 389 ? -16.391 28.338 -41.436 1.00 94.44 389 GLU A CA 1
ATOM 2953 C C . GLU A 1 389 ? -15.946 27.012 -40.799 1.00 94.44 389 GLU A C 1
ATOM 2955 O O . GLU A 1 389 ? -14.959 26.418 -41.246 1.00 94.44 389 GLU A O 1
ATOM 2960 N N . SER A 1 390 ? -16.659 26.532 -39.779 1.00 95.12 390 SER A N 1
ATOM 2961 C CA . SER A 1 390 ? -16.333 25.287 -39.084 1.00 95.12 390 SER A CA 1
ATOM 2962 C C . SER A 1 390 ? -17.527 24.678 -38.356 1.00 95.12 390 SER A C 1
ATOM 2964 O O . SER A 1 390 ? -18.493 25.372 -38.032 1.00 95.12 390 SER A O 1
ATOM 2966 N N . MET A 1 391 ? -17.431 23.370 -38.110 1.00 94.81 391 MET A N 1
ATOM 2967 C CA . MET A 1 391 ? -18.294 22.637 -37.187 1.00 94.81 391 MET A CA 1
ATOM 2968 C C . MET A 1 391 ? -17.470 22.163 -35.987 1.00 94.81 391 MET A C 1
ATOM 2970 O O . MET A 1 391 ? -16.402 21.583 -36.178 1.00 94.81 391 MET A O 1
ATOM 2974 N N . ASN A 1 392 ? -17.967 22.373 -34.766 1.00 93.38 392 ASN A N 1
ATOM 2975 C CA . ASN A 1 392 ? -17.323 21.900 -33.537 1.00 93.38 392 ASN A CA 1
ATOM 2976 C C . ASN A 1 392 ? -18.368 21.637 -32.445 1.00 93.38 392 ASN A C 1
ATOM 2978 O O . ASN A 1 392 ? -19.137 22.526 -32.084 1.00 93.38 392 ASN A O 1
ATOM 2982 N N . ALA A 1 393 ? -18.371 20.424 -31.886 1.00 89.12 393 ALA A N 1
ATOM 2983 C CA . ALA A 1 393 ? -19.299 20.023 -30.827 1.00 89.12 393 ALA A CA 1
ATOM 2984 C C . ALA A 1 393 ? -18.622 19.873 -29.446 1.00 89.12 393 ALA A C 1
ATOM 2986 O O . ALA A 1 393 ? -19.212 19.331 -28.505 1.00 89.12 393 ALA A O 1
ATOM 2987 N N . LYS A 1 394 ? -17.375 20.333 -29.275 1.00 76.31 394 LYS A N 1
ATOM 2988 C CA . LYS A 1 394 ? -16.587 20.151 -28.043 1.00 76.31 394 LYS A CA 1
ATOM 2989 C C . LYS A 1 394 ? -16.512 21.411 -27.203 1.00 76.31 394 LYS A C 1
ATOM 2991 O O . LYS A 1 394 ? -15.478 22.052 -27.113 1.00 76.31 394 LYS A O 1
ATOM 2996 N N . TYR A 1 395 ? -17.582 21.672 -26.460 1.00 62.88 395 TYR A N 1
ATOM 2997 C CA . TYR A 1 395 ? -17.561 22.435 -25.210 1.00 62.88 395 TYR A CA 1
ATOM 2998 C C . TYR A 1 395 ? -18.716 21.947 -24.324 1.00 62.88 395 TYR A C 1
ATOM 3000 O O . TYR A 1 395 ? -19.838 21.760 -24.786 1.00 62.88 395 TYR A O 1
ATOM 3008 N N . GLY A 1 396 ? -18.434 21.661 -23.051 1.00 61.06 396 GLY A N 1
ATOM 3009 C CA . GLY A 1 396 ? -19.408 21.045 -22.152 1.00 61.06 396 GLY A CA 1
ATOM 3010 C C . GLY A 1 396 ? -20.487 22.028 -21.718 1.00 61.06 396 GLY A C 1
ATOM 3011 O O . GLY A 1 396 ? -20.149 22.914 -20.951 1.00 61.06 396 GLY A O 1
ATOM 3012 N N . TYR A 1 397 ? -21.717 21.858 -22.220 1.00 56.31 397 TYR A N 1
ATOM 3013 C CA . TYR A 1 397 ? -23.036 22.010 -21.555 1.00 56.31 397 TYR A CA 1
ATOM 3014 C C . TYR A 1 397 ? -24.199 21.600 -22.503 1.00 56.31 397 TYR A C 1
ATOM 3016 O O . TYR A 1 397 ? -25.310 22.096 -22.351 1.00 56.31 397 TYR A O 1
ATOM 3024 N N . TYR A 1 398 ? -23.965 20.691 -23.466 1.00 65.94 398 TYR A N 1
ATOM 3025 C CA . TYR A 1 398 ? -24.911 20.409 -24.562 1.00 65.94 398 TYR A CA 1
ATOM 3026 C C . TYR A 1 398 ? -25.270 18.922 -24.749 1.00 65.94 398 TYR A C 1
ATOM 3028 O O . TYR A 1 398 ? -25.575 18.512 -25.864 1.00 65.94 398 TYR A O 1
ATOM 3036 N N . TYR A 1 399 ? -25.197 18.089 -23.698 1.00 71.00 399 TYR A N 1
ATOM 3037 C CA . TYR A 1 399 ? -25.501 16.645 -23.806 1.00 71.00 399 TYR A CA 1
ATOM 3038 C C . TYR A 1 399 ? -26.889 16.413 -24.419 1.00 71.00 399 TYR A C 1
ATOM 3040 O O . TYR A 1 399 ? -27.004 15.774 -25.456 1.00 71.00 399 TYR A O 1
ATOM 3048 N N . ASN A 1 400 ? -27.905 17.102 -23.893 1.00 80.56 400 ASN A N 1
ATOM 3049 C CA . ASN A 1 400 ? -29.270 17.007 -24.405 1.00 80.56 400 ASN A CA 1
ATOM 3050 C C . ASN A 1 400 ? -29.442 17.526 -25.845 1.00 80.56 400 ASN A C 1
ATOM 3052 O O . ASN A 1 400 ? -30.486 17.266 -26.423 1.00 80.56 400 ASN A O 1
ATOM 3056 N N . GLN A 1 401 ? -28.503 18.309 -26.394 1.00 88.19 401 GLN A N 1
ATOM 3057 C CA . GLN A 1 401 ? -28.527 18.761 -27.794 1.00 88.19 401 GLN A CA 1
ATOM 3058 C C . GLN A 1 401 ? -27.799 17.784 -28.715 1.00 88.19 401 GLN A C 1
ATOM 3060 O O . GLN A 1 401 ? -28.259 17.539 -29.823 1.00 88.19 401 GLN A O 1
ATOM 3065 N N . LYS A 1 402 ? -26.675 17.214 -28.267 1.00 89.56 402 LYS A N 1
ATOM 3066 C CA . LYS A 1 402 ? -25.945 16.184 -29.019 1.00 89.56 402 LYS A CA 1
ATOM 3067 C C . LYS A 1 402 ? -26.792 14.934 -29.216 1.00 89.56 402 LYS A C 1
ATOM 3069 O O . LYS A 1 402 ? -26.822 14.404 -30.318 1.00 89.56 402 LYS A O 1
ATOM 3074 N N . ASP A 1 403 ? -27.532 14.540 -28.182 1.00 88.19 403 ASP A N 1
ATOM 3075 C CA . ASP A 1 403 ? -28.435 13.388 -28.220 1.00 88.19 403 ASP A CA 1
ATOM 3076 C C . ASP A 1 403 ? -29.613 13.593 -29.190 1.00 88.19 403 ASP A C 1
ATOM 3078 O O . ASP A 1 403 ? -30.289 12.633 -29.546 1.00 88.19 403 ASP A O 1
ATOM 3082 N N . GLN A 1 404 ? -29.869 14.819 -29.658 1.00 92.00 404 GLN A N 1
ATOM 3083 C CA . GLN A 1 404 ? -30.914 15.053 -30.660 1.00 92.00 404 GLN A CA 1
ATOM 3084 C C . GLN A 1 404 ? -30.470 14.615 -32.051 1.00 92.00 404 GLN A C 1
ATOM 3086 O O . GLN A 1 404 ? -31.323 14.303 -32.869 1.00 92.00 404 GLN A O 1
ATOM 3091 N N . TYR A 1 405 ? -29.170 14.599 -32.347 1.00 93.00 405 TYR A N 1
ATOM 3092 C CA . TYR A 1 405 ? -28.681 14.235 -33.673 1.00 93.00 405 TYR A CA 1
ATOM 3093 C C . TYR A 1 405 ? -28.882 12.740 -33.919 1.00 93.00 405 TYR A C 1
ATOM 3095 O O . TYR A 1 405 ? -28.262 11.913 -33.252 1.00 93.00 405 TYR A O 1
ATOM 3103 N N . VAL A 1 406 ? -29.725 12.405 -34.895 1.00 90.56 406 VAL A N 1
ATOM 3104 C CA . VAL A 1 406 ? -30.058 11.010 -35.230 1.00 90.56 406 VAL A CA 1
ATOM 3105 C C . VAL A 1 406 ? -29.512 10.585 -36.589 1.00 90.56 406 VAL A C 1
ATOM 3107 O O . VAL A 1 406 ? -29.111 9.437 -36.754 1.00 90.56 406 VAL A O 1
ATOM 3110 N N . GLU A 1 407 ? -29.427 11.504 -37.555 1.00 90.12 407 GLU A N 1
ATOM 3111 C CA . GLU A 1 407 ? -28.964 11.179 -38.905 1.00 90.12 407 GLU A CA 1
ATOM 3112 C C . GLU A 1 407 ? -28.429 12.407 -39.644 1.00 90.12 407 GLU A C 1
ATOM 3114 O O . GLU A 1 407 ? -28.928 13.522 -39.476 1.00 90.12 407 GLU A O 1
ATOM 3119 N N . ILE A 1 408 ? -27.417 12.200 -40.486 1.00 91.38 408 ILE A N 1
ATOM 3120 C CA . ILE A 1 408 ? -26.900 13.207 -41.414 1.00 91.38 408 ILE A CA 1
ATOM 3121 C C . ILE A 1 408 ? -27.245 12.722 -42.815 1.00 91.38 408 ILE A C 1
ATOM 3123 O O . ILE A 1 408 ? -26.776 11.669 -43.234 1.00 91.38 408 ILE A O 1
ATOM 3127 N N . TYR A 1 409 ? -28.043 13.495 -43.541 1.00 87.38 409 TYR A N 1
ATOM 3128 C CA . TYR A 1 409 ? -28.503 13.113 -44.874 1.00 87.38 409 TYR A CA 1
ATOM 3129 C C . TYR A 1 409 ? -27.639 13.727 -45.979 1.00 87.38 409 TYR A C 1
ATOM 3131 O O . TYR A 1 409 ? -27.433 13.105 -47.016 1.00 87.38 409 TYR A O 1
ATOM 3139 N N . ASN A 1 410 ? -27.121 14.945 -45.770 1.00 90.94 410 ASN A N 1
ATOM 3140 C CA . ASN A 1 410 ? -26.216 15.612 -46.709 1.00 90.94 410 ASN A CA 1
ATOM 3141 C C . ASN A 1 410 ? -25.294 16.614 -45.999 1.00 90.94 410 ASN A C 1
ATOM 3143 O O . ASN A 1 410 ? -25.718 17.310 -45.075 1.00 90.94 410 ASN A O 1
ATOM 3147 N N . TRP A 1 411 ? -24.051 16.731 -46.471 1.00 93.44 411 TRP A N 1
ATOM 3148 C CA . TRP A 1 411 ? -23.043 17.628 -45.897 1.00 93.44 411 TRP A CA 1
ATOM 3149 C C . TRP A 1 411 ? -23.161 19.092 -46.370 1.00 93.44 411 TRP A C 1
ATOM 3151 O O . TRP A 1 411 ? -22.798 19.993 -45.612 1.00 93.44 411 TRP A O 1
ATOM 3161 N N . GLY A 1 412 ? -23.698 19.336 -47.574 1.00 91.44 412 GLY A N 1
ATOM 3162 C CA . GLY A 1 412 ? -23.876 20.678 -48.160 1.00 91.44 412 GLY A CA 1
ATOM 3163 C C . GLY A 1 412 ? -22.584 21.362 -48.642 1.00 91.44 412 GLY A C 1
ATOM 3164 O O . GLY A 1 412 ? -21.482 20.947 -48.293 1.00 91.44 412 GLY A O 1
ATOM 3165 N N . ASP A 1 413 ? -22.697 22.449 -49.415 1.00 92.38 413 ASP A N 1
ATOM 3166 C CA . ASP A 1 413 ? -21.557 23.301 -49.815 1.00 92.38 413 ASP A CA 1
ATOM 3167 C C . ASP A 1 413 ? -21.471 24.547 -48.919 1.00 92.38 413 ASP A C 1
ATOM 3169 O O . ASP A 1 413 ? -21.771 25.675 -49.310 1.00 92.38 413 ASP A O 1
ATOM 3173 N N . LEU A 1 414 ? -21.079 24.329 -47.663 1.00 94.06 414 LEU A N 1
ATOM 3174 C CA . LEU A 1 414 ? -20.982 25.393 -46.657 1.00 94.06 414 LEU A CA 1
ATOM 3175 C C . LEU A 1 414 ? -19.648 26.160 -46.690 1.00 94.06 414 LEU A C 1
ATOM 3177 O O . LEU A 1 414 ? -19.500 27.170 -45.997 1.00 94.06 414 LEU A O 1
ATOM 3181 N N . GLY A 1 415 ? -18.655 25.689 -47.452 1.00 94.00 415 GLY A N 1
ATOM 3182 C CA . GLY A 1 415 ? -17.303 26.258 -47.458 1.00 94.00 415 GLY A CA 1
ATOM 3183 C C . GLY A 1 415 ? -16.478 25.983 -46.187 1.00 94.00 415 GLY A C 1
ATOM 3184 O O . GLY A 1 415 ? -15.617 26.797 -45.832 1.00 94.00 415 GLY A O 1
ATOM 3185 N N . LEU A 1 416 ? -16.721 24.849 -45.516 1.00 97.00 416 LEU A N 1
ATOM 3186 C CA . LEU A 1 416 ? -16.078 24.454 -44.255 1.00 97.00 416 LEU A CA 1
ATOM 3187 C C . LEU A 1 416 ? -14.548 24.395 -44.368 1.00 97.00 416 LEU A C 1
ATOM 3189 O O . LEU A 1 416 ? -13.989 23.843 -45.316 1.00 97.00 416 LEU A O 1
ATOM 3193 N N . LYS A 1 417 ? -13.851 24.913 -43.352 1.00 97.31 417 LYS A N 1
ATOM 3194 C CA . LYS A 1 417 ? -12.380 24.859 -43.232 1.00 97.31 417 LYS A CA 1
ATOM 3195 C C . LYS A 1 417 ? -11.888 23.945 -42.111 1.00 97.31 417 LYS A C 1
ATOM 3197 O O . LYS A 1 417 ? -10.723 23.531 -42.133 1.00 97.31 417 LYS A O 1
ATOM 3202 N N . SER A 1 418 ? -12.742 23.635 -41.137 1.00 97.62 418 SER A N 1
ATOM 3203 C CA . SER A 1 418 ? -12.434 22.764 -39.998 1.00 97.62 418 SER A CA 1
ATOM 3204 C C . SER A 1 418 ? -13.653 21.943 -39.583 1.00 97.62 418 SER A C 1
ATOM 3206 O O . SER A 1 418 ? -14.761 22.473 -39.515 1.00 97.62 418 SER A O 1
ATOM 3208 N N . MET A 1 419 ? -13.406 20.672 -39.275 1.00 97.69 419 MET A N 1
ATOM 3209 C CA . MET A 1 419 ? -14.347 19.731 -38.664 1.00 97.69 419 MET A CA 1
ATOM 3210 C C . MET A 1 419 ? -13.853 19.293 -37.278 1.00 97.69 419 MET A C 1
ATOM 3212 O O . MET A 1 419 ? -14.230 18.228 -36.799 1.00 97.69 419 MET A O 1
ATOM 3216 N N . GLU A 1 420 ? -12.956 20.064 -36.653 1.00 96.12 420 GLU A N 1
ATOM 3217 C CA . GLU A 1 420 ? -12.390 19.732 -35.343 1.00 96.12 420 GLU A CA 1
ATOM 3218 C C . GLU A 1 420 ? -13.504 19.465 -34.321 1.00 96.12 420 GLU A C 1
ATOM 3220 O O . GLU A 1 420 ? -14.339 20.325 -34.050 1.00 96.12 420 GLU A O 1
ATOM 3225 N N . ASP A 1 421 ? -13.503 18.254 -33.769 1.00 95.06 421 ASP A N 1
ATOM 3226 C CA . ASP A 1 421 ? -14.468 17.726 -32.813 1.00 95.06 421 ASP A CA 1
ATOM 3227 C C . ASP A 1 421 ? -15.943 17.839 -33.252 1.00 95.06 421 ASP A C 1
ATOM 3229 O O . ASP A 1 421 ? -16.861 17.865 -32.423 1.00 95.06 421 ASP A O 1
ATOM 3233 N N . ALA A 1 422 ? -16.194 17.910 -34.561 1.00 94.69 422 ALA A N 1
ATOM 3234 C CA . ALA A 1 422 ? -17.532 17.785 -35.118 1.00 94.69 422 ALA A CA 1
ATOM 3235 C C . ALA A 1 422 ? -18.102 16.397 -34.779 1.00 94.69 422 ALA A C 1
ATOM 3237 O O . ALA A 1 422 ? -17.400 15.391 -34.841 1.00 94.69 422 ALA A O 1
ATOM 3238 N N . PHE A 1 423 ? -19.376 16.333 -34.398 1.00 94.12 423 PHE A N 1
ATOM 3239 C CA . PHE A 1 423 ? -20.079 15.080 -34.078 1.00 94.12 423 PHE A CA 1
ATOM 3240 C C . PHE A 1 423 ? -19.519 14.254 -32.908 1.00 94.12 423 PHE A C 1
ATOM 3242 O O . PHE A 1 423 ? -19.997 13.152 -32.655 1.00 94.12 423 PHE A O 1
ATOM 3249 N N . THR A 1 424 ? -18.556 14.776 -32.138 1.00 93.00 424 THR A N 1
ATOM 3250 C CA . THR A 1 424 ? -18.032 14.023 -30.993 1.00 93.00 424 THR A CA 1
ATOM 3251 C C . THR A 1 424 ? -19.114 13.782 -29.934 1.00 93.00 424 THR A C 1
ATOM 3253 O O . THR A 1 424 ? -19.783 14.731 -29.498 1.00 93.00 424 THR A O 1
ATOM 3256 N N . GLN A 1 425 ? -19.236 12.532 -29.473 1.00 92.12 425 GLN A N 1
ATOM 3257 C CA . GLN A 1 425 ? -20.253 12.071 -28.515 1.00 92.12 425 GLN A CA 1
ATOM 3258 C C . GLN A 1 425 ? -21.703 12.216 -29.014 1.00 92.12 425 GLN A C 1
ATOM 3260 O O . GLN A 1 425 ? -22.602 12.461 -28.214 1.00 92.12 425 GLN A O 1
ATOM 3265 N N . MET A 1 426 ? -21.943 12.137 -30.325 1.00 92.50 426 MET A N 1
ATOM 3266 C CA . MET A 1 426 ? -23.302 12.058 -30.879 1.00 92.50 426 MET A CA 1
ATOM 3267 C C . MET A 1 426 ? -23.680 10.593 -31.090 1.00 92.50 426 MET A C 1
ATOM 3269 O O . MET A 1 426 ? -23.627 10.071 -32.200 1.00 92.50 426 MET A O 1
ATOM 3273 N N . GLU A 1 427 ? -24.005 9.916 -29.991 1.00 89.19 427 GLU A N 1
ATOM 3274 C CA . GLU A 1 427 ? -24.173 8.458 -29.948 1.00 89.19 427 GLU A CA 1
ATOM 3275 C C . GLU A 1 427 ? -25.407 7.962 -30.713 1.00 89.19 427 GLU A C 1
ATOM 3277 O O . GLU A 1 427 ? -25.429 6.812 -31.139 1.00 89.19 427 GLU A O 1
ATOM 3282 N N . ASN A 1 428 ? -26.420 8.804 -30.932 1.00 91.94 428 ASN A N 1
ATOM 3283 C CA . ASN A 1 428 ? -27.652 8.405 -31.622 1.00 91.94 428 ASN A CA 1
ATOM 3284 C C . ASN A 1 428 ? -27.512 8.329 -33.150 1.00 91.94 428 ASN A C 1
ATOM 3286 O O . ASN A 1 428 ? -28.374 7.751 -33.809 1.00 91.94 428 ASN A O 1
ATOM 3290 N N . ILE A 1 429 ? -26.413 8.842 -33.711 1.00 92.56 429 ILE A N 1
ATOM 3291 C CA . ILE A 1 429 ? -26.097 8.676 -35.129 1.00 92.56 429 ILE A CA 1
ATOM 3292 C C . ILE A 1 429 ? -25.549 7.263 -35.359 1.00 92.56 429 ILE A C 1
ATOM 3294 O O . ILE A 1 429 ? -24.546 6.860 -34.769 1.00 92.56 429 ILE A O 1
ATOM 3298 N N . THR A 1 430 ? -26.186 6.518 -36.261 1.00 89.94 430 THR A N 1
ATOM 3299 C CA . THR A 1 430 ? -25.829 5.119 -36.568 1.00 89.94 430 THR A CA 1
ATOM 3300 C C . THR A 1 430 ? -25.061 4.951 -37.882 1.00 89.94 430 THR A C 1
ATOM 3302 O O . THR A 1 430 ? -24.372 3.947 -38.069 1.00 89.94 430 THR A O 1
ATOM 3305 N N . SER A 1 431 ? -25.131 5.936 -38.784 1.00 90.00 431 SER A N 1
ATOM 3306 C CA . SER A 1 431 ? -24.441 5.932 -40.077 1.00 90.00 431 SER A CA 1
ATOM 3307 C C . SER A 1 431 ? -24.008 7.344 -40.495 1.00 90.00 431 SER A C 1
ATOM 3309 O O . SER A 1 431 ? -24.484 8.343 -39.955 1.00 90.00 431 SER A O 1
ATOM 3311 N N . LEU A 1 432 ? -23.070 7.428 -41.441 1.00 93.44 432 LEU A N 1
ATOM 3312 C CA . LEU A 1 432 ? -22.600 8.685 -42.031 1.00 93.44 432 LEU A CA 1
ATOM 3313 C C . LEU A 1 432 ? -22.801 8.636 -43.555 1.00 93.44 432 LEU A C 1
ATOM 3315 O O . LEU A 1 432 ? -22.599 7.576 -44.149 1.00 93.44 432 LEU A O 1
ATOM 3319 N N . PRO A 1 433 ? -23.132 9.752 -44.225 1.00 91.88 433 PRO A N 1
ATOM 3320 C CA . PRO A 1 433 ? -23.209 9.784 -45.680 1.00 91.88 433 PRO A CA 1
ATOM 3321 C C . PRO A 1 433 ? -21.823 10.029 -46.313 1.00 91.88 433 PRO A C 1
ATOM 3323 O O . PRO A 1 433 ? -20.943 10.638 -45.687 1.00 91.88 433 PRO A O 1
ATOM 3326 N N . PRO A 1 434 ? -21.590 9.590 -47.566 1.00 93.25 434 PRO A N 1
ATOM 3327 C CA . PRO A 1 434 ? -20.401 9.979 -48.322 1.00 93.25 434 PRO A CA 1
ATOM 3328 C C . PRO A 1 434 ? -20.384 11.491 -48.624 1.00 93.25 434 PRO A C 1
ATOM 3330 O O . PRO A 1 434 ? -21.423 12.144 -48.661 1.00 93.25 434 PRO A O 1
ATOM 3333 N N . ASP A 1 435 ? -19.201 12.054 -48.887 1.00 94.44 435 ASP A N 1
ATOM 3334 C CA . ASP A 1 435 ? -19.066 13.438 -49.364 1.00 94.44 435 ASP A CA 1
ATOM 3335 C C . ASP A 1 435 ? -19.235 13.488 -50.888 1.00 94.44 435 ASP A C 1
ATOM 3337 O O . ASP A 1 435 ? -18.263 13.356 -51.638 1.00 94.44 435 ASP A O 1
ATOM 3341 N N . GLU A 1 436 ? -20.479 13.636 -51.349 1.00 85.75 436 GLU A N 1
ATOM 3342 C CA . GLU A 1 436 ? -20.813 13.698 -52.780 1.00 85.75 436 GLU A CA 1
ATOM 3343 C C . GLU A 1 436 ? -20.632 15.093 -53.393 1.00 85.75 436 GLU A C 1
ATOM 3345 O O . GLU A 1 436 ? -20.421 15.210 -54.602 1.00 85.75 436 GLU A O 1
ATOM 3350 N N . THR A 1 437 ? -20.692 16.142 -52.574 1.00 83.50 437 THR A N 1
ATOM 3351 C CA . THR A 1 437 ? -20.850 17.533 -53.028 1.00 83.50 437 THR A CA 1
ATOM 3352 C C . THR A 1 437 ? -19.566 18.347 -52.947 1.00 83.50 437 THR A C 1
ATOM 3354 O O . THR A 1 437 ? -19.499 19.440 -53.504 1.00 83.50 437 THR A O 1
ATOM 3357 N N . GLY A 1 438 ? -18.520 17.811 -52.313 1.00 92.38 438 GLY A N 1
ATOM 3358 C CA . GLY A 1 438 ? -17.275 18.543 -52.096 1.00 92.38 438 GLY A CA 1
ATOM 3359 C C . GLY A 1 438 ? -17.269 19.344 -50.799 1.00 92.38 438 GLY A C 1
ATOM 3360 O O . GLY A 1 438 ? -16.445 20.247 -50.649 1.00 92.38 438 GLY A O 1
ATOM 3361 N N . ALA A 1 439 ? -18.136 18.992 -49.847 1.00 95.06 439 ALA A N 1
ATOM 3362 C CA . ALA A 1 439 ? -18.292 19.677 -48.567 1.00 95.06 439 ALA A CA 1
ATOM 3363 C C . ALA A 1 439 ? -16.966 19.799 -47.802 1.00 95.06 439 ALA A C 1
ATOM 3365 O O . ALA A 1 439 ? -16.719 20.772 -47.083 1.00 95.06 439 ALA A O 1
ATOM 3366 N N . PHE A 1 440 ? -16.083 18.813 -47.980 1.00 97.50 440 PHE A N 1
ATOM 3367 C CA . PHE A 1 440 ? -14.800 18.743 -47.300 1.00 97.50 440 PHE A CA 1
ATOM 3368 C C . PHE A 1 440 ? -13.615 19.273 -48.112 1.00 97.50 440 PHE A C 1
ATOM 3370 O O . PHE A 1 440 ? -12.480 19.195 -47.635 1.00 97.50 440 PHE A O 1
ATOM 3377 N N . GLU A 1 441 ? -13.832 19.861 -49.297 1.00 96.75 441 GLU A N 1
ATOM 3378 C CA . GLU A 1 441 ? -12.747 20.338 -50.167 1.00 96.75 441 GLU A CA 1
ATOM 3379 C C . GLU A 1 441 ? -11.802 21.297 -49.442 1.00 96.75 441 GLU A C 1
ATOM 3381 O O . GLU A 1 441 ? -10.580 21.167 -49.543 1.00 96.75 441 GLU A O 1
ATOM 3386 N N . ASN A 1 442 ? -12.352 22.236 -48.671 1.00 97.50 442 ASN A N 1
ATOM 3387 C CA . ASN A 1 442 ? -11.585 23.262 -47.967 1.00 97.50 442 ASN A CA 1
ATOM 3388 C C . ASN A 1 442 ? -11.189 22.865 -46.535 1.00 97.50 442 ASN A C 1
ATOM 3390 O O . ASN A 1 442 ? -10.426 23.599 -45.896 1.00 97.50 442 ASN A O 1
ATOM 3394 N N . VAL A 1 443 ? -11.643 21.707 -46.042 1.00 98.44 443 VAL A N 1
ATOM 3395 C CA . VAL A 1 443 ? -11.390 21.262 -44.669 1.00 98.44 443 VAL A CA 1
ATOM 3396 C C . VAL A 1 443 ? -9.932 20.847 -44.505 1.00 98.44 443 VAL A C 1
ATOM 3398 O O . VAL A 1 443 ? -9.394 20.029 -45.249 1.00 98.44 443 VAL A O 1
ATOM 3401 N N . THR A 1 444 ? -9.278 21.422 -43.496 1.00 98.44 444 THR A N 1
ATOM 3402 C CA . THR A 1 444 ? -7.861 21.167 -43.194 1.00 98.44 444 THR A CA 1
ATOM 3403 C C . THR A 1 444 ? -7.650 20.232 -42.005 1.00 98.44 444 THR A C 1
ATOM 3405 O O . THR A 1 444 ? -6.580 19.631 -41.896 1.00 98.44 444 THR A O 1
ATOM 3408 N N . THR A 1 445 ? -8.647 20.061 -41.136 1.00 98.38 445 THR A N 1
ATOM 3409 C CA . THR A 1 445 ? -8.571 19.182 -39.963 1.00 98.38 445 THR A CA 1
ATOM 3410 C C . THR A 1 445 ? -9.909 18.501 -39.674 1.00 98.38 445 THR A C 1
ATOM 3412 O O . THR A 1 445 ? -10.959 19.137 -39.772 1.00 98.38 445 THR A O 1
ATOM 3415 N N . PHE A 1 446 ? -9.834 17.221 -39.309 1.00 98.50 446 PHE A N 1
ATOM 3416 C CA . PHE A 1 446 ? -10.914 16.384 -38.770 1.00 98.50 446 PHE A CA 1
ATOM 3417 C C . PHE A 1 446 ? -10.549 15.856 -37.377 1.00 98.50 446 PHE A C 1
ATOM 3419 O O . PHE A 1 446 ? -10.954 14.760 -36.983 1.00 98.50 446 PHE A O 1
ATOM 3426 N N . ASP A 1 447 ? -9.700 16.584 -36.655 1.00 98.25 447 ASP A N 1
ATOM 3427 C CA . ASP A 1 447 ? -9.211 16.137 -35.357 1.00 98.25 447 ASP A CA 1
ATOM 3428 C C . ASP A 1 447 ? -10.375 15.948 -34.378 1.00 98.25 447 ASP A C 1
ATOM 3430 O O . ASP A 1 447 ? -11.161 16.865 -34.183 1.00 98.25 447 ASP A O 1
ATOM 3434 N N . GLY A 1 448 ? -10.518 14.756 -33.797 1.00 96.94 448 GLY A N 1
ATOM 3435 C CA . GLY A 1 448 ? -11.624 14.400 -32.900 1.00 96.94 448 GLY A CA 1
ATOM 3436 C C . GLY A 1 448 ? -13.010 14.330 -33.557 1.00 96.94 448 GLY A C 1
ATOM 3437 O O . GLY A 1 448 ? -13.995 14.086 -32.858 1.00 96.94 448 GLY A O 1
ATOM 3438 N N . ALA A 1 449 ? -13.115 14.560 -34.871 1.00 97.00 449 ALA A N 1
ATOM 3439 C CA . ALA A 1 449 ? -14.384 14.494 -35.587 1.00 97.00 449 ALA A CA 1
ATOM 3440 C C . ALA A 1 449 ? -14.890 13.054 -35.614 1.00 97.00 449 ALA A C 1
ATOM 3442 O O . ALA A 1 449 ? -14.140 12.203 -36.057 1.00 97.00 449 ALA A O 1
ATOM 3443 N N . PHE A 1 450 ? -16.137 12.798 -35.226 1.00 96.12 450 PHE A N 1
ATOM 3444 C CA . PHE A 1 450 ? -16.725 11.453 -35.093 1.00 96.12 450 PHE A CA 1
ATOM 3445 C C . PHE A 1 450 ? -16.230 10.609 -33.909 1.00 96.12 450 PHE A C 1
ATOM 3447 O O . PHE A 1 450 ? -16.589 9.445 -33.807 1.00 96.12 450 PHE A O 1
ATOM 3454 N N . ALA A 1 451 ? -15.472 11.181 -32.970 1.00 95.25 451 ALA A N 1
ATOM 3455 C CA . ALA A 1 451 ? -15.010 10.427 -31.808 1.00 95.25 451 ALA A CA 1
ATOM 3456 C C . ALA A 1 451 ? -16.147 10.140 -30.813 1.00 95.25 451 ALA A C 1
ATOM 3458 O O . ALA A 1 451 ? -16.935 11.041 -30.497 1.00 95.25 451 ALA A O 1
ATOM 3459 N N . TYR A 1 452 ? -16.135 8.952 -30.205 1.00 94.12 452 TYR A N 1
ATOM 3460 C CA . TYR A 1 452 ? -17.137 8.477 -29.243 1.00 94.12 452 TYR A CA 1
ATOM 3461 C C . TYR A 1 452 ? -18.549 8.366 -29.840 1.00 94.12 452 TYR A C 1
ATOM 3463 O O . TYR A 1 452 ? -19.537 8.696 -29.187 1.00 94.12 452 TYR A O 1
ATOM 3471 N N . MET A 1 453 ? -18.654 7.924 -31.088 1.00 93.06 453 MET A N 1
ATOM 3472 C CA . MET A 1 453 ? -19.916 7.581 -31.738 1.00 93.06 453 MET A CA 1
ATOM 3473 C C . MET A 1 453 ? -20.168 6.080 -31.579 1.00 93.06 453 MET A C 1
ATOM 3475 O O . MET A 1 453 ? -20.008 5.301 -32.513 1.00 93.06 453 MET A O 1
ATOM 3479 N N . GLU A 1 454 ? -20.540 5.641 -30.373 1.00 87.88 454 GLU A N 1
ATOM 3480 C CA . GLU A 1 454 ? -20.546 4.211 -30.022 1.00 87.88 454 GLU A CA 1
ATOM 3481 C C . GLU A 1 454 ? -21.426 3.337 -30.935 1.00 87.88 454 GLU A C 1
ATOM 3483 O O . GLU A 1 454 ? -21.121 2.159 -31.123 1.00 87.88 454 GLU A O 1
ATOM 3488 N N . ASN A 1 455 ? -22.474 3.893 -31.550 1.00 92.81 455 ASN A N 1
ATOM 3489 C CA . ASN A 1 455 ? -23.395 3.149 -32.413 1.00 92.81 455 ASN A CA 1
ATOM 3490 C C . ASN A 1 455 ? -22.994 3.105 -33.896 1.00 92.81 455 ASN A C 1
ATOM 3492 O O . ASN A 1 455 ? -23.647 2.397 -34.664 1.00 92.81 455 ASN A O 1
ATOM 3496 N N . ILE A 1 456 ? -21.914 3.779 -34.311 1.00 93.25 456 ILE A N 1
ATOM 3497 C CA . ILE A 1 456 ? -21.434 3.679 -35.692 1.00 93.25 456 ILE A CA 1
ATOM 3498 C C . ILE A 1 456 ? -20.714 2.340 -35.914 1.00 93.25 456 ILE A C 1
ATOM 3500 O O . ILE A 1 456 ? -19.732 2.007 -35.246 1.00 93.25 456 ILE A O 1
ATOM 3504 N N . SER A 1 457 ? -21.198 1.537 -36.864 1.00 91.25 457 SER A N 1
ATOM 3505 C CA . SER A 1 457 ? -20.605 0.225 -37.178 1.00 91.25 457 SER A CA 1
ATOM 3506 C C . SER A 1 457 ? -19.771 0.201 -38.458 1.00 91.25 457 SER A C 1
ATOM 3508 O O . SER A 1 457 ? -18.995 -0.734 -38.673 1.00 91.25 457 SER A O 1
ATOM 3510 N N . GLU A 1 458 ? -19.911 1.213 -39.315 1.00 93.31 458 GLU A N 1
ATOM 3511 C CA . GLU A 1 458 ? -19.219 1.294 -40.600 1.00 93.31 458 GLU A CA 1
ATOM 3512 C C . GLU A 1 458 ? -18.747 2.712 -40.926 1.00 93.31 458 GLU A C 1
ATOM 3514 O O . GLU A 1 458 ? -19.393 3.699 -40.588 1.00 93.31 458 GLU A O 1
ATOM 3519 N N . ILE A 1 459 ? -17.604 2.800 -41.612 1.00 95.56 459 ILE A N 1
ATOM 3520 C CA . ILE A 1 459 ? -17.111 4.050 -42.189 1.00 95.56 459 ILE A CA 1
ATOM 3521 C C . ILE A 1 459 ? -17.437 4.018 -43.688 1.00 95.56 459 ILE A C 1
ATOM 3523 O O . ILE A 1 459 ? -16.987 3.091 -44.370 1.00 95.56 459 ILE A O 1
ATOM 3527 N N . PRO A 1 460 ? -18.153 5.011 -44.238 1.00 94.25 460 PRO A N 1
ATOM 3528 C CA . PRO A 1 460 ? -18.425 5.075 -45.671 1.00 94.25 460 PRO A CA 1
ATOM 3529 C C . PRO A 1 460 ? -17.130 5.236 -46.472 1.00 94.25 460 PRO A C 1
ATOM 3531 O O . PRO A 1 460 ? -16.317 6.114 -46.180 1.00 94.25 460 PRO A O 1
ATOM 3534 N N . GLU A 1 461 ? -16.945 4.444 -47.535 1.00 91.12 461 GLU A N 1
ATOM 3535 C CA . GLU A 1 461 ? -15.758 4.562 -48.404 1.00 91.12 461 GLU A CA 1
ATOM 3536 C C . GLU A 1 461 ? -15.619 5.975 -48.992 1.00 91.12 461 GLU A C 1
ATOM 3538 O O . GLU A 1 461 ? -14.507 6.484 -49.134 1.00 91.12 461 GLU A O 1
ATOM 3543 N N . GLY A 1 462 ? -16.752 6.616 -49.293 1.00 94.88 462 GLY A N 1
ATOM 3544 C CA . GLY A 1 462 ? -16.810 7.935 -49.907 1.00 94.88 462 GLY A CA 1
ATOM 3545 C C . GLY A 1 462 ? -16.705 9.125 -48.948 1.00 94.88 462 GLY A C 1
ATOM 3546 O O . GLY A 1 462 ? -16.743 10.254 -49.435 1.00 94.88 462 GLY A O 1
ATOM 3547 N N . LEU A 1 463 ? -16.570 8.915 -47.631 1.00 97.06 463 LEU A N 1
ATOM 3548 C CA . LEU A 1 463 ? -16.663 9.986 -46.624 1.00 97.06 463 LEU A CA 1
ATOM 3549 C C . LEU A 1 463 ? -15.646 11.117 -46.839 1.00 97.06 463 LEU A C 1
ATOM 3551 O O . LEU A 1 463 ? -15.984 12.278 -46.669 1.00 97.06 463 LEU A O 1
ATOM 3555 N N . PHE A 1 464 ? -14.417 10.803 -47.260 1.00 97.50 464 PHE A N 1
ATOM 3556 C CA . PHE A 1 464 ? -13.364 11.803 -47.504 1.00 97.50 464 PHE A CA 1
ATOM 3557 C C . PHE A 1 464 ? -13.001 11.946 -48.989 1.00 97.50 464 PHE A C 1
ATOM 3559 O O . PHE A 1 464 ? -11.874 12.316 -49.330 1.00 97.50 464 PHE A O 1
ATOM 3566 N N . SER A 1 465 ? -13.940 11.658 -49.897 1.00 95.06 465 SER A N 1
ATOM 3567 C CA . SER A 1 465 ? -13.681 11.661 -51.345 1.00 95.06 465 SER A CA 1
ATOM 3568 C C . SER A 1 465 ? -13.165 12.997 -51.874 1.00 95.06 465 SER A C 1
ATOM 3570 O O . SER A 1 465 ? -12.347 12.987 -52.797 1.00 95.06 465 SER A O 1
ATOM 3572 N N . HIS A 1 466 ? -13.582 14.120 -51.287 1.00 96.38 466 HIS A N 1
ATOM 3573 C CA . HIS A 1 466 ? -13.166 15.454 -51.716 1.00 96.38 466 HIS A CA 1
ATOM 3574 C C . HIS A 1 466 ? -12.276 16.181 -50.703 1.00 96.38 466 HIS A C 1
ATOM 3576 O O . HIS A 1 466 ? -11.911 17.323 -50.955 1.00 96.38 466 HIS A O 1
ATOM 3582 N N . ALA A 1 467 ? -11.823 15.535 -49.620 1.00 97.19 467 ALA A N 1
ATOM 3583 C CA . ALA A 1 467 ? -11.007 16.143 -48.557 1.00 97.19 467 ALA A CA 1
ATOM 3584 C C . ALA A 1 467 ? -9.530 16.407 -48.956 1.00 97.19 467 ALA A C 1
ATOM 3586 O O . ALA A 1 467 ? -8.577 16.078 -48.244 1.00 97.19 467 ALA A O 1
ATOM 3587 N N . VAL A 1 468 ? -9.311 17.029 -50.116 1.00 97.44 468 VAL A N 1
ATOM 3588 C CA . VAL A 1 468 ? -8.002 17.219 -50.765 1.00 97.44 468 VAL A CA 1
ATOM 3589 C C . VAL A 1 468 ? -7.056 18.150 -50.002 1.00 97.44 468 VAL A C 1
ATOM 3591 O O . VAL A 1 468 ? -5.837 18.118 -50.220 1.00 97.44 468 VAL A O 1
ATOM 3594 N N . ASN A 1 469 ? -7.601 18.987 -49.115 1.00 98.12 469 ASN A N 1
ATOM 3595 C CA . ASN A 1 469 ? -6.844 19.915 -48.281 1.00 98.12 469 ASN A CA 1
ATOM 3596 C C . ASN A 1 469 ? -6.632 19.429 -46.840 1.00 98.12 469 ASN A C 1
ATOM 3598 O O . ASN A 1 469 ? -5.950 20.129 -46.088 1.00 98.12 469 ASN A O 1
ATOM 3602 N N . ALA A 1 470 ? -7.118 18.236 -46.479 1.00 98.38 470 ALA A N 1
ATOM 3603 C CA . ALA A 1 470 ? -6.966 17.689 -45.137 1.00 98.38 470 ALA A CA 1
ATOM 3604 C C . ALA A 1 470 ? -5.485 17.483 -44.777 1.00 98.38 470 ALA A C 1
ATOM 3606 O O . ALA A 1 470 ? -4.724 16.841 -45.507 1.00 98.38 470 ALA A O 1
ATOM 3607 N N . VAL A 1 471 ? -5.085 18.035 -43.632 1.00 98.62 471 VAL A N 1
ATOM 3608 C CA . VAL A 1 471 ? -3.734 17.951 -43.060 1.00 98.62 471 VAL A CA 1
ATOM 3609 C C . VAL A 1 471 ? -3.716 17.049 -41.825 1.00 98.62 471 VAL A C 1
ATOM 3611 O O . VAL A 1 471 ? -2.722 16.358 -41.602 1.00 98.62 471 VAL A O 1
ATOM 3614 N N . SER A 1 472 ? -4.802 17.007 -41.050 1.00 98.56 472 SER A N 1
ATOM 3615 C CA . SER A 1 472 ? -4.888 16.218 -39.817 1.00 98.56 472 SER A CA 1
ATOM 3616 C C . SER A 1 472 ? -6.228 15.487 -39.691 1.00 98.56 472 SER A C 1
ATOM 3618 O O . SER A 1 472 ? -7.274 16.035 -40.035 1.00 98.56 472 SER A O 1
ATOM 3620 N N . MET A 1 473 ? -6.166 14.238 -39.234 1.00 98.31 473 MET A N 1
ATOM 3621 C CA . MET A 1 473 ? -7.295 13.364 -38.882 1.00 98.31 473 MET A CA 1
ATOM 3622 C C . MET A 1 473 ? -6.977 12.645 -37.562 1.00 98.31 473 MET A C 1
ATOM 3624 O O . MET A 1 473 ? -7.074 11.423 -37.432 1.00 98.31 473 MET A O 1
ATOM 3628 N N . ASN A 1 474 ? -6.450 13.397 -36.599 1.00 98.31 474 ASN A N 1
ATOM 3629 C CA . ASN A 1 474 ? -6.056 12.853 -35.311 1.00 98.31 474 ASN A CA 1
ATOM 3630 C C . ASN A 1 474 ? -7.306 12.481 -34.511 1.00 98.31 474 ASN A C 1
ATOM 3632 O O . ASN A 1 474 ? -8.153 13.330 -34.276 1.00 98.31 474 ASN A O 1
ATOM 3636 N N . GLN A 1 475 ? -7.406 11.237 -34.048 1.00 98.06 475 GLN A N 1
ATOM 3637 C CA . GLN A 1 475 ? -8.528 10.756 -33.232 1.00 98.06 475 GLN A CA 1
ATOM 3638 C C . GLN A 1 475 ? -9.912 10.918 -33.877 1.00 98.06 475 GLN A C 1
ATOM 3640 O O . GLN A 1 475 ? -10.887 11.048 -33.150 1.00 98.06 475 GLN A O 1
ATOM 3645 N N . THR A 1 476 ? -10.013 10.913 -35.209 1.00 97.94 476 THR A N 1
ATOM 3646 C CA . THR A 1 476 ? -11.308 11.025 -35.897 1.00 97.94 476 THR A CA 1
ATOM 3647 C C . THR A 1 476 ? -12.252 9.890 -35.451 1.00 97.94 476 THR A C 1
ATOM 3649 O O . THR A 1 476 ? -13.215 10.144 -34.747 1.00 97.94 476 THR A O 1
ATOM 3652 N N . PHE A 1 477 ? -11.912 8.616 -35.661 1.00 97.50 477 PHE A N 1
ATOM 3653 C CA . PHE A 1 477 ? -12.761 7.495 -35.208 1.00 97.50 477 PHE A CA 1
ATOM 3654 C C . PHE A 1 477 ? -12.337 6.927 -33.847 1.00 97.50 477 PHE A C 1
ATOM 3656 O O . PHE A 1 477 ? -12.144 5.719 -33.663 1.00 97.50 477 PHE A O 1
ATOM 3663 N N . TYR A 1 478 ? -12.033 7.816 -32.903 1.00 96.62 478 TYR A N 1
ATOM 3664 C CA . TYR A 1 478 ? -11.524 7.409 -31.600 1.00 96.62 478 TYR A CA 1
ATOM 3665 C C . TYR A 1 478 ? -12.645 6.902 -30.691 1.00 96.62 478 TYR A C 1
ATOM 3667 O O . TYR A 1 478 ? -13.611 7.610 -30.435 1.00 96.62 478 TYR A O 1
ATOM 3675 N N . SER A 1 479 ? -12.434 5.723 -30.095 1.00 96.62 479 SER A N 1
ATOM 3676 C CA . SER A 1 479 ? -13.369 5.085 -29.157 1.00 96.62 479 SER A CA 1
ATOM 3677 C C . SER A 1 479 ? -14.684 4.596 -29.780 1.00 96.62 479 SER A C 1
ATOM 3679 O O . SER A 1 479 ? -15.655 4.377 -29.057 1.00 96.62 479 SER A O 1
ATOM 3681 N N . ASP A 1 480 ? -14.685 4.328 -31.086 1.00 95.50 480 ASP A N 1
ATOM 3682 C CA . ASP A 1 480 ? -15.849 3.808 -31.810 1.00 95.50 480 ASP A CA 1
ATOM 3683 C C . ASP A 1 480 ? -15.808 2.278 -31.868 1.00 95.50 480 ASP A C 1
ATOM 3685 O O . ASP A 1 480 ? -15.369 1.644 -32.836 1.00 95.50 480 ASP A O 1
ATOM 3689 N N . GLY A 1 481 ? -16.226 1.662 -30.762 1.00 92.56 481 GLY A N 1
ATOM 3690 C CA . GLY A 1 481 ? -16.057 0.232 -30.508 1.00 92.56 481 GLY A CA 1
ATOM 3691 C C . GLY A 1 481 ? -16.733 -0.699 -31.520 1.00 92.56 481 GLY A C 1
ATOM 3692 O O . GLY A 1 481 ? -16.317 -1.850 -31.630 1.00 92.56 481 GLY A O 1
ATOM 3693 N N . ASN A 1 482 ? -17.723 -0.236 -32.285 1.00 95.25 482 ASN A N 1
ATOM 3694 C CA . ASN A 1 482 ? -18.451 -1.053 -33.260 1.00 95.25 482 ASN A CA 1
ATOM 3695 C C . ASN A 1 482 ? -17.823 -1.061 -34.667 1.00 95.25 482 ASN A C 1
ATOM 3697 O O . ASN A 1 482 ? -18.192 -1.901 -35.492 1.00 95.25 482 ASN A O 1
ATOM 3701 N N . ILE A 1 483 ? -16.821 -0.216 -34.937 1.00 95.88 483 ILE A N 1
ATOM 3702 C CA . ILE A 1 483 ? -16.097 -0.215 -36.215 1.00 95.88 483 ILE A CA 1
ATOM 3703 C C . ILE A 1 483 ? -15.169 -1.434 -36.287 1.00 95.88 483 ILE A C 1
ATOM 3705 O O . ILE A 1 483 ? -14.189 -1.540 -35.546 1.00 95.88 483 ILE A O 1
ATOM 3709 N N . THR A 1 484 ? -15.451 -2.355 -37.214 1.00 95.50 484 THR A N 1
ATOM 3710 C CA . THR A 1 484 ? -14.676 -3.605 -37.389 1.00 95.50 484 THR A CA 1
ATOM 3711 C C . THR A 1 484 ? -13.739 -3.607 -38.603 1.00 95.50 484 THR A C 1
ATOM 3713 O O . THR A 1 484 ? -12.807 -4.419 -38.669 1.00 95.50 484 THR A O 1
ATOM 3716 N N . ALA A 1 485 ? -13.943 -2.687 -39.549 1.00 95.25 485 ALA A N 1
ATOM 3717 C CA . ALA A 1 485 ? -13.164 -2.546 -40.776 1.00 95.25 485 ALA A CA 1
ATOM 3718 C C . ALA A 1 485 ? -13.056 -1.072 -41.196 1.00 95.25 485 ALA A C 1
ATOM 3720 O O . ALA A 1 485 ? -13.984 -0.296 -40.994 1.00 95.25 485 ALA A O 1
ATOM 3721 N N . ALA A 1 486 ? -11.936 -0.710 -41.828 1.00 95.69 486 ALA A N 1
ATOM 3722 C CA . ALA A 1 486 ? -11.750 0.587 -42.474 1.00 95.69 486 ALA A CA 1
ATOM 3723 C C . ALA A 1 486 ? -11.681 0.396 -44.004 1.00 95.69 486 ALA A C 1
ATOM 3725 O O . ALA A 1 486 ? -10.916 -0.463 -44.462 1.00 95.69 486 ALA A O 1
ATOM 3726 N N . PRO A 1 487 ? -12.440 1.164 -44.811 1.00 95.50 487 PRO A N 1
ATOM 3727 C CA . PRO A 1 487 ? -12.398 1.057 -46.268 1.00 95.50 487 PRO A CA 1
ATOM 3728 C C . PRO A 1 487 ? -11.002 1.331 -46.833 1.00 95.50 487 PRO A C 1
ATOM 3730 O O . PRO A 1 487 ? -10.340 2.294 -46.445 1.00 95.50 487 PRO A O 1
ATOM 3733 N N . ALA A 1 488 ? -10.564 0.529 -47.808 1.00 93.06 488 ALA A N 1
ATOM 3734 C CA . ALA A 1 488 ? -9.238 0.672 -48.417 1.00 93.06 488 ALA A CA 1
ATOM 3735 C C . ALA A 1 488 ? -9.030 2.046 -49.087 1.00 93.06 488 ALA A C 1
ATOM 3737 O O . ALA A 1 488 ? -7.920 2.578 -49.083 1.00 93.06 488 ALA A O 1
ATOM 3738 N N . GLY A 1 489 ? -10.096 2.619 -49.658 1.00 93.88 489 GLY A N 1
ATOM 3739 C CA . GLY A 1 489 ? -10.086 3.911 -50.343 1.00 93.88 489 GLY A CA 1
ATOM 3740 C C . GLY A 1 489 ? -10.252 5.137 -49.443 1.00 93.88 489 GLY A C 1
ATOM 3741 O O . GLY A 1 489 ? -10.099 6.245 -49.953 1.00 93.88 489 GLY A O 1
ATOM 3742 N N . LEU A 1 490 ? -10.509 4.964 -48.138 1.00 97.00 490 LEU A N 1
ATOM 3743 C CA . LEU A 1 490 ? -10.963 6.036 -47.242 1.00 97.00 490 LEU A CA 1
ATOM 3744 C C . LEU A 1 490 ? -10.069 7.288 -47.280 1.00 97.00 490 LEU A C 1
ATOM 3746 O O . LEU A 1 490 ? -10.570 8.403 -47.330 1.00 97.00 490 LEU A O 1
ATOM 3750 N N . LEU A 1 491 ? -8.742 7.113 -47.282 1.00 97.25 491 LEU A N 1
ATOM 3751 C CA . LEU A 1 491 ? -7.769 8.217 -47.229 1.00 97.25 491 LEU A CA 1
ATOM 3752 C C . LEU A 1 491 ? -7.124 8.545 -48.584 1.00 97.25 491 LEU A C 1
ATOM 3754 O O . LEU A 1 491 ? -6.198 9.362 -48.659 1.00 97.25 491 LEU A O 1
ATOM 3758 N N . LYS A 1 492 ? -7.584 7.916 -49.673 1.00 96.12 492 LYS A N 1
ATOM 3759 C CA . LYS A 1 492 ? -6.936 7.976 -50.993 1.00 96.12 492 LYS A CA 1
ATOM 3760 C C . LYS A 1 492 ? -6.875 9.391 -51.574 1.00 96.12 492 LYS A C 1
ATOM 3762 O O . LYS A 1 492 ? -5.917 9.718 -52.274 1.00 96.12 492 LYS A O 1
ATOM 3767 N N . ASN A 1 493 ? -7.871 10.222 -51.271 1.00 96.06 493 ASN A N 1
ATOM 3768 C CA . ASN A 1 493 ? -7.992 11.582 -51.799 1.00 96.06 493 ASN A CA 1
ATOM 3769 C C . ASN A 1 493 ? -7.507 12.663 -50.820 1.00 96.06 493 ASN A C 1
ATOM 3771 O O . ASN A 1 493 ? -7.731 13.845 -51.063 1.00 96.06 493 ASN A O 1
ATOM 3775 N N . CYS A 1 494 ? -6.757 12.281 -49.780 1.00 97.88 494 CYS A N 1
ATOM 3776 C CA . CYS A 1 494 ? -6.226 13.191 -48.761 1.00 97.88 494 CYS A CA 1
ATOM 3777 C C . CYS A 1 494 ? -4.681 13.313 -48.852 1.00 97.88 494 CYS A C 1
ATOM 3779 O O . CYS A 1 494 ? -3.961 12.909 -47.930 1.00 97.88 494 CYS A O 1
ATOM 3781 N N . PRO A 1 495 ? -4.104 13.832 -49.959 1.00 97.44 495 PRO A N 1
ATOM 3782 C CA . PRO A 1 495 ? -2.661 13.755 -50.228 1.00 97.44 495 PRO A CA 1
ATOM 3783 C C . PRO A 1 495 ? -1.799 14.632 -49.307 1.00 97.44 495 PRO A C 1
ATOM 3785 O O . PRO A 1 495 ? -0.581 14.463 -49.267 1.00 97.44 495 PRO A O 1
ATOM 3788 N N . LYS A 1 496 ? -2.408 15.588 -48.593 1.00 98.25 496 LYS A N 1
ATOM 3789 C CA . LYS 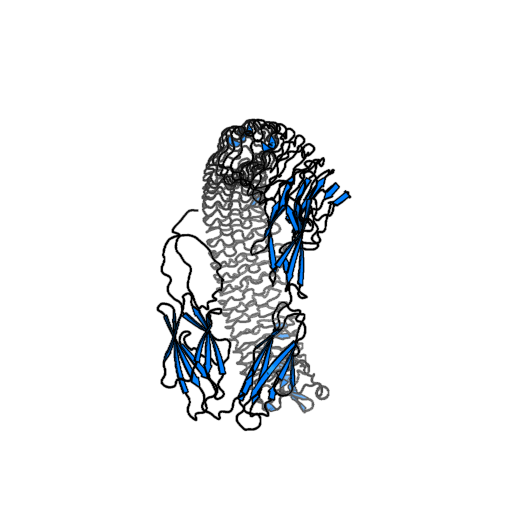A 1 496 ? -1.717 16.532 -47.700 1.00 98.25 496 LYS A CA 1
ATOM 3790 C C . LYS A 1 496 ? -1.682 16.086 -46.237 1.00 98.25 496 LYS A C 1
ATOM 3792 O O . LYS A 1 496 ? -1.108 16.816 -45.429 1.00 98.25 496 LYS A O 1
ATOM 3797 N N . LEU A 1 497 ? -2.251 14.921 -45.902 1.00 98.38 497 LEU A N 1
ATOM 3798 C CA . LEU A 1 497 ? -2.286 14.427 -44.525 1.00 98.38 497 LEU A CA 1
ATOM 3799 C C . LEU A 1 497 ? -0.876 14.277 -43.955 1.00 98.38 497 LEU A C 1
ATOM 3801 O O . LEU A 1 497 ? -0.025 13.599 -44.531 1.00 98.38 497 LEU A O 1
ATOM 3805 N N . GLN A 1 498 ? -0.670 14.894 -42.796 1.00 98.50 498 GLN A N 1
ATOM 3806 C CA . GLN A 1 498 ? 0.549 14.851 -41.992 1.00 98.50 498 GLN A CA 1
ATOM 3807 C C . GLN A 1 498 ? 0.334 14.089 -40.679 1.00 98.50 498 GLN A C 1
ATOM 3809 O O . GLN A 1 498 ? 1.270 13.469 -40.174 1.00 98.50 498 GLN A O 1
ATOM 3814 N N . ASN A 1 499 ? -0.884 14.091 -40.134 1.00 98.44 499 ASN A N 1
ATOM 3815 C CA . ASN A 1 499 ? -1.183 13.498 -38.834 1.00 98.44 499 ASN A CA 1
ATOM 3816 C C . ASN A 1 499 ? -2.439 12.617 -38.892 1.00 98.44 499 ASN A C 1
ATOM 3818 O O . ASN A 1 499 ? -3.522 13.095 -39.219 1.00 98.44 499 ASN A O 1
ATOM 3822 N N . VAL A 1 500 ? -2.280 11.337 -38.555 1.00 98.38 500 VAL A N 1
ATOM 3823 C CA . VAL A 1 500 ? -3.373 10.357 -38.383 1.00 98.38 500 VAL A CA 1
ATOM 3824 C C . VAL A 1 500 ? -3.270 9.667 -37.022 1.00 98.38 500 VAL A C 1
ATOM 3826 O O . VAL A 1 500 ? -3.676 8.515 -36.846 1.00 98.38 500 VAL A O 1
ATOM 3829 N N . SER A 1 501 ? -2.661 10.354 -36.053 1.00 98.19 501 SER A N 1
ATOM 3830 C CA . SER A 1 501 ? -2.496 9.828 -34.707 1.00 98.19 501 SER A CA 1
ATOM 3831 C C . SER A 1 501 ? -3.856 9.435 -34.124 1.00 98.19 501 SER A C 1
ATOM 3833 O O . SER A 1 501 ? -4.839 10.144 -34.270 1.00 98.19 501 SER A O 1
ATOM 3835 N N . GLY A 1 502 ? -3.957 8.258 -33.517 1.00 98.12 502 GLY A N 1
ATOM 3836 C CA . GLY A 1 502 ? -5.199 7.774 -32.912 1.00 98.12 502 GLY A CA 1
ATOM 3837 C C . GLY A 1 502 ? -6.407 7.618 -33.850 1.00 98.12 502 GLY A C 1
ATOM 3838 O O . GLY A 1 502 ? -7.499 7.419 -33.332 1.00 98.12 502 GLY A O 1
ATOM 3839 N N . LEU A 1 503 ? -6.242 7.681 -35.182 1.00 98.38 503 LEU A N 1
ATOM 3840 C CA . LEU A 1 503 ? -7.349 7.666 -36.156 1.00 98.38 503 LEU A CA 1
ATOM 3841 C C . LEU A 1 503 ? -8.369 6.542 -35.920 1.00 98.38 503 LEU A C 1
ATOM 3843 O O . LEU A 1 503 ? -9.559 6.793 -36.037 1.00 98.38 503 LEU A O 1
ATOM 3847 N N . LEU A 1 504 ? -7.899 5.325 -35.619 1.00 97.75 504 LEU A N 1
ATOM 3848 C CA . LEU A 1 504 ? -8.718 4.127 -35.373 1.00 97.75 504 LEU A CA 1
ATOM 3849 C C . LEU A 1 504 ? -8.477 3.568 -33.960 1.00 97.75 504 LEU A C 1
ATOM 3851 O O . LEU A 1 504 ? -8.631 2.368 -33.715 1.00 97.75 504 LEU A O 1
ATOM 3855 N N . MET A 1 505 ? -8.021 4.413 -33.031 1.00 98.12 505 MET A N 1
ATOM 3856 C CA . MET A 1 505 ? -7.708 3.981 -31.673 1.00 98.12 505 MET A CA 1
ATOM 3857 C C . MET A 1 505 ? -8.983 3.571 -30.933 1.00 98.12 505 MET A C 1
ATOM 3859 O O . MET A 1 505 ? -9.965 4.305 -30.922 1.00 98.12 505 MET A O 1
ATOM 3863 N N . SER A 1 506 ? -8.926 2.442 -30.223 1.00 97.50 506 SER A N 1
ATOM 3864 C CA . SER A 1 506 ? -10.054 1.913 -29.443 1.00 97.50 506 SER A CA 1
ATOM 3865 C C . SER A 1 506 ? -11.281 1.521 -30.286 1.00 97.50 506 SER A C 1
ATOM 3867 O O . SER A 1 506 ? -12.411 1.630 -29.817 1.00 97.50 506 SER A O 1
ATOM 3869 N N . THR A 1 507 ? -11.044 1.031 -31.506 1.00 97.06 507 THR A N 1
ATOM 3870 C CA . THR A 1 507 ? -12.047 0.409 -32.393 1.00 97.06 507 THR A CA 1
ATOM 3871 C C . THR A 1 507 ? -11.946 -1.123 -32.357 1.00 97.06 507 THR A C 1
ATOM 3873 O O . THR A 1 507 ? -10.907 -1.675 -31.985 1.00 97.06 507 THR A O 1
ATOM 3876 N N . SER A 1 508 ? -12.967 -1.841 -32.835 1.00 96.94 508 SER A N 1
ATOM 3877 C CA . SER A 1 508 ? -12.922 -3.310 -33.010 1.00 96.94 508 SER A CA 1
ATOM 3878 C C . SER A 1 508 ? -12.247 -3.755 -34.318 1.00 96.94 508 SER A C 1
ATOM 3880 O O . SER A 1 508 ? -12.553 -4.820 -34.862 1.00 96.94 508 SER A O 1
ATOM 3882 N N . LEU A 1 509 ? -11.320 -2.951 -34.851 1.00 97.25 509 LEU A N 1
ATOM 3883 C CA . LEU A 1 509 ? -10.668 -3.189 -36.138 1.00 97.25 509 LEU A CA 1
ATOM 3884 C C . LEU A 1 509 ? -9.926 -4.536 -36.161 1.00 97.25 509 LEU A C 1
ATOM 3886 O O . LEU A 1 509 ? -8.929 -4.715 -35.461 1.00 97.25 509 LEU A O 1
ATOM 3890 N N . ALA A 1 510 ? -10.374 -5.462 -37.014 1.00 95.50 510 ALA A N 1
ATOM 3891 C CA . ALA A 1 510 ? -9.814 -6.816 -37.106 1.00 95.50 510 ALA A CA 1
ATOM 3892 C C . ALA A 1 510 ? -8.796 -6.995 -38.250 1.00 95.50 510 ALA A C 1
ATOM 3894 O O . ALA A 1 510 ? -7.972 -7.913 -38.220 1.00 95.50 510 ALA A O 1
ATOM 3895 N N . SER A 1 511 ? -8.823 -6.124 -39.266 1.00 95.69 511 SER A N 1
ATOM 3896 C CA . SER A 1 511 ? -7.873 -6.136 -40.388 1.00 95.69 511 SER A CA 1
ATOM 3897 C C . SER A 1 511 ? -7.720 -4.751 -41.023 1.00 95.69 511 SER A C 1
ATOM 3899 O O . SER A 1 511 ? -8.564 -3.883 -40.819 1.00 95.69 511 SER A O 1
ATOM 3901 N N . ILE A 1 512 ? -6.650 -4.547 -41.796 1.00 97.44 512 ILE A N 1
ATOM 3902 C CA . ILE A 1 512 ? -6.404 -3.310 -42.547 1.00 97.44 512 ILE A CA 1
ATOM 3903 C C . ILE A 1 512 ? -5.828 -3.634 -43.930 1.00 97.44 512 ILE A C 1
ATOM 3905 O O . ILE A 1 512 ? -5.038 -4.574 -44.070 1.00 97.44 512 ILE A O 1
ATOM 3909 N N . ASP A 1 513 ? -6.225 -2.871 -44.949 1.00 97.25 513 ASP A N 1
ATOM 3910 C CA . ASP A 1 513 ? -5.704 -3.023 -46.310 1.00 97.25 513 ASP A CA 1
ATOM 3911 C C . ASP A 1 513 ? -4.255 -2.511 -46.413 1.00 97.25 513 ASP A C 1
ATOM 3913 O O . ASP A 1 513 ? -3.873 -1.538 -45.761 1.00 97.25 513 ASP A O 1
ATOM 3917 N N . LYS A 1 514 ? -3.429 -3.154 -47.248 1.00 96.44 514 LYS A N 1
ATOM 3918 C CA . LYS A 1 514 ? -2.018 -2.773 -47.438 1.00 96.44 514 LYS A CA 1
ATOM 3919 C C . LYS A 1 514 ? -1.857 -1.375 -48.046 1.00 96.44 514 LYS A C 1
ATOM 3921 O O . LYS A 1 514 ? -0.837 -0.735 -47.819 1.00 96.44 514 LYS A O 1
ATOM 3926 N N . ASP A 1 515 ? -2.831 -0.934 -48.840 1.00 95.75 515 ASP A N 1
ATOM 3927 C CA . ASP A 1 515 ? -2.791 0.320 -49.587 1.00 95.75 515 ASP A CA 1
ATOM 3928 C C . ASP A 1 515 ? -3.505 1.465 -48.846 1.00 95.75 515 ASP A C 1
ATOM 3930 O O . ASP A 1 515 ? -3.531 2.582 -49.367 1.00 95.75 515 ASP A O 1
ATOM 3934 N N . PHE A 1 516 ? -4.004 1.230 -47.622 1.00 97.81 516 PHE A N 1
ATOM 3935 C CA . PHE A 1 516 ? -4.772 2.199 -46.825 1.00 97.81 516 PHE A CA 1
ATOM 3936 C C . PHE A 1 516 ? -4.080 3.568 -46.679 1.00 97.81 516 PHE A C 1
ATOM 3938 O O . PHE A 1 516 ? -4.734 4.599 -46.783 1.00 97.81 516 PHE A O 1
ATOM 3945 N N . LEU A 1 517 ? -2.750 3.589 -46.503 1.00 97.56 517 LEU A N 1
ATOM 3946 C CA . LEU A 1 517 ? -1.942 4.817 -46.364 1.00 97.56 517 LEU A CA 1
ATOM 3947 C C . LEU A 1 517 ? -1.129 5.177 -47.619 1.00 97.56 517 LEU A C 1
ATOM 3949 O O . LEU A 1 517 ? -0.247 6.042 -47.575 1.00 97.56 517 LEU A O 1
ATOM 3953 N N . SER A 1 518 ? -1.367 4.495 -48.744 1.00 96.06 518 SER A N 1
ATOM 3954 C CA . SER A 1 518 ? -0.500 4.578 -49.929 1.00 96.06 518 SER A CA 1
ATOM 3955 C C . SER A 1 518 ? -0.475 5.963 -50.587 1.00 96.06 518 SER A C 1
ATOM 3957 O O . SER A 1 518 ? 0.546 6.341 -51.165 1.00 96.06 518 SER A O 1
ATOM 3959 N N . ALA A 1 519 ? -1.560 6.733 -50.470 1.00 96.56 519 ALA A N 1
ATOM 3960 C CA . ALA A 1 519 ? -1.684 8.074 -51.041 1.00 96.56 519 ALA A CA 1
ATOM 3961 C C . ALA A 1 519 ? -1.145 9.194 -50.127 1.00 96.56 519 ALA A C 1
ATOM 3963 O O . ALA A 1 519 ? -0.939 10.317 -50.585 1.00 96.56 519 ALA A O 1
ATOM 3964 N N . ASN A 1 520 ? -0.888 8.909 -48.846 1.00 98.00 520 ASN A N 1
ATOM 3965 C CA . ASN A 1 520 ? -0.619 9.920 -47.818 1.00 98.00 520 ASN A CA 1
ATOM 3966 C C . ASN A 1 520 ? 0.894 10.061 -47.565 1.00 98.00 520 ASN A C 1
ATOM 3968 O O . ASN A 1 520 ? 1.417 9.770 -46.487 1.00 98.00 520 ASN A O 1
ATOM 3972 N N . THR A 1 521 ? 1.639 10.482 -48.591 1.00 97.69 521 THR A N 1
ATOM 3973 C CA . THR A 1 521 ? 3.116 10.539 -48.552 1.00 97.69 521 THR A CA 1
ATOM 3974 C C . THR A 1 521 ? 3.680 11.619 -47.624 1.00 97.69 521 THR A C 1
ATOM 3976 O O . THR A 1 521 ? 4.880 11.623 -47.343 1.00 97.69 521 THR A O 1
ATOM 3979 N N . GLU A 1 522 ? 2.830 12.541 -47.171 1.00 98.38 522 GLU A N 1
ATOM 3980 C CA . GLU A 1 522 ? 3.182 13.653 -46.286 1.00 98.38 522 GLU A CA 1
ATOM 3981 C C . GLU A 1 522 ? 3.085 13.308 -44.791 1.00 98.38 522 GLU A C 1
ATOM 3983 O O . GLU A 1 522 ? 3.473 14.138 -43.972 1.00 98.38 522 GLU A O 1
ATOM 3988 N N . LEU A 1 523 ? 2.651 12.090 -44.429 1.00 98.62 523 LEU A N 1
ATOM 3989 C CA . LEU A 1 523 ? 2.495 11.674 -43.032 1.00 98.62 523 LEU A CA 1
ATOM 3990 C C . LEU A 1 523 ? 3.797 11.805 -42.235 1.00 98.62 523 LEU A C 1
ATOM 3992 O O . LEU A 1 523 ? 4.833 11.257 -42.614 1.00 98.62 523 LEU A O 1
ATOM 3996 N N . THR A 1 524 ? 3.701 12.494 -41.100 1.00 98.44 524 THR A N 1
ATOM 3997 C CA . THR A 1 524 ? 4.751 12.670 -40.092 1.00 98.44 524 THR A CA 1
ATOM 3998 C C . THR A 1 524 ? 4.431 11.947 -38.782 1.00 98.44 524 THR A C 1
ATOM 4000 O O . THR A 1 524 ? 5.355 11.489 -38.113 1.00 98.44 524 THR A O 1
ATOM 4003 N N . ASP A 1 525 ? 3.153 11.795 -38.422 1.00 98.50 525 ASP A N 1
ATOM 4004 C CA . ASP A 1 525 ? 2.730 11.164 -37.164 1.00 98.50 525 ASP A CA 1
ATOM 4005 C C . ASP A 1 525 ? 1.648 10.098 -37.397 1.00 98.50 525 ASP A C 1
ATOM 4007 O O . ASP A 1 525 ? 0.580 10.382 -37.944 1.00 98.50 525 ASP A O 1
ATOM 4011 N N . ILE A 1 526 ? 1.950 8.864 -36.980 1.00 98.50 526 ILE A N 1
ATOM 4012 C CA . ILE A 1 526 ? 1.033 7.711 -36.992 1.00 98.50 526 ILE A CA 1
ATOM 4013 C C . ILE A 1 526 ? 0.827 7.134 -35.581 1.00 98.50 526 ILE A C 1
ATOM 4015 O O . ILE A 1 526 ? 0.413 5.987 -35.415 1.00 98.50 526 ILE A O 1
ATOM 4019 N N . SER A 1 527 ? 1.178 7.890 -34.541 1.00 98.62 527 SER A N 1
ATOM 4020 C CA . SER A 1 527 ? 1.146 7.432 -33.152 1.00 98.62 527 SER A CA 1
ATOM 4021 C C . SER A 1 527 ? -0.249 6.938 -32.766 1.00 98.62 527 SER A C 1
ATOM 4023 O O . SER A 1 527 ? -1.252 7.494 -33.180 1.00 98.62 527 SER A O 1
ATOM 4025 N N . GLN A 1 528 ? -0.343 5.866 -31.983 1.00 98.62 528 GLN A N 1
ATOM 4026 C CA . GLN A 1 528 ? -1.610 5.312 -31.475 1.00 98.62 528 GLN A CA 1
ATOM 4027 C C . GLN A 1 528 ? -2.659 4.897 -32.523 1.00 98.62 528 GLN A C 1
ATOM 4029 O O . GLN A 1 528 ? -3.718 4.424 -32.125 1.00 98.62 528 GLN A O 1
ATOM 4034 N N . MET A 1 529 ? -2.387 5.010 -33.827 1.00 98.06 529 MET A N 1
ATOM 4035 C CA . MET A 1 529 ? -3.369 4.804 -34.898 1.00 98.06 529 MET A CA 1
ATOM 4036 C C . MET A 1 529 ? -4.116 3.467 -34.789 1.00 98.06 529 MET A C 1
ATOM 4038 O O . MET A 1 529 ? -5.310 3.421 -35.056 1.00 98.06 529 MET A O 1
ATOM 4042 N N . PHE A 1 530 ? -3.426 2.406 -34.356 1.00 98.12 530 PHE A N 1
ATOM 4043 C CA . PHE A 1 530 ? -3.979 1.063 -34.170 1.00 98.12 530 PHE A CA 1
ATOM 4044 C C . PHE A 1 530 ? -3.930 0.589 -32.708 1.00 98.12 530 PHE A C 1
ATOM 4046 O O . PHE A 1 530 ? -3.936 -0.617 -32.431 1.00 98.12 530 PHE A O 1
ATOM 4053 N N . SER A 1 531 ? -3.841 1.523 -31.763 1.00 98.38 531 SER A N 1
ATOM 4054 C CA . SER A 1 531 ? -3.823 1.233 -30.331 1.00 98.38 531 SER A CA 1
ATOM 4055 C C . SER A 1 531 ? -5.203 0.773 -29.865 1.00 98.38 531 SER A C 1
ATOM 4057 O O . SER A 1 531 ? -6.208 1.351 -30.263 1.00 98.38 531 SER A O 1
ATOM 4059 N N . MET A 1 532 ? -5.252 -0.210 -28.963 1.00 98.19 532 MET A N 1
ATOM 4060 C CA . MET A 1 532 ? -6.504 -0.757 -28.415 1.00 98.19 532 MET A CA 1
ATOM 4061 C C . MET A 1 532 ? -7.441 -1.308 -29.506 1.00 98.19 532 MET A C 1
ATOM 4063 O O . MET A 1 532 ? -8.641 -1.087 -29.449 1.00 98.19 532 MET A O 1
ATOM 4067 N N . THR A 1 533 ? -6.881 -2.004 -30.499 1.00 97.88 533 THR A N 1
ATOM 4068 C CA . THR A 1 533 ? -7.640 -2.650 -31.585 1.00 97.88 533 THR A CA 1
ATOM 4069 C C . THR A 1 533 ? -7.633 -4.174 -31.468 1.00 97.88 533 THR A C 1
ATOM 4071 O O . THR A 1 533 ? -6.847 -4.761 -30.714 1.00 97.88 533 THR A O 1
ATOM 4074 N N . GLU A 1 534 ? -8.466 -4.823 -32.281 1.00 97.69 534 GLU A N 1
ATOM 4075 C CA . GLU A 1 534 ? -8.566 -6.282 -32.401 1.00 97.69 534 GLU A CA 1
ATOM 4076 C C . GLU A 1 534 ? -7.608 -6.879 -33.452 1.00 97.69 534 GLU A C 1
ATOM 4078 O O . GLU A 1 534 ? -7.636 -8.082 -33.732 1.00 97.69 534 GLU A O 1
ATOM 4083 N N . LEU A 1 535 ? -6.705 -6.063 -34.012 1.00 97.75 535 LEU A N 1
ATOM 4084 C CA . LEU A 1 535 ? -5.713 -6.503 -34.988 1.00 97.75 535 LEU A CA 1
ATOM 4085 C C . LEU A 1 535 ? -4.821 -7.603 -34.406 1.00 97.75 535 LEU A C 1
ATOM 4087 O O . LEU A 1 535 ? -4.149 -7.418 -33.391 1.00 97.75 535 LEU A O 1
ATOM 4091 N N . THR A 1 536 ? -4.709 -8.723 -35.121 1.00 97.56 536 THR A N 1
ATOM 4092 C CA . THR A 1 536 ? -3.725 -9.767 -34.793 1.00 97.56 536 THR A CA 1
ATOM 4093 C C . THR A 1 536 ? -2.360 -9.516 -35.437 1.00 97.56 536 THR A C 1
ATOM 4095 O O . THR A 1 536 ? -1.341 -10.012 -34.951 1.00 97.56 536 THR A O 1
ATOM 4098 N N . THR A 1 537 ? -2.342 -8.786 -36.557 1.00 97.81 537 THR A N 1
ATOM 4099 C CA . THR A 1 537 ? -1.159 -8.396 -37.338 1.00 97.81 537 THR A CA 1
ATOM 4100 C C . THR A 1 537 ? -1.523 -7.275 -38.328 1.00 97.81 537 THR A C 1
ATOM 4102 O O . THR A 1 537 ? -2.676 -6.855 -38.378 1.00 97.81 537 THR A O 1
ATOM 4105 N N . VAL A 1 538 ? -0.563 -6.816 -39.135 1.00 97.88 538 VAL A N 1
ATOM 4106 C CA . VAL A 1 538 ? -0.764 -5.872 -40.253 1.00 97.88 538 VAL A CA 1
ATOM 4107 C C . VAL A 1 538 ? -0.174 -6.437 -41.550 1.00 97.88 538 VAL A C 1
ATOM 4109 O O . VAL A 1 538 ? 0.716 -7.289 -41.479 1.00 97.88 538 VAL A O 1
ATOM 4112 N N . PRO A 1 539 ? -0.626 -6.003 -42.741 1.00 97.44 539 PRO A N 1
ATOM 4113 C CA . PRO A 1 539 ? -0.010 -6.403 -44.002 1.00 97.44 539 PRO A CA 1
ATOM 4114 C C . PRO A 1 539 ? 1.424 -5.868 -44.142 1.00 97.44 539 PRO A C 1
ATOM 4116 O O . PRO A 1 539 ? 1.755 -4.768 -43.696 1.00 97.44 539 PRO A O 1
ATOM 4119 N N . ALA A 1 540 ? 2.287 -6.642 -44.805 1.00 95.75 540 ALA A N 1
ATOM 4120 C CA . ALA A 1 540 ? 3.621 -6.176 -45.177 1.00 95.75 540 ALA A CA 1
ATOM 4121 C C . ALA A 1 540 ? 3.523 -4.980 -46.142 1.00 95.75 540 ALA A C 1
ATOM 4123 O O . ALA A 1 540 ? 2.689 -4.980 -47.046 1.00 95.75 540 ALA A O 1
ATOM 4124 N N . GLY A 1 541 ? 4.391 -3.983 -45.957 1.00 95.56 541 GLY A N 1
ATOM 4125 C CA . GLY A 1 541 ? 4.445 -2.791 -46.808 1.00 95.56 541 GLY A CA 1
ATOM 4126 C C . GLY A 1 541 ? 3.397 -1.713 -46.509 1.00 95.56 541 GLY A C 1
ATOM 4127 O O . GLY A 1 541 ? 3.361 -0.722 -47.233 1.00 95.56 541 GLY A O 1
ATOM 4128 N N . LEU A 1 542 ? 2.593 -1.850 -45.440 1.00 97.94 542 LEU A N 1
ATOM 4129 C CA . LEU A 1 542 ? 1.568 -0.862 -45.046 1.00 97.94 542 LEU A CA 1
ATOM 4130 C C . LEU A 1 542 ? 2.098 0.585 -45.003 1.00 97.94 542 LEU A C 1
ATOM 4132 O O . LEU A 1 542 ? 1.377 1.514 -45.352 1.00 97.94 542 LEU A O 1
ATOM 4136 N N . PHE A 1 543 ? 3.363 0.769 -44.608 1.00 97.81 543 PHE A N 1
ATOM 4137 C CA . PHE A 1 543 ? 3.996 2.082 -44.448 1.00 97.81 543 PHE A CA 1
ATOM 4138 C C . PHE A 1 543 ? 5.022 2.439 -45.541 1.00 97.81 543 PHE A C 1
ATOM 4140 O O . PHE A 1 543 ? 5.797 3.386 -45.385 1.00 97.81 543 PHE A O 1
ATOM 4147 N N . ASP A 1 544 ? 5.070 1.707 -46.663 1.00 97.19 544 ASP A N 1
ATOM 4148 C CA . ASP A 1 544 ? 6.140 1.858 -47.667 1.00 97.19 544 ASP A CA 1
ATOM 4149 C C . ASP A 1 544 ? 6.198 3.254 -48.323 1.00 97.19 544 ASP A C 1
ATOM 4151 O O . ASP A 1 544 ? 7.253 3.694 -48.807 1.00 97.19 544 ASP A O 1
ATOM 4155 N N . ASN A 1 545 ? 5.068 3.965 -48.331 1.00 96.88 545 ASN A N 1
ATOM 4156 C CA . ASN A 1 545 ? 4.925 5.283 -48.950 1.00 96.88 545 ASN A CA 1
ATOM 4157 C C . ASN A 1 545 ? 5.098 6.450 -47.958 1.00 96.88 545 ASN A C 1
ATOM 4159 O O . ASN A 1 545 ? 5.271 7.591 -48.389 1.00 96.88 545 ASN A O 1
ATOM 4163 N N . ASN A 1 546 ? 5.139 6.194 -46.646 1.00 97.88 546 ASN A N 1
ATOM 4164 C CA . ASN A 1 546 ? 5.057 7.225 -45.600 1.00 97.88 546 ASN A CA 1
ATOM 4165 C C . ASN A 1 546 ? 6.445 7.597 -45.043 1.00 97.88 546 ASN A C 1
ATOM 4167 O O . ASN A 1 546 ? 6.715 7.543 -43.848 1.00 97.88 546 ASN A O 1
ATOM 4171 N N . LYS A 1 547 ? 7.372 7.977 -45.929 1.00 97.56 547 LYS A N 1
ATOM 4172 C CA . LYS A 1 547 ? 8.805 8.158 -45.596 1.00 97.56 547 LYS A CA 1
ATOM 4173 C C . LYS A 1 547 ? 9.111 9.312 -44.637 1.00 97.56 547 LYS A C 1
ATOM 4175 O O . LYS A 1 547 ? 10.220 9.382 -44.115 1.00 97.56 547 LYS A O 1
ATOM 4180 N N . LYS A 1 548 ? 8.160 10.231 -44.457 1.00 98.31 548 LYS A N 1
ATOM 4181 C CA . LYS A 1 548 ? 8.286 11.426 -43.614 1.00 98.31 548 LYS A CA 1
ATOM 4182 C C . LYS A 1 548 ? 7.886 11.184 -42.157 1.00 98.31 548 LYS A C 1
ATOM 4184 O O . LYS A 1 548 ? 8.048 12.097 -41.354 1.00 98.31 548 LYS A O 1
ATOM 4189 N N . VAL A 1 549 ? 7.413 9.982 -41.810 1.00 98.62 549 VAL A N 1
ATOM 4190 C CA . VAL A 1 549 ? 7.001 9.649 -40.442 1.00 98.62 549 VAL A CA 1
ATOM 4191 C C . VAL A 1 549 ? 8.181 9.799 -39.489 1.00 98.62 549 VAL A C 1
ATOM 4193 O O . VAL A 1 549 ? 9.206 9.136 -39.650 1.00 98.62 549 VAL A O 1
ATOM 4196 N N . THR A 1 550 ? 8.014 10.661 -38.488 1.00 98.25 550 THR A N 1
ATOM 4197 C CA . THR A 1 550 ? 8.989 10.941 -37.431 1.00 98.25 550 THR A CA 1
ATOM 4198 C C . THR A 1 550 ? 8.637 10.246 -36.116 1.00 98.25 550 THR A C 1
ATOM 4200 O O . THR A 1 550 ? 9.519 10.049 -35.284 1.00 98.25 550 THR A O 1
ATOM 4203 N N . THR A 1 551 ? 7.389 9.816 -35.907 1.00 97.44 551 THR A N 1
ATOM 4204 C CA . THR A 1 551 ? 6.972 9.148 -34.662 1.00 97.44 551 THR A CA 1
ATOM 4205 C C . THR A 1 551 ? 5.995 7.998 -34.906 1.00 97.44 551 THR A C 1
ATOM 4207 O O . THR A 1 551 ? 5.029 8.116 -35.656 1.00 97.44 551 THR A O 1
ATOM 4210 N N . CYS A 1 552 ? 6.257 6.875 -34.231 1.00 98.25 552 CYS A N 1
ATOM 4211 C CA . CYS A 1 552 ? 5.432 5.663 -34.223 1.00 98.25 552 CYS A CA 1
ATOM 4212 C C . CYS A 1 552 ? 5.002 5.295 -32.792 1.00 98.25 552 CYS A C 1
ATOM 4214 O O . CYS A 1 552 ? 4.930 4.116 -32.424 1.00 98.25 552 CYS A O 1
ATOM 4216 N N . ASN A 1 553 ? 4.794 6.297 -31.936 1.00 98.62 553 ASN A N 1
ATOM 4217 C CA . ASN A 1 553 ? 4.575 6.062 -30.515 1.00 98.62 553 ASN A CA 1
ATOM 4218 C C . ASN A 1 553 ? 3.274 5.299 -30.274 1.00 98.62 553 ASN A C 1
ATOM 4220 O O . ASN A 1 553 ? 2.222 5.675 -30.777 1.00 98.62 553 ASN A O 1
ATOM 4224 N N . ALA A 1 554 ? 3.336 4.241 -29.466 1.00 98.69 554 ALA A N 1
ATOM 4225 C CA . ALA A 1 554 ? 2.170 3.464 -29.055 1.00 98.69 554 ALA A CA 1
ATOM 4226 C C . ALA A 1 554 ? 1.304 2.933 -30.221 1.00 98.69 554 ALA A C 1
ATOM 4228 O O . ALA A 1 554 ? 0.136 2.617 -30.012 1.00 98.69 554 ALA A O 1
ATOM 4229 N N . LEU A 1 555 ? 1.877 2.804 -31.426 1.00 98.69 555 LEU A N 1
ATOM 4230 C CA . LEU A 1 555 ? 1.170 2.474 -32.670 1.00 98.69 555 LEU A CA 1
ATOM 4231 C C . LEU A 1 555 ? 0.239 1.258 -32.546 1.00 98.69 555 LEU A C 1
ATOM 4233 O O . LEU A 1 555 ? -0.894 1.331 -33.005 1.00 98.69 555 LEU A O 1
ATOM 4237 N N . PHE A 1 556 ? 0.692 0.184 -31.892 1.00 98.44 556 PHE A N 1
ATOM 4238 C CA . PHE A 1 556 ? -0.081 -1.043 -31.654 1.00 98.44 556 PHE A CA 1
ATOM 4239 C C . PHE A 1 556 ? -0.357 -1.283 -30.164 1.00 98.44 556 PHE A C 1
ATOM 4241 O O . PHE A 1 556 ? -0.624 -2.410 -29.746 1.00 98.44 556 PHE A O 1
ATOM 4248 N N . SER A 1 557 ? -0.198 -0.260 -29.321 1.00 98.44 557 SER A N 1
ATOM 4249 C CA . SER A 1 557 ? -0.202 -0.461 -27.874 1.00 98.44 557 SER A CA 1
ATOM 4250 C C . SER A 1 557 ? -1.562 -0.924 -27.360 1.00 98.44 557 SER A C 1
ATOM 4252 O O . SER A 1 557 ? -2.600 -0.534 -27.882 1.00 98.44 557 SER A O 1
ATOM 4254 N N . ASN A 1 558 ? -1.569 -1.733 -26.303 1.00 98.31 558 ASN A N 1
ATOM 4255 C CA . ASN A 1 558 ? -2.783 -2.253 -25.667 1.00 98.31 558 ASN A CA 1
ATOM 4256 C C . ASN A 1 558 ? -3.702 -3.073 -26.597 1.00 98.31 558 ASN A C 1
ATOM 4258 O O . ASN A 1 558 ? -4.811 -3.417 -26.199 1.00 98.31 558 ASN A O 1
ATOM 4262 N N . SER A 1 559 ? -3.239 -3.446 -27.793 1.00 96.81 559 SER A N 1
ATOM 4263 C CA . SER A 1 559 ? -3.941 -4.353 -28.703 1.00 96.81 559 SER A CA 1
ATOM 4264 C C . SER A 1 559 ? -3.634 -5.790 -28.292 1.00 96.81 559 SER A C 1
ATOM 4266 O O . SER A 1 559 ? -2.656 -6.410 -28.722 1.00 96.81 559 SER A O 1
ATOM 4268 N N . SER A 1 560 ? -4.442 -6.308 -27.366 1.00 95.25 560 SER A N 1
ATOM 4269 C CA . SER A 1 560 ? -4.153 -7.556 -26.647 1.00 95.25 560 SER A CA 1
ATOM 4270 C C . SER A 1 560 ? -4.101 -8.804 -27.540 1.00 95.25 560 SER A C 1
ATOM 4272 O O . SER A 1 560 ? -3.496 -9.802 -27.142 1.00 95.25 560 SER A O 1
ATOM 4274 N N . ASN A 1 561 ? -4.665 -8.729 -28.751 1.00 96.38 561 ASN A N 1
ATOM 4275 C CA . ASN A 1 561 ? -4.652 -9.785 -29.763 1.00 96.38 561 ASN A CA 1
ATOM 4276 C C . ASN A 1 561 ? -3.507 -9.660 -30.785 1.00 96.38 561 ASN A C 1
ATOM 4278 O O . ASN A 1 561 ? -3.248 -10.616 -31.520 1.00 96.38 561 ASN A O 1
ATOM 4282 N N . PHE A 1 562 ? -2.757 -8.551 -30.786 1.00 98.31 562 PHE A N 1
ATOM 4283 C CA . PHE A 1 562 ? -1.658 -8.311 -31.724 1.00 98.31 562 PHE A CA 1
ATOM 4284 C C . PHE A 1 562 ? -0.483 -9.253 -31.442 1.00 98.31 562 PHE A C 1
ATOM 4286 O O . PHE A 1 562 ? 0.263 -9.070 -30.479 1.00 98.31 562 PHE A O 1
ATOM 4293 N N . ALA A 1 563 ? -0.339 -10.304 -32.251 1.00 97.38 563 ALA A N 1
ATOM 4294 C CA . ALA A 1 563 ? 0.507 -11.460 -31.952 1.00 97.38 563 ALA A CA 1
ATOM 4295 C C . ALA A 1 563 ? 1.759 -11.568 -32.837 1.00 97.38 563 ALA A C 1
ATOM 4297 O O . ALA A 1 563 ? 2.729 -12.228 -32.443 1.00 97.38 563 ALA A O 1
ATOM 4298 N N . SER A 1 564 ? 1.757 -10.925 -34.009 1.00 96.81 564 SER A N 1
ATOM 4299 C CA . SER A 1 564 ? 2.866 -10.955 -34.968 1.00 96.81 564 SER A CA 1
ATOM 4300 C C . SER A 1 564 ? 2.991 -9.658 -35.759 1.00 96.81 564 SER A C 1
ATOM 4302 O O . SER A 1 564 ? 1.996 -9.005 -36.070 1.00 96.81 564 SER A O 1
ATOM 4304 N N . VAL A 1 565 ? 4.216 -9.338 -36.174 1.00 97.06 565 VAL A N 1
ATOM 4305 C CA . VAL A 1 565 ? 4.528 -8.193 -37.038 1.00 97.06 565 VAL A CA 1
ATOM 4306 C C . VAL A 1 565 ? 5.329 -8.660 -38.266 1.00 97.06 565 VAL A C 1
ATOM 4308 O O . VAL A 1 565 ? 6.226 -9.495 -38.105 1.00 97.06 565 VAL A O 1
ATOM 4311 N N . PRO A 1 566 ? 5.025 -8.180 -39.487 1.00 96.75 566 PRO A N 1
ATOM 4312 C CA . PRO A 1 566 ? 5.804 -8.514 -40.678 1.00 96.75 566 PRO A CA 1
ATOM 4313 C C . PRO A 1 566 ? 7.244 -7.993 -40.613 1.00 96.75 566 PRO A C 1
ATOM 4315 O O . PRO A 1 566 ? 7.510 -6.923 -40.064 1.00 96.75 566 PRO A O 1
ATOM 4318 N N . ALA A 1 567 ? 8.172 -8.719 -41.241 1.00 95.06 567 ALA A N 1
ATOM 4319 C CA . ALA A 1 567 ? 9.531 -8.227 -41.457 1.00 95.06 567 ALA A CA 1
ATOM 4320 C C . ALA A 1 567 ? 9.524 -6.971 -42.349 1.00 95.06 567 ALA A C 1
ATOM 4322 O O . ALA A 1 567 ? 8.726 -6.876 -43.283 1.00 95.06 567 ALA A O 1
ATOM 4323 N N . GLY A 1 568 ? 10.413 -6.017 -42.057 1.00 94.25 568 GLY A N 1
ATOM 4324 C CA . GLY A 1 568 ? 10.589 -4.794 -42.847 1.00 94.25 568 GLY A CA 1
ATOM 4325 C C . GLY A 1 568 ? 9.458 -3.762 -42.746 1.00 94.25 568 GLY A C 1
ATOM 4326 O O . GLY A 1 568 ? 9.484 -2.776 -43.475 1.00 94.25 568 GLY A O 1
ATOM 4327 N N . ILE A 1 569 ? 8.477 -3.936 -41.846 1.00 97.25 569 ILE A N 1
ATOM 4328 C CA . ILE A 1 569 ? 7.318 -3.028 -41.718 1.00 97.25 569 ILE A CA 1
ATOM 4329 C C . ILE A 1 569 ? 7.711 -1.551 -41.506 1.00 97.25 569 ILE A C 1
ATOM 4331 O O . ILE A 1 569 ? 6.972 -0.661 -41.915 1.00 97.25 569 ILE A O 1
ATOM 4335 N N . PHE A 1 570 ? 8.882 -1.284 -40.914 1.00 97.50 570 PHE A N 1
ATOM 4336 C CA . PHE A 1 570 ? 9.392 0.066 -40.647 1.00 97.50 570 PHE A CA 1
ATOM 4337 C C . PHE A 1 570 ? 10.539 0.504 -41.575 1.00 97.50 570 PHE A C 1
ATOM 4339 O O . PHE A 1 570 ? 11.084 1.594 -41.390 1.00 97.50 570 PHE A O 1
ATOM 4346 N N . ASP A 1 571 ? 10.894 -0.282 -42.600 1.00 96.06 571 ASP A N 1
ATOM 4347 C CA . ASP A 1 571 ? 12.086 -0.048 -43.434 1.00 96.06 571 ASP A CA 1
ATOM 4348 C C . ASP A 1 571 ? 12.085 1.300 -44.158 1.00 96.06 571 ASP A C 1
ATOM 4350 O O . ASP A 1 571 ? 13.142 1.872 -44.435 1.00 96.06 571 ASP A O 1
ATOM 4354 N N . LYS A 1 572 ? 10.898 1.797 -44.516 1.00 97.44 572 LYS A N 1
ATOM 4355 C CA . LYS A 1 572 ? 10.743 3.064 -45.243 1.00 97.44 572 LYS A CA 1
ATOM 4356 C C . LYS A 1 572 ? 10.587 4.270 -44.328 1.00 97.44 572 LYS A C 1
ATOM 4358 O O . LYS A 1 572 ? 10.687 5.391 -44.820 1.00 97.44 572 LYS A O 1
ATOM 4363 N N . LEU A 1 573 ? 10.431 4.065 -43.020 1.00 97.56 573 LEU A N 1
ATOM 4364 C CA . LEU A 1 573 ? 10.280 5.128 -42.025 1.00 97.56 573 LEU A CA 1
ATOM 4365 C C . LEU A 1 573 ? 11.648 5.684 -41.598 1.00 97.56 573 LEU A C 1
ATOM 4367 O O . LEU A 1 573 ? 12.009 5.697 -40.421 1.00 97.56 573 LEU A O 1
ATOM 4371 N N . THR A 1 574 ? 12.461 6.105 -42.569 1.00 95.94 574 THR A N 1
ATOM 4372 C CA . THR A 1 574 ? 13.864 6.498 -42.346 1.00 95.94 574 THR A CA 1
ATOM 4373 C C . THR A 1 574 ? 14.015 7.758 -41.495 1.00 95.94 574 THR A C 1
ATOM 4375 O O . THR A 1 574 ? 15.079 7.987 -40.920 1.00 95.94 574 THR A O 1
ATOM 4378 N N . GLU A 1 575 ? 12.954 8.559 -41.405 1.00 97.81 575 GLU A N 1
ATOM 4379 C CA . GLU A 1 575 ? 12.894 9.778 -40.601 1.00 97.81 575 GLU A CA 1
ATOM 4380 C C . GLU A 1 575 ? 12.398 9.533 -39.164 1.00 97.81 575 GLU A C 1
ATOM 4382 O O . GLU A 1 575 ? 12.392 10.468 -38.371 1.00 97.81 575 GLU A O 1
ATOM 4387 N N . CYS A 1 576 ? 12.030 8.295 -38.803 1.00 98.06 576 CYS A N 1
ATOM 4388 C CA . CYS A 1 576 ? 11.433 7.986 -37.504 1.00 98.06 576 CYS A CA 1
ATOM 4389 C C . CYS A 1 576 ? 12.431 8.163 -36.350 1.00 98.06 576 CYS A C 1
ATOM 4391 O O . CYS A 1 576 ? 13.486 7.524 -36.305 1.00 98.06 576 CYS A O 1
ATOM 4393 N N . GLU A 1 577 ? 12.065 9.016 -35.398 1.00 97.94 577 GLU A N 1
ATOM 4394 C CA . GLU A 1 577 ? 12.847 9.410 -34.228 1.00 97.94 577 GLU A CA 1
ATOM 4395 C C . GLU A 1 577 ? 12.418 8.668 -32.954 1.00 97.94 577 GLU A C 1
ATOM 4397 O O . GLU A 1 577 ? 13.181 8.638 -31.986 1.00 97.94 577 GLU A O 1
ATOM 4402 N N . SER A 1 578 ? 11.229 8.053 -32.924 1.00 98.12 578 SER A N 1
ATOM 4403 C CA . SER A 1 578 ? 10.703 7.414 -31.711 1.00 98.12 578 SER A CA 1
ATOM 4404 C C . SER A 1 578 ? 9.796 6.211 -31.983 1.00 98.12 578 SER A C 1
ATOM 4406 O O . SER A 1 578 ? 8.818 6.302 -32.726 1.00 98.12 578 SER A O 1
ATOM 4408 N N . PHE A 1 579 ? 10.082 5.108 -31.282 1.00 98.44 579 PHE A N 1
ATOM 4409 C CA . PHE A 1 579 ? 9.249 3.898 -31.197 1.00 98.44 579 PHE A CA 1
ATOM 4410 C C . PHE A 1 579 ? 8.754 3.648 -29.766 1.00 98.44 579 PHE A C 1
ATOM 4412 O O . PHE A 1 579 ? 8.560 2.506 -29.334 1.00 98.44 579 PHE A O 1
ATOM 4419 N N . ARG A 1 580 ? 8.571 4.717 -28.983 1.00 98.56 580 ARG A N 1
ATOM 4420 C CA . ARG A 1 580 ? 8.130 4.608 -27.592 1.00 98.56 580 ARG A CA 1
ATOM 4421 C C . ARG A 1 580 ? 6.803 3.848 -27.519 1.00 98.56 580 ARG A C 1
ATOM 4423 O O . ARG A 1 580 ? 5.834 4.226 -28.165 1.00 98.56 580 ARG A O 1
ATOM 4430 N N . MET A 1 581 ? 6.740 2.798 -26.702 1.00 98.69 581 MET A N 1
ATOM 4431 C CA . MET A 1 581 ? 5.537 1.974 -26.479 1.00 98.69 581 MET A CA 1
ATOM 4432 C C . MET A 1 581 ? 4.953 1.271 -27.721 1.00 98.69 581 MET A C 1
ATOM 4434 O O . MET A 1 581 ? 3.834 0.772 -27.633 1.00 98.69 581 MET A O 1
ATOM 4438 N N . VAL A 1 582 ? 5.673 1.201 -28.849 1.00 98.69 582 VAL A N 1
ATOM 4439 C CA . VAL A 1 582 ? 5.140 0.730 -30.147 1.00 98.69 582 VAL A CA 1
ATOM 4440 C C . VAL A 1 582 ? 4.376 -0.607 -30.074 1.00 98.69 582 VAL A C 1
ATOM 4442 O O . VAL A 1 582 ? 3.312 -0.712 -30.676 1.00 98.69 582 VAL A O 1
ATOM 4445 N N . PHE A 1 583 ? 4.850 -1.581 -29.286 1.00 98.50 583 PHE A N 1
ATOM 4446 C CA . PHE A 1 583 ? 4.218 -2.894 -29.071 1.00 98.50 583 PHE A CA 1
ATOM 4447 C C . PHE A 1 583 ? 3.801 -3.135 -27.610 1.00 98.50 583 PHE A C 1
ATOM 4449 O O . PHE A 1 583 ? 3.604 -4.282 -27.199 1.00 98.50 583 PHE A O 1
ATOM 4456 N N . SER A 1 584 ? 3.698 -2.083 -26.796 1.00 98.56 584 SER A N 1
ATOM 4457 C CA . SER A 1 584 ? 3.406 -2.208 -25.364 1.00 98.56 584 SER A CA 1
ATOM 4458 C C . SER A 1 584 ? 2.054 -2.887 -25.118 1.00 98.56 584 SER A C 1
ATOM 4460 O O . SER A 1 584 ? 1.062 -2.524 -25.739 1.00 98.56 584 SER A O 1
ATOM 4462 N N . ASN A 1 585 ? 1.992 -3.835 -24.181 1.00 98.50 585 ASN A N 1
ATOM 4463 C CA . ASN A 1 585 ? 0.792 -4.588 -23.798 1.00 98.50 585 ASN A CA 1
ATOM 4464 C C . ASN A 1 585 ? 0.137 -5.375 -24.957 1.00 98.50 585 ASN A C 1
ATOM 4466 O O . ASN A 1 585 ? -1.088 -5.431 -25.050 1.00 98.50 585 ASN A O 1
ATOM 4470 N N . THR A 1 586 ? 0.940 -5.997 -25.824 1.00 98.62 586 THR A N 1
ATOM 4471 C CA . THR A 1 586 ? 0.457 -6.833 -26.942 1.00 98.62 586 THR A CA 1
ATOM 4472 C C . THR A 1 586 ? 0.706 -8.329 -26.713 1.00 98.62 586 THR A C 1
ATOM 4474 O O . THR A 1 586 ? 1.490 -8.735 -25.849 1.00 98.62 586 THR A O 1
ATOM 4477 N N . ALA A 1 587 ? 0.073 -9.186 -27.518 1.00 98.06 587 ALA A N 1
ATOM 4478 C CA . ALA A 1 587 ? 0.346 -10.626 -27.543 1.00 98.06 587 ALA A CA 1
ATOM 4479 C C . ALA A 1 587 ? 1.616 -11.010 -28.329 1.00 98.06 587 ALA A C 1
ATOM 4481 O O . ALA A 1 587 ? 1.846 -12.207 -28.535 1.00 98.06 587 ALA A O 1
ATOM 4482 N N . LEU A 1 588 ? 2.440 -10.038 -28.743 1.00 98.00 588 LEU A N 1
ATOM 4483 C CA . LEU A 1 588 ? 3.611 -10.251 -29.590 1.00 98.00 588 LEU A CA 1
ATOM 4484 C C . LEU A 1 588 ? 4.541 -11.304 -28.978 1.00 98.00 588 LEU A C 1
ATOM 4486 O O . LEU A 1 588 ? 5.035 -11.130 -27.865 1.00 98.00 588 LEU A O 1
ATOM 4490 N N . SER A 1 589 ? 4.753 -12.405 -29.702 1.00 95.50 589 SER A N 1
ATOM 4491 C CA . SER A 1 589 ? 5.480 -13.588 -29.203 1.00 95.50 589 SER A CA 1
ATOM 4492 C C . SER A 1 589 ? 6.886 -13.760 -29.790 1.00 95.50 589 SER A C 1
ATOM 4494 O O . SER A 1 589 ? 7.721 -14.466 -29.222 1.00 95.50 589 SER A O 1
ATOM 4496 N N . SER A 1 590 ? 7.178 -13.066 -30.888 1.00 95.19 590 SER A N 1
ATOM 4497 C CA . SER A 1 590 ? 8.484 -13.013 -31.546 1.00 95.19 590 SER A CA 1
ATOM 4498 C C . SER A 1 590 ? 8.631 -11.698 -32.304 1.00 95.19 590 SER A C 1
ATOM 4500 O O . SER A 1 590 ? 7.630 -11.141 -32.754 1.00 95.19 590 SER A O 1
ATOM 4502 N N . VAL A 1 591 ? 9.867 -11.242 -32.499 1.00 95.12 591 VAL A N 1
ATOM 4503 C CA . VAL A 1 591 ? 10.183 -10.035 -33.274 1.00 95.12 591 VAL A CA 1
ATOM 4504 C C . VAL A 1 591 ? 11.084 -10.424 -34.452 1.00 95.12 591 VAL A C 1
ATOM 4506 O O . VAL A 1 591 ? 12.042 -11.165 -34.222 1.00 95.12 591 VAL A O 1
ATOM 4509 N N . PRO A 1 592 ? 10.791 -9.980 -35.689 1.00 94.88 592 PRO A N 1
ATOM 4510 C CA . PRO A 1 592 ? 11.672 -10.180 -36.838 1.00 94.88 592 PRO A CA 1
ATOM 4511 C C . PRO A 1 592 ? 13.078 -9.597 -36.629 1.00 94.88 592 PRO A C 1
ATOM 4513 O O . PRO A 1 592 ? 13.230 -8.543 -36.008 1.00 94.88 592 PRO A O 1
ATOM 4516 N N . GLU A 1 593 ? 14.081 -10.270 -37.193 1.00 92.56 593 GLU A N 1
ATOM 4517 C CA . GLU A 1 593 ? 15.463 -9.778 -37.297 1.00 92.56 593 GLU A CA 1
ATOM 4518 C C . GLU A 1 593 ? 15.502 -8.436 -38.044 1.00 92.56 593 GLU A C 1
ATOM 4520 O O . GLU A 1 593 ? 14.765 -8.234 -39.016 1.00 92.56 593 GLU A O 1
ATOM 4525 N N . GLY A 1 594 ? 16.319 -7.502 -37.553 1.00 90.62 594 GLY A N 1
ATOM 4526 C CA . GLY A 1 594 ? 16.535 -6.199 -38.185 1.00 90.62 594 GLY A CA 1
ATOM 4527 C C . GLY A 1 594 ? 15.293 -5.312 -38.377 1.00 90.62 594 GLY A C 1
ATOM 4528 O O . GLY A 1 594 ? 15.328 -4.423 -39.225 1.00 90.62 594 GLY A O 1
ATOM 4529 N N . ILE A 1 595 ? 14.199 -5.499 -37.619 1.00 95.81 595 ILE A N 1
ATOM 4530 C CA . ILE A 1 595 ? 12.947 -4.725 -37.798 1.00 95.81 595 ILE A CA 1
ATOM 4531 C C . ILE A 1 595 ? 13.147 -3.195 -37.737 1.00 95.81 595 ILE A C 1
ATOM 4533 O O . ILE A 1 595 ? 12.373 -2.462 -38.350 1.00 95.81 595 ILE A O 1
ATOM 4537 N N . PHE A 1 596 ? 14.184 -2.720 -37.033 1.00 96.50 596 PHE A N 1
ATOM 4538 C CA . PHE A 1 596 ? 14.529 -1.298 -36.906 1.00 96.50 596 PHE A CA 1
ATOM 4539 C C . PHE A 1 596 ? 15.784 -0.872 -37.694 1.00 96.50 596 PHE A C 1
ATOM 4541 O O . PHE A 1 596 ? 16.221 0.275 -37.576 1.00 96.50 596 PHE A O 1
ATOM 4548 N N . ALA A 1 597 ? 16.358 -1.753 -38.527 1.00 94.19 597 ALA A N 1
ATOM 4549 C CA . ALA A 1 597 ? 17.683 -1.576 -39.140 1.00 94.19 597 ALA A CA 1
ATOM 4550 C C . ALA A 1 597 ? 17.856 -0.276 -39.953 1.00 94.19 597 ALA A C 1
ATOM 4552 O O . ALA A 1 597 ? 18.958 0.265 -40.102 1.00 94.19 597 ALA A O 1
ATOM 4553 N N . ASN A 1 598 ? 16.752 0.242 -40.496 1.00 93.62 598 ASN A N 1
ATOM 4554 C CA . ASN A 1 598 ? 16.732 1.429 -41.346 1.00 93.62 598 ASN A CA 1
ATOM 4555 C C . ASN A 1 598 ? 16.314 2.717 -40.610 1.00 93.62 598 ASN A C 1
ATOM 4557 O O . ASN A 1 598 ? 16.390 3.802 -41.192 1.00 93.62 598 ASN A O 1
ATOM 4561 N N . ASN A 1 599 ? 15.943 2.649 -39.327 1.00 95.62 599 ASN A N 1
ATOM 4562 C CA . ASN A 1 599 ? 15.445 3.792 -38.552 1.00 95.62 599 ASN A CA 1
ATOM 4563 C C . ASN A 1 599 ? 16.576 4.492 -37.781 1.00 95.62 599 ASN A C 1
ATOM 4565 O O . ASN A 1 599 ? 16.578 4.589 -36.553 1.00 95.62 599 ASN A O 1
ATOM 4569 N N . ARG A 1 600 ? 17.572 4.991 -38.518 1.00 93.94 600 ARG A N 1
ATOM 4570 C CA . ARG A 1 600 ? 18.827 5.531 -37.954 1.00 93.94 600 ARG A CA 1
ATOM 4571 C C . ARG A 1 600 ? 18.650 6.790 -37.103 1.00 93.94 600 ARG A C 1
ATOM 4573 O O . ARG A 1 600 ? 19.524 7.107 -36.300 1.00 93.94 600 ARG A O 1
ATOM 4580 N N . LYS A 1 601 ? 17.542 7.514 -37.288 1.00 95.94 601 LYS A N 1
ATOM 4581 C CA . LYS A 1 601 ? 17.202 8.700 -36.494 1.00 95.94 601 LYS A CA 1
ATOM 4582 C C . LYS A 1 601 ? 16.551 8.370 -35.152 1.00 95.94 601 LYS A C 1
ATOM 4584 O O . LYS A 1 601 ? 16.388 9.283 -34.348 1.00 95.94 601 LYS A O 1
ATOM 4589 N N . CYS A 1 602 ? 16.222 7.103 -34.889 1.00 96.56 602 CYS A N 1
ATOM 4590 C CA . CYS A 1 602 ? 15.570 6.704 -33.651 1.00 96.56 602 CYS A CA 1
ATOM 4591 C C . CYS A 1 602 ? 16.414 7.091 -32.431 1.00 96.56 602 CYS A C 1
ATOM 4593 O O . CYS A 1 602 ? 17.584 6.723 -32.325 1.00 96.56 602 CYS A O 1
ATOM 4595 N N . THR A 1 603 ? 15.790 7.812 -31.505 1.00 96.06 603 THR A N 1
ATOM 4596 C CA . THR A 1 603 ? 16.383 8.279 -30.250 1.00 96.06 603 THR A CA 1
ATOM 4597 C C . THR A 1 603 ? 15.907 7.472 -29.047 1.00 96.06 603 THR A C 1
ATOM 4599 O O . THR A 1 603 ? 16.587 7.440 -28.022 1.00 96.06 603 THR A O 1
ATOM 4602 N N . THR A 1 604 ? 14.768 6.775 -29.134 1.00 96.94 604 THR A N 1
ATOM 4603 C CA . THR A 1 604 ? 14.239 6.031 -27.988 1.00 96.94 604 THR A CA 1
ATOM 4604 C C . THR A 1 604 ? 13.413 4.800 -28.353 1.00 96.94 604 THR A C 1
ATOM 4606 O O . THR A 1 604 ? 12.547 4.825 -29.228 1.00 96.94 604 THR A O 1
ATOM 4609 N N . PHE A 1 605 ? 13.648 3.736 -27.579 1.00 97.81 605 PHE A N 1
ATOM 4610 C CA . PHE A 1 605 ? 12.840 2.515 -27.528 1.00 97.81 605 PHE A CA 1
ATOM 4611 C C . PHE A 1 605 ? 12.143 2.358 -26.171 1.00 97.81 605 PHE A C 1
ATOM 4613 O O . PHE A 1 605 ? 11.869 1.241 -25.722 1.00 97.81 605 PHE A O 1
ATOM 4620 N N . ALA A 1 606 ? 11.882 3.471 -25.478 1.00 97.88 606 ALA A N 1
ATOM 4621 C CA . ALA A 1 606 ? 11.301 3.417 -24.148 1.00 97.88 606 ALA A CA 1
ATOM 4622 C C . ALA A 1 606 ? 9.974 2.642 -24.161 1.00 97.88 606 ALA A C 1
ATOM 4624 O O . ALA A 1 606 ? 9.071 2.940 -24.946 1.00 97.88 606 ALA A O 1
ATOM 4625 N N . ASN A 1 607 ? 9.866 1.618 -23.311 1.00 98.44 607 ASN A N 1
ATOM 4626 C CA . ASN A 1 607 ? 8.677 0.766 -23.187 1.00 98.44 607 ASN A CA 1
ATOM 4627 C C . ASN A 1 607 ? 8.245 0.047 -24.488 1.00 98.44 607 ASN A C 1
ATOM 4629 O O . ASN A 1 607 ? 7.113 -0.433 -24.553 1.00 98.44 607 ASN A O 1
ATOM 4633 N N . ALA A 1 608 ? 9.097 -0.030 -25.520 1.00 98.50 608 ALA A N 1
ATOM 4634 C CA . ALA A 1 608 ? 8.720 -0.518 -26.852 1.00 98.50 608 ALA A CA 1
ATOM 4635 C C . ALA A 1 608 ? 8.070 -1.912 -26.835 1.00 98.50 608 ALA A C 1
ATOM 4637 O O . ALA A 1 608 ? 7.083 -2.123 -27.534 1.00 98.50 608 ALA A O 1
ATOM 4638 N N . PHE A 1 609 ? 8.572 -2.821 -25.996 1.00 98.62 609 PHE A N 1
ATOM 4639 C CA . PHE A 1 609 ? 8.085 -4.195 -25.843 1.00 98.62 609 PHE A CA 1
ATOM 4640 C C . PHE A 1 609 ? 7.507 -4.469 -24.453 1.00 98.62 609 PHE A C 1
ATOM 4642 O O . PHE A 1 609 ? 7.410 -5.630 -24.045 1.00 98.62 609 PHE A O 1
ATOM 4649 N N . GLN A 1 610 ? 7.128 -3.429 -23.705 1.00 98.62 610 GLN A N 1
ATOM 4650 C CA . GLN A 1 610 ? 6.589 -3.599 -22.360 1.00 98.62 610 GLN A CA 1
ATOM 4651 C C . GLN A 1 610 ? 5.428 -4.605 -22.369 1.00 98.62 610 GLN A C 1
ATOM 4653 O O . GLN A 1 610 ? 4.497 -4.480 -23.155 1.00 98.62 610 GLN A O 1
ATOM 4658 N N . ASN A 1 611 ? 5.453 -5.567 -21.447 1.00 98.44 611 ASN A N 1
ATOM 4659 C CA . ASN A 1 611 ? 4.383 -6.534 -21.214 1.00 98.44 611 ASN A CA 1
ATOM 4660 C C . ASN A 1 611 ? 3.973 -7.314 -22.481 1.00 98.44 611 ASN A C 1
ATOM 4662 O O . ASN A 1 611 ? 2.797 -7.607 -22.687 1.00 98.44 611 ASN A O 1
ATOM 4666 N N . THR A 1 612 ? 4.949 -7.636 -23.334 1.00 98.56 612 THR A N 1
ATOM 4667 C CA . THR A 1 612 ? 4.770 -8.532 -24.484 1.00 98.56 612 THR A CA 1
ATOM 4668 C C . THR A 1 612 ? 5.013 -9.996 -24.102 1.00 98.56 612 THR A C 1
ATOM 4670 O O . THR A 1 612 ? 5.482 -10.320 -23.005 1.00 98.56 612 THR A O 1
ATOM 4673 N N . ARG A 1 613 ? 4.697 -10.916 -25.020 1.00 97.56 613 ARG A N 1
ATOM 4674 C CA . ARG A 1 613 ? 4.868 -12.370 -24.857 1.00 97.56 613 ARG A CA 1
ATOM 4675 C C . ARG A 1 613 ? 6.133 -12.904 -25.532 1.00 97.56 613 ARG A C 1
ATOM 4677 O O . ARG A 1 613 ? 6.234 -14.111 -25.760 1.00 97.56 613 ARG A O 1
ATOM 4684 N N . ILE A 1 614 ? 7.086 -12.028 -25.856 1.00 97.38 614 ILE A N 1
ATOM 4685 C CA . ILE A 1 614 ? 8.323 -12.411 -26.534 1.00 97.38 614 ILE A CA 1
ATOM 4686 C C . ILE A 1 614 ? 9.090 -13.444 -25.705 1.00 97.38 614 ILE A C 1
ATOM 4688 O O . ILE A 1 614 ? 9.258 -13.293 -24.495 1.00 97.38 614 ILE A O 1
ATOM 4692 N N . THR A 1 615 ? 9.547 -14.516 -26.351 1.00 95.56 615 THR A N 1
ATOM 4693 C CA . THR A 1 615 ? 10.320 -15.574 -25.675 1.00 95.56 615 THR A CA 1
ATOM 4694 C C . THR A 1 615 ? 11.830 -15.398 -25.806 1.00 95.56 615 THR A C 1
ATOM 4696 O O . THR A 1 615 ? 12.593 -15.910 -24.985 1.00 95.56 615 THR A O 1
ATOM 4699 N N . SER A 1 616 ? 12.256 -14.676 -26.840 1.00 94.94 616 SER A N 1
ATOM 4700 C CA . SER A 1 616 ? 13.642 -14.372 -27.195 1.00 94.94 616 SER A CA 1
ATOM 4701 C C . SER A 1 616 ? 13.680 -13.082 -28.011 1.00 94.94 616 SER A C 1
ATOM 4703 O O . SER A 1 616 ? 12.692 -12.737 -28.661 1.00 94.94 616 SER A O 1
ATOM 4705 N N . VAL A 1 617 ? 14.825 -12.405 -28.009 1.00 95.62 617 VAL A N 1
ATOM 4706 C CA . VAL A 1 617 ? 15.093 -11.231 -28.851 1.00 95.62 617 VAL A CA 1
ATOM 4707 C C . VAL A 1 617 ? 16.258 -11.535 -29.798 1.00 95.62 617 VAL A C 1
ATOM 4709 O O . VAL A 1 617 ? 17.209 -12.193 -29.360 1.00 95.62 617 VAL A O 1
ATOM 4712 N N . PRO A 1 618 ? 16.193 -11.113 -31.073 1.00 94.62 618 PRO A N 1
ATOM 4713 C CA . PRO A 1 618 ? 17.307 -11.283 -31.996 1.00 94.62 618 PRO A CA 1
ATOM 4714 C C . PRO A 1 618 ? 18.474 -10.360 -31.615 1.00 94.62 618 PRO A C 1
ATOM 4716 O O . PRO A 1 618 ? 18.287 -9.317 -30.985 1.00 94.62 618 PRO A O 1
ATOM 4719 N N . GLU A 1 619 ? 19.698 -10.764 -31.959 1.00 93.81 619 GLU A N 1
ATOM 4720 C CA . GLU A 1 619 ? 20.917 -10.010 -31.630 1.00 93.81 619 GLU A CA 1
ATOM 4721 C C . GLU A 1 619 ? 21.030 -8.689 -32.412 1.00 93.81 619 GLU A C 1
ATOM 4723 O O . GLU A 1 619 ? 21.626 -7.732 -31.920 1.00 93.81 619 GLU A O 1
ATOM 4728 N N . ASP A 1 620 ? 20.410 -8.610 -33.587 1.00 93.88 620 ASP A N 1
ATOM 4729 C CA . ASP A 1 620 ? 20.376 -7.445 -34.476 1.00 93.88 620 ASP A CA 1
ATOM 4730 C C . ASP A 1 620 ? 19.116 -6.573 -34.301 1.00 93.88 620 ASP A C 1
ATOM 4732 O O . ASP A 1 620 ? 18.855 -5.689 -35.115 1.00 93.88 620 ASP A O 1
ATOM 4736 N N . LEU A 1 621 ? 18.337 -6.778 -33.227 1.00 96.12 621 LEU A N 1
ATOM 4737 C CA . LEU A 1 621 ? 17.049 -6.100 -33.013 1.00 96.12 621 LEU A CA 1
ATOM 4738 C C . LEU A 1 621 ? 17.127 -4.575 -33.187 1.00 96.12 621 LEU A C 1
ATOM 4740 O O . LEU A 1 621 ? 16.231 -3.976 -33.777 1.00 96.12 621 LEU A O 1
ATOM 4744 N N . PHE A 1 622 ? 18.183 -3.958 -32.654 1.00 95.12 622 PHE A N 1
ATOM 4745 C CA . PHE A 1 622 ? 18.397 -2.511 -32.691 1.00 95.12 622 PHE A CA 1
ATOM 4746 C C . PHE A 1 622 ? 19.466 -2.080 -33.700 1.00 95.12 622 PHE A C 1
ATOM 4748 O O . PHE A 1 622 ? 19.904 -0.935 -33.627 1.00 95.12 622 PHE A O 1
ATOM 4755 N N . GLU A 1 623 ? 19.920 -2.967 -34.595 1.00 93.75 623 GLU A N 1
ATOM 4756 C CA . GLU A 1 623 ? 21.026 -2.688 -35.519 1.00 93.75 623 GLU A CA 1
ATOM 4757 C C . GLU A 1 623 ? 20.841 -1.345 -36.245 1.00 93.75 623 GLU A C 1
ATOM 4759 O O . GLU A 1 623 ? 19.753 -1.002 -36.686 1.00 93.75 623 GLU A O 1
ATOM 4764 N N . GLY A 1 624 ? 21.897 -0.537 -36.346 1.00 87.75 624 GLY A N 1
ATOM 4765 C CA . GLY A 1 624 ? 21.857 0.721 -37.102 1.00 87.75 624 GLY A CA 1
ATOM 4766 C C . GLY A 1 624 ? 21.129 1.900 -36.434 1.00 87.75 624 GLY A C 1
ATOM 4767 O O . GLY A 1 624 ? 21.198 3.012 -36.964 1.00 87.75 624 GLY A O 1
ATOM 4768 N N . CYS A 1 625 ? 20.497 1.723 -35.269 1.00 93.62 625 CYS A N 1
ATOM 4769 C CA . CYS A 1 625 ? 19.874 2.799 -34.488 1.00 93.62 625 CYS A CA 1
ATOM 4770 C C . CYS A 1 625 ? 20.898 3.595 -33.647 1.00 93.62 625 CYS A C 1
ATOM 4772 O O . CYS A 1 625 ? 20.811 3.660 -32.420 1.00 93.62 625 CYS A O 1
ATOM 4774 N N . SER A 1 626 ? 21.874 4.232 -34.304 1.00 91.19 626 SER A N 1
ATOM 4775 C CA . SER A 1 626 ? 23.032 4.855 -33.638 1.00 91.19 626 SER A CA 1
ATOM 4776 C C . SER A 1 626 ? 22.725 6.101 -32.801 1.00 91.19 626 SER A C 1
ATOM 4778 O O . SER A 1 626 ? 23.584 6.555 -32.051 1.00 91.19 626 SER A O 1
ATOM 4780 N N . ASN A 1 627 ? 21.526 6.671 -32.931 1.00 93.81 627 ASN A N 1
ATOM 4781 C CA . ASN A 1 627 ? 21.116 7.880 -32.214 1.00 93.81 627 ASN A CA 1
ATOM 4782 C C . ASN A 1 627 ? 20.326 7.581 -30.930 1.00 93.81 627 ASN A C 1
ATOM 4784 O O . ASN A 1 627 ? 19.849 8.515 -30.284 1.00 93.81 627 ASN A O 1
ATOM 4788 N N . VAL A 1 628 ? 20.165 6.305 -30.553 1.00 94.81 628 VAL A N 1
ATOM 4789 C CA . VAL A 1 628 ? 19.386 5.933 -29.368 1.00 94.81 628 VAL A CA 1
ATOM 4790 C C . VAL A 1 628 ? 20.051 6.469 -28.110 1.00 94.81 628 VAL A C 1
ATOM 4792 O O . VAL A 1 628 ? 21.190 6.139 -27.790 1.00 94.81 628 VAL A O 1
ATOM 4795 N N . THR A 1 629 ? 19.292 7.253 -27.354 1.00 94.38 629 THR A N 1
ATOM 4796 C CA . THR A 1 629 ? 19.710 7.803 -26.069 1.00 94.38 629 THR A CA 1
ATOM 4797 C C . THR A 1 629 ? 19.071 7.065 -24.893 1.00 94.38 629 THR A C 1
ATOM 4799 O O . THR A 1 629 ? 19.571 7.157 -23.774 1.00 94.38 629 THR A O 1
ATOM 4802 N N . SER A 1 630 ? 17.990 6.302 -25.112 1.00 95.00 630 SER A N 1
ATOM 4803 C CA . SER A 1 630 ? 17.278 5.600 -24.038 1.00 95.00 630 SER A CA 1
ATOM 4804 C C . SER A 1 630 ? 16.595 4.300 -24.479 1.00 95.00 630 SER A C 1
ATOM 4806 O O . SER A 1 630 ? 15.751 4.289 -25.381 1.00 95.00 630 SER A O 1
ATOM 4808 N N . PHE A 1 631 ? 16.900 3.221 -23.750 1.00 96.88 631 PHE A N 1
ATOM 4809 C CA . PHE A 1 631 ? 16.222 1.918 -23.775 1.00 96.88 631 PHE A CA 1
ATOM 4810 C C . PHE A 1 631 ? 15.306 1.723 -22.557 1.00 96.88 631 PHE A C 1
ATOM 4812 O O . PHE A 1 631 ? 14.867 0.605 -22.285 1.00 96.88 631 PHE A O 1
ATOM 4819 N N . MET A 1 632 ? 15.027 2.786 -21.797 1.00 97.31 632 MET A N 1
ATOM 4820 C CA . MET A 1 632 ? 14.351 2.707 -20.505 1.00 97.31 632 MET A CA 1
ATOM 4821 C C . MET A 1 632 ? 13.076 1.861 -20.588 1.00 97.31 632 MET A C 1
ATOM 4823 O O . MET A 1 632 ? 12.207 2.080 -21.426 1.00 97.31 632 MET A O 1
ATOM 4827 N N . SER A 1 633 ? 12.945 0.889 -19.690 1.00 98.38 633 SER A N 1
ATOM 4828 C CA . SER A 1 633 ? 11.775 0.008 -19.615 1.00 98.38 633 SER A CA 1
ATOM 4829 C C . SER A 1 633 ? 11.441 -0.806 -20.881 1.00 98.38 633 SER A C 1
ATOM 4831 O O . SER A 1 633 ? 10.337 -1.343 -20.971 1.00 98.38 633 SER A O 1
ATOM 4833 N N . CYS A 1 634 ? 12.349 -0.916 -21.860 1.00 98.25 634 CYS A N 1
ATOM 4834 C CA . CYS A 1 634 ? 12.066 -1.509 -23.174 1.00 98.25 634 CYS A CA 1
ATOM 4835 C C . CYS A 1 634 ? 11.422 -2.906 -23.093 1.00 98.25 634 CYS A C 1
ATOM 4837 O O . CYS A 1 634 ? 10.448 -3.156 -23.799 1.00 98.25 634 CYS A O 1
ATOM 4839 N N . PHE A 1 635 ? 11.883 -3.763 -22.174 1.00 98.62 635 PHE A N 1
ATOM 4840 C CA . PHE A 1 635 ? 11.381 -5.127 -21.969 1.00 98.62 635 PHE A CA 1
ATOM 4841 C C . PHE A 1 635 ? 10.693 -5.331 -20.609 1.00 98.62 635 PHE A C 1
ATOM 4843 O O . PHE A 1 635 ? 10.551 -6.467 -20.151 1.00 98.62 635 PHE A O 1
ATOM 4850 N N . VAL A 1 636 ? 10.223 -4.260 -19.954 1.00 98.56 636 VAL A N 1
ATOM 4851 C CA . VAL A 1 636 ? 9.490 -4.361 -18.678 1.00 98.56 636 VAL A CA 1
ATOM 4852 C C . VAL A 1 636 ? 8.371 -5.384 -18.794 1.00 98.56 636 VAL A C 1
ATOM 4854 O O . VAL A 1 636 ? 7.550 -5.305 -19.698 1.00 98.56 636 VAL A O 1
ATOM 4857 N N . ARG A 1 637 ? 8.295 -6.320 -17.849 1.00 98.50 637 ARG A N 1
ATOM 4858 C CA . ARG A 1 637 ? 7.245 -7.340 -17.733 1.00 98.50 637 ARG A CA 1
ATOM 4859 C C . ARG A 1 637 ? 7.128 -8.261 -18.951 1.00 98.50 637 ARG A C 1
ATOM 4861 O O . ARG A 1 637 ? 6.082 -8.880 -19.126 1.00 98.50 637 ARG A O 1
ATOM 4868 N N . CYS A 1 638 ? 8.188 -8.427 -19.747 1.00 98.44 638 CYS A N 1
ATOM 4869 C CA . CYS A 1 638 ? 8.276 -9.504 -20.741 1.00 98.44 638 CYS A CA 1
ATOM 4870 C C . CYS A 1 638 ? 8.418 -10.860 -20.033 1.00 98.44 638 CYS A C 1
ATOM 4872 O O . CYS A 1 638 ? 9.481 -11.478 -20.011 1.00 98.44 638 CYS A O 1
ATOM 4874 N N . GLY A 1 639 ? 7.340 -11.327 -19.401 1.00 97.69 639 GLY A N 1
ATOM 4875 C CA . GLY A 1 639 ? 7.360 -12.464 -18.479 1.00 97.69 639 GLY A CA 1
ATOM 4876 C C . GLY A 1 639 ? 7.723 -13.803 -19.123 1.00 97.69 639 GLY A C 1
ATOM 4877 O O . GLY A 1 639 ? 7.963 -14.765 -18.402 1.00 97.69 639 GLY A O 1
ATOM 4878 N N . MET A 1 640 ? 7.770 -13.881 -20.456 1.00 98.00 640 MET A N 1
ATOM 4879 C CA . MET A 1 640 ? 8.135 -15.081 -21.218 1.00 98.00 640 MET A CA 1
ATOM 4880 C C . MET A 1 640 ? 9.567 -15.048 -21.774 1.00 98.00 640 MET A C 1
ATOM 4882 O O . MET A 1 640 ? 10.024 -16.074 -22.282 1.00 98.00 640 MET A O 1
ATOM 4886 N N . LEU A 1 641 ? 10.276 -13.918 -21.657 1.00 97.94 641 LEU A N 1
ATOM 4887 C CA . LEU A 1 641 ? 11.638 -13.749 -22.160 1.00 97.94 641 LEU A CA 1
ATOM 4888 C C . LEU A 1 641 ? 12.602 -14.620 -21.351 1.00 97.94 641 LEU A C 1
ATOM 4890 O O . LEU A 1 641 ? 12.698 -14.456 -20.138 1.00 97.94 641 LEU A O 1
ATOM 4894 N N . LYS A 1 642 ? 13.303 -15.549 -22.014 1.00 95.38 642 LYS A N 1
ATOM 4895 C CA . LYS A 1 642 ? 14.160 -16.544 -21.338 1.00 95.38 642 LYS A CA 1
ATOM 4896 C C . LYS A 1 642 ? 15.637 -16.175 -21.271 1.00 95.38 642 LYS A C 1
ATOM 4898 O O . LYS A 1 642 ? 16.318 -16.546 -20.319 1.00 95.38 642 LYS A O 1
ATOM 4903 N N . SER A 1 643 ? 16.134 -15.482 -22.289 1.00 93.50 643 SER A N 1
ATOM 4904 C CA . SER A 1 643 ? 17.545 -15.124 -22.445 1.00 93.50 643 SER A CA 1
ATOM 4905 C C . SER A 1 643 ? 17.689 -13.908 -23.352 1.00 93.50 643 SER A C 1
ATOM 4907 O O . SER A 1 643 ? 16.821 -13.654 -24.192 1.00 93.50 643 SER A O 1
ATOM 4909 N N . VAL A 1 644 ? 18.816 -13.207 -23.230 1.00 95.94 644 VAL A N 1
ATOM 4910 C CA . VAL A 1 644 ? 19.180 -12.063 -24.077 1.00 95.94 644 VAL A CA 1
ATOM 4911 C C . VAL A 1 644 ? 20.592 -12.240 -24.655 1.00 95.94 644 VAL A C 1
ATOM 4913 O O . VAL A 1 644 ? 21.459 -12.768 -23.953 1.00 95.94 644 VAL A O 1
ATOM 4916 N N . PRO A 1 645 ? 20.841 -11.845 -25.918 1.00 94.62 645 PRO A N 1
ATOM 4917 C CA . PRO A 1 645 ? 22.164 -11.920 -26.534 1.00 94.62 645 PRO A CA 1
ATOM 4918 C C . PRO A 1 645 ? 23.090 -10.810 -26.012 1.00 94.62 645 PRO A C 1
ATOM 4920 O O . PRO A 1 645 ? 22.630 -9.740 -25.618 1.00 94.62 645 PRO A O 1
ATOM 4923 N N . SER A 1 646 ? 24.408 -11.042 -26.030 1.00 91.31 646 SER A N 1
ATOM 4924 C CA . SER A 1 646 ? 25.400 -10.048 -25.582 1.00 91.31 646 SER A CA 1
ATOM 4925 C C . SER A 1 646 ? 25.434 -8.801 -26.463 1.00 91.31 646 SER A C 1
ATOM 4927 O O . SER A 1 646 ? 25.670 -7.713 -25.951 1.00 91.31 646 SER A O 1
ATOM 4929 N N . GLY A 1 647 ? 25.178 -8.954 -27.767 1.00 91.19 647 GLY A N 1
ATOM 4930 C CA . GLY A 1 647 ? 25.167 -7.859 -28.734 1.00 91.19 647 GLY A CA 1
ATOM 4931 C C . GLY A 1 647 ? 23.918 -6.972 -28.709 1.00 91.19 647 GLY A C 1
ATOM 4932 O O . GLY A 1 647 ? 23.874 -5.998 -29.452 1.00 91.19 647 GLY A O 1
ATOM 4933 N N . LEU A 1 648 ? 22.910 -7.274 -27.873 1.00 94.81 648 LEU A N 1
ATOM 4934 C CA . LEU A 1 648 ? 21.572 -6.668 -27.961 1.00 94.81 648 LEU A CA 1
ATOM 4935 C C . LEU A 1 648 ? 21.602 -5.135 -28.041 1.00 94.81 648 LEU A C 1
ATOM 4937 O O . LEU A 1 648 ? 20.985 -4.552 -28.926 1.00 94.81 648 LEU A O 1
ATOM 4941 N N . PHE A 1 649 ? 22.311 -4.482 -27.118 1.00 93.94 649 PHE A N 1
ATOM 4942 C CA . PHE A 1 649 ? 22.389 -3.020 -27.077 1.00 93.94 649 PHE A CA 1
ATOM 4943 C C . PHE A 1 649 ? 23.578 -2.476 -27.868 1.00 93.94 649 PHE A C 1
ATOM 4945 O O . PHE A 1 649 ? 23.470 -1.414 -28.478 1.00 93.94 649 PHE A O 1
ATOM 4952 N N . THR A 1 650 ? 24.705 -3.188 -27.893 1.00 89.38 650 THR A N 1
ATOM 4953 C CA . THR A 1 650 ? 25.936 -2.728 -28.554 1.00 89.38 650 THR A CA 1
ATOM 4954 C C . THR A 1 650 ? 25.801 -2.683 -30.074 1.00 89.38 650 THR A C 1
ATOM 4956 O O . THR A 1 650 ? 26.341 -1.773 -30.704 1.00 89.38 650 THR A O 1
ATOM 4959 N N . ASN A 1 651 ? 24.997 -3.574 -30.662 1.00 89.75 651 ASN A N 1
ATOM 4960 C CA . ASN A 1 651 ? 24.714 -3.579 -32.098 1.00 89.75 651 ASN A CA 1
ATOM 4961 C C . ASN A 1 651 ? 23.888 -2.375 -32.563 1.00 89.75 651 ASN A C 1
ATOM 4963 O O . ASN A 1 651 ? 23.868 -2.088 -33.758 1.00 89.75 651 ASN A O 1
ATOM 4967 N N . SER A 1 652 ? 23.276 -1.612 -31.647 1.00 91.25 652 SER A N 1
ATOM 4968 C CA . SER A 1 652 ? 22.616 -0.357 -32.026 1.00 91.25 652 SER A CA 1
ATOM 4969 C C . SER A 1 652 ? 23.564 0.672 -32.634 1.00 91.25 652 SER A C 1
ATOM 4971 O O . SER A 1 652 ? 23.140 1.533 -33.401 1.00 91.25 652 SER A O 1
ATOM 4973 N N . GLY A 1 653 ? 24.860 0.590 -32.317 1.00 85.12 653 GLY A N 1
ATOM 4974 C CA . GLY A 1 653 ? 25.828 1.620 -32.676 1.00 85.12 653 GLY A CA 1
ATOM 4975 C C . GLY A 1 653 ? 25.654 2.916 -31.878 1.00 85.12 653 GLY A C 1
ATOM 4976 O O . GLY A 1 653 ? 26.309 3.906 -32.208 1.00 85.12 653 GLY A O 1
ATOM 4977 N N . ALA A 1 654 ? 24.791 2.927 -30.852 1.00 85.12 654 ALA A N 1
ATOM 4978 C CA . ALA A 1 654 ? 24.622 4.060 -29.956 1.00 85.12 654 ALA A CA 1
ATOM 4979 C C . ALA A 1 654 ? 25.933 4.363 -29.221 1.00 85.12 654 ALA A C 1
ATOM 4981 O O . ALA A 1 654 ? 26.531 3.500 -28.574 1.00 85.12 654 ALA A O 1
ATOM 4982 N N . MET A 1 655 ? 26.391 5.609 -29.331 1.00 69.12 655 MET A N 1
ATOM 4983 C CA . MET A 1 655 ? 27.602 6.065 -28.659 1.00 69.12 655 MET A CA 1
ATOM 4984 C C . MET A 1 655 ? 27.299 6.408 -27.203 1.00 69.12 655 MET A C 1
ATOM 4986 O O . MET A 1 655 ? 26.359 7.138 -26.895 1.00 69.12 655 MET A O 1
ATOM 4990 N N . ALA A 1 656 ? 28.156 5.954 -26.291 1.00 67.19 656 ALA A N 1
ATOM 4991 C CA . ALA A 1 656 ? 27.976 6.199 -24.864 1.00 67.19 656 ALA A CA 1
ATOM 4992 C C . ALA A 1 656 ? 27.903 7.683 -24.478 1.00 67.19 656 ALA A C 1
ATOM 4994 O O . ALA A 1 656 ? 27.375 7.983 -23.415 1.00 67.19 656 ALA A O 1
ATOM 4995 N N . SER A 1 657 ? 28.451 8.613 -25.272 1.00 71.69 657 SER A N 1
ATOM 4996 C CA . SER A 1 657 ? 28.426 10.063 -24.991 1.00 71.69 657 SER A CA 1
ATOM 4997 C C . SER A 1 657 ? 27.033 10.672 -24.977 1.00 71.69 657 SER A C 1
ATOM 4999 O O . SER A 1 657 ? 26.829 11.650 -24.261 1.00 71.69 657 SER A O 1
ATOM 5001 N N . ASP A 1 658 ? 26.098 10.080 -25.716 1.00 77.88 658 ASP A N 1
ATOM 5002 C CA . ASP A 1 658 ? 24.820 10.718 -26.028 1.00 77.88 658 ASP A CA 1
ATOM 5003 C C . ASP A 1 658 ? 23.648 10.041 -25.299 1.00 77.88 658 ASP A C 1
ATOM 5005 O O . ASP A 1 658 ? 22.520 10.531 -25.342 1.00 77.88 658 ASP A O 1
ATOM 5009 N N . MET A 1 659 ? 23.905 8.936 -24.585 1.00 87.56 659 MET A N 1
ATOM 5010 C CA . MET A 1 659 ? 22.885 8.260 -23.789 1.00 87.56 659 MET A CA 1
ATOM 5011 C C . MET A 1 659 ? 22.420 9.096 -22.598 1.00 87.56 659 MET A C 1
ATOM 5013 O O . MET A 1 659 ? 23.219 9.660 -21.846 1.00 87.56 659 MET A O 1
ATOM 5017 N N . ASP A 1 660 ? 21.104 9.090 -22.381 1.00 89.75 660 ASP A N 1
ATOM 5018 C CA . ASP A 1 660 ? 20.496 9.580 -21.155 1.00 89.75 660 ASP A CA 1
ATOM 5019 C C . ASP A 1 660 ? 21.095 8.813 -19.968 1.00 89.75 660 ASP A C 1
ATOM 5021 O O . ASP A 1 660 ? 21.220 7.583 -19.978 1.00 89.75 660 ASP A O 1
ATOM 5025 N N . ARG A 1 661 ? 21.441 9.550 -18.910 1.00 89.50 661 ARG A N 1
ATOM 5026 C CA . ARG A 1 661 ? 21.962 9.007 -17.652 1.00 89.50 661 ARG A CA 1
ATOM 5027 C C . ARG A 1 661 ? 21.055 7.920 -17.054 1.00 89.50 661 ARG A C 1
ATOM 5029 O O . ARG A 1 661 ? 21.559 7.089 -16.297 1.00 89.50 661 ARG A O 1
ATOM 5036 N N . ASP A 1 662 ? 19.757 7.966 -17.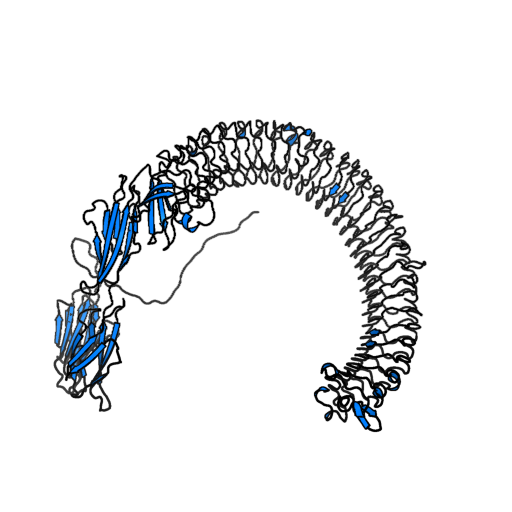374 1.00 91.00 662 ASP A N 1
ATOM 5037 C CA . ASP A 1 662 ? 18.686 7.072 -16.919 1.00 91.00 662 ASP A CA 1
ATOM 5038 C C . ASP A 1 662 ? 18.260 6.032 -17.982 1.00 91.00 662 ASP A C 1
ATOM 5040 O O . ASP A 1 662 ? 17.336 5.245 -17.758 1.00 91.00 662 ASP A O 1
ATOM 5044 N N . GLY A 1 663 ? 18.943 5.984 -19.131 1.00 93.25 663 GLY A N 1
ATOM 5045 C CA . GLY A 1 663 ? 18.519 5.243 -20.322 1.00 93.25 663 GLY A CA 1
ATOM 5046 C C . GLY A 1 663 ? 18.458 3.714 -20.196 1.00 93.25 663 GLY A C 1
ATOM 5047 O O . GLY A 1 663 ? 17.920 3.074 -21.094 1.00 93.25 663 GLY A O 1
ATOM 5048 N N . PHE A 1 664 ? 18.952 3.121 -19.102 1.00 95.94 664 PHE A N 1
ATOM 5049 C CA . PHE A 1 664 ? 18.865 1.679 -18.810 1.00 95.94 664 PHE A CA 1
ATOM 5050 C C . PHE A 1 664 ? 18.004 1.336 -17.583 1.00 95.94 664 PHE A C 1
ATOM 5052 O O . PHE A 1 664 ? 17.960 0.180 -17.149 1.00 95.94 664 PHE A O 1
ATOM 5059 N N . ASN A 1 665 ? 17.285 2.301 -17.009 1.00 97.25 665 ASN A N 1
ATOM 5060 C CA . ASN A 1 665 ? 16.409 2.004 -15.881 1.00 97.25 665 ASN A CA 1
ATOM 5061 C C . ASN A 1 665 ? 15.301 1.017 -16.292 1.00 97.25 665 ASN A C 1
ATOM 5063 O O . ASN A 1 665 ? 14.673 1.152 -17.347 1.00 97.25 665 ASN A O 1
ATOM 5067 N N . MET A 1 666 ? 15.061 0.028 -15.427 1.00 98.25 666 MET A N 1
ATOM 5068 C CA . MET A 1 666 ? 13.953 -0.934 -15.498 1.00 98.25 666 MET A CA 1
ATOM 5069 C C . MET A 1 666 ? 13.904 -1.817 -16.756 1.00 98.25 666 MET A C 1
ATOM 5071 O O . MET A 1 666 ? 12.909 -2.499 -16.956 1.00 98.25 666 MET A O 1
ATOM 5075 N N . VAL A 1 667 ? 14.945 -1.856 -17.594 1.00 98.25 667 VAL A N 1
ATOM 5076 C CA . VAL A 1 667 ? 14.891 -2.495 -18.925 1.00 98.25 667 VAL A CA 1
ATOM 5077 C C . VAL A 1 667 ? 14.313 -3.911 -18.910 1.00 98.25 667 VAL A C 1
ATOM 5079 O O . VAL A 1 667 ? 13.461 -4.196 -19.743 1.00 98.25 667 VAL A O 1
ATOM 5082 N N . PHE A 1 668 ? 14.711 -4.760 -17.958 1.00 98.56 668 PHE A N 1
ATOM 5083 C CA . PHE A 1 668 ? 14.237 -6.142 -17.819 1.00 98.56 668 PHE A CA 1
ATOM 5084 C C . PHE A 1 668 ? 13.388 -6.370 -16.561 1.00 98.56 668 PHE A C 1
ATOM 5086 O O . PHE A 1 668 ? 13.148 -7.518 -16.184 1.00 98.56 668 PHE A O 1
ATOM 5093 N N . GLN A 1 669 ? 12.906 -5.314 -15.899 1.00 98.69 669 GLN A N 1
ATOM 5094 C CA . GLN A 1 669 ? 12.119 -5.465 -14.675 1.00 98.69 669 GLN A CA 1
ATOM 5095 C C . GLN A 1 669 ? 10.910 -6.376 -14.925 1.00 98.69 669 GLN A C 1
ATOM 5097 O O . GLN A 1 669 ? 10.129 -6.144 -15.841 1.00 98.69 669 GLN A O 1
ATOM 5102 N N . GLY A 1 670 ? 10.717 -7.393 -14.091 1.00 98.56 670 GLY A N 1
ATOM 5103 C CA . GLY A 1 670 ? 9.596 -8.323 -14.184 1.00 98.56 670 GLY A CA 1
ATOM 5104 C C . GLY A 1 670 ? 9.694 -9.324 -15.339 1.00 98.56 670 GLY A C 1
ATOM 5105 O O . GLY A 1 670 ? 8.684 -9.947 -15.669 1.00 98.56 670 GLY A O 1
ATOM 5106 N N . CYS A 1 671 ? 10.868 -9.511 -15.953 1.00 98.56 671 CYS A N 1
ATOM 5107 C CA . CYS A 1 671 ? 11.126 -10.626 -16.871 1.00 98.56 671 CYS A CA 1
ATOM 5108 C C . CYS A 1 671 ? 11.244 -11.939 -16.082 1.00 98.56 671 CYS A C 1
ATOM 5110 O O . CYS A 1 671 ? 12.327 -12.475 -15.861 1.00 98.56 671 CYS A O 1
ATOM 5112 N N . THR A 1 672 ? 10.113 -12.455 -15.603 1.00 98.56 672 THR A N 1
ATOM 5113 C CA . THR A 1 672 ? 10.063 -13.571 -14.645 1.00 98.56 672 THR A CA 1
ATOM 5114 C C . THR A 1 672 ? 10.590 -14.899 -15.185 1.00 98.56 672 THR A C 1
ATOM 5116 O O . THR A 1 672 ? 10.924 -15.761 -14.379 1.00 98.56 672 THR A O 1
ATOM 5119 N N . SER A 1 673 ? 10.701 -15.075 -16.507 1.00 98.31 673 SER A N 1
ATOM 5120 C CA . SER A 1 673 ? 11.293 -16.269 -17.136 1.00 98.31 673 SER A CA 1
ATOM 5121 C C . SER A 1 673 ? 12.775 -16.124 -17.499 1.00 98.31 673 SER A C 1
ATOM 5123 O O . SER A 1 673 ? 13.350 -17.089 -17.994 1.00 98.31 673 SER A O 1
ATOM 5125 N N . LEU A 1 674 ? 13.397 -14.960 -17.272 1.00 98.00 674 LEU A N 1
ATOM 5126 C CA . LEU A 1 674 ? 14.792 -14.715 -17.644 1.00 98.00 674 LEU A CA 1
ATOM 5127 C C . LEU A 1 674 ? 15.712 -15.562 -16.759 1.00 98.00 674 LEU A C 1
ATOM 5129 O O . LEU A 1 674 ? 15.739 -15.361 -15.549 1.00 98.00 674 LEU A O 1
ATOM 5133 N N . GLU A 1 675 ? 16.437 -16.519 -17.345 1.00 95.75 675 GLU A N 1
ATOM 5134 C CA . GLU A 1 675 ? 17.223 -17.498 -16.577 1.00 95.75 675 GLU A CA 1
ATOM 5135 C C . GLU A 1 675 ? 18.678 -17.069 -16.338 1.00 95.75 675 GLU A C 1
ATOM 5137 O O . GLU A 1 675 ? 19.252 -17.402 -15.298 1.00 95.75 675 GLU A O 1
ATOM 5142 N N . SER A 1 676 ? 19.272 -16.339 -17.285 1.00 93.81 676 SER A N 1
ATOM 5143 C CA . SER A 1 676 ? 20.657 -15.859 -17.234 1.00 93.81 676 SER A CA 1
ATOM 5144 C C . SER A 1 676 ? 20.849 -14.598 -18.083 1.00 93.81 676 SER A C 1
ATOM 5146 O O . SER A 1 676 ? 20.037 -14.283 -18.959 1.00 93.81 676 SER A O 1
ATOM 5148 N N . VAL A 1 677 ? 21.942 -13.876 -17.820 1.00 95.62 677 VAL A N 1
ATOM 5149 C CA . VAL A 1 677 ? 22.368 -12.689 -18.580 1.00 95.62 677 VAL A CA 1
ATOM 5150 C C . VAL A 1 677 ? 23.855 -12.792 -18.946 1.00 95.62 677 VAL A C 1
ATOM 5152 O O . VAL A 1 677 ? 24.637 -13.311 -18.147 1.00 95.62 677 VAL A O 1
ATOM 5155 N N . PRO A 1 678 ? 24.279 -12.330 -20.137 1.00 94.06 678 PRO A N 1
ATOM 5156 C CA . PRO A 1 678 ? 25.676 -12.399 -20.565 1.00 94.06 678 PRO A CA 1
ATOM 5157 C C . PRO A 1 678 ? 26.534 -11.281 -19.945 1.00 94.06 678 PRO A C 1
ATOM 5159 O O . PRO A 1 678 ? 26.048 -10.183 -19.695 1.00 94.06 678 PRO A O 1
ATOM 5162 N N . ALA A 1 679 ? 27.834 -11.535 -19.746 1.00 90.12 679 ALA A N 1
ATOM 5163 C CA . ALA A 1 679 ? 28.758 -10.590 -19.098 1.00 90.12 679 ALA A CA 1
ATOM 5164 C C . ALA A 1 679 ? 28.920 -9.252 -19.844 1.00 90.12 679 ALA A C 1
ATOM 5166 O O . ALA A 1 679 ? 29.025 -8.220 -19.203 1.00 90.12 679 ALA A O 1
ATOM 5167 N N . GLY A 1 680 ? 28.909 -9.260 -21.178 1.00 88.56 680 GLY A N 1
ATOM 5168 C CA . GLY A 1 680 ? 29.117 -8.054 -21.991 1.00 88.56 680 GLY A CA 1
ATOM 5169 C C . GLY A 1 680 ? 27.843 -7.286 -22.355 1.00 88.56 680 GLY A C 1
ATOM 5170 O O . GLY A 1 680 ? 27.873 -6.484 -23.282 1.00 88.56 680 GLY A O 1
ATOM 5171 N N . LEU A 1 681 ? 26.708 -7.546 -21.688 1.00 94.00 681 LEU A N 1
ATOM 5172 C CA . LEU A 1 681 ? 25.403 -6.988 -22.078 1.00 94.00 681 LEU A CA 1
ATOM 5173 C C . LEU A 1 681 ? 25.385 -5.448 -22.135 1.00 94.00 681 LEU A C 1
ATOM 5175 O O . LEU A 1 681 ? 24.679 -4.876 -22.962 1.00 94.00 681 LEU A O 1
ATOM 5179 N N . PHE A 1 682 ? 26.158 -4.784 -21.269 1.00 92.56 682 PHE A N 1
ATOM 5180 C CA . PHE A 1 682 ? 26.232 -3.320 -21.166 1.00 92.56 682 PHE A CA 1
ATOM 5181 C C . PHE A 1 682 ? 27.598 -2.755 -21.571 1.00 92.56 682 PHE A C 1
ATOM 5183 O O . PHE A 1 682 ? 27.937 -1.626 -21.195 1.00 92.56 682 PHE A O 1
ATOM 5190 N N . ASP A 1 683 ? 28.385 -3.522 -22.333 1.00 90.25 683 ASP A N 1
ATOM 5191 C CA . ASP A 1 683 ? 29.721 -3.102 -22.732 1.00 90.25 683 ASP A CA 1
ATOM 5192 C C . ASP A 1 683 ? 29.707 -1.834 -23.587 1.00 90.25 683 ASP A C 1
ATOM 5194 O O . ASP A 1 683 ? 28.877 -1.647 -24.471 1.00 90.25 683 ASP A O 1
ATOM 5198 N N . GLY A 1 684 ? 30.648 -0.932 -23.311 1.00 85.62 684 GLY A N 1
ATOM 5199 C CA . GLY A 1 684 ? 30.812 0.309 -24.066 1.00 85.62 684 GLY A CA 1
ATOM 5200 C C . GLY A 1 684 ? 29.947 1.473 -23.579 1.00 85.62 684 GLY A C 1
ATOM 5201 O O . GLY A 1 684 ? 30.317 2.609 -23.853 1.00 85.62 684 GLY A O 1
ATOM 5202 N N . PHE A 1 685 ? 28.895 1.246 -22.783 1.00 90.06 685 PHE A N 1
ATOM 5203 C CA . PHE A 1 685 ? 28.019 2.292 -22.227 1.00 90.06 685 PHE A CA 1
ATOM 5204 C C . PHE A 1 685 ? 28.625 2.980 -20.984 1.00 90.06 685 PHE A C 1
ATOM 5206 O O . PHE A 1 685 ? 28.125 2.879 -19.860 1.00 90.06 685 PHE A O 1
ATOM 5213 N N . THR A 1 686 ? 29.741 3.684 -21.181 1.00 88.44 686 THR A N 1
ATOM 5214 C CA . THR A 1 686 ? 30.599 4.222 -20.108 1.00 88.44 686 THR A CA 1
ATOM 5215 C C . THR A 1 686 ? 30.054 5.452 -19.372 1.00 88.44 686 THR A C 1
ATOM 5217 O O . THR A 1 686 ? 30.502 5.703 -18.253 1.00 88.44 686 THR A O 1
ATOM 5220 N N . ASN A 1 687 ? 29.105 6.213 -19.936 1.00 86.81 687 ASN A N 1
ATOM 5221 C CA . ASN A 1 687 ? 28.546 7.425 -19.301 1.00 86.81 687 ASN A CA 1
ATOM 5222 C C . ASN A 1 687 ? 27.235 7.204 -18.534 1.00 86.81 687 ASN A C 1
ATOM 5224 O O . ASN A 1 687 ? 26.739 8.140 -17.905 1.00 86.81 687 ASN A O 1
ATOM 5228 N N . ILE A 1 688 ? 26.680 5.988 -18.552 1.00 91.50 688 ILE A N 1
ATOM 5229 C CA . ILE A 1 688 ? 25.460 5.668 -17.803 1.00 91.50 688 ILE A CA 1
ATOM 5230 C C . ILE A 1 688 ? 25.693 5.894 -16.318 1.00 91.50 688 ILE A C 1
ATOM 5232 O O . ILE A 1 688 ? 26.685 5.427 -15.758 1.00 91.50 688 ILE A O 1
ATOM 5236 N N . GLN A 1 689 ? 24.771 6.616 -15.681 1.00 93.62 689 GLN A N 1
ATOM 5237 C CA . GLN A 1 689 ? 24.874 6.930 -14.257 1.00 93.62 689 GLN A CA 1
ATOM 5238 C C . GLN A 1 689 ? 23.945 6.068 -13.404 1.00 93.62 689 GLN A C 1
ATOM 5240 O O . GLN A 1 689 ? 24.229 5.921 -12.211 1.00 93.62 689 GLN A O 1
ATOM 5245 N N . ARG A 1 690 ? 22.860 5.514 -13.975 1.00 94.88 690 ARG A N 1
ATOM 5246 C CA . ARG A 1 690 ? 21.853 4.743 -13.232 1.00 94.88 690 ARG A CA 1
ATOM 5247 C C . ARG A 1 690 ? 21.421 3.451 -13.935 1.00 94.88 690 ARG A C 1
ATOM 5249 O O . ARG A 1 690 ? 21.116 3.457 -15.122 1.00 94.88 690 ARG A O 1
ATOM 5256 N N . PHE A 1 691 ? 21.342 2.370 -13.154 1.00 96.38 691 PHE A N 1
ATOM 5257 C CA . PHE A 1 691 ? 20.758 1.069 -13.531 1.00 96.38 691 PHE A CA 1
ATOM 5258 C C . PHE A 1 691 ? 19.669 0.653 -12.528 1.00 96.38 691 PHE A C 1
ATOM 5260 O O . PHE A 1 691 ? 19.655 -0.458 -11.992 1.00 96.38 691 PHE A O 1
ATOM 5267 N N . ASN A 1 692 ? 18.767 1.574 -12.200 1.00 97.44 692 ASN A N 1
ATOM 5268 C CA . ASN A 1 692 ? 17.749 1.332 -11.186 1.00 97.44 692 ASN A CA 1
ATOM 5269 C C . ASN A 1 692 ? 16.761 0.260 -11.659 1.00 97.44 692 ASN A C 1
ATOM 5271 O O . ASN A 1 692 ? 16.219 0.334 -12.763 1.00 97.44 692 ASN A O 1
ATOM 5275 N N . SER A 1 693 ? 16.508 -0.725 -10.793 1.00 98.38 693 SER A N 1
ATOM 5276 C CA . SER A 1 693 ? 15.527 -1.800 -10.994 1.00 98.38 693 SER A CA 1
ATOM 5277 C C . SER A 1 693 ? 15.677 -2.600 -12.294 1.00 98.38 693 SER A C 1
ATOM 5279 O O . SER A 1 693 ? 14.715 -3.225 -12.731 1.00 98.38 693 SER A O 1
ATOM 5281 N N . ILE A 1 694 ? 16.857 -2.606 -12.925 1.00 98.19 694 ILE A N 1
ATOM 5282 C CA . ILE A 1 694 ? 17.038 -3.180 -14.266 1.00 98.19 694 ILE A CA 1
ATOM 5283 C C . ILE A 1 694 ? 16.610 -4.6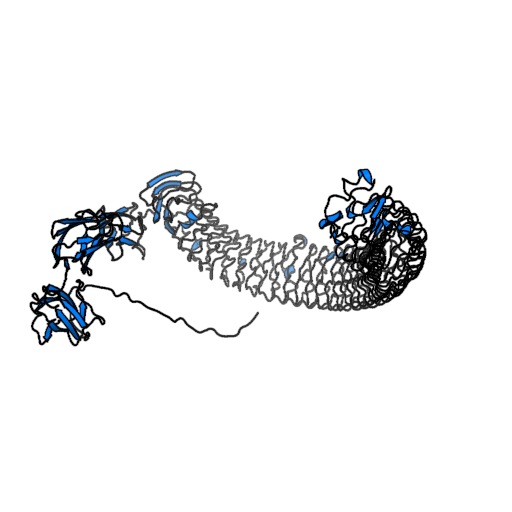54 -14.377 1.00 98.19 694 ILE A C 1
ATOM 5285 O O . ILE A 1 694 ? 15.982 -5.001 -15.369 1.00 98.19 694 ILE A O 1
ATOM 5289 N N . PHE A 1 695 ? 16.867 -5.482 -13.361 1.00 98.50 695 PHE A N 1
ATOM 5290 C CA . PHE A 1 695 ? 16.453 -6.890 -13.273 1.00 98.50 695 PHE A CA 1
ATOM 5291 C C . PHE A 1 695 ? 15.486 -7.148 -12.107 1.00 98.50 695 PHE A C 1
ATOM 5293 O O . PHE A 1 695 ? 15.270 -8.294 -11.712 1.00 98.50 695 PHE A O 1
ATOM 5300 N N . ASN A 1 696 ? 14.876 -6.102 -11.543 1.00 98.62 696 ASN A N 1
ATOM 5301 C CA . ASN A 1 696 ? 13.958 -6.234 -10.414 1.00 98.62 696 ASN A CA 1
ATOM 5302 C C . ASN A 1 696 ? 12.824 -7.225 -10.746 1.00 98.62 696 ASN A C 1
ATOM 5304 O O . ASN A 1 696 ? 12.182 -7.108 -11.785 1.00 98.62 696 ASN A O 1
ATOM 5308 N N . GLY A 1 697 ? 12.588 -8.220 -9.893 1.00 98.56 697 GLY A N 1
ATOM 5309 C CA . GLY A 1 697 ? 11.555 -9.237 -10.097 1.00 98.56 697 GLY A CA 1
ATOM 5310 C C . GLY A 1 697 ? 11.848 -10.264 -11.202 1.00 98.56 697 GLY A C 1
ATOM 5311 O O . GLY A 1 697 ? 10.921 -10.948 -11.638 1.00 98.56 697 GLY A O 1
ATOM 5312 N N . CYS A 1 698 ? 13.096 -10.410 -11.664 1.00 98.62 698 CYS A N 1
ATOM 5313 C CA . CYS A 1 698 ? 13.502 -11.521 -12.536 1.00 98.62 698 CYS A CA 1
ATOM 5314 C C . CYS A 1 698 ? 13.606 -12.825 -11.727 1.00 98.62 698 CYS A C 1
ATOM 5316 O O . CYS A 1 698 ? 14.687 -13.306 -11.397 1.00 98.62 698 CYS A O 1
ATOM 5318 N N . THR A 1 699 ? 12.459 -13.393 -11.357 1.00 98.56 699 THR A N 1
ATOM 5319 C CA . THR A 1 699 ? 12.366 -14.495 -10.385 1.00 98.56 699 THR A CA 1
ATOM 5320 C C . THR A 1 699 ? 13.034 -15.796 -10.826 1.00 98.56 699 THR A C 1
ATOM 5322 O O . THR A 1 699 ? 13.373 -16.597 -9.955 1.00 98.56 699 THR A O 1
ATOM 5325 N N . SER A 1 700 ? 13.256 -16.013 -12.128 1.00 98.38 700 SER A N 1
ATOM 5326 C CA . SER A 1 700 ? 13.972 -17.185 -12.665 1.00 98.38 700 SER A CA 1
ATOM 5327 C C . SER A 1 700 ? 15.472 -16.968 -12.873 1.00 98.38 700 SER A C 1
ATOM 5329 O O . SER A 1 700 ? 16.146 -17.923 -13.254 1.00 98.38 700 SER A O 1
ATOM 5331 N N . LEU A 1 701 ? 16.008 -15.768 -12.615 1.00 98.12 701 LEU A N 1
ATOM 5332 C CA . LEU A 1 701 ? 17.422 -15.461 -12.838 1.00 98.12 701 LEU A CA 1
ATOM 5333 C C . LEU A 1 701 ? 18.279 -16.249 -11.841 1.00 98.12 701 LEU A C 1
ATOM 5335 O O . LEU A 1 701 ? 18.173 -16.034 -10.635 1.00 98.12 701 LEU A O 1
ATOM 5339 N N . LYS A 1 702 ? 19.087 -17.194 -12.338 1.00 95.44 702 LYS A N 1
ATOM 5340 C CA . LYS A 1 702 ? 19.830 -18.163 -11.504 1.00 95.44 702 LYS A CA 1
ATOM 5341 C C . LYS A 1 702 ? 21.222 -17.677 -11.118 1.00 95.44 702 LYS A C 1
ATOM 5343 O O . LYS A 1 702 ? 21.691 -17.968 -10.018 1.00 95.44 702 LYS A O 1
ATOM 5348 N N . GLU A 1 703 ? 21.876 -16.975 -12.034 1.00 93.81 703 GLU A N 1
ATOM 5349 C CA . GLU A 1 703 ? 23.266 -16.543 -11.924 1.00 93.81 703 GLU A CA 1
ATOM 5350 C C . GLU A 1 703 ? 23.464 -15.174 -12.578 1.00 93.81 703 GLU A C 1
ATOM 5352 O O . GLU A 1 703 ? 22.757 -14.805 -13.520 1.00 93.81 703 GLU A O 1
ATOM 5357 N N . ILE A 1 704 ? 24.442 -14.431 -12.064 1.00 94.38 704 ILE A N 1
ATOM 5358 C CA . ILE A 1 704 ? 24.900 -13.151 -12.605 1.00 94.38 704 ILE A CA 1
ATOM 5359 C C . ILE A 1 704 ? 26.415 -13.241 -12.840 1.00 94.38 704 ILE A C 1
ATOM 5361 O O . ILE A 1 704 ? 27.134 -13.698 -11.954 1.00 94.38 704 ILE A O 1
ATOM 5365 N N . PRO A 1 705 ? 26.932 -12.851 -14.016 1.00 92.00 705 PRO A N 1
ATOM 5366 C CA . PRO A 1 705 ? 28.364 -12.919 -14.296 1.00 92.00 705 PRO A CA 1
ATOM 5367 C C . PRO A 1 705 ? 29.123 -11.744 -13.657 1.00 92.00 705 PRO A C 1
ATOM 5369 O O . PRO A 1 705 ? 28.657 -10.609 -13.711 1.00 92.00 705 PRO A O 1
ATOM 5372 N N . SER A 1 706 ? 30.336 -11.976 -13.138 1.00 86.38 706 SER A N 1
ATOM 5373 C CA . SER A 1 706 ? 31.176 -10.937 -12.499 1.00 86.38 706 SER A CA 1
ATOM 5374 C C . SER A 1 706 ? 31.544 -9.757 -13.409 1.00 86.38 706 SER A C 1
ATOM 5376 O O . SER A 1 706 ? 31.847 -8.674 -12.924 1.00 86.38 706 SER A O 1
ATOM 5378 N N . GLY A 1 707 ? 31.493 -9.944 -14.731 1.00 85.25 707 GLY A N 1
ATOM 5379 C CA . GLY A 1 707 ? 31.785 -8.905 -15.720 1.00 85.25 707 GLY A CA 1
ATOM 5380 C C . GLY A 1 707 ? 30.601 -8.025 -16.133 1.00 85.25 707 GLY A C 1
ATOM 5381 O O . GLY A 1 707 ? 30.815 -7.143 -16.954 1.00 85.25 707 GLY A O 1
ATOM 5382 N N . LEU A 1 708 ? 29.389 -8.235 -15.593 1.00 93.12 708 LEU A N 1
ATOM 5383 C CA . LEU A 1 708 ? 28.150 -7.614 -16.097 1.00 93.12 708 LEU A CA 1
ATOM 5384 C C . LEU A 1 708 ? 28.203 -6.079 -16.214 1.00 93.12 708 LEU A C 1
ATOM 5386 O O . LEU A 1 708 ? 27.607 -5.521 -17.131 1.00 93.12 708 LEU A O 1
ATOM 5390 N N . PHE A 1 709 ? 28.905 -5.411 -15.291 1.00 91.56 709 PHE A N 1
ATOM 5391 C CA . PHE A 1 709 ? 29.032 -3.946 -15.241 1.00 91.56 709 PHE A CA 1
ATOM 5392 C C . PHE A 1 709 ? 30.478 -3.447 -15.404 1.00 91.56 709 PHE A C 1
ATOM 5394 O O . PHE A 1 709 ? 30.788 -2.308 -15.052 1.00 91.56 709 PHE A O 1
ATOM 5401 N N . ALA A 1 710 ? 31.387 -4.284 -15.921 1.00 87.44 710 ALA A N 1
ATOM 5402 C CA . ALA A 1 710 ? 32.832 -4.031 -15.880 1.00 87.44 710 ALA A CA 1
ATOM 5403 C C . ALA A 1 710 ? 33.269 -2.727 -16.578 1.00 87.44 710 ALA A C 1
ATOM 5405 O O . ALA A 1 710 ? 34.274 -2.127 -16.195 1.00 87.44 710 ALA A O 1
ATOM 5406 N N . THR A 1 711 ? 32.524 -2.273 -17.591 1.00 88.62 711 THR A N 1
ATOM 5407 C CA . THR A 1 711 ? 32.837 -1.050 -18.350 1.00 88.62 711 THR A CA 1
ATOM 5408 C C . THR A 1 711 ? 32.006 0.171 -17.930 1.00 88.62 711 THR A C 1
ATOM 5410 O O . THR A 1 711 ? 32.294 1.287 -18.364 1.00 88.62 711 THR A O 1
ATOM 5413 N N . ASN A 1 712 ? 31.015 0.023 -17.042 1.00 90.06 712 ASN A N 1
ATOM 5414 C CA . ASN A 1 712 ? 30.085 1.097 -16.666 1.00 90.06 712 ASN A CA 1
ATOM 5415 C C . ASN A 1 712 ? 30.629 1.965 -15.510 1.00 90.06 712 ASN A C 1
ATOM 5417 O O . ASN A 1 712 ? 30.015 2.128 -14.457 1.00 90.06 712 ASN A O 1
ATOM 5421 N N . THR A 1 713 ? 31.813 2.549 -15.701 1.00 88.31 713 THR A N 1
ATOM 5422 C CA . THR A 1 713 ? 32.587 3.224 -14.641 1.00 88.31 713 THR A CA 1
ATOM 5423 C C . THR A 1 713 ? 31.980 4.539 -14.128 1.00 88.31 713 THR A C 1
ATOM 5425 O O . THR A 1 713 ? 32.406 5.046 -13.086 1.00 88.31 713 THR A O 1
ATOM 5428 N N . SER A 1 714 ? 31.013 5.125 -14.843 1.00 91.62 714 SER A N 1
ATOM 5429 C CA . SER A 1 714 ? 30.330 6.368 -14.435 1.00 91.62 714 SER A CA 1
ATOM 5430 C C . SER A 1 714 ? 29.078 6.142 -13.588 1.00 91.62 714 SER A C 1
ATOM 5432 O O . SER A 1 714 ? 28.473 7.118 -13.144 1.00 91.62 714 SER A O 1
ATOM 5434 N N . VAL A 1 715 ? 28.696 4.886 -13.334 1.00 93.88 715 VAL A N 1
ATOM 5435 C CA . VAL A 1 715 ? 27.508 4.567 -12.539 1.00 93.88 715 VAL A CA 1
ATOM 5436 C C . VAL A 1 715 ? 27.662 5.111 -11.124 1.00 93.88 715 VAL A C 1
ATOM 5438 O O . VAL A 1 715 ? 28.674 4.899 -10.457 1.00 93.88 715 VAL A O 1
ATOM 5441 N N . THR A 1 716 ? 26.629 5.820 -10.681 1.00 94.94 716 THR A N 1
ATOM 5442 C CA . THR A 1 716 ? 26.532 6.399 -9.338 1.00 94.94 716 THR A CA 1
ATOM 5443 C C . THR A 1 716 ? 25.473 5.703 -8.488 1.00 94.94 716 THR A C 1
ATOM 5445 O O . THR A 1 716 ? 25.591 5.710 -7.264 1.00 94.94 716 THR A O 1
ATOM 5448 N N . GLN A 1 717 ? 24.446 5.109 -9.115 1.00 94.31 717 GLN A N 1
ATOM 5449 C CA . GLN A 1 717 ? 23.278 4.547 -8.429 1.00 94.31 717 GLN A CA 1
ATOM 5450 C C . GLN A 1 717 ? 22.736 3.290 -9.124 1.00 94.31 717 GLN A C 1
ATOM 5452 O O . GLN A 1 717 ? 22.631 3.232 -10.350 1.00 94.31 717 GLN A O 1
ATOM 5457 N N . MET A 1 718 ? 22.337 2.297 -8.326 1.00 95.19 718 MET A N 1
ATOM 5458 C CA . MET A 1 718 ? 21.739 1.038 -8.793 1.00 95.19 718 MET A CA 1
ATOM 5459 C C . MET A 1 718 ? 20.681 0.522 -7.809 1.00 95.19 718 MET A C 1
ATOM 5461 O O . MET A 1 718 ? 20.768 -0.587 -7.278 1.00 95.19 718 MET A O 1
ATOM 5465 N N . THR A 1 719 ? 19.679 1.347 -7.518 1.00 96.94 719 THR A N 1
ATOM 5466 C CA . THR A 1 719 ? 18.649 1.005 -6.534 1.00 96.94 719 THR A CA 1
ATOM 5467 C C . THR A 1 719 ? 17.840 -0.204 -6.995 1.00 96.94 719 THR A C 1
ATOM 5469 O O . THR A 1 719 ? 17.273 -0.199 -8.091 1.00 96.94 719 THR A O 1
ATOM 5472 N N . SER A 1 720 ? 17.751 -1.226 -6.140 1.00 98.25 720 SER A N 1
ATOM 5473 C CA . SER A 1 720 ? 16.923 -2.423 -6.348 1.00 98.25 720 SER A CA 1
ATOM 5474 C C . SER A 1 720 ? 17.190 -3.183 -7.653 1.00 98.25 720 SER A C 1
ATOM 5476 O O . SER A 1 720 ? 16.290 -3.855 -8.156 1.00 98.25 720 SER A O 1
ATOM 5478 N N . ALA A 1 721 ? 18.402 -3.088 -8.218 1.00 98.06 721 ALA A N 1
ATOM 5479 C CA . ALA A 1 721 ? 18.700 -3.626 -9.548 1.00 98.06 721 ALA A CA 1
ATOM 5480 C C . ALA A 1 721 ? 18.400 -5.128 -9.683 1.00 98.06 721 ALA A C 1
ATOM 5482 O O . ALA A 1 721 ? 17.923 -5.530 -10.738 1.00 98.06 721 ALA A O 1
ATOM 5483 N N . PHE A 1 722 ? 18.593 -5.919 -8.622 1.00 98.50 722 PHE A N 1
ATOM 5484 C CA . PHE A 1 722 ? 18.288 -7.354 -8.576 1.00 98.50 722 PHE A CA 1
ATOM 5485 C C . PHE A 1 722 ? 17.233 -7.718 -7.524 1.00 98.50 722 PHE A C 1
ATOM 5487 O O . PHE A 1 722 ? 17.029 -8.900 -7.259 1.00 98.50 722 PHE A O 1
ATOM 5494 N N . ALA A 1 723 ? 16.537 -6.751 -6.920 1.00 98.69 723 ALA A N 1
ATOM 5495 C CA . ALA A 1 723 ? 15.565 -7.058 -5.872 1.00 98.69 723 ALA A CA 1
ATOM 5496 C C . ALA A 1 723 ? 14.469 -8.013 -6.384 1.00 98.69 723 ALA A C 1
ATOM 5498 O O . ALA A 1 723 ? 13.964 -7.854 -7.494 1.00 98.69 723 ALA A O 1
ATOM 5499 N N . GLY A 1 724 ? 14.111 -9.019 -5.588 1.00 98.56 724 GLY A N 1
ATOM 5500 C CA . GLY A 1 724 ? 13.135 -10.049 -5.949 1.00 98.56 724 GLY A CA 1
ATOM 5501 C C . GLY A 1 724 ? 13.621 -11.079 -6.979 1.00 98.56 724 GLY A C 1
ATOM 5502 O O . GLY A 1 724 ? 12.798 -11.821 -7.514 1.00 98.56 724 GLY A O 1
ATOM 5503 N N . CYS A 1 725 ? 14.925 -11.168 -7.270 1.00 98.62 725 CYS A N 1
ATOM 5504 C CA . CYS A 1 725 ? 15.496 -12.272 -8.056 1.00 98.62 725 CYS A CA 1
ATOM 5505 C C . CYS A 1 725 ? 15.561 -13.550 -7.205 1.00 98.62 725 CYS A C 1
ATOM 5507 O O . CYS A 1 725 ? 16.618 -13.981 -6.749 1.00 98.62 725 CYS A O 1
ATOM 5509 N N . THR A 1 726 ? 14.403 -14.160 -6.956 1.00 98.56 726 THR A N 1
ATOM 5510 C CA . THR A 1 726 ? 14.232 -15.252 -5.986 1.00 98.56 726 THR A CA 1
ATOM 5511 C C . THR A 1 726 ? 14.943 -16.556 -6.345 1.00 98.56 726 THR A C 1
ATOM 5513 O O . THR A 1 726 ? 14.968 -17.439 -5.498 1.00 98.56 726 THR A O 1
ATOM 5516 N N . SER A 1 727 ? 15.501 -16.715 -7.551 1.00 98.38 727 SER A N 1
ATOM 5517 C CA . SER A 1 727 ? 16.300 -17.894 -7.948 1.00 98.38 727 SER A CA 1
ATOM 5518 C C . SER A 1 727 ? 17.812 -17.662 -7.919 1.00 98.38 727 SER A C 1
ATOM 5520 O O . SER A 1 727 ? 18.564 -18.614 -8.138 1.00 98.38 727 SER A O 1
ATOM 5522 N N . LEU A 1 728 ? 18.261 -16.431 -7.654 1.00 97.94 728 LEU A N 1
ATOM 5523 C CA . LEU A 1 728 ? 19.677 -16.082 -7.646 1.00 97.94 728 LEU A CA 1
ATOM 5524 C C . LEU A 1 728 ? 20.362 -16.761 -6.457 1.00 97.94 728 LEU A C 1
ATOM 5526 O O . LEU A 1 728 ? 19.915 -16.593 -5.324 1.00 97.94 728 LEU A O 1
ATOM 5530 N N . LYS A 1 729 ? 21.416 -17.542 -6.718 1.00 95.81 729 LYS A N 1
ATOM 5531 C CA . LYS A 1 729 ? 22.040 -18.410 -5.701 1.00 95.81 729 LYS A CA 1
ATOM 5532 C C . LYS A 1 729 ? 23.194 -17.785 -4.935 1.00 95.81 729 LYS A C 1
ATOM 5534 O O . LYS A 1 729 ? 23.410 -18.125 -3.778 1.00 95.81 729 LYS A O 1
ATOM 5539 N N . GLU A 1 730 ? 23.953 -16.903 -5.563 1.00 96.31 730 GLU A N 1
ATOM 5540 C CA . GLU A 1 730 ? 25.133 -16.296 -4.952 1.00 96.31 730 GLU A CA 1
ATOM 5541 C C . GLU A 1 730 ? 25.415 -14.927 -5.564 1.00 96.31 730 GLU A C 1
ATOM 5543 O O . GLU A 1 730 ? 24.994 -14.636 -6.687 1.00 96.31 730 GLU A O 1
ATOM 5548 N N . VAL A 1 731 ? 26.139 -14.095 -4.814 1.00 96.81 731 VAL A N 1
ATOM 5549 C CA . VAL A 1 731 ? 26.789 -12.897 -5.356 1.00 96.81 731 VAL A CA 1
ATOM 5550 C C . VAL A 1 731 ? 28.264 -13.230 -5.594 1.00 96.81 731 VAL A C 1
ATOM 5552 O O . VAL A 1 731 ? 28.955 -13.514 -4.612 1.00 96.81 731 VAL A O 1
ATOM 5555 N N . PRO A 1 732 ? 28.749 -13.213 -6.852 1.00 95.12 732 PRO A N 1
ATOM 5556 C CA . PRO A 1 732 ? 30.130 -13.566 -7.173 1.00 95.12 732 PRO A CA 1
ATOM 5557 C C . PRO A 1 732 ? 31.161 -12.624 -6.546 1.00 95.12 732 PRO A C 1
ATOM 5559 O O . PRO A 1 732 ? 30.868 -11.459 -6.268 1.00 95.12 732 PRO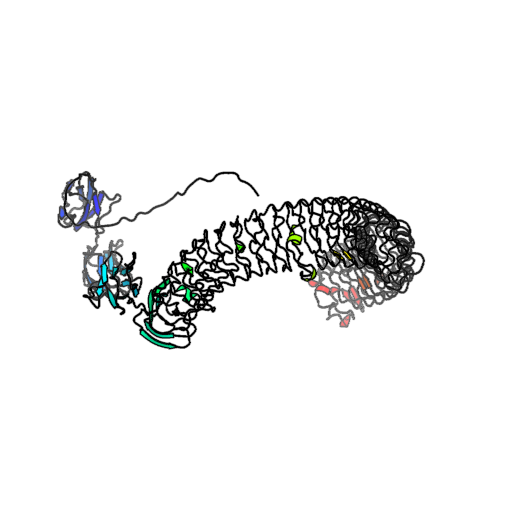 A O 1
ATOM 5562 N N . ASP A 1 733 ? 32.397 -13.109 -6.419 1.00 94.75 733 ASP A N 1
ATOM 5563 C CA . ASP A 1 733 ? 33.548 -12.285 -6.047 1.00 94.75 733 ASP A CA 1
ATOM 5564 C C . ASP A 1 733 ? 33.693 -11.080 -6.985 1.00 94.75 733 ASP A C 1
ATOM 5566 O O . ASP A 1 733 ? 33.473 -11.180 -8.196 1.00 94.75 733 ASP A O 1
ATOM 5570 N N . GLU A 1 734 ? 34.111 -9.943 -6.425 1.00 93.94 734 GLU A N 1
ATOM 5571 C CA . GLU A 1 734 ? 34.449 -8.738 -7.192 1.00 93.94 734 GLU A CA 1
ATOM 5572 C C . GLU A 1 734 ? 33.307 -8.183 -8.081 1.00 93.94 734 GLU A C 1
ATOM 5574 O O . GLU A 1 734 ? 33.572 -7.422 -9.010 1.00 93.94 734 GLU A O 1
ATOM 5579 N N . PHE A 1 735 ? 32.037 -8.520 -7.813 1.00 93.56 735 PHE A N 1
ATOM 5580 C CA . PHE A 1 735 ? 30.912 -8.214 -8.714 1.00 93.56 735 PHE A CA 1
ATOM 5581 C C . PHE A 1 735 ? 30.741 -6.719 -9.064 1.00 93.56 735 PHE A C 1
ATOM 5583 O O . PHE A 1 735 ? 30.427 -6.394 -10.207 1.00 93.56 735 PHE A O 1
ATOM 5590 N N . PHE A 1 736 ? 30.985 -5.795 -8.125 1.00 92.56 736 PHE A N 1
ATOM 5591 C CA . PHE A 1 736 ? 30.959 -4.340 -8.369 1.00 92.56 736 PHE A CA 1
ATOM 5592 C C . PHE A 1 736 ? 32.361 -3.717 -8.451 1.00 92.56 736 PHE A C 1
ATOM 5594 O O . PHE A 1 736 ? 32.547 -2.522 -8.189 1.00 92.56 736 PHE A O 1
ATOM 5601 N N . LYS A 1 737 ? 33.384 -4.512 -8.782 1.00 90.75 737 LYS A N 1
ATOM 5602 C CA . LYS A 1 737 ? 34.771 -4.047 -8.789 1.00 90.75 737 LYS A CA 1
ATOM 5603 C C . LYS A 1 737 ? 34.983 -2.884 -9.752 1.00 90.75 737 LYS A C 1
ATOM 5605 O O . LYS A 1 737 ? 34.635 -2.941 -10.926 1.00 90.75 737 LYS A O 1
ATOM 5610 N N . GLY A 1 738 ? 35.632 -1.834 -9.252 1.00 83.81 738 GLY A N 1
ATOM 5611 C CA . GLY A 1 738 ? 36.043 -0.685 -10.062 1.00 83.81 738 GLY A CA 1
ATOM 5612 C C . GLY A 1 738 ? 34.948 0.352 -10.329 1.00 83.81 738 GLY A C 1
ATOM 5613 O O . GLY A 1 738 ? 35.217 1.328 -11.032 1.00 83.81 738 GLY A O 1
ATOM 5614 N N . MET A 1 739 ? 33.757 0.218 -9.732 1.00 90.88 739 MET A N 1
ATOM 5615 C CA . MET A 1 739 ? 32.681 1.218 -9.811 1.00 90.88 739 MET A CA 1
ATOM 5616 C C . MET A 1 739 ? 32.984 2.452 -8.937 1.00 90.88 739 MET A C 1
ATOM 5618 O O . MET A 1 739 ? 32.277 2.777 -7.986 1.00 90.88 739 MET A O 1
ATOM 5622 N N . ALA A 1 740 ? 34.064 3.167 -9.262 1.00 91.25 740 ALA A N 1
ATOM 5623 C CA . ALA A 1 740 ? 34.651 4.226 -8.436 1.00 91.25 740 ALA A CA 1
ATOM 5624 C C . ALA A 1 740 ? 33.740 5.441 -8.188 1.00 91.25 740 ALA A C 1
ATOM 5626 O O . ALA A 1 740 ? 34.008 6.231 -7.279 1.00 91.25 740 ALA A O 1
ATOM 5627 N N . ASN A 1 741 ? 32.685 5.608 -8.991 1.00 94.00 741 ASN A N 1
ATOM 5628 C CA . ASN A 1 741 ? 31.698 6.676 -8.842 1.00 94.00 741 ASN A CA 1
ATOM 5629 C C . ASN A 1 741 ? 30.426 6.257 -8.096 1.00 94.00 741 ASN A C 1
ATOM 5631 O O . ASN A 1 741 ? 29.605 7.129 -7.817 1.00 94.00 741 ASN A O 1
ATOM 5635 N N . MET A 1 742 ? 30.277 4.976 -7.742 1.00 94.81 742 MET A N 1
ATOM 5636 C CA . MET A 1 742 ? 29.119 4.485 -7.002 1.00 94.81 742 MET A CA 1
ATOM 5637 C C . MET A 1 742 ? 29.005 5.213 -5.665 1.00 94.81 742 MET A C 1
ATOM 5639 O O . MET A 1 742 ? 29.955 5.211 -4.883 1.00 94.81 742 MET A O 1
ATOM 5643 N N . THR A 1 743 ? 27.848 5.817 -5.394 1.00 95.31 743 THR A N 1
ATOM 5644 C CA . THR A 1 743 ? 27.585 6.505 -4.123 1.00 95.31 743 THR A CA 1
ATOM 5645 C C . THR A 1 743 ? 26.790 5.638 -3.159 1.00 95.31 743 THR A C 1
ATOM 5647 O O . THR A 1 743 ? 26.967 5.758 -1.948 1.00 95.31 743 THR A O 1
ATOM 5650 N N . SER A 1 744 ? 25.930 4.749 -3.669 1.00 95.69 744 SER A N 1
ATOM 5651 C CA . SER A 1 744 ? 25.090 3.915 -2.811 1.00 95.69 744 SER A CA 1
ATOM 5652 C C . SER A 1 744 ? 24.638 2.591 -3.430 1.00 95.69 744 SER A C 1
ATOM 5654 O O . SER A 1 744 ? 24.371 2.496 -4.627 1.00 95.69 744 SER A O 1
ATOM 5656 N N . PHE A 1 745 ? 24.476 1.588 -2.565 1.00 96.38 745 PHE A N 1
ATOM 5657 C CA . PHE A 1 745 ? 23.830 0.308 -2.851 1.00 96.38 745 PHE A CA 1
ATOM 5658 C C . PHE A 1 745 ? 22.560 0.195 -2.009 1.00 96.38 745 PHE A C 1
ATOM 5660 O O . PHE A 1 745 ? 22.619 -0.211 -0.853 1.00 96.38 745 PHE A O 1
ATOM 5667 N N . SER A 1 746 ? 21.412 0.576 -2.572 1.00 97.06 746 SER A N 1
ATOM 5668 C CA . SER A 1 746 ? 20.130 0.516 -1.860 1.00 97.06 746 SER A CA 1
ATOM 5669 C C . SER A 1 746 ? 19.253 -0.616 -2.389 1.00 97.06 746 SER A C 1
ATOM 5671 O O . SER A 1 746 ? 18.914 -0.648 -3.576 1.00 97.06 746 SER A O 1
ATOM 5673 N N . GLY A 1 747 ? 18.905 -1.566 -1.521 1.00 98.06 747 GLY A N 1
ATOM 5674 C CA . GLY A 1 747 ? 18.010 -2.680 -1.828 1.00 98.06 747 GLY A CA 1
ATOM 5675 C C . GLY A 1 747 ? 18.501 -3.603 -2.944 1.00 98.06 747 GLY A C 1
ATOM 5676 O O . GLY A 1 747 ? 17.677 -4.259 -3.570 1.00 98.06 747 GLY A O 1
ATOM 5677 N N . MET A 1 748 ? 19.806 -3.622 -3.247 1.00 97.56 748 MET A N 1
ATOM 5678 C CA . MET A 1 748 ? 20.373 -4.251 -4.451 1.00 97.56 748 MET A CA 1
ATOM 5679 C C . MET A 1 748 ? 19.850 -5.674 -4.699 1.00 97.56 748 MET A C 1
ATOM 5681 O O . MET A 1 748 ? 19.404 -5.966 -5.806 1.00 97.56 748 MET A O 1
ATOM 5685 N N . PHE A 1 749 ? 19.857 -6.515 -3.662 1.00 98.56 749 PHE A N 1
ATOM 5686 C CA . PHE A 1 749 ? 19.396 -7.905 -3.664 1.00 98.56 749 PHE A CA 1
ATOM 5687 C C . PHE A 1 749 ? 18.240 -8.124 -2.671 1.00 98.56 749 PHE A C 1
ATOM 5689 O O . PHE A 1 749 ? 18.043 -9.227 -2.162 1.00 98.56 749 PHE A O 1
ATOM 5696 N N . LYS A 1 750 ? 17.455 -7.079 -2.375 1.00 98.69 750 LYS A N 1
ATOM 5697 C CA . LYS A 1 750 ? 16.334 -7.174 -1.431 1.00 98.69 750 LYS A CA 1
ATOM 5698 C C . LYS A 1 750 ? 15.329 -8.240 -1.879 1.00 98.69 750 LYS A C 1
ATOM 5700 O O . LYS A 1 750 ? 14.874 -8.226 -3.020 1.00 98.69 750 LYS A O 1
ATOM 5705 N N . GLY A 1 751 ? 14.964 -9.160 -0.991 1.00 98.56 751 GLY A N 1
ATOM 5706 C CA . GLY A 1 751 ? 14.031 -10.254 -1.267 1.00 98.56 751 GLY A CA 1
ATOM 5707 C C . GLY A 1 751 ? 14.576 -11.337 -2.205 1.00 98.56 751 GLY A C 1
ATOM 5708 O O . GLY A 1 751 ? 13.794 -12.118 -2.748 1.00 98.56 751 GLY A O 1
ATOM 5709 N N . CYS A 1 752 ? 15.892 -11.410 -2.430 1.00 98.69 752 CYS A N 1
ATOM 5710 C CA . CYS A 1 752 ? 16.517 -12.518 -3.152 1.00 98.69 752 CYS A CA 1
ATOM 5711 C C . CYS A 1 752 ? 16.615 -13.753 -2.247 1.00 98.69 752 CYS A C 1
ATOM 5713 O O . CYS A 1 752 ? 17.663 -14.081 -1.694 1.00 98.69 752 CYS A O 1
ATOM 5715 N N . THR A 1 753 ? 15.490 -14.444 -2.084 1.00 98.56 753 THR A N 1
ATOM 5716 C CA . THR A 1 753 ? 15.316 -15.487 -1.064 1.00 98.56 753 THR A CA 1
ATOM 5717 C C . THR A 1 753 ? 16.217 -16.707 -1.225 1.00 98.56 753 THR A C 1
ATOM 5719 O O . THR A 1 753 ? 16.374 -17.419 -0.243 1.00 98.56 753 THR A O 1
ATOM 5722 N N . SER A 1 754 ? 16.798 -16.954 -2.407 1.00 98.44 754 SER A N 1
ATOM 5723 C CA . SER A 1 754 ? 17.669 -18.114 -2.675 1.00 98.44 754 SER A CA 1
ATOM 5724 C C . SER A 1 754 ? 19.168 -17.820 -2.597 1.00 98.44 754 SER A C 1
ATOM 5726 O O . SER A 1 754 ? 19.947 -18.746 -2.813 1.00 98.44 754 SER A O 1
ATOM 5728 N N . ILE A 1 755 ? 19.595 -16.584 -2.300 1.00 98.44 755 ILE A N 1
ATOM 5729 C CA . ILE A 1 755 ? 21.027 -16.292 -2.150 1.00 98.44 755 ILE A CA 1
ATOM 5730 C C . ILE A 1 755 ? 21.544 -17.057 -0.934 1.00 98.44 755 ILE A C 1
ATOM 5732 O O . ILE A 1 755 ? 21.054 -16.866 0.173 1.00 98.44 755 ILE A O 1
ATOM 5736 N N . GLU A 1 756 ? 22.536 -17.916 -1.142 1.00 97.94 756 GLU A N 1
ATOM 5737 C CA . GLU A 1 756 ? 23.129 -18.781 -0.124 1.00 97.94 756 GLU A CA 1
ATOM 5738 C C . GLU A 1 756 ? 24.462 -18.226 0.397 1.00 97.94 756 GLU A C 1
ATOM 5740 O O . GLU A 1 756 ? 24.799 -18.421 1.573 1.00 97.94 756 GLU A O 1
ATOM 5745 N N . SER A 1 757 ? 25.206 -17.523 -0.464 1.00 97.44 757 SER A N 1
ATOM 5746 C CA . SER A 1 757 ? 26.535 -16.983 -0.168 1.00 97.44 757 SER A CA 1
ATOM 5747 C C . SER A 1 757 ? 26.816 -15.623 -0.810 1.00 97.44 757 SER A C 1
ATOM 5749 O O . SER A 1 757 ? 26.350 -15.322 -1.912 1.00 97.44 757 SER A O 1
ATOM 5751 N N . ILE A 1 758 ? 27.633 -14.823 -0.118 1.00 97.56 758 ILE A N 1
ATOM 5752 C CA . ILE A 1 758 ? 28.197 -13.556 -0.606 1.00 97.56 758 ILE A CA 1
ATOM 5753 C C . ILE A 1 758 ? 29.713 -13.717 -0.755 1.00 97.56 758 ILE A C 1
ATOM 5755 O O . ILE A 1 758 ? 30.384 -14.074 0.218 1.00 97.56 758 ILE A O 1
ATOM 5759 N N . GLY A 1 759 ? 30.221 -13.460 -1.962 1.00 95.69 759 GLY A N 1
ATOM 5760 C CA . GLY A 1 759 ? 31.639 -13.546 -2.308 1.00 95.69 759 GLY A CA 1
ATOM 5761 C C . GLY A 1 759 ? 32.525 -12.474 -1.668 1.00 95.69 759 GLY A C 1
ATOM 5762 O O . GLY A 1 759 ? 32.065 -11.558 -0.980 1.00 95.69 759 GLY A O 1
ATOM 5763 N N . SER A 1 760 ? 33.824 -12.593 -1.908 1.00 95.75 760 SER A N 1
ATOM 5764 C CA . SER A 1 760 ? 34.852 -11.671 -1.426 1.00 95.75 760 SER A CA 1
ATOM 5765 C C . SER A 1 760 ? 34.886 -10.379 -2.244 1.00 95.75 760 SER A C 1
ATOM 5767 O O . SER A 1 760 ? 34.709 -10.386 -3.465 1.00 95.75 760 SER A O 1
ATOM 5769 N N . ASN A 1 761 ? 35.196 -9.257 -1.583 1.00 94.75 761 ASN A N 1
ATOM 5770 C CA . ASN A 1 761 ? 35.496 -7.979 -2.239 1.00 94.75 761 ASN A CA 1
ATOM 5771 C C . ASN A 1 761 ? 34.396 -7.481 -3.202 1.00 94.75 761 ASN A C 1
ATOM 5773 O O . ASN A 1 761 ? 34.699 -6.863 -4.228 1.00 94.75 761 ASN A O 1
ATOM 5777 N N . ILE A 1 762 ? 33.115 -7.729 -2.894 1.00 95.50 762 ILE A N 1
ATOM 5778 C CA . ILE A 1 762 ? 32.000 -7.443 -3.815 1.00 95.50 762 ILE A CA 1
ATOM 5779 C C . ILE A 1 762 ? 31.893 -5.962 -4.191 1.00 95.50 762 ILE A C 1
ATOM 5781 O O . ILE A 1 762 ? 31.407 -5.665 -5.274 1.00 95.50 762 ILE A O 1
ATOM 5785 N N . ILE A 1 763 ? 32.377 -5.046 -3.345 1.00 94.06 763 ILE A N 1
ATOM 5786 C CA . ILE A 1 763 ? 32.371 -3.590 -3.577 1.00 94.06 763 ILE A CA 1
ATOM 5787 C C . ILE A 1 763 ? 33.780 -2.985 -3.702 1.00 94.06 763 ILE A C 1
ATOM 5789 O O . ILE A 1 763 ? 33.977 -1.787 -3.481 1.00 94.06 763 ILE A O 1
ATOM 5793 N N . ALA A 1 764 ? 34.783 -3.785 -4.077 1.00 93.12 764 ALA A N 1
ATOM 5794 C CA . ALA A 1 764 ? 36.160 -3.311 -4.169 1.00 93.12 764 ALA A CA 1
ATOM 5795 C C . ALA A 1 764 ? 36.336 -2.137 -5.149 1.00 93.12 764 ALA A C 1
ATOM 5797 O O . ALA A 1 764 ? 36.014 -2.212 -6.335 1.00 93.12 764 ALA A O 1
ATOM 5798 N N . GLY A 1 765 ? 36.915 -1.038 -4.662 1.00 90.06 765 GLY A N 1
ATOM 5799 C CA . GLY A 1 765 ? 37.163 0.161 -5.464 1.00 90.06 765 GLY A CA 1
ATOM 5800 C C . GLY A 1 765 ? 35.967 1.110 -5.566 1.00 90.06 765 GLY A C 1
ATOM 5801 O O . GLY A 1 765 ? 36.070 2.112 -6.275 1.00 90.06 765 GLY A O 1
ATOM 5802 N N . CYS A 1 766 ? 34.869 0.860 -4.841 1.00 92.81 766 CYS A N 1
ATOM 5803 C CA . CYS A 1 766 ? 33.733 1.779 -4.697 1.00 92.81 766 CYS A CA 1
ATOM 5804 C C . CYS A 1 766 ? 34.077 2.948 -3.751 1.00 92.81 766 CYS A C 1
ATOM 5806 O O . CYS A 1 766 ? 33.459 3.145 -2.707 1.00 92.81 766 CYS A O 1
ATOM 5808 N N . ASN A 1 767 ? 35.094 3.736 -4.110 1.00 90.88 767 ASN A N 1
ATOM 5809 C CA . ASN A 1 767 ? 35.732 4.726 -3.230 1.00 90.88 767 ASN A CA 1
ATOM 5810 C C . ASN A 1 767 ? 34.811 5.864 -2.758 1.00 90.88 767 ASN A C 1
ATOM 5812 O O . ASN A 1 767 ? 35.117 6.505 -1.757 1.00 90.88 767 ASN A O 1
ATOM 5816 N N . LYS A 1 768 ? 33.725 6.145 -3.490 1.00 94.81 768 LYS A N 1
ATOM 5817 C CA . LYS A 1 768 ? 32.736 7.186 -3.161 1.00 94.81 768 LYS A CA 1
ATOM 5818 C C . LYS A 1 768 ? 31.469 6.635 -2.502 1.00 94.81 768 LYS A C 1
ATOM 5820 O O . LYS A 1 768 ? 30.544 7.407 -2.259 1.00 94.81 768 LYS A O 1
ATOM 5825 N N . CYS A 1 769 ? 31.398 5.328 -2.253 1.00 95.56 769 CYS A N 1
ATOM 5826 C CA . CYS A 1 769 ? 30.206 4.718 -1.688 1.00 95.56 769 CYS A CA 1
ATOM 5827 C C . CYS A 1 769 ? 30.106 5.067 -0.205 1.00 95.56 769 CYS A C 1
ATOM 5829 O O . CYS A 1 769 ? 30.972 4.669 0.571 1.00 95.56 769 CYS A O 1
ATOM 5831 N N . THR A 1 770 ? 29.056 5.798 0.169 1.00 97.12 770 THR A N 1
ATOM 5832 C CA . THR A 1 770 ? 28.784 6.191 1.560 1.00 97.12 770 THR A CA 1
ATOM 5833 C C . THR A 1 770 ? 27.635 5.401 2.176 1.00 97.12 770 THR A C 1
ATOM 5835 O O . THR A 1 770 ? 27.464 5.413 3.391 1.00 97.12 770 THR A O 1
ATOM 5838 N N . THR A 1 771 ? 26.828 4.700 1.372 1.00 97.44 771 THR A N 1
ATOM 5839 C CA . THR A 1 771 ? 25.623 4.006 1.854 1.00 97.44 771 THR A CA 1
ATOM 5840 C C . THR A 1 771 ? 25.434 2.634 1.211 1.00 97.44 771 THR A C 1
ATOM 5842 O O . THR A 1 771 ? 25.351 2.513 -0.008 1.00 97.44 771 THR A O 1
ATOM 5845 N N . VAL A 1 772 ? 25.259 1.609 2.040 1.00 97.56 772 VAL A N 1
ATOM 5846 C CA . VAL A 1 772 ? 24.802 0.262 1.685 1.00 97.56 772 VAL A CA 1
ATOM 5847 C C . VAL A 1 772 ? 23.558 -0.016 2.528 1.00 97.56 772 VAL A C 1
ATOM 5849 O O . VAL A 1 772 ? 23.673 -0.425 3.674 1.00 97.56 772 VAL A O 1
ATOM 5852 N N . SER A 1 773 ? 22.364 0.242 1.996 1.00 97.75 773 SER A N 1
ATOM 5853 C CA . SER A 1 773 ? 21.115 0.052 2.744 1.00 97.75 773 SER A CA 1
ATOM 5854 C C . SER A 1 773 ? 20.282 -1.088 2.181 1.00 97.75 773 SER A C 1
ATOM 5856 O O . SER A 1 773 ? 20.162 -1.232 0.965 1.00 97.75 773 SER A O 1
ATOM 5858 N N . ASP A 1 774 ? 19.708 -1.919 3.052 1.00 98.44 774 ASP A N 1
ATOM 5859 C CA . ASP A 1 774 ? 18.818 -3.032 2.687 1.00 98.44 774 ASP A CA 1
ATOM 5860 C C . ASP A 1 774 ? 19.383 -4.000 1.630 1.00 98.44 774 ASP A C 1
ATOM 5862 O O . ASP A 1 774 ? 18.630 -4.678 0.926 1.00 98.44 774 ASP A O 1
ATOM 5866 N N . MET A 1 775 ? 20.708 -4.050 1.463 1.00 98.25 775 MET A N 1
ATOM 5867 C CA . MET A 1 775 ? 21.332 -4.692 0.304 1.00 98.25 775 MET A CA 1
ATOM 5868 C C . MET A 1 775 ? 20.936 -6.165 0.174 1.00 98.25 775 MET A C 1
ATOM 5870 O O . MET A 1 775 ? 20.635 -6.596 -0.936 1.00 98.25 775 MET A O 1
ATOM 5874 N N . PHE A 1 776 ? 20.879 -6.888 1.295 1.00 98.62 776 PHE A N 1
ATOM 5875 C CA . PHE A 1 776 ? 20.461 -8.288 1.388 1.00 98.62 776 PHE A CA 1
ATOM 5876 C C . PHE A 1 776 ? 19.215 -8.466 2.269 1.00 98.62 776 PHE A C 1
ATOM 5878 O O . PHE A 1 776 ? 18.950 -9.566 2.752 1.00 98.62 776 PHE A O 1
ATOM 5885 N N . ASN A 1 777 ? 18.423 -7.405 2.458 1.00 98.62 777 ASN A N 1
ATOM 5886 C CA . ASN A 1 777 ? 17.196 -7.460 3.251 1.00 98.62 777 ASN A CA 1
ATOM 5887 C C . ASN A 1 777 ? 16.264 -8.571 2.721 1.00 98.62 777 ASN A C 1
ATOM 5889 O O . ASN A 1 777 ? 15.966 -8.616 1.528 1.00 98.62 777 ASN A O 1
ATOM 5893 N N . GLY A 1 778 ? 15.836 -9.500 3.576 1.00 98.56 778 GLY A N 1
ATOM 5894 C CA . GLY A 1 778 ? 14.979 -10.629 3.209 1.00 98.56 778 GLY A CA 1
ATOM 5895 C C . GLY A 1 778 ? 15.662 -11.733 2.387 1.00 98.56 778 GLY A C 1
ATOM 5896 O O . GLY A 1 778 ? 14.969 -12.533 1.756 1.00 98.56 778 GLY A O 1
ATOM 5897 N N . CYS A 1 779 ? 16.998 -11.812 2.364 1.00 98.69 779 CYS A N 1
ATOM 5898 C CA . CYS A 1 779 ? 17.726 -12.949 1.781 1.00 98.69 779 CYS A CA 1
ATOM 5899 C C . CYS A 1 779 ? 17.662 -14.168 2.717 1.00 98.69 779 CYS A C 1
ATOM 5901 O O . CYS A 1 779 ? 18.621 -14.526 3.399 1.00 98.69 779 CYS A O 1
ATOM 5903 N N . THR A 1 780 ? 16.498 -14.813 2.773 1.00 98.56 780 THR A N 1
ATOM 5904 C CA . THR A 1 780 ? 16.170 -15.830 3.785 1.00 98.56 780 THR A CA 1
ATOM 5905 C C . THR A 1 780 ? 17.033 -17.090 3.747 1.00 98.56 780 THR A C 1
ATOM 5907 O O . THR A 1 780 ? 17.105 -17.766 4.768 1.00 98.56 780 THR A O 1
ATOM 5910 N N . SER A 1 781 ? 17.682 -17.429 2.625 1.00 98.50 781 SER A N 1
ATOM 5911 C CA . SER A 1 781 ? 18.590 -18.588 2.501 1.00 98.50 781 SER A CA 1
ATOM 5912 C C . SER A 1 781 ? 20.069 -18.272 2.749 1.00 98.50 781 SER A C 1
ATOM 5914 O O . SER A 1 781 ? 20.891 -19.195 2.720 1.00 98.50 781 SER A O 1
ATOM 5916 N N . LEU A 1 782 ? 20.415 -17.008 3.023 1.00 98.56 782 LEU A N 1
ATOM 5917 C CA . LEU A 1 782 ? 21.802 -16.583 3.198 1.00 98.56 782 LEU A CA 1
ATOM 5918 C C . LEU A 1 782 ? 22.407 -17.265 4.425 1.00 98.56 782 LEU A C 1
ATOM 5920 O O . LEU A 1 782 ? 21.865 -17.163 5.522 1.00 98.56 782 LEU A O 1
ATOM 5924 N N . ARG A 1 783 ? 23.536 -17.956 4.238 1.00 96.81 783 ARG A N 1
ATOM 5925 C CA . ARG A 1 783 ? 24.213 -18.721 5.302 1.00 96.81 783 ARG A CA 1
ATOM 5926 C C . ARG A 1 783 ? 25.721 -18.495 5.386 1.00 96.81 783 ARG A C 1
ATOM 5928 O O . ARG A 1 783 ? 26.310 -18.812 6.414 1.00 96.81 783 ARG A O 1
ATOM 5935 N N . ALA A 1 784 ? 26.349 -17.981 4.329 1.00 96.50 784 ALA A N 1
ATOM 5936 C CA . ALA A 1 784 ? 27.789 -17.745 4.279 1.00 96.50 784 ALA A CA 1
ATOM 5937 C C . ALA A 1 784 ? 28.105 -16.340 3.753 1.00 96.50 784 ALA A C 1
ATOM 5939 O O . ALA A 1 784 ? 27.563 -15.908 2.739 1.00 96.50 784 ALA A O 1
ATOM 5940 N N . ILE A 1 785 ? 29.004 -15.636 4.436 1.00 97.75 785 ILE A N 1
ATOM 5941 C CA . ILE A 1 785 ? 29.450 -14.290 4.069 1.00 97.75 785 ILE A CA 1
ATOM 5942 C C . ILE A 1 785 ? 30.974 -14.285 4.145 1.00 97.75 785 ILE A C 1
ATOM 5944 O O . ILE A 1 785 ? 31.530 -14.689 5.170 1.00 97.75 785 ILE A O 1
ATOM 5948 N N . ALA A 1 786 ? 31.647 -13.857 3.077 1.00 97.00 786 ALA A N 1
ATOM 5949 C CA . ALA A 1 786 ? 33.087 -13.634 3.114 1.00 97.00 786 ALA A CA 1
ATOM 5950 C C . ALA A 1 786 ? 33.443 -12.522 4.119 1.00 97.00 786 ALA A C 1
ATOM 5952 O O . ALA A 1 786 ? 32.761 -11.502 4.202 1.00 97.00 786 ALA A O 1
ATOM 5953 N N . GLU A 1 787 ? 34.524 -12.704 4.881 1.00 95.94 787 GLU A N 1
ATOM 5954 C CA . GLU A 1 787 ? 34.971 -11.726 5.888 1.00 95.94 787 GLU A CA 1
ATOM 5955 C C . GLU A 1 787 ? 35.316 -10.361 5.272 1.00 95.94 787 GLU A C 1
ATOM 5957 O O . GLU A 1 787 ? 35.114 -9.328 5.901 1.00 95.94 787 GLU A O 1
ATOM 5962 N N . ASP A 1 788 ? 35.773 -10.349 4.022 1.00 95.88 788 ASP A N 1
ATOM 5963 C CA . ASP A 1 788 ? 36.156 -9.168 3.252 1.00 95.88 788 ASP A CA 1
ATOM 5964 C C . ASP A 1 788 ? 35.090 -8.734 2.227 1.00 95.88 788 ASP A C 1
ATOM 5966 O O . ASP A 1 788 ? 35.398 -8.002 1.286 1.00 95.88 788 ASP A O 1
ATOM 5970 N N . ALA A 1 789 ? 33.827 -9.155 2.385 1.00 95.69 789 ALA A N 1
ATOM 5971 C CA . ALA A 1 789 ? 32.747 -8.825 1.447 1.00 95.69 789 ALA A CA 1
ATOM 5972 C C . ALA A 1 789 ? 32.624 -7.306 1.197 1.00 95.69 789 ALA A C 1
ATOM 5974 O O . ALA A 1 789 ? 32.567 -6.866 0.048 1.00 95.69 789 ALA A O 1
ATOM 5975 N N . PHE A 1 790 ? 32.660 -6.491 2.258 1.00 94.50 790 PHE A N 1
ATOM 5976 C CA . PHE A 1 790 ? 32.554 -5.026 2.174 1.00 94.50 790 PHE A CA 1
ATOM 5977 C C . PHE A 1 790 ? 33.910 -4.296 2.152 1.00 94.50 790 PHE A C 1
ATOM 5979 O O . PHE A 1 790 ? 33.971 -3.080 2.350 1.00 94.50 790 PHE A O 1
ATOM 5986 N N . ALA A 1 791 ? 35.015 -5.008 1.908 1.00 91.69 791 ALA A N 1
ATOM 5987 C CA . ALA A 1 791 ? 36.322 -4.377 1.780 1.00 91.69 791 ALA A CA 1
ATOM 5988 C C . ALA A 1 791 ? 36.408 -3.492 0.519 1.00 91.69 791 ALA A C 1
ATOM 5990 O O . ALA A 1 791 ? 35.773 -3.743 -0.506 1.00 91.69 791 ALA A O 1
ATOM 5991 N N . GLY A 1 792 ? 37.222 -2.432 0.587 1.00 84.62 792 GLY A N 1
ATOM 5992 C CA . GLY A 1 792 ? 37.480 -1.546 -0.554 1.00 84.62 792 GLY A CA 1
ATOM 5993 C C . GLY A 1 792 ? 36.478 -0.401 -0.768 1.00 84.62 792 GLY A C 1
ATOM 5994 O O . GLY A 1 792 ? 36.535 0.232 -1.824 1.00 84.62 792 GLY A O 1
ATOM 5995 N N . ALA A 1 793 ? 35.629 -0.096 0.223 1.00 89.94 793 ALA A N 1
ATOM 5996 C CA . ALA A 1 793 ? 34.770 1.095 0.278 1.00 89.94 793 ALA A CA 1
ATOM 5997 C C . ALA A 1 793 ? 35.086 1.960 1.525 1.00 89.94 793 ALA A C 1
ATOM 5999 O O . ALA A 1 793 ? 34.357 1.927 2.516 1.00 89.94 793 ALA A O 1
ATOM 6000 N N . PRO A 1 794 ? 36.197 2.726 1.520 1.00 87.81 794 PRO A N 1
ATOM 6001 C CA . PRO A 1 794 ? 36.696 3.424 2.713 1.00 87.81 794 PRO A CA 1
ATOM 6002 C C . PRO A 1 794 ? 35.810 4.584 3.199 1.00 87.81 794 PRO A C 1
ATOM 6004 O O . PRO A 1 794 ? 35.971 5.021 4.334 1.00 87.81 794 PRO A O 1
ATOM 6007 N N . ALA A 1 795 ? 34.907 5.091 2.353 1.00 94.56 795 ALA A N 1
ATOM 6008 C CA . ALA A 1 795 ? 33.978 6.176 2.675 1.00 94.56 795 ALA A CA 1
ATOM 6009 C C . ALA A 1 795 ? 32.603 5.678 3.161 1.00 94.56 795 ALA A C 1
ATOM 6011 O O . ALA A 1 795 ? 31.686 6.481 3.285 1.00 94.56 795 ALA A O 1
ATOM 6012 N N . LEU A 1 796 ? 32.431 4.369 3.389 1.00 96.50 796 LEU A N 1
ATOM 6013 C CA . LEU A 1 796 ? 31.139 3.788 3.747 1.00 96.50 796 LEU A CA 1
ATOM 6014 C C . LEU A 1 796 ? 30.731 4.184 5.176 1.00 96.50 796 LEU A C 1
ATOM 6016 O O . LEU A 1 796 ? 31.346 3.744 6.146 1.00 96.50 796 LEU A O 1
ATOM 6020 N N . GLU A 1 797 ? 29.673 4.990 5.277 1.00 97.88 797 GLU A N 1
ATOM 6021 C CA . GLU A 1 797 ? 29.152 5.578 6.518 1.00 97.88 797 GLU A CA 1
ATOM 6022 C C . GLU A 1 797 ? 27.900 4.847 7.036 1.00 97.88 797 GLU A C 1
ATOM 6024 O O . GLU A 1 797 ? 27.632 4.851 8.234 1.00 97.88 797 GLU A O 1
ATOM 6029 N N . ASN A 1 798 ? 27.122 4.194 6.166 1.00 98.38 798 ASN A N 1
ATOM 6030 C CA . ASN A 1 798 ? 25.817 3.624 6.520 1.00 98.38 798 ASN A CA 1
ATOM 6031 C C . ASN A 1 798 ? 25.642 2.197 5.972 1.00 98.38 798 ASN A C 1
ATOM 6033 O O . ASN A 1 798 ? 25.746 2.004 4.761 1.00 98.38 798 ASN A O 1
ATOM 6037 N N . ILE A 1 799 ? 25.332 1.231 6.848 1.00 98.25 799 ILE A N 1
ATOM 6038 C CA . ILE A 1 799 ? 25.025 -0.175 6.500 1.00 98.25 799 ILE A CA 1
ATOM 6039 C C . ILE A 1 799 ? 23.605 -0.614 6.908 1.00 98.25 799 ILE A C 1
ATOM 6041 O O . ILE A 1 799 ? 23.356 -1.787 7.192 1.00 98.25 799 ILE A O 1
ATOM 6045 N N . SER A 1 800 ? 22.674 0.331 7.020 1.00 98.50 800 SER A N 1
ATOM 6046 C CA . SER A 1 800 ? 21.366 0.073 7.626 1.00 98.50 800 SER A CA 1
ATOM 6047 C C . SER A 1 800 ? 20.569 -1.030 6.923 1.00 98.50 800 SER A C 1
ATOM 6049 O O . SER A 1 800 ? 20.506 -1.091 5.695 1.00 98.50 800 SER A O 1
ATOM 6051 N N . GLY A 1 801 ? 19.984 -1.944 7.698 1.00 98.56 801 GLY A N 1
ATOM 6052 C CA . GLY A 1 801 ? 19.160 -3.037 7.166 1.00 98.56 801 GLY A CA 1
ATOM 6053 C C . GLY A 1 801 ? 19.899 -4.055 6.282 1.00 98.56 801 GLY A C 1
ATOM 6054 O O . GLY A 1 801 ? 19.250 -4.888 5.648 1.00 98.56 801 GLY A O 1
ATOM 6055 N N . VAL A 1 802 ? 21.239 -4.012 6.203 1.00 98.56 802 VAL A N 1
ATOM 6056 C CA . VAL A 1 802 ? 22.032 -4.785 5.226 1.00 98.56 802 VAL A CA 1
ATOM 6057 C C . VAL A 1 802 ? 21.714 -6.285 5.223 1.00 98.56 802 VAL A C 1
ATOM 6059 O O . VAL A 1 802 ? 21.599 -6.848 4.137 1.00 98.56 802 VAL A O 1
ATOM 6062 N N . PHE A 1 803 ? 21.497 -6.902 6.389 1.00 98.69 803 PHE A N 1
ATOM 6063 C CA . PHE A 1 803 ? 21.122 -8.312 6.567 1.00 98.69 803 PHE A CA 1
ATOM 6064 C C . PHE A 1 803 ? 19.789 -8.490 7.310 1.00 98.69 803 PHE A C 1
ATOM 6066 O O . PHE A 1 803 ? 19.538 -9.548 7.897 1.00 98.69 803 PHE A O 1
ATOM 6073 N N . SER A 1 804 ? 18.919 -7.477 7.284 1.00 98.69 804 SER A N 1
ATOM 6074 C CA . SER A 1 804 ? 17.601 -7.571 7.916 1.00 98.69 804 SER A CA 1
ATOM 6075 C C . SER A 1 804 ? 16.785 -8.727 7.308 1.00 98.69 804 SER A C 1
ATOM 6077 O O . SER A 1 804 ? 16.843 -8.968 6.103 1.00 98.69 804 SER A O 1
ATOM 6079 N N . GLY A 1 805 ? 16.088 -9.518 8.123 1.00 98.56 805 GLY A N 1
ATOM 6080 C CA . GLY A 1 805 ? 15.294 -10.673 7.686 1.00 98.56 805 GLY A CA 1
ATOM 6081 C C . GLY A 1 805 ? 16.096 -11.845 7.092 1.00 98.56 805 GLY A C 1
ATOM 6082 O O . GLY A 1 805 ? 15.518 -12.725 6.450 1.00 98.56 805 GLY A O 1
ATOM 6083 N N . CYS A 1 806 ? 17.423 -11.896 7.266 1.00 98.62 806 CYS A N 1
ATOM 6084 C CA . CYS A 1 806 ? 18.250 -13.034 6.838 1.00 98.62 806 CYS A CA 1
ATOM 6085 C C . CYS A 1 806 ? 18.098 -14.225 7.803 1.00 98.62 806 CYS A C 1
ATOM 6087 O O . CYS A 1 806 ? 18.979 -14.524 8.610 1.00 98.62 806 CYS A O 1
ATOM 6089 N N . THR A 1 807 ? 16.961 -14.917 7.747 1.00 98.25 807 THR A N 1
ATOM 6090 C CA . THR A 1 807 ? 16.558 -15.925 8.746 1.00 98.25 807 THR A CA 1
ATOM 6091 C C . THR A 1 807 ? 17.403 -17.207 8.773 1.00 98.25 807 THR A C 1
ATOM 6093 O O . THR A 1 807 ? 17.370 -17.917 9.773 1.00 98.25 807 THR A O 1
ATOM 6096 N N . SER A 1 808 ? 18.156 -17.535 7.713 1.00 98.25 808 SER A N 1
ATOM 6097 C CA . SER A 1 808 ? 19.094 -18.682 7.715 1.00 98.25 808 SER A CA 1
ATOM 6098 C C . SER A 1 808 ? 20.521 -18.314 8.132 1.00 98.25 808 SER A C 1
ATOM 6100 O O . SER A 1 808 ? 21.363 -19.205 8.275 1.00 98.25 808 SER A O 1
ATOM 6102 N N . LEU A 1 809 ? 20.811 -17.026 8.339 1.00 97.94 809 LEU A N 1
ATOM 6103 C CA . LEU A 1 809 ? 22.151 -16.551 8.665 1.00 97.94 809 LEU A CA 1
ATOM 6104 C C . LEU A 1 809 ? 22.441 -16.808 10.144 1.00 97.94 809 LEU A C 1
ATOM 6106 O O . LEU A 1 809 ? 22.068 -16.010 10.990 1.00 97.94 809 LEU A O 1
ATOM 6110 N N . GLN A 1 810 ? 23.104 -17.920 10.462 1.00 96.19 810 GLN A N 1
ATOM 6111 C CA . GLN A 1 810 ? 23.353 -18.320 11.857 1.00 96.19 810 GLN A CA 1
ATOM 6112 C C . GLN A 1 810 ? 24.590 -17.659 12.480 1.00 96.19 810 GLN A C 1
ATOM 6114 O O . GLN A 1 810 ? 24.623 -17.415 13.688 1.00 96.19 810 GLN A O 1
ATOM 6119 N N . THR A 1 811 ? 25.614 -17.373 11.674 1.00 93.75 811 THR A N 1
ATOM 6120 C CA . THR A 1 811 ? 26.898 -16.816 12.125 1.00 93.75 811 THR A CA 1
ATOM 6121 C C . THR A 1 811 ? 27.407 -15.772 11.147 1.00 93.75 811 THR A C 1
ATOM 6123 O O . THR A 1 811 ? 27.191 -15.905 9.944 1.00 93.75 811 THR A O 1
ATOM 6126 N N . VAL A 1 812 ? 28.166 -14.800 11.650 1.00 96.25 812 VAL A N 1
ATOM 6127 C CA . VAL A 1 812 ? 28.867 -13.798 10.835 1.00 96.25 812 VAL A CA 1
ATOM 6128 C C . VAL A 1 812 ? 30.365 -13.785 11.165 1.00 96.25 812 VAL A C 1
ATOM 6130 O O . VAL A 1 812 ? 30.728 -14.117 12.297 1.00 96.25 812 VAL A O 1
ATOM 6133 N N . PRO A 1 813 ? 31.254 -13.434 10.215 1.00 95.94 813 PRO A N 1
ATOM 6134 C CA . PRO A 1 813 ? 32.675 -13.242 10.503 1.00 95.94 813 PRO A CA 1
ATOM 6135 C C . PRO A 1 813 ? 32.911 -12.066 11.459 1.00 95.94 813 PRO A C 1
ATOM 6137 O O . PRO A 1 813 ? 32.270 -11.025 11.329 1.00 95.94 813 PRO A O 1
ATOM 6140 N N . ALA A 1 814 ? 33.871 -12.195 12.381 1.00 93.88 814 ALA A N 1
ATOM 6141 C CA . ALA A 1 814 ? 34.237 -11.112 13.301 1.00 93.88 814 ALA A CA 1
ATOM 6142 C C . ALA A 1 814 ? 34.767 -9.870 12.560 1.00 93.88 814 ALA A C 1
ATOM 6144 O O . ALA A 1 814 ? 34.445 -8.748 12.928 1.00 93.88 814 ALA A O 1
ATOM 6145 N N . GLY A 1 815 ? 35.542 -10.065 11.487 1.00 95.06 815 GLY A N 1
ATOM 6146 C CA . GLY A 1 815 ? 36.126 -8.979 10.700 1.00 95.06 815 GLY A CA 1
ATOM 6147 C C . GLY A 1 815 ? 35.211 -8.354 9.645 1.00 95.06 815 GLY A C 1
ATOM 6148 O O . GLY A 1 815 ? 35.694 -7.493 8.909 1.00 95.06 815 GLY A O 1
ATOM 6149 N N . LEU A 1 816 ? 33.924 -8.729 9.569 1.00 96.31 816 LEU A N 1
ATOM 6150 C CA . LEU A 1 816 ? 33.018 -8.358 8.468 1.00 96.31 816 LEU A CA 1
ATOM 6151 C C . LEU A 1 816 ? 32.944 -6.844 8.199 1.00 96.31 816 LEU A C 1
ATOM 6153 O O . LEU A 1 816 ? 32.858 -6.420 7.047 1.00 96.31 816 LEU A O 1
ATOM 6157 N N . PHE A 1 817 ? 32.996 -6.025 9.254 1.00 96.06 817 PHE A N 1
ATOM 6158 C CA . PHE A 1 817 ? 32.963 -4.560 9.156 1.00 96.06 817 PHE A CA 1
ATOM 6159 C C . PHE A 1 817 ? 34.297 -3.891 9.508 1.00 96.06 817 PHE A C 1
ATOM 6161 O O . PHE A 1 817 ? 34.376 -2.664 9.572 1.00 96.06 817 PHE A O 1
ATOM 6168 N N . SER A 1 818 ? 35.367 -4.670 9.695 1.00 94.31 818 SER A N 1
ATOM 6169 C CA . SER A 1 818 ? 36.659 -4.174 10.193 1.00 94.31 818 SER A CA 1
ATOM 6170 C C . SER A 1 818 ? 37.316 -3.125 9.288 1.00 94.31 818 SER A C 1
ATOM 6172 O O . SER A 1 818 ? 38.037 -2.254 9.777 1.00 94.31 818 SER A O 1
ATOM 6174 N N . SER A 1 819 ? 37.047 -3.169 7.979 1.00 92.94 819 SER A N 1
ATOM 6175 C CA . SER A 1 819 ? 37.546 -2.193 7.005 1.00 92.94 819 SER A CA 1
ATOM 6176 C C . SER A 1 819 ? 36.732 -0.897 6.943 1.00 92.94 819 SER A C 1
ATOM 6178 O O . SER A 1 819 ? 37.173 0.058 6.306 1.00 92.94 819 SER A O 1
ATOM 6180 N N . LEU A 1 820 ? 35.548 -0.846 7.561 1.00 94.88 820 LEU A N 1
ATOM 6181 C CA . LEU A 1 820 ? 34.599 0.268 7.451 1.00 94.88 820 LEU A CA 1
ATOM 6182 C C . LEU A 1 820 ? 34.869 1.334 8.522 1.00 94.88 820 LEU A C 1
ATOM 6184 O O . LEU A 1 820 ? 34.048 1.602 9.397 1.00 94.88 820 LEU A O 1
ATOM 6188 N N . THR A 1 821 ? 36.051 1.945 8.488 1.00 93.25 821 THR A N 1
ATOM 6189 C CA . THR A 1 821 ? 36.489 2.889 9.535 1.00 93.25 821 THR A CA 1
ATOM 6190 C C . THR A 1 821 ? 35.678 4.188 9.584 1.00 93.25 821 THR A C 1
ATOM 6192 O O . THR A 1 821 ? 35.712 4.881 10.597 1.00 93.25 821 THR A O 1
ATOM 6195 N N . ALA A 1 822 ? 34.969 4.529 8.503 1.00 96.25 822 ALA A N 1
ATOM 6196 C CA . ALA A 1 822 ? 34.070 5.681 8.423 1.00 96.25 822 ALA A CA 1
ATOM 6197 C C . ALA A 1 822 ? 32.625 5.358 8.848 1.00 96.25 822 ALA A C 1
ATOM 6199 O O . ALA A 1 822 ? 31.772 6.230 8.763 1.00 96.25 822 ALA A O 1
ATOM 6200 N N . LEU A 1 823 ? 32.333 4.128 9.291 1.00 97.56 823 LEU A N 1
ATOM 6201 C CA . LEU A 1 823 ? 30.968 3.703 9.590 1.00 97.56 823 LEU A CA 1
ATOM 6202 C C . LEU A 1 823 ? 30.356 4.514 10.743 1.00 97.56 823 LEU A C 1
ATOM 6204 O O . LEU A 1 823 ? 30.873 4.494 11.859 1.00 97.56 823 LEU A O 1
ATOM 6208 N N . GLU A 1 824 ? 29.226 5.169 10.476 1.00 97.88 824 GLU A N 1
ATOM 6209 C CA . GLU A 1 824 ? 28.465 5.995 11.419 1.00 97.88 824 GLU A CA 1
ATOM 6210 C C . GLU A 1 824 ? 27.103 5.385 11.788 1.00 97.88 824 GLU A C 1
ATOM 6212 O O . GLU A 1 824 ? 26.610 5.618 12.892 1.00 97.88 824 GLU A O 1
ATOM 6217 N N . ASN A 1 825 ? 26.485 4.603 10.898 1.00 98.44 825 ASN A N 1
ATOM 6218 C CA . ASN A 1 825 ? 25.140 4.059 11.088 1.00 98.44 825 ASN A CA 1
ATOM 6219 C C . ASN A 1 825 ? 25.084 2.549 10.797 1.00 98.44 825 ASN A C 1
ATOM 6221 O O . ASN A 1 825 ? 25.245 2.123 9.651 1.00 98.44 825 ASN A O 1
ATOM 6225 N N . ALA A 1 826 ? 24.807 1.761 11.838 1.00 98.31 826 ALA A N 1
ATOM 6226 C CA . ALA A 1 826 ? 24.625 0.311 11.790 1.00 98.31 826 ALA A CA 1
ATOM 6227 C C . ALA A 1 826 ? 23.194 -0.119 12.180 1.00 98.31 826 ALA A C 1
ATOM 6229 O O . ALA A 1 826 ? 22.981 -1.259 12.603 1.00 98.31 826 ALA A O 1
ATOM 6230 N N . ALA A 1 827 ? 22.218 0.787 12.067 1.00 98.62 827 ALA A N 1
ATOM 6231 C CA . ALA A 1 827 ? 20.839 0.518 12.450 1.00 98.62 827 ALA A CA 1
ATOM 6232 C C . ALA A 1 827 ? 20.245 -0.661 11.663 1.00 98.62 827 ALA A C 1
ATOM 6234 O O . ALA A 1 827 ? 20.465 -0.797 10.462 1.00 98.62 827 ALA A O 1
ATOM 6235 N N . GLU A 1 828 ? 19.490 -1.527 12.334 1.00 98.69 828 GLU A N 1
ATOM 6236 C CA . GLU A 1 828 ? 18.774 -2.659 11.723 1.00 98.69 828 GLU A CA 1
ATOM 6237 C C . GLU A 1 828 ? 19.660 -3.666 10.961 1.00 98.69 828 GLU A C 1
ATOM 6239 O O . GLU A 1 828 ? 19.138 -4.524 10.248 1.00 98.69 828 GLU A O 1
ATOM 6244 N N . ALA A 1 829 ? 20.993 -3.590 11.093 1.00 98.44 829 ALA A N 1
ATOM 6245 C CA . ALA A 1 829 ? 21.936 -4.343 10.262 1.00 98.44 829 ALA A CA 1
ATOM 6246 C C . ALA A 1 829 ? 21.641 -5.851 10.219 1.00 98.44 829 ALA A C 1
ATOM 6248 O O . ALA A 1 829 ? 21.833 -6.469 9.176 1.00 98.44 829 ALA A O 1
ATOM 6249 N N . PHE A 1 830 ? 21.134 -6.417 11.318 1.00 98.62 830 PHE A N 1
ATOM 6250 C CA . PHE A 1 830 ? 20.749 -7.819 11.467 1.00 98.62 830 PHE A CA 1
ATOM 6251 C C . PHE A 1 830 ? 19.334 -8.002 12.032 1.00 98.62 830 PHE A C 1
ATOM 6253 O O . PHE A 1 830 ? 19.032 -9.079 12.550 1.00 98.62 830 PHE A O 1
ATOM 6260 N N . MET A 1 831 ? 18.469 -6.984 11.959 1.00 98.75 831 MET A N 1
ATOM 6261 C CA . MET A 1 831 ? 17.085 -7.071 12.445 1.00 98.75 831 MET A CA 1
ATOM 6262 C C . MET A 1 831 ? 16.394 -8.327 11.887 1.00 98.75 831 MET A C 1
ATOM 6264 O O . MET A 1 831 ? 16.533 -8.637 10.711 1.00 98.75 831 MET A O 1
ATOM 6268 N N . GLU A 1 832 ? 15.679 -9.083 12.719 1.00 98.62 832 GLU A N 1
ATOM 6269 C CA . GLU A 1 832 ? 14.961 -10.313 12.341 1.00 98.62 832 GLU A CA 1
ATOM 6270 C C . GLU A 1 832 ? 15.838 -11.401 11.676 1.00 98.62 832 GLU A C 1
ATOM 6272 O O . GLU A 1 832 ? 15.337 -12.305 11.001 1.00 98.62 832 GLU A O 1
ATOM 6277 N N . SER A 1 833 ? 17.163 -11.352 11.853 1.00 98.19 833 SER A N 1
ATOM 6278 C CA . SER A 1 833 ? 18.070 -12.372 11.317 1.00 98.19 833 SER A CA 1
ATOM 6279 C C . SER A 1 833 ? 18.072 -13.663 12.148 1.00 98.19 833 SER A C 1
ATOM 6281 O O . SER A 1 833 ? 17.688 -13.705 13.320 1.00 98.19 833 SER A O 1
ATOM 6283 N N . GLY A 1 834 ? 18.552 -14.746 11.531 1.00 97.94 834 GLY A N 1
ATOM 6284 C CA . GLY A 1 834 ? 18.694 -16.061 12.161 1.00 97.94 834 GLY A CA 1
ATOM 6285 C C . GLY A 1 834 ? 19.919 -16.219 13.062 1.00 97.94 834 GLY A C 1
ATOM 6286 O O . GLY A 1 834 ? 20.256 -17.354 13.409 1.00 97.94 834 GLY A O 1
ATOM 6287 N N . ILE A 1 835 ? 20.619 -15.128 13.401 1.00 97.81 835 ILE A N 1
ATOM 6288 C CA . ILE A 1 835 ? 21.918 -15.202 14.072 1.00 97.81 835 ILE A CA 1
ATOM 6289 C C . ILE A 1 835 ? 21.755 -15.870 15.433 1.00 97.81 835 ILE A C 1
ATOM 6291 O O . ILE A 1 835 ? 20.952 -15.445 16.258 1.00 97.81 835 ILE A O 1
ATOM 6295 N N . THR A 1 836 ? 22.557 -16.906 15.684 1.00 97.50 836 THR A N 1
ATOM 6296 C CA . THR A 1 836 ? 22.565 -17.627 16.964 1.00 97.50 836 THR A CA 1
ATOM 6297 C C . THR A 1 836 ? 23.612 -17.085 17.929 1.00 97.50 836 THR A C 1
ATOM 6299 O O . THR A 1 836 ? 23.465 -17.220 19.145 1.00 97.50 836 THR A O 1
ATOM 6302 N N . ALA A 1 837 ? 24.675 -16.473 17.396 1.00 96.69 837 ALA A N 1
ATOM 6303 C CA . ALA A 1 837 ? 25.728 -15.846 18.180 1.00 96.69 837 ALA A CA 1
ATOM 6304 C C . ALA A 1 837 ? 26.347 -14.642 17.459 1.00 96.69 837 ALA A C 1
ATOM 6306 O O . ALA A 1 837 ? 26.697 -14.747 16.283 1.00 96.69 837 ALA A O 1
ATOM 6307 N N . VAL A 1 838 ? 26.545 -13.530 18.175 1.00 96.44 838 VAL A N 1
ATOM 6308 C CA . VAL A 1 838 ? 27.321 -12.388 17.658 1.00 96.44 838 VAL A CA 1
ATOM 6309 C C . VAL A 1 838 ? 28.792 -12.561 18.060 1.00 96.44 838 VAL A C 1
ATOM 6311 O O . VAL A 1 838 ? 29.066 -12.665 19.262 1.00 96.44 838 VAL A O 1
ATOM 6314 N N . PRO A 1 839 ? 29.745 -12.626 17.109 1.00 95.12 839 PRO A N 1
ATOM 6315 C CA . PRO A 1 839 ? 31.158 -12.821 17.421 1.00 95.12 839 PRO A CA 1
ATOM 6316 C C . PRO A 1 839 ? 31.751 -11.606 18.145 1.00 95.12 839 PRO A C 1
ATOM 6318 O O . PRO A 1 839 ? 31.329 -10.469 17.935 1.00 95.12 839 PRO A O 1
ATOM 6321 N N . ALA A 1 840 ? 32.773 -11.850 18.969 1.00 93.50 840 ALA A N 1
ATOM 6322 C CA . ALA A 1 840 ? 33.559 -10.767 19.548 1.00 93.50 840 ALA A CA 1
ATOM 6323 C C . ALA A 1 840 ? 34.288 -9.990 18.441 1.00 93.50 840 ALA A C 1
ATOM 6325 O O . ALA A 1 840 ? 34.832 -10.592 17.514 1.00 93.50 840 ALA A O 1
ATOM 6326 N N . GLY A 1 841 ? 34.295 -8.667 18.558 1.00 92.12 841 GLY A N 1
ATOM 6327 C CA . GLY A 1 841 ? 35.006 -7.762 17.667 1.00 92.12 841 GLY A CA 1
ATOM 6328 C C . GLY A 1 841 ? 34.245 -7.291 16.421 1.00 92.12 841 GLY A C 1
ATOM 6329 O O . GLY A 1 841 ? 34.827 -6.563 15.620 1.00 92.12 841 GLY A O 1
ATOM 6330 N N . LEU A 1 842 ? 32.960 -7.645 16.262 1.00 96.12 842 LEU A N 1
ATOM 6331 C CA . LEU A 1 842 ? 32.171 -7.307 15.063 1.00 96.12 842 LEU A CA 1
ATOM 6332 C C . LEU A 1 842 ? 32.187 -5.806 14.712 1.00 96.12 842 LEU A C 1
ATOM 6334 O O . LEU A 1 842 ? 32.272 -5.467 13.534 1.00 96.12 842 LEU A O 1
ATOM 6338 N N . PHE A 1 843 ? 32.132 -4.928 15.722 1.00 95.88 843 PHE A N 1
ATOM 6339 C CA . PHE A 1 843 ? 32.204 -3.470 15.569 1.00 95.88 843 PHE A CA 1
ATOM 6340 C C . PHE A 1 843 ? 33.459 -2.844 16.208 1.00 95.88 843 PHE A C 1
ATOM 6342 O O . PHE A 1 843 ? 33.514 -1.634 16.428 1.00 95.88 843 PHE A O 1
ATOM 6349 N N . GLU A 1 844 ? 34.500 -3.633 16.501 1.00 94.69 844 GLU A N 1
ATOM 6350 C CA . GLU A 1 844 ? 35.686 -3.166 17.246 1.00 94.69 844 GLU A CA 1
ATOM 6351 C C . GLU A 1 844 ? 36.416 -2.006 16.552 1.00 94.69 844 GLU A C 1
ATOM 6353 O O . GLU A 1 844 ? 36.996 -1.141 17.206 1.00 94.69 844 GLU A O 1
ATOM 6358 N N . LYS A 1 845 ? 36.418 -1.992 15.212 1.00 94.69 845 LYS A N 1
ATOM 6359 C CA . LYS A 1 845 ? 37.130 -0.989 14.398 1.00 94.69 845 LYS A CA 1
ATOM 6360 C C . LYS A 1 845 ? 36.239 0.160 13.921 1.00 94.69 845 LYS A C 1
ATOM 6362 O O . LYS A 1 845 ? 36.727 1.058 13.238 1.00 94.69 845 LYS A O 1
ATOM 6367 N N . ASN A 1 846 ? 34.959 0.165 14.289 1.00 95.38 846 ASN A N 1
ATOM 6368 C CA . ASN A 1 846 ? 33.969 1.132 13.816 1.00 95.38 846 ASN A CA 1
ATOM 6369 C C . ASN A 1 846 ? 33.733 2.227 14.871 1.00 95.38 846 ASN A C 1
ATOM 6371 O O . ASN A 1 846 ? 32.639 2.398 15.405 1.00 95.38 846 ASN A O 1
ATOM 6375 N N . ALA A 1 847 ? 34.793 2.973 15.193 1.00 95.38 847 ALA A N 1
ATOM 6376 C CA . ALA A 1 847 ? 34.790 3.946 16.288 1.00 95.38 847 ALA A CA 1
ATOM 6377 C C . ALA A 1 847 ? 33.836 5.141 16.073 1.00 95.38 847 ALA A C 1
ATOM 6379 O O . ALA A 1 847 ? 33.532 5.848 17.030 1.00 95.38 847 ALA A O 1
ATOM 6380 N N . SER A 1 848 ? 33.368 5.372 14.844 1.00 95.94 848 SER A N 1
ATOM 6381 C CA . SER A 1 848 ? 32.485 6.492 14.489 1.00 95.94 848 SER A CA 1
ATOM 6382 C C . SER A 1 848 ? 30.991 6.162 14.569 1.00 95.94 848 SER A C 1
ATOM 6384 O O . SER A 1 848 ? 30.172 7.053 14.350 1.00 95.94 848 SER A O 1
ATOM 6386 N N . VAL A 1 849 ? 30.606 4.918 14.893 1.00 97.44 849 VAL A N 1
ATOM 6387 C CA . VAL A 1 849 ? 29.188 4.522 14.885 1.00 97.44 849 VAL A CA 1
ATOM 6388 C C . VAL A 1 849 ? 28.413 5.303 15.942 1.00 97.44 849 VAL A C 1
ATOM 6390 O O . VAL A 1 849 ? 28.669 5.180 17.138 1.00 97.44 849 VAL A O 1
ATOM 6393 N N . SER A 1 850 ? 27.445 6.087 15.481 1.00 96.56 850 SER A N 1
ATOM 6394 C CA . SER A 1 850 ? 26.540 6.906 16.285 1.00 96.56 850 SER A CA 1
ATOM 6395 C C . SER A 1 850 ? 25.155 6.272 16.456 1.00 96.56 850 SER A C 1
ATOM 6397 O O . SER A 1 850 ? 24.426 6.657 17.367 1.00 96.56 850 SER A O 1
ATOM 6399 N N . SER A 1 851 ? 24.793 5.269 15.647 1.00 97.94 851 SER A N 1
ATOM 6400 C CA . SER A 1 851 ? 23.536 4.528 15.805 1.00 97.94 851 SER A CA 1
ATOM 6401 C C . SER A 1 851 ? 23.712 3.021 15.630 1.00 97.94 851 SER A C 1
ATOM 6403 O O . SER A 1 851 ? 24.181 2.548 14.593 1.00 97.94 851 SER A O 1
ATOM 6405 N N . TYR A 1 852 ? 23.282 2.286 16.657 1.00 97.94 852 TYR A N 1
ATOM 6406 C CA . TYR A 1 852 ? 23.074 0.836 16.685 1.00 97.94 852 TYR A CA 1
ATOM 6407 C C . TYR A 1 852 ? 21.583 0.496 16.851 1.00 97.94 852 TYR A C 1
ATOM 6409 O O . TYR A 1 852 ? 21.236 -0.573 17.364 1.00 97.94 852 TYR A O 1
ATOM 6417 N N . GLU A 1 853 ? 20.695 1.427 16.490 1.00 98.38 853 GLU A N 1
ATOM 6418 C CA . GLU A 1 853 ? 19.256 1.268 16.675 1.00 98.38 853 GLU A CA 1
ATOM 6419 C C . GLU A 1 853 ? 18.760 -0.022 16.019 1.00 98.38 853 GLU A C 1
ATOM 6421 O O . GLU A 1 853 ? 19.030 -0.286 14.850 1.00 98.38 853 GLU A O 1
ATOM 6426 N N . SER A 1 854 ? 18.088 -0.869 16.797 1.00 98.69 854 SER A N 1
ATOM 6427 C CA . SER A 1 854 ? 17.512 -2.128 16.324 1.00 98.69 854 SER A CA 1
ATOM 6428 C C . SER A 1 854 ? 18.489 -3.075 15.607 1.00 98.69 854 SER A C 1
ATOM 6430 O O . SER A 1 854 ? 18.053 -3.965 14.877 1.00 98.69 854 SER A O 1
ATOM 6432 N N . ALA A 1 855 ? 19.808 -2.931 15.809 1.00 98.56 855 ALA A N 1
ATOM 6433 C CA . ALA A 1 855 ? 20.817 -3.665 15.038 1.00 98.56 855 ALA A CA 1
ATOM 6434 C C . ALA A 1 855 ? 20.637 -5.192 15.091 1.00 98.56 855 ALA A C 1
ATOM 6436 O O . ALA A 1 855 ? 20.900 -5.857 14.094 1.00 98.56 855 ALA A O 1
ATOM 6437 N N . PHE A 1 856 ? 20.153 -5.732 16.214 1.00 98.56 856 PHE A N 1
ATOM 6438 C CA . PHE A 1 856 ? 19.811 -7.146 16.399 1.00 98.56 856 PHE A CA 1
ATOM 6439 C C . PHE A 1 856 ? 18.365 -7.331 16.878 1.00 98.56 856 PHE A C 1
ATOM 6441 O O . PHE A 1 856 ? 18.045 -8.347 17.495 1.00 98.56 856 PHE A O 1
ATOM 6448 N N . GLU A 1 857 ? 17.480 -6.364 16.627 1.00 98.75 857 GLU A N 1
ATOM 6449 C CA . GLU A 1 857 ? 16.071 -6.473 17.009 1.00 98.75 857 GLU A CA 1
ATOM 6450 C C . GLU A 1 857 ? 15.453 -7.764 16.453 1.00 98.75 857 GLU A C 1
ATOM 6452 O O . GLU A 1 857 ? 15.710 -8.150 15.318 1.00 98.75 857 GLU A O 1
ATOM 6457 N N . ALA A 1 858 ? 14.651 -8.448 17.266 1.00 98.62 858 ALA A N 1
ATOM 6458 C CA . ALA A 1 858 ? 13.922 -9.664 16.929 1.00 98.62 858 ALA A CA 1
ATOM 6459 C C . ALA A 1 858 ? 14.793 -10.808 16.369 1.00 98.62 858 ALA A C 1
ATOM 6461 O O . ALA A 1 858 ? 14.281 -11.721 15.717 1.00 98.62 858 ALA A O 1
ATOM 6462 N N . CYS A 1 859 ? 16.095 -10.837 16.687 1.00 98.56 859 CYS A N 1
ATOM 6463 C CA . CYS A 1 859 ? 16.951 -12.008 16.480 1.00 98.56 859 CYS A CA 1
ATOM 6464 C C . CYS A 1 859 ? 16.573 -13.111 17.482 1.00 98.56 859 CYS A C 1
ATOM 6466 O O . CYS A 1 859 ? 17.275 -13.387 18.452 1.00 98.56 859 CYS A O 1
ATOM 6468 N N . THR A 1 860 ? 15.418 -13.742 17.281 1.00 98.31 860 THR A N 1
ATOM 6469 C CA . THR A 1 860 ? 14.808 -14.672 18.250 1.00 98.31 860 THR A CA 1
ATOM 6470 C C . THR A 1 860 ? 15.634 -15.934 18.507 1.00 98.31 860 THR A C 1
ATOM 6472 O O . THR A 1 860 ? 15.423 -16.588 19.527 1.00 98.31 860 THR A O 1
ATOM 6475 N N . SER A 1 861 ? 16.592 -16.254 17.627 1.00 98.06 861 SER A N 1
ATOM 6476 C CA . SER A 1 861 ? 17.539 -17.370 17.777 1.00 98.06 861 SER A CA 1
ATOM 6477 C C . SER A 1 861 ? 18.856 -16.984 18.466 1.00 98.06 861 SER A C 1
ATOM 6479 O O . SER A 1 861 ? 19.655 -17.870 18.778 1.00 98.06 861 SER A O 1
ATOM 6481 N N . LEU A 1 862 ? 19.091 -15.693 18.730 1.00 98.31 862 LEU A N 1
ATOM 6482 C CA . LEU A 1 862 ? 20.336 -15.189 19.306 1.00 98.31 862 LEU A CA 1
ATOM 6483 C C . LEU A 1 862 ? 20.472 -15.626 20.763 1.00 98.31 862 LEU A C 1
ATOM 6485 O O . LEU A 1 862 ? 19.804 -15.086 21.637 1.00 98.31 862 LEU A O 1
ATOM 6489 N N . ALA A 1 863 ? 21.360 -16.584 21.028 1.00 97.19 863 ALA A N 1
ATOM 6490 C CA . ALA A 1 863 ? 21.569 -17.145 22.359 1.00 97.19 863 ALA A CA 1
ATOM 6491 C C . ALA A 1 863 ? 22.719 -16.470 23.122 1.00 97.19 863 ALA A C 1
ATOM 6493 O O . ALA A 1 863 ? 22.639 -16.300 24.342 1.00 97.19 863 ALA A O 1
ATOM 6494 N N . THR A 1 864 ? 23.787 -16.086 22.416 1.00 95.62 864 THR A N 1
ATOM 6495 C CA . THR A 1 864 ? 25.023 -15.561 23.019 1.00 95.62 864 THR A CA 1
ATOM 6496 C C . THR A 1 864 ? 25.576 -14.364 22.255 1.00 95.62 864 THR A C 1
ATOM 6498 O O . THR A 1 864 ? 25.610 -14.374 21.028 1.00 95.62 864 THR A O 1
ATOM 6501 N N . VAL A 1 865 ? 26.103 -13.375 22.970 1.00 95.75 865 VAL A N 1
ATOM 6502 C CA . VAL A 1 865 ? 26.815 -12.229 22.384 1.00 95.75 865 VAL A CA 1
ATOM 6503 C C . VAL A 1 865 ? 28.243 -12.165 22.927 1.00 95.75 865 VAL A C 1
ATOM 6505 O O . VAL A 1 865 ? 28.466 -12.414 24.114 1.00 95.75 865 VAL A O 1
ATOM 6508 N N . GLY A 1 866 ? 29.214 -11.887 22.054 1.00 91.56 866 GLY A N 1
ATOM 6509 C CA . GLY A 1 866 ? 30.595 -11.586 22.433 1.00 91.56 866 GLY A CA 1
ATOM 6510 C C . GLY A 1 866 ? 30.771 -10.147 22.927 1.00 91.56 866 GLY A C 1
ATOM 6511 O O . GLY A 1 866 ? 29.799 -9.419 23.119 1.00 91.56 866 GLY A O 1
ATOM 6512 N N . ASP A 1 867 ? 32.022 -9.735 23.120 1.00 90.56 867 ASP A N 1
ATOM 6513 C CA . ASP A 1 867 ? 32.371 -8.320 23.271 1.00 90.56 867 ASP A CA 1
ATOM 6514 C C . ASP A 1 867 ? 32.370 -7.675 21.879 1.00 90.56 867 ASP A C 1
ATOM 6516 O O . ASP A 1 867 ? 33.284 -7.899 21.082 1.00 90.56 867 ASP A O 1
ATOM 6520 N N . ILE A 1 868 ? 31.258 -7.034 21.517 1.00 93.62 868 ILE A N 1
ATOM 6521 C CA . ILE A 1 868 ? 30.988 -6.636 20.126 1.00 93.62 868 ILE A CA 1
ATOM 6522 C C . ILE A 1 868 ? 31.489 -5.233 19.796 1.00 93.62 868 ILE A C 1
ATOM 6524 O O . ILE A 1 868 ? 31.671 -4.931 18.617 1.00 93.62 868 ILE A O 1
ATOM 6528 N N . PHE A 1 869 ? 31.693 -4.389 20.808 1.00 92.94 869 PHE A N 1
ATOM 6529 C CA . PHE A 1 869 ? 32.062 -2.988 20.638 1.00 92.94 869 PHE A CA 1
ATOM 6530 C C . PHE A 1 869 ? 33.557 -2.772 20.890 1.00 92.94 869 PHE A C 1
ATOM 6532 O O . PHE A 1 869 ? 34.221 -3.562 21.551 1.00 92.94 869 PHE A O 1
ATOM 6539 N N . GLY A 1 870 ? 34.087 -1.684 20.336 1.00 90.44 870 GLY A N 1
ATOM 6540 C CA . GLY A 1 870 ? 35.407 -1.155 20.669 1.00 90.44 870 GLY A CA 1
ATOM 6541 C C . GLY A 1 870 ? 35.304 0.252 21.253 1.00 90.44 870 GLY A C 1
ATOM 6542 O O . GLY A 1 870 ? 34.212 0.756 21.521 1.00 90.44 870 GLY A O 1
ATOM 6543 N N . GLU A 1 871 ? 36.449 0.917 21.405 1.00 92.38 871 GLU A N 1
ATOM 6544 C CA . GLU A 1 871 ? 36.489 2.333 21.779 1.00 92.38 871 GLU A CA 1
ATOM 6545 C C . GLU A 1 871 ? 35.762 3.177 20.721 1.00 92.38 871 GLU A C 1
ATOM 6547 O O . GLU A 1 871 ? 36.158 3.211 19.554 1.00 92.38 871 GLU A O 1
ATOM 6552 N N . ASN A 1 872 ? 34.684 3.847 21.129 1.00 91.94 872 ASN A N 1
ATOM 6553 C CA . ASN A 1 872 ? 33.858 4.661 20.248 1.00 91.94 872 ASN A CA 1
ATOM 6554 C C . ASN A 1 872 ? 34.031 6.151 20.572 1.00 91.94 872 ASN A C 1
ATOM 6556 O O . ASN A 1 872 ? 33.979 6.571 21.730 1.00 91.94 872 ASN A O 1
ATOM 6560 N N . ILE A 1 873 ? 34.246 6.946 19.525 1.00 90.69 873 ILE A N 1
ATOM 6561 C CA . ILE A 1 873 ? 34.555 8.376 19.599 1.00 90.69 873 ILE A CA 1
ATOM 6562 C C . ILE A 1 873 ? 33.370 9.269 19.204 1.00 90.69 873 ILE A C 1
ATOM 6564 O O . ILE A 1 873 ? 33.506 10.495 19.206 1.00 90.69 873 ILE A O 1
ATOM 6568 N N . ALA A 1 874 ? 32.214 8.694 18.857 1.00 91.06 874 ALA A N 1
ATOM 6569 C CA . ALA A 1 874 ? 31.030 9.461 18.498 1.00 91.06 874 ALA A CA 1
ATOM 6570 C C . ALA A 1 874 ? 30.511 10.262 19.704 1.00 91.06 874 ALA A C 1
ATOM 6572 O O . ALA A 1 874 ? 30.389 9.765 20.825 1.00 91.06 874 ALA A O 1
ATOM 6573 N N . ALA A 1 875 ? 30.166 11.531 19.467 1.00 87.81 875 ALA A N 1
ATOM 6574 C CA . ALA A 1 875 ? 29.706 12.435 20.525 1.00 87.81 875 ALA A CA 1
ATOM 6575 C C . ALA A 1 875 ? 28.355 12.016 21.133 1.00 87.81 875 ALA A C 1
ATOM 6577 O O . ALA A 1 875 ? 28.067 12.338 22.287 1.00 87.81 875 ALA A O 1
ATOM 6578 N N . LYS A 1 876 ? 27.527 11.329 20.339 1.00 92.12 876 LYS A N 1
ATOM 6579 C CA . LYS A 1 876 ? 26.206 10.829 20.710 1.00 92.12 876 LYS A CA 1
ATOM 6580 C C . LYS A 1 876 ? 26.008 9.460 20.062 1.00 92.12 876 LYS A C 1
ATOM 6582 O O . LYS A 1 876 ? 26.123 9.353 18.847 1.00 92.12 876 LYS A O 1
ATOM 6587 N N . ILE A 1 877 ? 25.702 8.455 20.876 1.00 94.56 877 ILE A N 1
ATOM 6588 C CA . ILE A 1 877 ? 25.439 7.080 20.439 1.00 94.56 877 ILE A CA 1
ATOM 6589 C C . ILE A 1 877 ? 23.990 6.718 20.794 1.00 94.56 877 ILE A C 1
ATOM 6591 O O . ILE A 1 877 ? 23.498 7.072 21.873 1.00 94.56 877 ILE A O 1
ATOM 6595 N N . GLU A 1 878 ? 23.291 6.037 19.895 1.00 96.44 878 GLU A N 1
ATOM 6596 C CA . GLU A 1 878 ? 21.919 5.561 20.082 1.00 96.44 878 GLU A CA 1
ATOM 6597 C C . GLU A 1 878 ? 21.889 4.027 20.074 1.00 96.44 878 GLU A C 1
ATOM 6599 O O . GLU A 1 878 ? 22.285 3.396 19.098 1.00 96.44 878 GLU A O 1
ATOM 6604 N N . CYS A 1 879 ? 21.424 3.425 21.176 1.00 97.19 879 CYS A N 1
ATOM 6605 C CA . CYS A 1 879 ? 21.324 1.971 21.361 1.00 97.19 879 CYS A CA 1
ATOM 6606 C C . CYS A 1 879 ? 19.865 1.525 21.563 1.00 97.19 879 CYS A C 1
ATOM 6608 O O . CYS A 1 879 ? 19.591 0.560 22.283 1.00 97.19 879 CYS A O 1
ATOM 6610 N N . ASN A 1 880 ? 18.909 2.257 20.983 1.00 98.00 880 ASN A N 1
ATOM 6611 C CA . ASN A 1 880 ? 17.491 1.920 21.086 1.00 98.00 880 ASN A CA 1
ATOM 6612 C C . ASN A 1 880 ? 17.237 0.533 20.507 1.00 98.00 880 ASN A C 1
ATOM 6614 O O . ASN A 1 880 ? 17.733 0.223 19.429 1.00 98.00 880 ASN A O 1
ATOM 6618 N N . ARG A 1 881 ? 16.455 -0.290 21.211 1.00 98.69 881 ARG A N 1
ATOM 6619 C CA . ARG A 1 881 ? 15.957 -1.582 20.709 1.00 98.69 881 ARG A CA 1
ATOM 6620 C C . ARG A 1 881 ? 17.032 -2.548 20.183 1.00 98.69 881 ARG A C 1
ATOM 6622 O O . ARG A 1 881 ? 16.692 -3.513 19.509 1.00 98.69 881 ARG A O 1
ATOM 6629 N N . ILE A 1 882 ? 18.312 -2.332 20.504 1.00 98.38 882 ILE A N 1
ATOM 6630 C CA . ILE A 1 882 ? 19.439 -3.060 19.902 1.00 98.38 882 ILE A CA 1
ATOM 6631 C C . ILE A 1 882 ? 19.283 -4.588 19.984 1.00 98.38 882 ILE A C 1
ATOM 6633 O O . ILE A 1 882 ? 19.611 -5.264 19.018 1.00 98.38 882 ILE A O 1
ATOM 6637 N N . PHE A 1 883 ? 18.730 -5.117 21.080 1.00 98.56 883 PHE A N 1
ATOM 6638 C CA . PHE A 1 883 ? 18.367 -6.526 21.276 1.00 98.56 883 PHE A CA 1
ATOM 6639 C C . PHE A 1 883 ? 16.880 -6.695 21.638 1.00 98.56 883 PHE A C 1
ATOM 6641 O O . PHE A 1 883 ? 16.515 -7.631 22.351 1.00 98.56 883 PHE A O 1
ATOM 6648 N N . TYR A 1 884 ? 16.009 -5.784 21.195 1.00 98.81 884 TYR A N 1
ATOM 6649 C CA . TYR A 1 884 ? 14.570 -5.871 21.458 1.00 98.81 884 TYR A CA 1
ATOM 6650 C C . TYR A 1 884 ? 14.016 -7.213 20.977 1.00 98.81 884 TYR A C 1
ATOM 6652 O O . TYR A 1 884 ? 14.229 -7.587 19.831 1.00 98.81 884 TYR A O 1
ATOM 6660 N N . GLY A 1 885 ? 13.298 -7.948 21.823 1.00 98.62 885 GLY A N 1
ATOM 6661 C CA . GLY A 1 885 ? 12.674 -9.215 21.439 1.00 98.62 885 GLY A CA 1
ATOM 6662 C C . GLY A 1 885 ? 13.655 -10.355 21.130 1.00 98.62 885 GLY A C 1
ATOM 6663 O O . GLY A 1 885 ? 13.254 -11.344 20.518 1.00 98.62 885 GLY A O 1
ATOM 6664 N N . CYS A 1 886 ? 14.922 -10.271 21.553 1.00 98.62 886 CYS A N 1
ATOM 6665 C CA . CYS A 1 886 ? 15.879 -11.381 21.466 1.00 98.62 886 CYS A CA 1
ATOM 6666 C C . CYS A 1 886 ? 15.559 -12.461 22.511 1.00 98.62 886 CYS A C 1
ATOM 6668 O O . CYS A 1 886 ? 16.249 -12.629 23.518 1.00 98.62 886 CYS A O 1
ATOM 6670 N N . THR A 1 887 ? 14.480 -13.209 22.284 1.00 98.56 887 THR A N 1
ATOM 6671 C CA . THR A 1 887 ? 13.889 -14.126 23.268 1.00 98.56 887 THR A CA 1
ATOM 6672 C C . THR A 1 887 ? 14.797 -15.280 23.687 1.00 98.56 887 THR A C 1
ATOM 6674 O O . THR A 1 887 ? 14.576 -15.836 24.761 1.00 98.56 887 THR A O 1
ATOM 6677 N N . ALA A 1 888 ? 15.806 -15.648 22.887 1.00 98.50 888 ALA A N 1
ATOM 6678 C CA . ALA A 1 888 ? 16.773 -16.702 23.212 1.00 98.50 888 ALA A CA 1
ATOM 6679 C C . ALA A 1 888 ? 18.025 -16.210 23.961 1.00 98.50 888 ALA A C 1
ATOM 6681 O O . ALA A 1 888 ? 18.786 -17.051 24.441 1.00 98.50 888 ALA A O 1
ATOM 6682 N N . LEU A 1 889 ? 18.242 -14.895 24.096 1.00 98.19 889 LEU A N 1
ATOM 6683 C CA . LEU A 1 889 ? 19.479 -14.336 24.649 1.00 98.19 889 LEU A CA 1
ATOM 6684 C C . LEU A 1 889 ? 19.623 -14.705 26.127 1.00 98.19 889 LEU A C 1
ATOM 6686 O O . LEU A 1 889 ? 18.783 -14.326 26.935 1.00 98.19 889 LEU A O 1
ATOM 6690 N N . GLN A 1 890 ? 20.681 -15.438 26.490 1.00 95.50 890 GLN A N 1
ATOM 6691 C CA . GLN A 1 890 ? 20.789 -16.062 27.821 1.00 95.50 890 GLN A CA 1
ATOM 6692 C C . GLN A 1 890 ? 21.589 -15.235 28.835 1.00 95.50 890 GLN A C 1
ATOM 6694 O O . GLN A 1 890 ? 21.269 -15.224 30.030 1.00 95.50 890 GLN A O 1
ATOM 6699 N N . SER A 1 891 ? 22.647 -14.566 28.372 1.00 94.00 891 SER A N 1
ATOM 6700 C CA . SER A 1 891 ? 23.606 -13.839 29.211 1.00 94.00 891 SER A CA 1
ATOM 6701 C C . SER A 1 891 ? 24.354 -12.766 28.424 1.00 94.00 891 SER A C 1
ATOM 6703 O O . SER A 1 891 ? 24.537 -12.902 27.215 1.00 94.00 891 SER A O 1
ATOM 6705 N N . LEU A 1 892 ? 24.866 -11.760 29.136 1.00 95.44 892 LEU A N 1
ATOM 6706 C CA . LEU A 1 892 ? 25.747 -10.719 28.600 1.00 95.44 892 LEU A CA 1
ATOM 6707 C C . LEU A 1 892 ? 27.168 -10.886 29.168 1.00 95.44 892 LEU A C 1
ATOM 6709 O O . LEU A 1 892 ? 27.298 -11.180 30.362 1.00 95.44 892 LEU A O 1
ATOM 6713 N N . PRO A 1 893 ? 28.233 -10.687 28.370 1.00 93.62 893 PRO A N 1
ATOM 6714 C CA . PRO A 1 893 ? 29.599 -10.705 28.881 1.00 93.62 893 PRO A CA 1
ATOM 6715 C C . PRO A 1 893 ? 29.852 -9.517 29.823 1.00 93.62 893 PRO A C 1
ATOM 6717 O O . PRO A 1 893 ? 29.218 -8.464 29.735 1.00 93.62 893 PRO A O 1
ATOM 6720 N N . ALA A 1 894 ? 30.792 -9.683 30.755 1.00 91.06 894 ALA A N 1
ATOM 6721 C CA . ALA A 1 894 ? 31.214 -8.583 31.616 1.00 91.06 894 ALA A CA 1
ATOM 6722 C C . ALA A 1 894 ? 31.857 -7.476 30.769 1.00 91.06 894 ALA A C 1
ATOM 6724 O O . ALA A 1 894 ? 32.704 -7.769 29.934 1.00 91.06 894 ALA A O 1
ATOM 6725 N N . GLY A 1 895 ? 31.463 -6.224 31.009 1.00 89.50 895 GLY A N 1
ATOM 6726 C CA . GLY A 1 895 ? 31.946 -5.087 30.225 1.00 89.50 895 GLY A CA 1
ATOM 6727 C C . GLY A 1 895 ? 31.349 -4.986 28.819 1.00 89.50 895 GLY A C 1
ATOM 6728 O O . GLY A 1 895 ? 31.946 -4.360 27.963 1.00 89.50 895 GLY A O 1
ATOM 6729 N N . PHE A 1 896 ? 30.174 -5.576 28.569 1.00 93.38 896 PHE A N 1
ATOM 6730 C CA . PHE A 1 896 ? 29.559 -5.610 27.235 1.00 93.38 896 PHE A CA 1
ATOM 6731 C C . PHE A 1 896 ? 29.435 -4.248 26.526 1.00 93.38 896 PHE A C 1
ATOM 6733 O O . PHE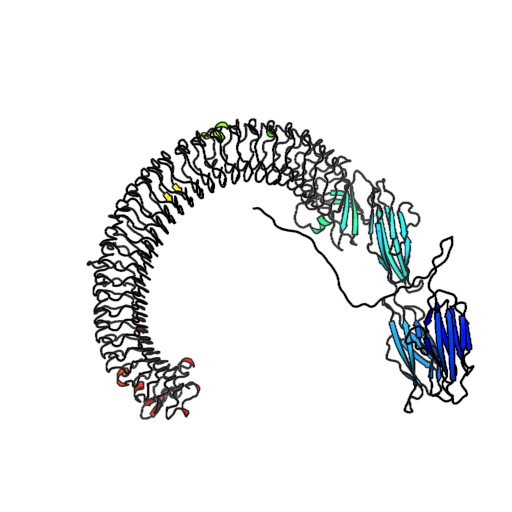 A 1 896 ? 29.467 -4.220 25.308 1.00 93.38 896 PHE A O 1
ATOM 6740 N N . PHE A 1 897 ? 29.275 -3.137 27.253 1.00 92.62 897 PHE A N 1
ATOM 6741 C CA . PHE A 1 897 ? 29.231 -1.780 26.681 1.00 92.62 897 PHE A CA 1
ATOM 6742 C C . PHE A 1 897 ? 30.504 -0.962 26.964 1.00 92.62 897 PHE A C 1
ATOM 6744 O O . PHE A 1 897 ? 30.467 0.271 26.911 1.00 92.62 897 PHE A O 1
ATOM 6751 N N . ASP A 1 898 ? 31.611 -1.618 27.321 1.00 90.19 898 ASP A N 1
ATOM 6752 C CA . ASP A 1 898 ? 32.885 -0.945 27.565 1.00 90.19 898 ASP A CA 1
ATOM 6753 C C . ASP A 1 898 ? 33.337 -0.204 26.294 1.00 90.19 898 ASP A C 1
ATOM 6755 O O . ASP A 1 898 ? 33.180 -0.688 25.176 1.00 90.19 898 ASP A O 1
ATOM 6759 N N . GLY A 1 899 ? 33.859 1.014 26.459 1.00 88.19 899 GLY A N 1
ATOM 6760 C CA . GLY A 1 899 ? 34.287 1.855 25.332 1.00 88.19 899 GLY A CA 1
ATOM 6761 C C . GLY A 1 899 ? 33.178 2.674 24.653 1.00 88.19 899 GLY A C 1
ATOM 6762 O O . GLY A 1 899 ? 33.492 3.572 23.870 1.00 88.19 899 GLY A O 1
ATOM 6763 N N . LEU A 1 900 ? 31.897 2.457 24.986 1.00 91.12 900 LEU A N 1
ATOM 6764 C CA . LEU A 1 900 ? 30.781 3.290 24.513 1.00 91.12 900 LEU A CA 1
ATOM 6765 C C . LEU A 1 900 ? 30.493 4.456 25.475 1.00 91.12 900 LEU A C 1
ATOM 6767 O O . LEU A 1 900 ? 29.540 4.422 26.257 1.00 91.12 900 LEU A O 1
ATOM 6771 N N . TYR A 1 901 ? 31.306 5.513 25.420 1.00 86.00 901 TYR A N 1
ATOM 6772 C CA . TYR A 1 901 ? 31.220 6.630 26.375 1.00 86.00 901 TYR A CA 1
ATOM 6773 C C . TYR A 1 901 ? 30.048 7.597 26.130 1.00 86.00 901 TYR A C 1
ATOM 6775 O O . TYR A 1 901 ? 29.592 8.256 27.068 1.00 86.00 901 TYR A O 1
ATOM 6783 N N . GLY A 1 902 ? 29.579 7.707 24.882 1.00 85.81 902 GLY A N 1
ATOM 6784 C CA . GLY A 1 902 ? 28.643 8.733 24.404 1.00 85.81 902 GLY A CA 1
ATOM 6785 C C . GLY A 1 902 ? 27.177 8.309 24.269 1.00 85.81 902 GLY A C 1
ATOM 6786 O O . GLY A 1 902 ? 26.433 8.990 23.563 1.00 85.81 902 GLY A O 1
ATOM 6787 N N . VAL A 1 903 ? 26.735 7.199 24.873 1.00 92.31 903 VAL A N 1
ATOM 6788 C CA . VAL A 1 903 ? 25.360 6.714 24.661 1.00 92.31 903 VAL A CA 1
ATOM 6789 C C . VAL A 1 903 ? 24.345 7.661 25.284 1.00 92.31 903 VAL A C 1
ATOM 6791 O O . VAL A 1 903 ? 24.375 7.938 26.475 1.00 92.31 903 VAL A O 1
ATOM 6794 N N . SER A 1 904 ? 23.419 8.150 24.466 1.00 92.69 904 SER A N 1
ATOM 6795 C CA . SER A 1 904 ? 22.334 9.045 24.877 1.00 92.69 904 SER A CA 1
ATOM 6796 C C . SER A 1 904 ? 21.048 8.298 25.230 1.00 92.69 904 SER A C 1
ATOM 6798 O O . SER A 1 904 ? 20.181 8.829 25.925 1.00 92.69 904 SER A O 1
ATOM 6800 N N . THR A 1 905 ? 20.907 7.054 24.766 1.00 95.50 905 THR A N 1
ATOM 6801 C CA . THR A 1 905 ? 19.675 6.285 24.929 1.00 95.50 905 THR A CA 1
ATOM 6802 C C . THR A 1 905 ? 19.889 4.773 24.850 1.00 95.50 905 THR A C 1
ATOM 6804 O O . THR A 1 905 ? 20.576 4.273 23.961 1.00 95.50 905 THR A O 1
ATOM 6807 N N . PHE A 1 906 ? 19.252 4.062 25.783 1.00 97.44 906 PHE A N 1
ATOM 6808 C CA . PHE A 1 906 ? 19.091 2.605 25.833 1.00 97.44 906 PHE A CA 1
ATOM 6809 C C . PHE A 1 906 ? 17.602 2.225 25.889 1.00 97.44 906 PHE A C 1
ATOM 6811 O O . PHE A 1 906 ? 17.220 1.265 26.565 1.00 97.44 906 PHE A O 1
ATOM 6818 N N . VAL A 1 907 ? 16.733 3.015 25.248 1.00 98.38 907 VAL A N 1
ATOM 6819 C CA . VAL A 1 907 ? 15.291 2.747 25.268 1.00 98.38 907 VAL A CA 1
ATOM 6820 C C . VAL A 1 907 ? 15.030 1.370 24.670 1.00 98.38 907 VAL A C 1
ATOM 6822 O O . VAL A 1 907 ? 15.456 1.078 23.556 1.00 98.38 907 VAL A O 1
ATOM 6825 N N . ASP A 1 908 ? 14.350 0.517 25.435 1.00 98.62 908 ASP A N 1
ATOM 6826 C CA . ASP A 1 908 ? 13.977 -0.838 25.017 1.00 98.62 908 ASP A CA 1
ATOM 6827 C C . ASP A 1 908 ? 15.151 -1.751 24.596 1.00 98.62 908 ASP A C 1
ATOM 6829 O O . ASP A 1 908 ? 14.927 -2.751 23.917 1.00 98.62 908 ASP A O 1
ATOM 6833 N N . ALA A 1 909 ? 16.393 -1.440 24.994 1.00 98.38 909 ALA A N 1
ATOM 6834 C CA . ALA A 1 909 ? 17.596 -2.110 24.485 1.00 98.38 909 ALA A CA 1
ATOM 6835 C C . ALA A 1 909 ? 17.572 -3.646 24.607 1.00 98.38 909 ALA A C 1
ATOM 6837 O O . ALA A 1 909 ? 18.055 -4.322 23.706 1.00 98.38 909 ALA A O 1
ATOM 6838 N N . PHE A 1 910 ? 16.990 -4.189 25.679 1.00 98.62 910 PHE A N 1
ATOM 6839 C CA . PHE A 1 910 ? 16.801 -5.625 25.922 1.00 98.62 910 PHE A CA 1
ATOM 6840 C C . PHE A 1 910 ? 15.338 -5.974 26.238 1.00 98.62 910 PHE A C 1
ATOM 6842 O O . PHE A 1 910 ? 15.073 -7.002 26.858 1.00 98.62 910 PHE A O 1
ATOM 6849 N N . ASN A 1 911 ? 14.379 -5.116 25.879 1.00 98.69 911 ASN A N 1
ATOM 6850 C CA . ASN A 1 911 ? 12.972 -5.362 26.199 1.00 98.69 911 ASN A CA 1
ATOM 6851 C C . ASN A 1 911 ? 12.506 -6.677 25.549 1.00 98.69 911 ASN A C 1
ATOM 6853 O O . ASN A 1 911 ? 12.751 -6.908 24.367 1.00 98.69 911 ASN A O 1
ATOM 6857 N N . GLY A 1 912 ? 11.872 -7.553 26.328 1.00 98.56 912 GLY A N 1
ATOM 6858 C CA . GLY A 1 912 ? 11.386 -8.850 25.859 1.00 98.56 912 GLY A CA 1
ATOM 6859 C C . GLY A 1 912 ? 12.468 -9.924 25.686 1.00 98.56 912 GLY A C 1
ATOM 6860 O O . GLY A 1 912 ? 12.193 -10.965 25.091 1.00 98.56 912 GLY A O 1
ATOM 6861 N N . CYS A 1 913 ? 13.683 -9.733 26.214 1.00 98.62 913 CYS A N 1
ATOM 6862 C CA . CYS A 1 913 ? 14.709 -10.783 26.284 1.00 98.62 913 CYS A CA 1
ATOM 6863 C C . CYS A 1 913 ? 14.349 -11.834 27.350 1.00 98.62 913 CYS A C 1
ATOM 6865 O O . CYS A 1 913 ? 14.950 -11.913 28.422 1.00 98.62 913 CYS A O 1
ATOM 6867 N N . THR A 1 914 ? 13.333 -12.652 27.075 1.00 98.50 914 THR A N 1
ATOM 6868 C CA . THR A 1 914 ? 12.707 -13.554 28.056 1.00 98.50 914 THR A CA 1
ATOM 6869 C C . THR A 1 914 ? 13.626 -14.652 28.594 1.00 98.50 914 THR A C 1
ATOM 6871 O O . THR A 1 914 ? 13.363 -15.159 29.682 1.00 98.50 914 THR A O 1
ATOM 6874 N N . SER A 1 915 ? 14.696 -15.021 27.879 1.00 98.50 915 SER A N 1
ATOM 6875 C CA . SER A 1 915 ? 15.688 -16.010 28.345 1.00 98.50 915 SER A CA 1
ATOM 6876 C C . SER A 1 915 ? 16.872 -15.399 29.102 1.00 98.50 915 SER A C 1
ATOM 6878 O O . SER A 1 915 ? 17.714 -16.147 29.600 1.00 98.50 915 SER A O 1
ATOM 6880 N N . LEU A 1 916 ? 16.954 -14.068 29.219 1.00 98.25 916 LEU A N 1
ATOM 6881 C CA . LEU A 1 916 ? 18.082 -13.404 29.868 1.00 98.25 916 LEU A CA 1
ATOM 6882 C C . LEU A 1 916 ? 17.997 -13.612 31.379 1.00 98.25 916 LEU A C 1
ATOM 6884 O O . LEU A 1 916 ? 17.119 -13.062 32.037 1.00 98.25 916 LEU A O 1
ATOM 6888 N N . THR A 1 917 ? 18.913 -14.402 31.940 1.00 96.44 917 THR A N 1
ATOM 6889 C CA . THR A 1 917 ? 18.823 -14.836 33.350 1.00 96.44 917 THR A CA 1
ATOM 6890 C C . THR A 1 917 ? 19.554 -13.935 34.341 1.00 96.44 917 THR A C 1
ATOM 6892 O O . THR A 1 917 ? 19.218 -13.914 35.533 1.00 96.44 917 THR A O 1
ATOM 6895 N N . SER A 1 918 ? 20.560 -13.194 33.868 1.00 95.19 918 SER A N 1
ATOM 6896 C CA . SER A 1 918 ? 21.429 -12.350 34.690 1.00 95.19 918 SER A CA 1
ATOM 6897 C C . SER A 1 918 ? 21.961 -11.141 33.919 1.00 95.19 918 SER A C 1
ATOM 6899 O O . SER A 1 918 ? 22.091 -11.170 32.696 1.00 95.19 918 SER A O 1
ATOM 6901 N N . ILE A 1 919 ? 22.291 -10.082 34.661 1.00 95.94 919 ILE A N 1
ATOM 6902 C CA . ILE A 1 919 ? 22.954 -8.871 34.162 1.00 95.94 919 ILE A CA 1
ATOM 6903 C C . ILE A 1 919 ? 24.314 -8.755 34.872 1.00 95.94 919 ILE A C 1
ATOM 6905 O O . ILE A 1 919 ? 24.357 -8.900 36.098 1.00 95.94 919 ILE A O 1
ATOM 6909 N N . PRO A 1 920 ? 25.426 -8.492 34.161 1.00 95.31 920 PRO A N 1
ATOM 6910 C CA . PRO A 1 920 ? 26.732 -8.308 34.790 1.00 95.31 920 PRO A CA 1
ATOM 6911 C C . PRO A 1 920 ? 26.802 -7.001 35.598 1.00 95.31 920 PRO A C 1
ATOM 6913 O O . PRO A 1 920 ? 26.203 -5.984 35.242 1.00 95.31 920 PRO A O 1
ATOM 6916 N N . SER A 1 921 ? 27.580 -7.003 36.686 1.00 94.50 921 SER A N 1
ATOM 6917 C CA . SER A 1 921 ? 27.867 -5.787 37.459 1.00 94.50 921 SER A CA 1
ATOM 6918 C C . SER A 1 921 ? 28.563 -4.741 36.588 1.00 94.50 921 SER A C 1
ATOM 6920 O O . SER A 1 921 ? 29.490 -5.080 35.851 1.00 94.50 921 SER A O 1
ATOM 6922 N N . GLY A 1 922 ? 28.179 -3.471 36.713 1.00 93.38 922 GLY A N 1
ATOM 6923 C CA . GLY A 1 922 ? 28.807 -2.390 35.955 1.00 93.38 922 GLY A CA 1
ATOM 6924 C C . GLY A 1 922 ? 28.485 -2.378 34.463 1.00 93.38 922 GLY A C 1
ATOM 6925 O O . GLY A 1 922 ? 29.248 -1.768 33.721 1.00 93.38 922 GLY A O 1
ATOM 6926 N N . LEU A 1 923 ? 27.385 -3.004 34.018 1.00 94.69 923 LEU A N 1
ATOM 6927 C CA . LEU A 1 923 ? 26.983 -3.017 32.604 1.00 94.69 923 LEU A CA 1
ATOM 6928 C C . LEU A 1 923 ? 26.965 -1.612 31.973 1.00 94.69 923 LEU A C 1
ATOM 6930 O O . LEU A 1 923 ? 27.353 -1.457 30.822 1.00 94.69 923 LEU A O 1
ATOM 6934 N N . PHE A 1 924 ? 26.566 -0.585 32.730 1.00 93.12 924 PHE A N 1
ATOM 6935 C CA . PHE A 1 924 ? 26.507 0.804 32.263 1.00 93.12 924 PHE A CA 1
ATOM 6936 C C . PHE A 1 924 ? 27.588 1.697 32.894 1.00 93.12 924 PHE A C 1
ATOM 6938 O O . PHE A 1 924 ? 27.390 2.903 33.055 1.00 93.12 924 PHE A O 1
ATOM 6945 N N . LYS A 1 925 ? 28.732 1.131 33.304 1.00 89.56 925 LYS A N 1
ATOM 6946 C CA . LYS A 1 925 ? 29.775 1.881 34.029 1.00 89.56 925 LYS A CA 1
ATOM 6947 C C . LYS A 1 925 ? 30.397 3.011 33.198 1.00 89.56 925 LYS A C 1
ATOM 6949 O O . LYS A 1 925 ? 30.737 4.039 33.780 1.00 89.56 925 LYS A O 1
ATOM 6954 N N . ASP A 1 926 ? 30.500 2.853 31.880 1.00 87.31 926 ASP A N 1
ATOM 6955 C CA . ASP A 1 926 ? 31.193 3.800 30.993 1.00 87.31 926 ASP A CA 1
ATOM 6956 C C . ASP A 1 926 ? 30.309 4.965 30.527 1.00 87.31 926 ASP A C 1
ATOM 6958 O O . ASP A 1 926 ? 30.796 5.878 29.861 1.00 87.31 926 ASP A O 1
ATOM 6962 N N . GLN A 1 927 ? 29.046 5.010 30.974 1.00 84.62 927 GLN A N 1
ATOM 6963 C CA . GLN A 1 927 ? 28.073 6.069 30.673 1.00 84.62 927 GLN A CA 1
ATOM 6964 C C . GLN A 1 927 ? 28.384 7.367 31.440 1.00 84.62 927 GLN A C 1
ATOM 6966 O O . GLN A 1 927 ? 27.625 7.838 32.286 1.00 84.62 927 GLN A O 1
ATOM 6971 N N . THR A 1 928 ? 29.562 7.920 31.156 1.00 72.12 928 THR A N 1
ATOM 6972 C CA . THR A 1 928 ? 30.208 9.058 31.825 1.00 72.12 928 THR A CA 1
ATOM 6973 C C . THR A 1 928 ? 30.131 10.356 31.015 1.00 72.12 928 THR A C 1
ATOM 6975 O O . THR A 1 928 ? 30.605 11.389 31.488 1.00 72.12 928 THR A O 1
ATOM 6978 N N . SER A 1 929 ? 29.518 10.330 29.823 1.00 69.12 929 SER A N 1
ATOM 6979 C CA . SER A 1 929 ? 29.333 11.508 28.964 1.00 69.12 929 SER A CA 1
ATOM 6980 C C . SER A 1 929 ? 28.555 12.640 29.649 1.00 69.12 929 SER A C 1
ATOM 6982 O O . SER A 1 929 ? 27.678 12.417 30.485 1.00 69.12 929 SER A O 1
ATOM 6984 N N . ALA A 1 930 ? 28.856 13.880 29.245 1.00 67.12 930 ALA A N 1
ATOM 6985 C CA . ALA A 1 930 ? 28.139 15.083 29.668 1.00 67.12 930 ALA A CA 1
ATOM 6986 C C . ALA A 1 930 ? 26.681 15.129 29.168 1.00 67.12 930 ALA A C 1
ATOM 6988 O O . ALA A 1 930 ? 25.868 15.871 29.721 1.00 67.12 930 ALA A O 1
ATOM 6989 N N . SER A 1 931 ? 26.346 14.361 28.125 1.00 77.75 931 SER A N 1
ATOM 6990 C CA . SER A 1 931 ? 24.984 14.274 27.590 1.00 77.75 931 SER A CA 1
ATOM 6991 C C . SER A 1 931 ? 24.082 13.403 28.464 1.00 77.75 931 SER A C 1
ATOM 6993 O O . SER A 1 931 ? 24.546 12.454 29.093 1.00 77.75 931 SER A O 1
ATOM 6995 N N . THR A 1 932 ? 22.788 13.723 28.502 1.00 87.12 932 THR A N 1
ATOM 6996 C CA . THR A 1 932 ? 21.808 12.965 29.285 1.00 87.12 932 THR A CA 1
ATOM 6997 C C . THR A 1 932 ? 21.552 11.580 28.695 1.00 87.12 932 THR A C 1
ATOM 6999 O O . THR A 1 932 ? 21.398 11.471 27.481 1.00 87.12 932 THR A O 1
ATOM 7002 N N . VAL A 1 933 ? 21.405 10.566 29.553 1.00 90.88 933 VAL A N 1
ATOM 7003 C CA . VAL A 1 933 ? 21.147 9.169 29.168 1.00 90.88 933 VAL A CA 1
ATOM 7004 C C . VAL A 1 933 ? 19.807 8.687 29.723 1.00 90.88 933 VAL A C 1
ATOM 7006 O O . VAL A 1 933 ? 19.490 8.924 30.893 1.00 90.88 933 VAL A O 1
ATOM 7009 N N . THR A 1 934 ? 19.026 7.996 28.890 1.00 94.12 934 THR A N 1
ATOM 7010 C CA . THR A 1 934 ? 17.745 7.363 29.256 1.00 94.12 934 THR A CA 1
ATOM 7011 C C . THR A 1 934 ? 17.823 5.834 29.186 1.00 94.12 934 THR A C 1
ATOM 7013 O O . THR A 1 934 ? 18.358 5.281 28.227 1.00 94.12 934 THR A O 1
ATOM 7016 N N . PHE A 1 935 ? 17.252 5.155 30.188 1.00 96.25 935 PHE A N 1
ATOM 7017 C CA . PHE A 1 935 ? 17.154 3.687 30.287 1.00 96.25 935 PHE A CA 1
ATOM 7018 C C . PHE A 1 935 ? 15.703 3.193 30.268 1.00 96.25 935 PHE A C 1
ATOM 7020 O O . PHE A 1 935 ? 15.388 2.137 30.827 1.00 96.25 935 PHE A O 1
ATOM 7027 N N . GLN A 1 936 ? 14.792 3.974 29.682 1.00 97.69 936 GLN A N 1
ATOM 7028 C CA . GLN A 1 936 ? 13.371 3.646 29.704 1.00 97.69 936 GLN A CA 1
ATOM 7029 C C . GLN A 1 936 ? 13.112 2.256 29.100 1.00 97.69 936 GLN A C 1
ATOM 7031 O O . GLN A 1 936 ? 13.532 1.975 27.980 1.00 97.69 936 GLN A O 1
ATOM 7036 N N . ARG A 1 937 ? 12.423 1.387 29.852 1.00 98.50 937 ARG A N 1
ATOM 7037 C CA . ARG A 1 937 ? 12.090 0.004 29.451 1.00 98.50 937 ARG A CA 1
ATOM 7038 C C . ARG A 1 937 ? 13.283 -0.880 29.044 1.00 98.50 937 ARG A C 1
ATOM 7040 O O . ARG A 1 937 ? 13.078 -1.903 28.402 1.00 98.50 937 ARG A O 1
ATOM 7047 N N . CYS A 1 938 ? 14.515 -0.537 29.433 1.00 98.38 938 CYS A N 1
ATOM 7048 C CA . CYS A 1 938 ? 15.726 -1.228 28.967 1.00 98.38 938 CYS A CA 1
ATOM 7049 C C . CYS A 1 938 ? 15.679 -2.761 29.149 1.00 98.38 938 CYS A C 1
ATOM 7051 O O . CYS A 1 938 ? 16.069 -3.471 28.232 1.00 98.38 938 CYS A O 1
ATOM 7053 N N . PHE A 1 939 ? 15.131 -3.271 30.259 1.00 98.69 939 PHE A N 1
ATOM 7054 C CA . PHE A 1 939 ? 14.919 -4.706 30.510 1.00 98.69 939 PHE A CA 1
ATOM 7055 C C . PHE A 1 939 ? 13.439 -5.061 30.719 1.00 98.69 939 PHE A C 1
ATOM 7057 O O . PHE A 1 939 ? 13.137 -6.075 31.341 1.00 98.69 939 PHE A O 1
ATOM 7064 N N . SER A 1 940 ? 12.499 -4.236 30.250 1.00 98.75 940 SER A N 1
ATOM 7065 C CA . SER A 1 940 ? 11.069 -4.511 30.443 1.00 98.75 940 SER A CA 1
ATOM 7066 C C . SER A 1 940 ? 10.690 -5.861 29.820 1.00 98.75 940 SER A C 1
ATOM 7068 O O . SER A 1 940 ? 11.168 -6.206 28.742 1.00 98.75 940 SER A O 1
ATOM 7070 N N . GLY A 1 941 ? 9.885 -6.665 30.515 1.00 98.56 941 GLY A N 1
ATOM 7071 C CA . GLY A 1 941 ? 9.471 -7.987 30.043 1.00 98.56 941 GLY A CA 1
ATOM 7072 C C . GLY A 1 941 ? 10.588 -9.039 29.980 1.00 98.56 941 GLY A C 1
ATOM 7073 O O . GLY A 1 941 ? 10.386 -10.100 29.389 1.00 98.56 941 GLY A O 1
ATOM 7074 N N . CYS A 1 942 ? 11.759 -8.805 30.586 1.00 98.62 942 CYS A N 1
ATOM 7075 C CA . CYS A 1 942 ? 12.797 -9.829 30.759 1.00 98.62 942 CYS A CA 1
ATOM 7076 C C . CYS A 1 942 ? 12.376 -10.855 31.822 1.00 98.62 942 CYS A C 1
ATOM 7078 O O . CYS A 1 942 ? 12.907 -10.899 32.933 1.00 98.62 942 CYS A O 1
ATOM 7080 N N . THR A 1 943 ? 11.403 -11.701 31.490 1.00 98.50 943 THR A N 1
ATOM 7081 C CA . THR A 1 943 ? 10.778 -12.644 32.428 1.00 98.50 943 THR A CA 1
ATOM 7082 C C . THR A 1 943 ? 11.724 -13.722 32.952 1.00 98.50 943 THR A C 1
ATOM 7084 O O . THR A 1 943 ? 11.376 -14.387 33.920 1.00 98.50 943 THR A O 1
ATOM 7087 N N . GLY A 1 944 ? 12.900 -13.922 32.351 1.00 98.00 944 GLY A N 1
ATOM 7088 C CA . GLY A 1 944 ? 13.935 -14.844 32.833 1.00 98.00 944 GLY A CA 1
ATOM 7089 C C . GLY A 1 944 ? 14.886 -14.239 33.869 1.00 98.00 944 GLY A C 1
ATOM 7090 O O . GLY A 1 944 ? 15.600 -14.983 34.543 1.00 98.00 944 GLY A O 1
ATOM 7091 N N . LEU A 1 945 ? 14.900 -12.911 34.026 1.00 98.38 945 LEU A N 1
ATOM 7092 C CA . LEU A 1 945 ? 15.879 -12.220 34.858 1.00 98.38 945 LEU A CA 1
ATOM 7093 C C . LEU A 1 945 ? 15.614 -12.492 36.339 1.00 98.38 945 LEU A C 1
ATOM 7095 O O . LEU A 1 945 ? 14.530 -12.221 36.842 1.00 98.38 945 LEU A O 1
ATOM 7099 N N . THR A 1 946 ? 16.614 -13.022 37.047 1.00 97.44 946 THR A N 1
ATOM 7100 C CA . THR A 1 946 ? 16.444 -13.509 38.431 1.00 97.44 946 THR A CA 1
ATOM 7101 C C . THR A 1 946 ? 16.873 -12.519 39.511 1.00 97.44 946 THR A C 1
ATOM 7103 O O . THR A 1 946 ? 16.401 -12.607 40.649 1.00 97.44 946 THR A O 1
ATOM 7106 N N . SER A 1 947 ? 17.765 -11.580 39.187 1.00 97.25 947 SER A N 1
ATOM 7107 C CA . SER A 1 947 ? 18.255 -10.573 40.131 1.00 97.25 947 SER A CA 1
ATOM 7108 C C . SER A 1 947 ? 18.754 -9.300 39.445 1.00 97.25 947 SER A C 1
ATOM 7110 O O . SER A 1 947 ? 19.144 -9.321 38.278 1.00 97.25 947 SER A O 1
ATOM 7112 N N . VAL A 1 948 ? 18.765 -8.191 40.191 1.00 98.06 948 VAL A N 1
ATOM 7113 C CA . VAL A 1 948 ? 19.439 -6.944 39.791 1.00 98.06 948 VAL A CA 1
ATOM 7114 C C . VAL A 1 948 ? 20.839 -6.904 40.415 1.00 98.06 948 VAL A C 1
ATOM 7116 O O . VAL A 1 948 ? 20.942 -7.015 41.643 1.00 98.06 948 VAL A O 1
ATOM 7119 N N . PRO A 1 949 ? 21.911 -6.726 39.621 1.00 97.00 949 PRO A N 1
ATOM 7120 C CA . PRO A 1 949 ? 23.286 -6.816 40.103 1.00 97.00 949 PRO A CA 1
ATOM 7121 C C . PRO A 1 949 ? 23.713 -5.594 40.921 1.00 97.00 949 PRO A C 1
ATOM 7123 O O . PRO A 1 949 ? 23.105 -4.522 40.856 1.00 97.00 949 PRO A O 1
ATOM 7126 N N . SER A 1 950 ? 24.810 -5.747 41.664 1.00 95.25 950 SER A N 1
ATOM 7127 C CA . SER A 1 950 ? 25.489 -4.629 42.320 1.00 95.25 950 SER A CA 1
ATOM 7128 C C . SER A 1 950 ? 26.111 -3.685 41.291 1.00 95.25 950 SER A C 1
ATOM 7130 O O . SER A 1 950 ? 26.532 -4.105 40.209 1.00 95.25 950 SER A O 1
ATOM 7132 N N . LEU A 1 951 ? 26.197 -2.398 41.647 1.00 92.44 951 LEU A N 1
ATOM 7133 C CA . LEU A 1 951 ? 26.899 -1.377 40.863 1.00 92.44 951 LEU A CA 1
ATOM 7134 C C . LEU A 1 951 ? 26.487 -1.350 39.379 1.00 92.44 951 LEU A C 1
ATOM 7136 O O . LEU A 1 951 ? 27.351 -1.273 38.509 1.00 92.44 951 LEU A O 1
ATOM 7140 N N . LEU A 1 952 ? 25.188 -1.414 39.066 1.00 94.25 952 LEU A N 1
ATOM 7141 C CA . LEU A 1 952 ? 24.683 -1.484 37.685 1.00 94.25 952 LEU A CA 1
ATOM 7142 C C . LEU A 1 952 ? 25.245 -0.361 36.785 1.00 94.25 952 LEU A C 1
ATOM 7144 O O . LEU A 1 952 ? 25.602 -0.603 35.633 1.00 94.25 952 LEU A O 1
ATOM 7148 N N . PHE A 1 953 ? 25.407 0.838 37.353 1.00 91.38 953 PHE A N 1
ATOM 7149 C CA . PHE A 1 953 ? 25.965 2.030 36.696 1.00 91.38 953 PHE A CA 1
ATOM 7150 C C . PHE A 1 953 ? 27.439 2.315 37.062 1.00 91.38 953 PHE A C 1
ATOM 7152 O O . PHE A 1 953 ? 27.953 3.410 36.828 1.00 91.38 953 PHE A O 1
ATOM 7159 N N . GLY A 1 954 ? 28.143 1.341 37.649 1.00 89.44 954 GLY A N 1
ATOM 7160 C CA . GLY A 1 954 ? 29.531 1.473 38.105 1.00 89.44 954 GLY A CA 1
ATOM 7161 C C . GLY A 1 954 ? 29.675 2.147 39.475 1.00 89.44 954 GLY A C 1
ATOM 7162 O O . GLY A 1 954 ? 28.694 2.342 40.189 1.00 89.44 954 GLY A O 1
ATOM 7163 N N . GLN A 1 955 ? 30.916 2.470 39.864 1.00 85.31 955 GLN A N 1
ATOM 7164 C CA . GLN A 1 955 ? 31.240 3.055 41.180 1.00 85.31 955 GLN A CA 1
ATOM 7165 C C . GLN A 1 955 ? 31.206 4.587 41.216 1.00 85.31 955 GLN A C 1
ATOM 7167 O O . GLN A 1 955 ? 30.914 5.169 42.257 1.00 85.31 955 GLN A O 1
ATOM 7172 N N . ALA A 1 956 ? 31.559 5.247 40.113 1.00 82.25 956 ALA A N 1
ATOM 7173 C CA . ALA A 1 956 ? 31.633 6.704 40.075 1.00 82.25 956 ALA A CA 1
ATOM 7174 C C . ALA A 1 956 ? 30.225 7.320 40.014 1.00 82.25 956 ALA A C 1
ATOM 7176 O O . ALA A 1 956 ? 29.320 6.729 39.434 1.00 82.25 956 ALA A O 1
ATOM 7177 N N . GLU A 1 957 ? 30.038 8.504 40.602 1.00 81.25 957 GLU A N 1
ATOM 7178 C CA . GLU A 1 957 ? 28.729 9.171 40.629 1.00 81.25 957 GLU A CA 1
ATOM 7179 C C . GLU A 1 957 ? 28.234 9.539 39.211 1.00 81.25 957 GLU A C 1
ATOM 7181 O O . GLU A 1 957 ? 29.035 9.843 38.321 1.00 81.25 957 GLU A O 1
ATOM 7186 N N . ARG A 1 958 ? 26.913 9.497 38.984 1.00 80.06 958 ARG A N 1
ATOM 7187 C CA . ARG A 1 958 ? 26.264 9.679 37.669 1.00 80.06 958 ARG A CA 1
ATOM 7188 C C . ARG A 1 958 ? 25.127 10.698 37.734 1.00 80.06 958 ARG A C 1
ATOM 7190 O O . ARG A 1 958 ? 24.059 10.392 38.256 1.00 80.06 958 ARG A O 1
ATOM 7197 N N . SER A 1 959 ? 25.345 11.910 37.217 1.00 78.88 959 SER A N 1
ATOM 7198 C CA . SER A 1 959 ? 24.314 12.972 37.135 1.00 78.88 959 SER A CA 1
ATOM 7199 C C . SER A 1 959 ? 23.614 13.089 35.789 1.00 78.88 959 SER A C 1
ATOM 7201 O O . SER A 1 959 ? 22.658 13.846 35.651 1.00 78.88 959 SER A O 1
ATOM 7203 N N . ASN A 1 960 ? 24.117 12.395 34.780 1.00 84.50 960 ASN A N 1
ATOM 7204 C CA . ASN A 1 960 ? 23.609 12.442 33.417 1.00 84.50 960 ASN A CA 1
ATOM 7205 C C . ASN A 1 960 ? 22.397 11.520 33.193 1.00 84.50 960 ASN A C 1
ATOM 7207 O O . ASN A 1 960 ? 21.745 11.617 32.159 1.00 84.50 960 ASN A O 1
ATOM 7211 N N . ILE A 1 961 ? 22.058 10.646 34.140 1.00 88.88 961 ILE A N 1
ATOM 7212 C CA . ILE A 1 961 ? 20.937 9.710 34.002 1.00 88.88 961 ILE A CA 1
ATOM 7213 C C . ILE A 1 961 ? 19.625 10.441 34.299 1.00 88.88 961 ILE A C 1
ATOM 7215 O O . ILE A 1 961 ? 19.378 10.860 35.428 1.00 88.88 961 ILE A O 1
ATOM 7219 N N . SER A 1 962 ? 18.782 10.610 33.280 1.00 89.38 962 SER A N 1
ATOM 7220 C CA . SER A 1 962 ? 17.520 11.356 33.399 1.00 89.38 962 SER A CA 1
ATOM 7221 C C . SER A 1 962 ? 16.346 10.468 33.820 1.00 89.38 962 SER A C 1
ATOM 7223 O O . SER A 1 962 ? 15.437 10.912 34.529 1.00 89.38 962 SER A O 1
ATOM 7225 N N . THR A 1 963 ? 16.349 9.199 33.406 1.00 93.12 963 THR A N 1
ATOM 7226 C CA . THR A 1 963 ? 15.249 8.268 33.669 1.00 93.12 963 THR A CA 1
ATOM 7227 C C . THR A 1 963 ? 15.696 6.808 33.649 1.00 93.12 963 THR A C 1
ATOM 7229 O O . THR A 1 963 ? 16.422 6.373 32.754 1.00 93.12 963 THR A O 1
ATOM 7232 N N . CYS A 1 964 ? 15.187 6.051 34.621 1.00 95.25 964 CYS A N 1
ATOM 7233 C CA . CYS A 1 964 ? 15.185 4.587 34.667 1.00 95.25 964 CYS A CA 1
ATOM 7234 C C . CYS A 1 964 ? 13.740 4.054 34.650 1.00 95.25 964 CYS A C 1
ATOM 7236 O O . CYS A 1 964 ? 13.452 2.989 35.198 1.00 95.25 964 CYS A O 1
ATOM 7238 N N . ALA A 1 965 ? 12.800 4.827 34.094 1.00 96.25 965 ALA A N 1
ATOM 7239 C CA . ALA A 1 965 ? 11.388 4.471 34.106 1.00 96.25 965 ALA A CA 1
ATOM 7240 C C . ALA A 1 965 ? 11.148 3.116 33.429 1.00 96.25 965 ALA A C 1
ATOM 7242 O O . ALA A 1 965 ? 11.689 2.846 32.356 1.00 96.25 965 ALA A O 1
ATOM 7243 N N . ASN A 1 966 ? 10.332 2.266 34.051 1.00 98.31 966 ASN A N 1
ATOM 7244 C CA . ASN A 1 966 ? 9.938 0.963 33.511 1.00 98.31 966 ASN A CA 1
ATOM 7245 C C . ASN A 1 966 ? 11.118 0.002 33.245 1.00 98.31 966 ASN A C 1
ATOM 7247 O O . ASN A 1 966 ? 10.951 -0.988 32.540 1.00 98.31 966 ASN A O 1
ATOM 7251 N N . MET A 1 967 ? 12.322 0.280 33.767 1.00 98.44 967 MET A N 1
ATOM 7252 C CA . MET A 1 967 ? 13.536 -0.451 33.386 1.00 98.44 967 MET A CA 1
ATOM 7253 C C . MET A 1 967 ? 13.430 -1.960 33.628 1.00 98.44 967 MET A C 1
ATOM 7255 O O . MET A 1 967 ? 13.933 -2.704 32.797 1.00 98.44 967 MET A O 1
ATOM 7259 N N . PHE A 1 968 ? 12.761 -2.397 34.699 1.00 98.75 968 PHE A N 1
ATOM 7260 C CA . PHE A 1 968 ? 12.504 -3.807 35.020 1.00 98.75 968 PHE A CA 1
ATOM 7261 C C . PHE A 1 968 ? 11.000 -4.115 35.138 1.00 98.75 968 PHE A C 1
ATOM 7263 O O . PHE A 1 968 ? 10.611 -5.032 35.856 1.00 98.75 968 PHE A O 1
ATOM 7270 N N . GLU A 1 969 ? 10.141 -3.340 34.472 1.00 98.75 969 GLU A N 1
ATOM 7271 C CA . GLU A 1 969 ? 8.696 -3.602 34.438 1.00 98.75 969 GLU A CA 1
ATOM 7272 C C . GLU A 1 969 ? 8.415 -5.014 33.895 1.00 98.75 969 GLU A C 1
ATOM 7274 O O . GLU A 1 969 ? 9.030 -5.428 32.912 1.00 98.75 969 GLU A O 1
ATOM 7279 N N . GLU A 1 970 ? 7.505 -5.749 34.537 1.00 98.50 970 GLU A N 1
ATOM 7280 C CA . GLU A 1 970 ? 7.098 -7.121 34.190 1.00 98.50 970 GLU A CA 1
ATOM 7281 C C . GLU A 1 970 ? 8.268 -8.131 34.139 1.00 98.50 970 GLU A C 1
ATOM 7283 O O . GLU A 1 970 ? 8.200 -9.174 33.485 1.00 98.50 970 GLU A O 1
ATOM 7288 N N . CYS A 1 971 ? 9.363 -7.870 34.864 1.00 98.62 971 CYS A N 1
ATOM 7289 C CA . CYS A 1 971 ? 10.431 -8.850 35.089 1.00 98.62 971 CYS A CA 1
ATOM 7290 C C . CYS A 1 971 ? 10.020 -9.846 36.180 1.00 98.62 971 CYS A C 1
ATOM 7292 O O . CYS A 1 971 ? 10.518 -9.825 37.310 1.00 98.62 971 CYS A O 1
ATOM 7294 N N . THR A 1 972 ? 9.077 -10.723 35.843 1.00 98.56 972 THR A N 1
ATOM 7295 C CA . THR A 1 972 ? 8.344 -11.543 36.816 1.00 98.56 972 THR A CA 1
ATOM 7296 C C . THR A 1 972 ? 9.214 -12.484 37.648 1.00 98.56 972 THR A C 1
ATOM 7298 O O . THR A 1 972 ? 8.786 -12.828 38.744 1.00 98.56 972 THR A O 1
ATOM 7301 N N . SER A 1 973 ? 10.413 -12.865 37.181 1.00 98.56 973 SER A N 1
ATOM 7302 C CA . SER A 1 973 ? 11.337 -13.776 37.886 1.00 98.56 973 SER A CA 1
ATOM 7303 C C . SER A 1 973 ? 12.357 -13.090 38.802 1.00 98.56 973 SER A C 1
ATOM 7305 O O . SER A 1 973 ? 13.096 -13.791 39.503 1.00 98.56 973 SER A O 1
ATOM 7307 N N . ILE A 1 974 ? 12.418 -11.750 38.843 1.00 98.50 974 ILE A N 1
ATOM 7308 C CA . ILE A 1 974 ? 13.361 -11.053 39.729 1.00 98.50 974 ILE A CA 1
ATOM 7309 C C . ILE A 1 974 ? 12.983 -11.377 41.171 1.00 98.50 974 ILE A C 1
ATOM 7311 O O . ILE A 1 974 ? 11.926 -10.984 41.651 1.00 98.50 974 ILE A O 1
ATOM 7315 N N . SER A 1 975 ? 13.873 -12.076 41.871 1.00 97.19 975 SER A N 1
ATOM 7316 C CA . SER A 1 975 ? 13.680 -12.516 43.258 1.00 97.19 975 SER A CA 1
ATOM 7317 C C . SER A 1 975 ? 14.499 -11.705 44.262 1.00 97.19 975 SER A C 1
ATOM 7319 O O . SER A 1 975 ? 14.173 -11.668 45.448 1.00 97.19 975 SER A O 1
ATOM 7321 N N . SER A 1 976 ? 15.552 -11.022 43.800 1.00 96.81 976 SER A N 1
ATOM 7322 C CA . SER A 1 976 ? 16.451 -10.236 44.648 1.00 96.81 976 SER A CA 1
ATOM 7323 C C . SER A 1 976 ? 17.029 -9.016 43.927 1.00 96.81 976 SER A C 1
ATOM 7325 O O . SER A 1 976 ? 17.173 -8.987 42.706 1.00 96.81 976 SER A O 1
ATOM 7327 N N . ILE A 1 977 ? 17.369 -7.991 44.705 1.00 98.19 977 ILE A N 1
ATOM 7328 C CA . ILE A 1 977 ? 17.996 -6.752 44.238 1.00 98.19 977 ILE A CA 1
ATOM 7329 C C . ILE A 1 977 ? 19.253 -6.542 45.085 1.00 98.19 977 ILE A C 1
ATOM 7331 O O . ILE A 1 977 ? 19.186 -6.654 46.310 1.00 98.19 977 ILE A O 1
ATOM 7335 N N . ALA A 1 978 ? 20.397 -6.241 44.472 1.00 97.00 978 ALA A N 1
ATOM 7336 C CA . ALA A 1 978 ? 21.589 -5.869 45.228 1.00 97.00 978 ALA A CA 1
ATOM 7337 C C . ALA A 1 978 ? 21.387 -4.512 45.949 1.00 97.00 978 ALA A C 1
ATOM 7339 O O . ALA A 1 978 ? 20.882 -3.569 45.334 1.00 97.00 978 ALA A O 1
ATOM 7340 N N . PRO A 1 979 ? 21.797 -4.354 47.226 1.00 92.69 979 PRO A N 1
ATOM 7341 C CA . PRO A 1 979 ? 21.573 -3.114 47.986 1.00 92.69 979 PRO A CA 1
ATOM 7342 C C . PRO A 1 979 ? 22.205 -1.851 47.378 1.00 92.69 979 PRO A C 1
ATOM 7344 O O . PRO A 1 979 ? 21.770 -0.738 47.659 1.00 92.69 979 PRO A O 1
ATOM 7347 N N . ASP A 1 980 ? 23.250 -2.016 46.571 1.00 92.56 980 ASP A N 1
ATOM 7348 C CA . ASP A 1 980 ? 24.026 -0.965 45.916 1.00 92.56 980 ASP A CA 1
ATOM 7349 C C . ASP A 1 980 ? 23.803 -0.907 44.393 1.00 92.56 980 ASP A C 1
ATOM 7351 O O . ASP A 1 980 ? 24.552 -0.222 43.696 1.00 92.56 980 ASP A O 1
ATOM 7355 N N . ALA A 1 981 ? 22.759 -1.568 43.872 1.00 94.62 981 ALA A N 1
ATOM 7356 C CA . ALA A 1 981 ? 22.422 -1.584 42.443 1.00 94.62 981 ALA A CA 1
ATOM 7357 C C . ALA A 1 981 ? 22.353 -0.171 41.829 1.00 94.62 981 ALA A C 1
ATOM 7359 O O . ALA A 1 981 ? 22.913 0.074 40.762 1.00 94.62 981 ALA A O 1
ATOM 7360 N N . PHE A 1 982 ? 21.734 0.774 42.546 1.00 91.94 982 PHE A N 1
ATOM 7361 C CA . PHE A 1 982 ? 21.577 2.183 42.152 1.00 91.94 982 PHE A CA 1
ATOM 7362 C C . PHE A 1 982 ? 22.512 3.131 42.926 1.00 91.94 982 PHE A C 1
ATOM 7364 O O . PHE A 1 982 ? 22.282 4.339 42.979 1.00 91.94 982 PHE A O 1
ATOM 7371 N N . GLY A 1 983 ? 23.561 2.595 43.563 1.00 86.25 983 GLY A N 1
ATOM 7372 C CA . GLY A 1 983 ? 24.407 3.332 44.505 1.00 86.25 983 GLY A CA 1
ATOM 7373 C C . GLY A 1 983 ? 25.190 4.501 43.898 1.00 86.25 983 GLY A C 1
ATOM 7374 O O . GLY A 1 983 ? 25.548 5.417 44.633 1.00 86.25 983 GLY A O 1
ATOM 7375 N N . SER A 1 984 ? 25.432 4.496 42.589 1.00 85.94 984 SER A N 1
ATOM 7376 C CA . SER A 1 984 ? 26.187 5.528 41.866 1.00 85.94 984 SER A CA 1
ATOM 7377 C C . SER A 1 984 ? 25.339 6.647 41.263 1.00 85.94 984 SER A C 1
ATOM 7379 O O . SER A 1 984 ? 25.900 7.604 40.738 1.00 85.94 984 SER A O 1
ATOM 7381 N N . LEU A 1 985 ? 24.007 6.593 41.327 1.00 86.56 985 LEU A N 1
ATOM 7382 C CA . LEU A 1 985 ? 23.180 7.695 40.822 1.00 86.56 985 LEU A CA 1
ATOM 7383 C C . LEU A 1 985 ? 23.393 8.963 41.676 1.00 86.56 985 LEU A C 1
ATOM 7385 O O . LEU A 1 985 ? 23.468 8.882 42.903 1.00 86.56 985 LEU A O 1
ATOM 7389 N N . ASN A 1 986 ? 23.554 10.125 41.030 1.00 70.62 986 ASN A N 1
ATOM 7390 C CA . ASN A 1 986 ? 23.902 11.388 41.693 1.00 70.62 986 ASN A CA 1
ATOM 7391 C C . ASN A 1 986 ? 22.716 11.974 42.483 1.00 70.62 986 ASN A C 1
ATOM 7393 O O . ASN A 1 986 ? 21.552 11.919 42.092 1.00 70.62 986 ASN A O 1
ATOM 7397 N N . ARG A 1 987 ? 23.069 12.634 43.585 1.00 66.94 987 ARG A N 1
ATOM 7398 C CA . ARG A 1 987 ? 22.217 13.293 44.576 1.00 66.94 987 ARG A CA 1
ATOM 7399 C C . ARG A 1 987 ? 21.533 14.578 44.075 1.00 66.94 987 ARG A C 1
ATOM 7401 O O . ARG A 1 987 ? 20.598 15.023 44.741 1.00 66.94 987 ARG A O 1
ATOM 7408 N N . SER A 1 988 ? 21.973 15.196 42.972 1.00 64.81 988 SER A N 1
ATOM 7409 C CA . SER A 1 988 ? 21.487 16.515 42.505 1.00 64.81 988 SER A CA 1
ATOM 7410 C C . SER A 1 988 ? 20.634 16.508 41.225 1.00 64.81 988 SER A C 1
ATOM 7412 O O . SER A 1 988 ? 19.911 17.474 40.984 1.00 64.81 988 SER A O 1
ATOM 7414 N N . SER A 1 989 ? 20.675 15.445 40.419 1.00 65.94 989 SER A N 1
ATOM 7415 C CA . SER A 1 989 ? 19.951 15.326 39.144 1.00 65.94 989 SER A CA 1
ATOM 7416 C C . SER A 1 989 ? 18.651 14.543 39.340 1.00 65.94 989 SER A C 1
ATOM 7418 O O . SER A 1 989 ? 18.683 13.328 39.527 1.00 65.94 989 SER A O 1
ATOM 7420 N N . GLY A 1 990 ? 17.500 15.221 39.335 1.00 76.50 990 GLY A N 1
ATOM 7421 C CA . GLY A 1 990 ? 16.191 14.576 39.498 1.00 76.50 990 GLY A CA 1
ATOM 7422 C C . GLY A 1 990 ? 15.957 13.459 38.470 1.00 76.50 990 GLY A C 1
ATOM 7423 O O . GLY A 1 990 ? 15.637 13.752 37.324 1.00 76.50 990 GLY A O 1
ATOM 7424 N N . THR A 1 991 ? 16.102 12.198 38.884 1.00 87.06 991 THR A N 1
ATOM 7425 C CA . THR A 1 991 ? 15.969 11.004 38.033 1.00 87.06 991 THR A CA 1
ATOM 7426 C C . THR A 1 991 ? 14.549 10.453 38.118 1.00 87.06 991 THR A C 1
ATOM 7428 O O . THR A 1 991 ? 14.012 10.269 39.210 1.00 87.06 991 THR A O 1
ATOM 7431 N N . THR A 1 992 ? 13.917 10.152 36.987 1.00 91.75 992 THR A N 1
ATOM 7432 C CA . THR A 1 992 ? 12.594 9.506 37.003 1.00 91.75 992 THR A CA 1
ATOM 7433 C C . THR A 1 992 ? 12.733 8.002 37.260 1.00 91.75 992 THR A C 1
ATOM 7435 O O . THR A 1 992 ? 13.373 7.306 36.477 1.00 91.75 992 THR A O 1
ATOM 7438 N N . MET A 1 993 ? 12.107 7.492 38.329 1.00 93.44 993 MET A N 1
ATOM 7439 C CA . MET A 1 993 ? 12.155 6.074 38.748 1.00 93.44 993 MET A CA 1
ATOM 7440 C C . MET A 1 993 ? 10.789 5.372 38.620 1.00 93.44 993 MET A C 1
ATOM 7442 O O . MET A 1 993 ? 10.524 4.366 39.279 1.00 93.44 993 MET A O 1
ATOM 7446 N N . SER A 1 994 ? 9.878 5.930 37.821 1.00 95.19 994 SER A N 1
ATOM 7447 C CA . SER A 1 994 ? 8.497 5.445 37.719 1.00 95.19 994 SER A CA 1
ATOM 7448 C C . SER A 1 994 ? 8.417 4.022 37.156 1.00 95.19 994 SER A C 1
ATOM 7450 O O . SER A 1 994 ? 9.116 3.699 36.204 1.00 95.19 994 SER A O 1
ATOM 7452 N N . ASN A 1 995 ? 7.547 3.184 37.722 1.00 98.00 995 ASN A N 1
ATOM 7453 C CA . ASN A 1 995 ? 7.289 1.799 37.299 1.00 98.00 995 ASN A CA 1
ATOM 7454 C C . ASN A 1 995 ? 8.533 0.888 37.274 1.00 98.00 995 ASN A C 1
ATOM 7456 O O . ASN A 1 995 ? 8.536 -0.118 36.574 1.00 98.00 995 ASN A O 1
ATOM 7460 N N . LEU A 1 996 ? 9.606 1.241 37.992 1.00 98.31 996 LEU A N 1
ATOM 7461 C CA . LEU A 1 996 ? 10.910 0.581 37.874 1.00 98.31 996 LEU A CA 1
ATOM 7462 C C . LEU A 1 996 ? 10.850 -0.948 38.002 1.00 98.31 996 LEU A C 1
ATOM 7464 O O . LEU A 1 996 ? 11.519 -1.622 37.232 1.00 98.31 996 LEU A O 1
ATOM 7468 N N . PHE A 1 997 ? 10.063 -1.460 38.950 1.00 98.69 997 PHE A N 1
ATOM 7469 C CA . PHE A 1 997 ? 9.832 -2.882 39.210 1.00 98.69 997 PHE A CA 1
ATOM 7470 C C . PHE A 1 997 ? 8.336 -3.231 39.168 1.00 98.69 997 PHE A C 1
ATOM 7472 O O . PHE A 1 997 ? 7.911 -4.156 39.853 1.00 98.69 997 PHE A O 1
ATOM 7479 N N . LEU A 1 998 ? 7.516 -2.470 38.431 1.00 98.69 998 LEU A N 1
ATOM 7480 C CA . LEU A 1 998 ? 6.078 -2.741 38.311 1.00 98.69 998 LEU A CA 1
ATOM 7481 C C . LEU A 1 998 ? 5.860 -4.193 37.846 1.00 98.69 998 LEU A C 1
ATOM 7483 O O . LEU A 1 998 ? 6.468 -4.601 36.863 1.00 98.69 998 LEU A O 1
ATOM 7487 N N . GLY A 1 999 ? 5.041 -4.969 38.560 1.00 98.50 999 GLY A N 1
ATOM 7488 C CA . GLY A 1 999 ? 4.730 -6.356 38.184 1.00 98.50 999 GLY A CA 1
ATOM 7489 C C . GLY A 1 999 ? 5.845 -7.384 38.444 1.00 98.50 999 GLY A C 1
ATOM 7490 O O . GLY A 1 999 ? 5.758 -8.518 37.979 1.00 98.50 999 GLY A O 1
ATOM 7491 N N . CYS A 1 1000 ? 6.897 -7.058 39.207 1.00 98.56 1000 CYS A N 1
ATOM 7492 C CA . CYS A 1 1000 ? 7.934 -8.031 39.595 1.00 98.56 1000 CYS A CA 1
ATOM 7493 C C . CYS A 1 1000 ? 7.424 -9.014 40.666 1.00 98.56 1000 CYS A C 1
ATOM 7495 O O . CYS A 1 1000 ? 7.749 -8.914 41.853 1.00 98.56 1000 CYS A O 1
ATOM 7497 N N . THR A 1 1001 ? 6.600 -9.978 40.256 1.00 98.44 1001 THR A N 1
ATOM 7498 C CA . THR A 1 1001 ? 5.834 -10.849 41.160 1.00 98.44 1001 THR A CA 1
ATOM 7499 C C . THR A 1 1001 ? 6.675 -11.794 42.023 1.00 98.44 1001 THR A C 1
ATOM 7501 O O . THR A 1 1001 ? 6.218 -12.167 43.102 1.00 98.44 1001 THR A O 1
ATOM 7504 N N . SER A 1 1002 ? 7.889 -12.179 41.604 1.00 98.44 1002 SER A N 1
ATOM 7505 C CA . SER A 1 1002 ? 8.783 -13.045 42.397 1.00 98.44 1002 SER A CA 1
ATOM 7506 C C . SER A 1 1002 ? 9.645 -12.307 43.426 1.00 98.44 1002 SER A C 1
ATOM 7508 O O . SER A 1 1002 ? 10.334 -12.963 44.209 1.00 98.44 1002 SER A O 1
ATOM 7510 N N . LEU A 1 1003 ? 9.618 -10.971 43.468 1.00 98.31 1003 LEU A N 1
ATOM 7511 C CA . LEU A 1 1003 ? 10.465 -10.198 44.373 1.00 98.31 1003 LEU A CA 1
ATOM 7512 C C . LEU A 1 1003 ? 9.969 -10.351 45.814 1.00 98.31 1003 LEU A C 1
ATOM 7514 O O . LEU A 1 1003 ? 8.900 -9.853 46.151 1.00 98.31 1003 LEU A O 1
ATOM 7518 N N . THR A 1 1004 ? 10.743 -11.006 46.686 1.00 96.69 1004 THR A N 1
ATOM 7519 C CA . THR A 1 1004 ? 10.304 -11.291 48.068 1.00 96.69 1004 THR A CA 1
ATOM 7520 C C . THR A 1 1004 ? 10.713 -10.229 49.082 1.00 96.69 1004 THR A C 1
ATOM 7522 O O . THR A 1 1004 ? 10.071 -10.069 50.124 1.00 96.69 1004 THR A O 1
ATOM 7525 N N . SER A 1 1005 ? 11.800 -9.504 48.821 1.00 96.56 1005 SER A N 1
ATOM 7526 C CA . SER A 1 1005 ? 12.338 -8.522 49.762 1.00 96.56 1005 SER A CA 1
ATOM 7527 C C . SER A 1 1005 ? 12.999 -7.339 49.075 1.00 96.56 1005 SER A C 1
ATOM 7529 O O . SER A 1 1005 ? 13.688 -7.517 48.072 1.00 96.56 1005 SER A O 1
ATOM 7531 N N . ILE A 1 1006 ? 12.869 -6.154 49.671 1.00 97.44 1006 ILE A N 1
ATOM 7532 C CA . ILE A 1 1006 ? 13.564 -4.939 49.224 1.00 97.44 1006 ILE A CA 1
ATOM 7533 C C . ILE A 1 1006 ? 14.752 -4.647 50.154 1.00 97.44 1006 ILE A C 1
ATOM 7535 O O . ILE A 1 1006 ? 14.550 -4.593 51.367 1.00 97.44 1006 ILE A O 1
ATOM 7539 N N . PRO A 1 1007 ? 15.975 -4.426 49.637 1.00 96.12 1007 PRO A N 1
ATOM 7540 C CA . PRO A 1 1007 ? 17.131 -4.068 50.458 1.00 96.12 1007 PRO A CA 1
ATOM 7541 C C . PRO A 1 1007 ? 16.992 -2.729 51.189 1.00 96.12 1007 PRO A C 1
ATOM 7543 O O . PRO A 1 1007 ? 16.375 -1.787 50.690 1.00 96.12 1007 PRO A O 1
ATOM 7546 N N . ALA A 1 1008 ? 17.648 -2.616 52.346 1.00 93.94 1008 ALA A N 1
ATOM 7547 C CA . ALA A 1 1008 ? 17.776 -1.345 53.053 1.00 93.94 1008 ALA A CA 1
ATOM 7548 C C . ALA A 1 1008 ? 18.602 -0.339 52.232 1.00 93.94 1008 ALA A C 1
ATOM 7550 O O . ALA A 1 1008 ? 19.626 -0.698 51.648 1.00 93.94 1008 ALA A O 1
ATOM 7551 N N . GLY A 1 1009 ? 18.179 0.926 52.202 1.00 92.31 1009 GLY A N 1
ATOM 7552 C CA . GLY A 1 1009 ? 18.937 1.986 51.530 1.00 92.31 1009 GLY A CA 1
ATOM 7553 C C . GLY A 1 1009 ? 19.015 1.907 50.005 1.00 92.31 1009 GLY A C 1
ATOM 7554 O O . GLY A 1 1009 ? 19.893 2.560 49.443 1.00 92.31 1009 GLY A O 1
ATOM 7555 N N . LEU A 1 1010 ? 18.132 1.155 49.331 1.00 93.62 1010 LEU A N 1
ATOM 7556 C CA . LEU A 1 1010 ? 18.189 0.944 47.875 1.00 93.62 1010 LEU A CA 1
ATOM 7557 C C . LEU A 1 1010 ? 18.250 2.254 47.062 1.00 93.62 1010 LEU A C 1
ATOM 7559 O O . LEU A 1 1010 ? 18.933 2.313 46.042 1.00 93.62 1010 LEU A O 1
ATOM 7563 N N . PHE A 1 1011 ? 17.579 3.315 47.527 1.00 91.25 1011 PHE A N 1
ATOM 7564 C CA . PHE A 1 1011 ? 17.524 4.622 46.864 1.00 91.25 1011 PHE A CA 1
ATOM 7565 C C . PHE A 1 1011 ? 18.220 5.742 47.657 1.00 91.25 1011 PHE A C 1
ATOM 7567 O O . PHE A 1 1011 ? 17.980 6.919 47.396 1.00 91.25 1011 PHE A O 1
ATOM 7574 N N . LYS A 1 1012 ? 19.129 5.418 48.592 1.00 86.62 1012 LYS A N 1
ATOM 7575 C CA . LYS A 1 1012 ? 19.802 6.401 49.478 1.00 86.62 1012 LYS A CA 1
ATOM 7576 C C . LYS A 1 1012 ? 20.599 7.508 48.764 1.00 86.62 1012 LYS A C 1
ATOM 7578 O O . LYS A 1 1012 ? 20.919 8.541 49.359 1.00 86.62 1012 LYS A O 1
ATOM 7583 N N . ASN A 1 1013 ? 20.933 7.291 47.493 1.00 82.56 1013 ASN A N 1
ATOM 7584 C CA . ASN A 1 1013 ? 21.673 8.238 46.658 1.00 82.56 1013 ASN A CA 1
ATOM 7585 C C . ASN A 1 1013 ? 20.824 8.851 45.529 1.00 82.56 1013 ASN A C 1
ATOM 7587 O O . ASN A 1 1013 ? 21.306 9.739 44.837 1.00 82.56 1013 ASN A O 1
ATOM 7591 N N . VAL A 1 1014 ? 19.553 8.456 45.388 1.00 85.62 1014 VAL A N 1
ATOM 7592 C CA . VAL A 1 1014 ? 18.689 8.863 44.270 1.00 85.62 1014 VAL A CA 1
ATOM 7593 C C . VAL A 1 1014 ? 17.765 10.008 44.688 1.00 85.62 1014 VAL A C 1
ATOM 7595 O O . VAL A 1 1014 ? 16.996 9.884 45.641 1.00 85.62 1014 VAL A O 1
ATOM 7598 N N . THR A 1 1015 ? 17.793 11.112 43.941 1.00 82.81 1015 THR A N 1
ATOM 7599 C CA . THR A 1 1015 ? 16.808 12.202 44.049 1.00 82.81 1015 THR A CA 1
ATOM 7600 C C . THR A 1 1015 ? 15.898 12.154 42.825 1.00 82.81 1015 THR A C 1
ATOM 7602 O O . THR A 1 1015 ? 16.397 12.071 41.707 1.00 82.81 1015 THR A O 1
ATOM 7605 N N . GLY A 1 1016 ? 14.574 12.209 42.996 1.00 85.75 1016 GLY A N 1
ATOM 7606 C CA . GLY A 1 1016 ? 13.661 12.058 41.860 1.00 85.75 1016 GLY A CA 1
ATOM 7607 C C . GLY A 1 1016 ? 12.204 11.776 42.210 1.00 85.75 1016 GLY A C 1
ATOM 7608 O O . GLY A 1 1016 ? 11.800 11.870 43.373 1.00 85.75 1016 GLY A O 1
ATOM 7609 N N . THR A 1 1017 ? 11.420 11.432 41.188 1.00 87.94 1017 THR A N 1
ATOM 7610 C CA . THR A 1 1017 ? 10.016 11.017 41.313 1.00 87.94 1017 THR A CA 1
ATOM 7611 C C . THR A 1 1017 ? 9.912 9.493 41.382 1.00 87.94 1017 THR A C 1
ATOM 7613 O O . THR A 1 1017 ? 10.498 8.779 40.566 1.00 87.94 1017 THR A O 1
ATOM 7616 N N . PHE A 1 1018 ? 9.141 8.989 42.348 1.00 93.56 1018 PHE A N 1
ATOM 7617 C CA . PHE A 1 1018 ? 8.926 7.558 42.566 1.00 93.56 1018 PHE A CA 1
ATOM 7618 C C . PHE A 1 1018 ? 7.426 7.258 42.510 1.00 93.56 1018 PHE A C 1
ATOM 7620 O O . PHE A 1 1018 ? 6.691 7.454 43.483 1.00 93.56 1018 PHE A O 1
ATOM 7627 N N . SER A 1 1019 ? 6.979 6.778 41.352 1.00 95.12 1019 SER A N 1
ATOM 7628 C CA . SER A 1 1019 ? 5.585 6.399 41.110 1.00 95.12 1019 SER A CA 1
ATOM 7629 C C . SER A 1 1019 ? 5.508 4.930 40.723 1.00 9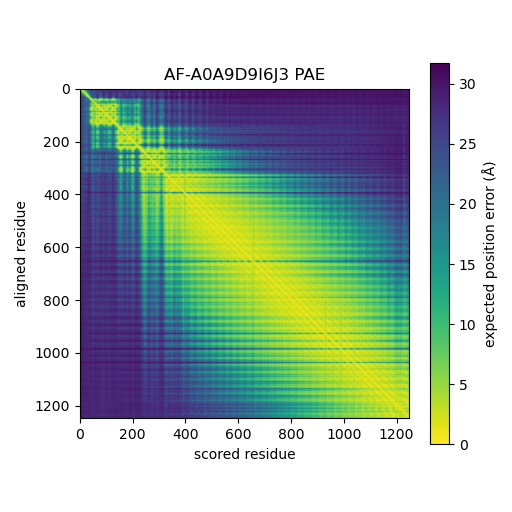5.12 1019 SER A C 1
ATOM 7631 O O . SER A 1 1019 ? 6.219 4.511 39.818 1.00 95.12 1019 SER A O 1
ATOM 7633 N N . ASN A 1 1020 ? 4.654 4.149 41.385 1.00 97.75 1020 ASN A N 1
ATOM 7634 C CA . ASN A 1 1020 ? 4.412 2.732 41.074 1.00 97.75 1020 ASN A CA 1
ATOM 7635 C C . ASN A 1 1020 ? 5.675 1.836 41.083 1.00 97.75 1020 ASN A C 1
ATOM 7637 O O . ASN A 1 1020 ? 5.701 0.819 40.399 1.00 97.75 1020 ASN A O 1
ATOM 7641 N N . VAL A 1 1021 ? 6.738 2.216 41.804 1.00 98.06 1021 VAL A N 1
ATOM 7642 C CA . VAL A 1 1021 ? 8.057 1.550 41.723 1.00 98.06 1021 VAL A CA 1
ATOM 7643 C C . VAL A 1 1021 ? 7.952 0.051 41.980 1.00 98.06 1021 VAL A C 1
ATOM 7645 O O . VAL A 1 1021 ? 8.526 -0.707 41.217 1.00 98.06 1021 VAL A O 1
ATOM 7648 N N . PHE A 1 1022 ? 7.218 -0.360 43.018 1.00 98.50 1022 PHE A N 1
ATOM 7649 C CA . PHE A 1 1022 ? 6.978 -1.764 43.368 1.00 98.50 1022 PHE A CA 1
ATOM 7650 C C . PHE A 1 1022 ? 5.495 -2.115 43.278 1.00 98.50 1022 PHE A C 1
ATOM 7652 O O . PHE A 1 1022 ? 5.003 -2.960 44.026 1.00 98.50 1022 PHE A O 1
ATOM 7659 N N . LYS A 1 1023 ? 4.746 -1.406 42.431 1.00 98.56 1023 LYS A N 1
ATOM 7660 C CA . LYS A 1 1023 ? 3.324 -1.682 42.285 1.00 98.56 1023 LYS A CA 1
ATOM 7661 C C . LYS A 1 1023 ? 3.135 -3.095 41.712 1.00 98.56 1023 LYS A C 1
ATOM 7663 O O . LYS A 1 1023 ? 3.922 -3.539 40.884 1.00 98.56 1023 LYS A O 1
ATOM 7668 N N . ASP A 1 1024 ? 2.117 -3.798 42.192 1.00 98.56 1024 ASP A N 1
ATOM 7669 C CA . ASP A 1 1024 ? 1.751 -5.163 41.804 1.00 98.56 1024 ASP A CA 1
ATOM 7670 C C . ASP A 1 1024 ? 2.890 -6.199 41.990 1.00 98.56 1024 ASP A C 1
ATOM 7672 O O . ASP A 1 1024 ? 2.840 -7.308 41.464 1.00 98.56 1024 ASP A O 1
ATOM 7676 N N . CYS A 1 1025 ? 3.897 -5.891 42.823 1.00 98.50 1025 CYS A N 1
ATOM 7677 C CA . CYS A 1 1025 ? 4.902 -6.851 43.288 1.00 98.50 1025 CYS A CA 1
ATOM 7678 C C . CYS A 1 1025 ? 4.314 -7.762 44.374 1.00 98.50 1025 CYS A C 1
ATOM 7680 O O . CYS A 1 1025 ? 4.592 -7.626 45.571 1.00 98.50 1025 CYS A O 1
ATOM 7682 N N . THR A 1 1026 ? 3.471 -8.702 43.959 1.00 98.38 1026 THR A N 1
ATOM 7683 C CA . THR A 1 1026 ? 2.671 -9.539 44.864 1.00 98.38 1026 THR A CA 1
ATOM 7684 C C . THR A 1 1026 ? 3.498 -10.440 45.784 1.00 98.38 1026 THR A C 1
ATOM 7686 O O . THR A 1 1026 ? 2.975 -10.878 46.807 1.00 98.38 1026 THR A O 1
ATOM 7689 N N . GLY A 1 1027 ? 4.767 -10.718 45.466 1.00 97.81 1027 GLY A N 1
ATOM 7690 C CA . GLY A 1 1027 ? 5.665 -11.568 46.257 1.00 97.81 1027 GLY A CA 1
ATOM 7691 C C . GLY A 1 1027 ? 6.341 -10.895 47.455 1.00 97.81 1027 GLY A C 1
ATOM 7692 O O . GLY A 1 1027 ? 6.907 -11.601 48.290 1.00 97.81 1027 GLY A O 1
ATOM 7693 N N . ILE A 1 1028 ? 6.290 -9.562 47.582 1.00 98.12 1028 ILE A N 1
ATOM 7694 C CA . ILE A 1 1028 ? 7.054 -8.842 48.614 1.00 98.12 1028 ILE A CA 1
ATOM 7695 C C . ILE A 1 1028 ? 6.492 -9.159 50.002 1.00 98.12 1028 ILE A C 1
ATOM 7697 O O . ILE A 1 1028 ? 5.374 -8.770 50.327 1.00 98.12 1028 ILE A O 1
ATOM 7701 N N . VAL A 1 1029 ? 7.304 -9.799 50.848 1.00 96.25 1029 VAL A N 1
ATOM 7702 C CA . VAL A 1 1029 ? 6.982 -10.099 52.256 1.00 96.25 1029 VAL A CA 1
ATOM 7703 C C . VAL A 1 1029 ? 7.685 -9.166 53.242 1.00 96.25 1029 VAL A C 1
ATOM 7705 O O . VAL A 1 1029 ? 7.226 -9.003 54.371 1.00 96.25 1029 VAL A O 1
ATOM 7708 N N . SER A 1 1030 ? 8.797 -8.545 52.838 1.00 94.12 1030 SER A N 1
ATOM 7709 C CA . SER A 1 1030 ? 9.593 -7.665 53.702 1.00 94.12 1030 SER A CA 1
ATOM 7710 C C . SER A 1 1030 ? 10.198 -6.498 52.928 1.00 94.12 1030 SER A C 1
ATOM 7712 O O . SER A 1 1030 ? 10.589 -6.634 51.769 1.00 94.12 1030 SER A O 1
ATOM 7714 N N . VAL A 1 1031 ? 10.312 -5.344 53.577 1.00 96.44 1031 VAL A N 1
ATOM 7715 C CA . VAL A 1 1031 ? 10.982 -4.167 53.014 1.00 96.44 1031 VAL A CA 1
ATOM 7716 C C . VAL A 1 1031 ? 12.054 -3.678 53.979 1.00 96.44 1031 VAL A C 1
ATOM 7718 O O . VAL A 1 1031 ? 11.841 -3.650 55.191 1.00 96.44 1031 VAL A O 1
ATOM 7721 N N . GLY A 1 1032 ? 13.228 -3.345 53.452 1.00 92.50 1032 GLY A N 1
ATOM 7722 C CA . GLY A 1 1032 ? 14.358 -2.850 54.226 1.00 92.50 1032 GLY A CA 1
ATOM 7723 C C . GLY A 1 1032 ? 14.106 -1.459 54.805 1.00 92.50 1032 GLY A C 1
ATOM 7724 O O . GLY A 1 1032 ? 13.280 -0.692 54.311 1.00 92.50 1032 GLY A O 1
ATOM 7725 N N . SER A 1 1033 ? 14.827 -1.127 55.874 1.00 91.62 1033 SER A N 1
ATOM 7726 C CA . SER A 1 1033 ? 14.792 0.207 56.475 1.00 91.62 1033 SER A CA 1
ATOM 7727 C C . SER A 1 1033 ? 15.538 1.235 55.621 1.00 91.62 1033 SER A C 1
ATOM 7729 O O . SER A 1 1033 ? 16.347 0.891 54.761 1.00 91.62 1033 SER A O 1
ATOM 7731 N N . GLU A 1 1034 ? 15.299 2.514 55.895 1.00 92.12 1034 GLU A N 1
ATOM 7732 C CA . GLU A 1 1034 ? 16.061 3.633 55.337 1.00 92.12 1034 GLU A CA 1
ATOM 7733 C C . GLU A 1 1034 ? 16.065 3.677 53.804 1.00 92.12 1034 GLU A C 1
ATOM 7735 O O . GLU A 1 1034 ? 17.081 4.011 53.204 1.00 92.12 1034 GLU A O 1
ATOM 7740 N N . LEU A 1 1035 ? 14.943 3.350 53.150 1.00 92.62 1035 LEU A N 1
ATOM 7741 C CA . LEU A 1 1035 ? 14.867 3.191 51.690 1.00 92.62 1035 LEU A CA 1
ATOM 7742 C C . LEU A 1 1035 ? 15.452 4.397 50.925 1.00 92.62 1035 LEU A C 1
ATOM 7744 O O . LEU A 1 1035 ? 16.123 4.205 49.910 1.00 92.62 1035 LEU A O 1
ATOM 7748 N N . PHE A 1 1036 ? 15.249 5.611 51.455 1.00 88.81 1036 PHE A N 1
ATOM 7749 C CA . PHE A 1 1036 ? 15.749 6.882 50.906 1.00 88.81 1036 PHE A CA 1
ATOM 7750 C C . PHE A 1 1036 ? 16.839 7.574 51.753 1.00 88.81 1036 PHE A C 1
ATOM 7752 O O . PHE A 1 1036 ? 17.515 8.456 51.230 1.00 88.81 1036 PHE A O 1
ATOM 7759 N N . ASN A 1 1037 ? 16.999 7.210 53.034 1.00 81.75 1037 ASN A N 1
ATOM 7760 C CA . ASN A 1 1037 ? 18.013 7.704 53.988 1.00 81.75 1037 ASN A CA 1
ATOM 7761 C C . ASN A 1 1037 ? 18.393 9.206 53.856 1.00 81.75 1037 ASN A C 1
ATOM 7763 O O . ASN A 1 1037 ? 19.518 9.547 53.474 1.00 81.75 1037 ASN A O 1
ATOM 7767 N N . GLY A 1 1038 ? 17.443 10.121 54.093 1.00 66.81 1038 GLY A N 1
ATOM 7768 C CA . GLY A 1 1038 ? 17.724 11.572 54.107 1.00 66.81 1038 GLY A CA 1
ATOM 7769 C C . GLY A 1 1038 ? 17.748 12.276 52.755 1.00 66.81 1038 GLY A C 1
ATOM 7770 O O . GLY A 1 1038 ? 18.237 13.406 52.628 1.00 66.81 1038 GLY A O 1
ATOM 7771 N N . ARG A 1 1039 ? 17.238 11.627 51.706 1.00 69.94 1039 ARG A N 1
ATOM 7772 C CA . ARG A 1 1039 ? 16.983 12.252 50.401 1.00 69.94 1039 ARG A CA 1
ATOM 7773 C C . ARG A 1 1039 ? 15.526 12.701 50.302 1.00 69.94 1039 ARG A C 1
ATOM 7775 O O . ARG A 1 1039 ? 14.634 12.103 50.895 1.00 69.94 1039 ARG A O 1
ATOM 7782 N N . ARG A 1 1040 ? 15.294 13.765 49.529 1.00 71.44 1040 ARG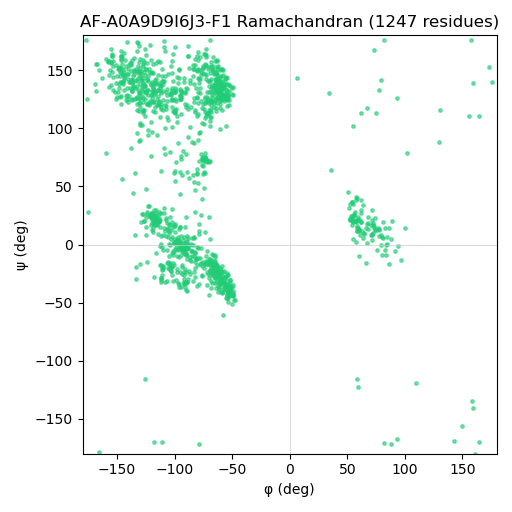 A N 1
ATOM 7783 C CA . ARG A 1 1040 ? 13.967 14.343 49.278 1.00 71.44 1040 ARG A CA 1
ATOM 7784 C C . ARG A 1 1040 ? 13.426 13.804 47.946 1.00 71.44 1040 ARG A C 1
ATOM 7786 O O . ARG A 1 1040 ? 13.674 14.447 46.923 1.00 71.44 1040 ARG A O 1
ATOM 7793 N N . PRO A 1 1041 ? 12.733 12.644 47.905 1.00 83.19 1041 PRO A N 1
ATOM 7794 C CA . PRO A 1 1041 ? 11.918 12.318 46.740 1.00 83.19 1041 PRO A CA 1
ATOM 7795 C C . PRO A 1 1041 ? 11.001 13.512 46.453 1.00 83.19 1041 PRO A C 1
ATOM 7797 O O . PRO A 1 1041 ? 10.446 14.109 47.375 1.00 83.19 1041 PRO A O 1
ATOM 7800 N N . THR A 1 1042 ? 10.867 13.900 45.189 1.00 82.56 1042 THR A N 1
ATOM 7801 C CA . THR A 1 1042 ? 10.010 15.032 44.800 1.00 82.56 1042 THR A CA 1
ATOM 7802 C C . THR A 1 1042 ? 8.541 14.620 44.688 1.00 82.56 1042 THR A C 1
ATOM 7804 O O . THR A 1 1042 ? 7.658 15.474 44.725 1.00 82.56 1042 THR A O 1
ATOM 7807 N N . GLY A 1 1043 ? 8.267 13.311 44.630 1.00 86.56 1043 GLY A N 1
ATOM 7808 C CA . GLY A 1 1043 ? 6.931 12.728 44.727 1.00 86.56 1043 GLY A CA 1
ATOM 7809 C C . GLY A 1 1043 ? 6.976 11.230 45.041 1.00 86.56 1043 GLY A C 1
ATOM 7810 O O . GLY A 1 1043 ? 7.858 10.527 44.547 1.00 86.56 1043 GLY A O 1
ATOM 7811 N N . LEU A 1 1044 ? 6.019 10.762 45.853 1.00 92.75 1044 LEU A N 1
ATOM 7812 C CA . LEU A 1 1044 ? 5.804 9.355 46.212 1.00 92.75 1044 LEU A CA 1
ATOM 7813 C C . LEU A 1 1044 ? 4.342 8.973 45.937 1.00 92.75 1044 LEU A C 1
ATOM 7815 O O . LEU A 1 1044 ? 3.437 9.475 46.607 1.00 92.75 1044 LEU A O 1
ATOM 7819 N N . THR A 1 1045 ? 4.102 8.095 44.962 1.00 96.00 1045 THR A N 1
ATOM 7820 C CA . THR A 1 1045 ? 2.748 7.628 44.603 1.00 96.00 1045 THR A CA 1
ATOM 7821 C C . THR A 1 1045 ? 2.733 6.120 44.366 1.00 96.00 1045 THR A C 1
ATOM 7823 O O . THR A 1 1045 ? 3.600 5.601 43.668 1.00 96.00 1045 THR A O 1
ATOM 7826 N N . ASN A 1 1046 ? 1.744 5.412 44.925 1.00 97.88 1046 ASN A N 1
ATOM 7827 C CA . ASN A 1 1046 ? 1.504 3.976 44.707 1.00 97.88 1046 ASN A CA 1
ATOM 7828 C C . ASN A 1 1046 ? 2.733 3.077 44.929 1.00 97.88 1046 ASN A C 1
ATOM 7830 O O . ASN A 1 1046 ? 2.895 2.069 44.245 1.00 97.88 1046 ASN A O 1
ATOM 7834 N N . LEU A 1 1047 ? 3.627 3.461 45.846 1.00 97.69 1047 LEU A N 1
ATOM 7835 C CA . LEU A 1 1047 ? 4.958 2.861 45.965 1.00 97.69 1047 LEU A CA 1
ATOM 7836 C C . LEU A 1 1047 ? 4.918 1.332 46.122 1.00 97.69 1047 LEU A C 1
ATOM 7838 O O . LEU A 1 1047 ? 5.695 0.652 45.459 1.00 97.69 1047 LEU A O 1
ATOM 7842 N N . PHE A 1 1048 ? 4.000 0.829 46.951 1.00 98.38 1048 PHE A N 1
ATOM 7843 C CA . PHE A 1 1048 ? 3.759 -0.592 47.223 1.00 98.38 1048 PHE A CA 1
ATOM 7844 C C . PHE A 1 1048 ? 2.317 -1.000 46.898 1.00 98.38 1048 PHE A C 1
ATOM 7846 O O . PHE A 1 1048 ? 1.777 -1.918 47.511 1.00 98.38 1048 PHE A O 1
ATOM 7853 N N . SER A 1 1049 ? 1.639 -0.281 45.998 1.00 98.50 1049 SER A N 1
ATOM 7854 C CA . SER A 1 1049 ? 0.243 -0.604 45.696 1.00 98.50 1049 SER A CA 1
ATOM 7855 C C . SER A 1 1049 ? 0.143 -2.020 45.117 1.00 98.50 1049 SER A C 1
ATOM 7857 O O . SER A 1 1049 ? 0.913 -2.358 44.235 1.00 98.50 1049 SER A O 1
ATOM 7859 N N . GLY A 1 1050 ? -0.774 -2.855 45.603 1.00 98.50 1050 GLY A N 1
ATOM 7860 C CA . GLY A 1 1050 ? -0.936 -4.233 45.127 1.00 98.50 1050 GLY A CA 1
ATOM 7861 C C . GLY A 1 1050 ? 0.102 -5.227 45.664 1.00 98.50 1050 GLY A C 1
ATOM 7862 O O . GLY A 1 1050 ? 0.100 -6.383 45.248 1.00 98.50 1050 GLY A O 1
ATOM 7863 N N . CYS A 1 1051 ? 0.962 -4.841 46.617 1.00 98.50 1051 CYS A N 1
ATOM 7864 C CA . CYS A 1 1051 ? 1.865 -5.772 47.307 1.00 98.50 1051 CYS A CA 1
ATOM 7865 C C . CYS A 1 1051 ? 1.089 -6.663 48.292 1.00 98.50 1051 CYS A C 1
ATOM 7867 O O . CYS A 1 1051 ? 1.137 -6.482 49.511 1.00 98.50 1051 CYS A O 1
ATOM 7869 N N . THR A 1 1052 ? 0.340 -7.632 47.769 1.00 98.44 1052 THR A N 1
ATOM 7870 C CA . THR A 1 1052 ? -0.628 -8.429 48.536 1.00 98.44 1052 THR A CA 1
ATOM 7871 C C . THR A 1 1052 ? -0.005 -9.296 49.629 1.00 98.44 1052 THR A C 1
ATOM 7873 O O . THR A 1 1052 ? -0.707 -9.620 50.583 1.00 98.44 1052 THR A O 1
ATOM 7876 N N . SER A 1 1053 ? 1.285 -9.642 49.543 1.00 98.25 1053 SER A N 1
ATOM 7877 C CA . SER A 1 1053 ? 2.006 -10.432 50.563 1.00 98.25 1053 SER A CA 1
ATOM 7878 C C . SER A 1 1053 ? 2.685 -9.592 51.655 1.00 98.25 1053 SER A C 1
ATOM 7880 O O . SER A 1 1053 ? 3.230 -10.151 52.609 1.00 98.25 1053 SER A O 1
ATOM 7882 N N . LEU A 1 1054 ? 2.650 -8.257 51.557 1.00 97.81 1054 LEU A N 1
ATOM 7883 C CA . LEU A 1 1054 ? 3.355 -7.374 52.485 1.00 97.81 1054 LEU A CA 1
ATOM 7884 C C . LEU A 1 1054 ? 2.632 -7.324 53.837 1.00 97.81 1054 LEU A C 1
ATOM 7886 O O . LEU A 1 1054 ? 1.614 -6.649 53.975 1.00 97.81 1054 LEU A O 1
ATOM 7890 N N . ALA A 1 1055 ? 3.168 -8.026 54.838 1.00 94.62 1055 ALA A N 1
ATOM 7891 C CA . ALA A 1 1055 ? 2.534 -8.151 56.153 1.00 94.62 1055 ALA A CA 1
ATOM 7892 C C . ALA A 1 1055 ? 2.903 -7.033 57.146 1.00 94.62 1055 ALA A C 1
ATOM 7894 O O . ALA A 1 1055 ? 2.105 -6.687 58.018 1.00 94.62 1055 ALA A O 1
ATOM 7895 N N . SER A 1 1056 ? 4.106 -6.460 57.032 1.00 94.38 1056 SER A N 1
ATOM 7896 C CA . SER A 1 1056 ? 4.596 -5.387 57.909 1.00 94.38 1056 SER A CA 1
ATOM 7897 C C . SER A 1 1056 ? 5.657 -4.526 57.219 1.00 94.38 1056 SER A C 1
ATOM 7899 O O . SER A 1 1056 ? 6.228 -4.922 56.203 1.00 94.38 1056 SER A O 1
ATOM 7901 N N . VAL A 1 1057 ? 5.932 -3.346 57.783 1.00 96.75 1057 VAL A N 1
ATOM 7902 C CA . VAL A 1 1057 ? 6.964 -2.408 57.311 1.00 96.75 1057 VAL A CA 1
ATOM 7903 C C . VAL A 1 1057 ? 7.827 -1.911 58.483 1.00 96.75 1057 VAL A C 1
ATOM 7905 O O . VAL A 1 1057 ? 7.315 -1.815 59.601 1.00 96.75 1057 VAL A O 1
ATOM 7908 N N . PRO A 1 1058 ? 9.119 -1.590 58.273 1.00 95.00 1058 PRO A N 1
ATOM 7909 C CA . PRO A 1 1058 ? 10.006 -1.104 59.325 1.00 95.00 1058 PRO A CA 1
ATOM 7910 C C . PRO A 1 1058 ? 9.722 0.361 59.679 1.00 95.00 1058 PRO A C 1
ATOM 7912 O O . PRO A 1 1058 ? 9.309 1.153 58.834 1.00 95.00 1058 PRO A O 1
ATOM 7915 N N . GLU A 1 1059 ? 10.007 0.743 60.929 1.00 92.94 1059 GLU A N 1
ATOM 7916 C CA . GLU A 1 1059 ? 9.767 2.104 61.439 1.00 92.94 1059 GLU A CA 1
ATOM 7917 C C . GLU A 1 1059 ? 10.506 3.178 60.635 1.00 92.94 1059 GLU A C 1
ATOM 7919 O O . GLU A 1 1059 ? 9.928 4.198 60.278 1.00 92.94 1059 GLU A O 1
ATOM 7924 N N . ASN A 1 1060 ? 11.760 2.912 60.270 1.00 91.81 1060 ASN A N 1
ATOM 7925 C CA . ASN A 1 1060 ? 12.615 3.855 59.553 1.00 91.81 1060 ASN A CA 1
ATOM 7926 C C . ASN A 1 1060 ? 12.507 3.735 58.022 1.00 91.81 1060 ASN A C 1
ATOM 7928 O O . ASN A 1 1060 ? 13.455 4.091 57.329 1.00 91.81 1060 ASN A O 1
ATOM 7932 N N . LEU A 1 1061 ? 11.404 3.215 57.464 1.00 94.31 1061 LEU A N 1
ATOM 7933 C CA . LEU A 1 1061 ? 11.255 3.044 56.007 1.00 94.31 1061 LEU A CA 1
ATOM 7934 C C . LEU A 1 1061 ? 11.462 4.363 55.242 1.00 94.31 1061 LEU A C 1
ATOM 7936 O O . LEU A 1 1061 ? 12.207 4.401 54.263 1.00 94.31 1061 LEU A O 1
ATOM 7940 N N . PHE A 1 1062 ? 10.842 5.441 55.727 1.00 92.38 1062 PHE A N 1
ATOM 7941 C CA . PHE A 1 1062 ? 10.925 6.789 55.158 1.00 92.38 1062 PHE A CA 1
ATOM 7942 C C . PHE A 1 1062 ? 11.737 7.753 56.039 1.00 92.38 1062 PHE A C 1
ATOM 7944 O O . PHE A 1 1062 ? 11.424 8.943 56.099 1.00 92.38 1062 PHE A O 1
ATOM 7951 N N . CYS A 1 1063 ? 12.751 7.258 56.761 1.00 87.06 1063 CYS A N 1
ATOM 7952 C CA . CYS A 1 1063 ? 13.549 8.114 57.638 1.00 87.06 1063 CYS A CA 1
ATOM 7953 C C . CYS A 1 1063 ? 14.143 9.312 56.874 1.00 87.06 1063 CYS A C 1
ATOM 7955 O O . CYS A 1 1063 ? 14.609 9.190 55.738 1.00 87.06 1063 CYS A O 1
ATOM 7957 N N . GLU A 1 1064 ? 14.095 10.481 57.520 1.00 81.81 1064 GLU A N 1
ATOM 7958 C CA . GLU A 1 1064 ? 14.648 11.739 57.004 1.00 81.81 1064 GLU A CA 1
ATOM 7959 C C . GLU A 1 1064 ? 14.067 12.191 55.637 1.00 81.81 1064 GLU A C 1
ATOM 7961 O O . GLU A 1 1064 ? 14.657 13.014 54.936 1.00 81.81 1064 GLU A O 1
ATOM 7966 N N . VAL A 1 1065 ? 12.881 11.696 55.252 1.00 87.56 1065 VAL A N 1
ATOM 7967 C CA . VAL A 1 1065 ? 12.128 12.212 54.099 1.00 87.56 1065 VAL A CA 1
ATOM 7968 C C . VAL A 1 1065 ? 11.364 13.476 54.505 1.00 87.56 1065 VAL A C 1
ATOM 7970 O O . VAL A 1 1065 ? 10.381 13.425 55.245 1.00 87.56 1065 VAL A O 1
ATOM 7973 N N . GLU A 1 1066 ? 11.793 14.623 53.978 1.00 85.44 1066 GLU A N 1
ATOM 7974 C CA . GLU A 1 1066 ? 11.221 15.943 54.271 1.00 85.44 1066 GLU A CA 1
ATOM 7975 C C . GLU A 1 1066 ? 10.683 16.647 53.017 1.00 85.44 1066 GLU A C 1
ATOM 7977 O O . GLU A 1 1066 ? 11.116 16.391 51.894 1.00 85.44 1066 GLU A O 1
ATOM 7982 N N . GLY A 1 1067 ? 9.783 17.615 53.206 1.00 87.31 1067 GLY A N 1
ATOM 7983 C CA . GLY A 1 1067 ? 9.353 18.543 52.149 1.00 87.31 1067 GLY A CA 1
ATOM 7984 C C . GLY A 1 1067 ? 8.302 18.009 51.169 1.00 87.31 1067 GLY A C 1
ATOM 7985 O O . GLY A 1 1067 ? 7.745 18.800 50.409 1.00 87.31 1067 GLY A O 1
ATOM 7986 N N . LEU A 1 1068 ? 7.971 16.714 51.206 1.00 91.25 1068 LEU A N 1
ATOM 7987 C CA . LEU A 1 1068 ? 6.810 16.181 50.491 1.00 91.25 1068 LEU A CA 1
ATOM 7988 C C . LEU A 1 1068 ? 5.522 16.870 50.979 1.00 91.25 1068 LEU A C 1
ATOM 7990 O O . LEU A 1 1068 ? 5.369 17.168 52.163 1.00 91.25 1068 LEU A O 1
ATOM 7994 N N . THR A 1 1069 ? 4.568 17.085 50.072 1.00 94.94 1069 THR A N 1
ATOM 7995 C CA . THR A 1 1069 ? 3.260 17.694 50.397 1.00 94.94 1069 THR A CA 1
ATOM 7996 C C . THR A 1 1069 ? 2.081 16.746 50.170 1.00 94.94 1069 THR A C 1
ATOM 7998 O O . THR A 1 1069 ? 0.946 17.061 50.540 1.00 94.94 1069 THR A O 1
ATOM 8001 N N . SER A 1 1070 ? 2.333 15.577 49.585 1.00 95.06 1070 SER A N 1
ATOM 8002 C CA . SER A 1 1070 ? 1.315 14.587 49.259 1.00 95.06 1070 SER A CA 1
ATOM 8003 C C . SER A 1 1070 ? 1.854 13.172 49.413 1.00 95.06 1070 SER A C 1
ATOM 8005 O O . SER A 1 1070 ? 2.985 12.898 49.009 1.00 95.06 1070 SER A O 1
ATOM 8007 N N . LEU A 1 1071 ? 1.013 12.287 49.950 1.00 96.00 1071 LEU A N 1
ATOM 8008 C CA . LEU A 1 1071 ? 1.124 10.840 49.802 1.00 96.00 1071 LEU A CA 1
ATOM 8009 C C . LEU A 1 1071 ? -0.171 10.308 49.193 1.00 96.00 1071 LEU A C 1
ATOM 8011 O O . LEU A 1 1071 ? -1.265 10.580 49.701 1.00 96.00 1071 LEU A O 1
ATOM 8015 N N . SER A 1 1072 ? -0.037 9.524 48.126 1.00 96.31 1072 SER A N 1
ATOM 8016 C CA . SER A 1 1072 ? -1.168 8.893 47.452 1.00 96.31 1072 SER A CA 1
ATOM 8017 C C . SER A 1 1072 ? -0.918 7.404 47.237 1.00 96.31 1072 SER A C 1
ATOM 8019 O O . SER A 1 1072 ? 0.107 7.014 46.679 1.00 96.31 1072 SER A O 1
ATOM 8021 N N . GLY A 1 1073 ? -1.841 6.575 47.723 1.00 97.38 1073 GLY A N 1
ATOM 8022 C CA . GLY A 1 1073 ? -1.919 5.145 47.418 1.00 97.38 1073 GLY A CA 1
ATOM 8023 C C . GLY A 1 1073 ? -0.731 4.274 47.838 1.00 97.38 1073 GLY A C 1
ATOM 8024 O O . GLY A 1 1073 ? -0.557 3.180 47.308 1.00 97.38 1073 GLY A O 1
ATOM 8025 N N . ILE A 1 1074 ? 0.105 4.740 48.774 1.00 97.81 1074 ILE A N 1
ATOM 8026 C CA . ILE A 1 1074 ? 1.392 4.110 49.127 1.00 97.81 1074 ILE A CA 1
ATOM 8027 C C . ILE A 1 1074 ? 1.269 2.607 49.406 1.00 97.81 1074 ILE A C 1
ATOM 8029 O O . ILE A 1 1074 ? 2.098 1.852 48.908 1.00 97.81 1074 ILE A O 1
ATOM 8033 N N . PHE A 1 1075 ? 0.236 2.188 50.143 1.00 98.25 1075 PHE A N 1
ATOM 8034 C CA . PHE A 1 1075 ? -0.055 0.792 50.479 1.00 98.25 1075 PHE A CA 1
ATOM 8035 C C . PHE A 1 1075 ? -1.429 0.343 49.959 1.00 98.25 1075 PHE A C 1
ATOM 8037 O O . PHE A 1 1075 ? -2.054 -0.539 50.544 1.00 98.25 1075 PHE A O 1
ATOM 8044 N N . THR A 1 1076 ? -1.953 0.962 48.893 1.00 98.44 1076 THR A N 1
ATOM 8045 C CA . THR A 1 1076 ? -3.269 0.572 48.364 1.00 98.44 1076 THR A CA 1
ATOM 8046 C C . THR A 1 1076 ? -3.281 -0.910 47.975 1.00 98.44 1076 THR A C 1
ATOM 8048 O O . THR A 1 1076 ? -2.438 -1.338 47.197 1.00 98.44 1076 THR A O 1
ATOM 8051 N N . ASN A 1 1077 ? -4.260 -1.676 48.456 1.00 98.44 1077 ASN A N 1
ATOM 8052 C CA . ASN A 1 1077 ? -4.434 -3.115 48.245 1.00 98.44 1077 ASN A CA 1
ATOM 8053 C C . ASN A 1 1077 ? -3.289 -3.991 48.798 1.00 98.44 1077 ASN A C 1
ATOM 8055 O O . ASN A 1 1077 ? -3.080 -5.106 48.323 1.00 98.44 1077 ASN A O 1
ATOM 8059 N N . CYS A 1 1078 ? -2.570 -3.540 49.832 1.00 98.38 1078 CYS A N 1
ATOM 8060 C CA . CYS A 1 1078 ? -1.685 -4.409 50.617 1.00 98.38 1078 CYS A CA 1
ATOM 8061 C C . CYS A 1 1078 ? -2.514 -5.296 51.558 1.00 98.38 1078 CYS A C 1
ATOM 8063 O O . CYS A 1 1078 ? -2.611 -5.053 52.762 1.00 98.38 1078 CYS A O 1
ATOM 8065 N N . THR A 1 1079 ? -3.159 -6.320 51.004 1.00 98.38 1079 THR A N 1
ATOM 8066 C CA . THR A 1 1079 ? -4.183 -7.115 51.698 1.00 98.38 1079 THR A CA 1
ATOM 8067 C C . THR A 1 1079 ? -3.669 -7.894 52.909 1.00 98.38 1079 THR A C 1
ATOM 8069 O O . THR A 1 1079 ? -4.474 -8.210 53.781 1.00 98.38 1079 THR A O 1
ATOM 8072 N N . SER A 1 1080 ? -2.365 -8.177 53.008 1.00 98.19 1080 SER A N 1
ATOM 8073 C CA . SER A 1 1080 ? -1.756 -8.859 54.167 1.00 98.19 1080 SER A CA 1
ATOM 8074 C C . SER A 1 1080 ? -1.261 -7.918 55.271 1.00 98.19 1080 SER A C 1
ATOM 8076 O O . SER A 1 1080 ? -0.876 -8.399 56.334 1.00 98.19 1080 SER A O 1
ATOM 8078 N N . LEU A 1 1081 ? -1.265 -6.597 55.060 1.00 97.50 1081 LEU A N 1
ATOM 8079 C CA . LEU A 1 1081 ? -0.699 -5.635 56.009 1.00 97.50 1081 LEU A CA 1
ATOM 8080 C C . LEU A 1 1081 ? -1.555 -5.571 57.281 1.00 97.50 1081 LEU A C 1
ATOM 8082 O O . LEU A 1 1081 ? -2.670 -5.055 57.243 1.00 97.50 1081 LEU A O 1
ATOM 8086 N N . THR A 1 1082 ? -1.043 -6.074 58.410 1.00 95.06 1082 THR A N 1
ATOM 8087 C CA . THR A 1 1082 ? -1.813 -6.159 59.669 1.00 95.06 1082 THR A CA 1
ATOM 8088 C C . THR A 1 1082 ? -1.689 -4.915 60.544 1.00 95.06 1082 THR A C 1
ATOM 8090 O O . THR A 1 1082 ? -2.624 -4.558 61.261 1.00 95.06 1082 THR A O 1
ATOM 8093 N N . SER A 1 1083 ? -0.529 -4.257 60.505 1.00 92.25 1083 SER A N 1
ATOM 8094 C CA . SER A 1 1083 ? -0.201 -3.074 61.306 1.00 92.25 1083 SER A CA 1
ATOM 8095 C C . SER A 1 1083 ? 0.952 -2.289 60.681 1.00 92.25 1083 SER A C 1
ATOM 8097 O O . SER A 1 1083 ? 1.770 -2.851 59.953 1.00 92.25 1083 SER A O 1
ATOM 8099 N N . VAL A 1 1084 ? 1.072 -1.014 61.045 1.00 95.06 1084 VAL A N 1
ATOM 8100 C CA . VAL A 1 1084 ? 2.223 -0.158 60.720 1.00 95.06 1084 VAL A CA 1
ATOM 8101 C C . VAL A 1 1084 ? 2.912 0.334 62.001 1.00 95.06 1084 VAL A C 1
ATOM 8103 O O . VAL A 1 1084 ? 2.263 0.366 63.045 1.00 95.06 1084 VAL A O 1
ATOM 8106 N N . PRO A 1 1085 ? 4.209 0.693 61.965 1.00 94.50 1085 PRO A N 1
ATOM 8107 C CA . PRO A 1 1085 ? 4.928 1.250 63.113 1.00 94.50 1085 PRO A CA 1
ATOM 8108 C C . PRO A 1 1085 ? 4.594 2.733 63.344 1.00 94.50 1085 PRO A C 1
ATOM 8110 O O . PRO A 1 1085 ? 4.340 3.475 62.397 1.00 94.50 1085 PRO A O 1
ATOM 8113 N N . SER A 1 1086 ? 4.645 3.190 64.602 1.00 91.44 1086 SER A N 1
ATOM 8114 C CA . SER A 1 1086 ? 4.323 4.576 64.999 1.00 91.44 1086 SER A CA 1
ATOM 8115 C C . SER A 1 1086 ? 5.206 5.631 64.336 1.00 91.44 1086 SER A C 1
ATOM 8117 O O . SER A 1 1086 ? 4.761 6.744 64.099 1.00 91.44 1086 SER A O 1
ATOM 8119 N N . GLY A 1 1087 ? 6.462 5.303 64.031 1.00 91.00 1087 GLY A N 1
ATOM 8120 C CA . GLY A 1 1087 ? 7.409 6.228 63.407 1.00 91.00 1087 GLY A CA 1
ATOM 8121 C C . GLY A 1 1087 ? 7.398 6.247 61.876 1.00 91.00 1087 GLY A C 1
ATOM 8122 O O . GLY A 1 1087 ? 8.243 6.933 61.306 1.00 91.00 1087 GLY A O 1
ATOM 8123 N N . LEU A 1 1088 ? 6.478 5.539 61.199 1.00 94.31 1088 LEU A N 1
ATOM 8124 C CA . LEU A 1 1088 ? 6.546 5.310 59.745 1.00 94.31 1088 LEU A CA 1
ATOM 8125 C C . LEU A 1 1088 ? 6.684 6.598 58.912 1.00 94.31 1088 LEU A C 1
ATOM 8127 O O . LEU A 1 1088 ? 7.455 6.626 57.955 1.00 94.31 1088 LEU A O 1
ATOM 8131 N N . PHE A 1 1089 ? 5.951 7.658 59.268 1.00 92.81 1089 PHE A N 1
ATOM 8132 C CA . PHE A 1 1089 ? 5.961 8.946 58.557 1.00 92.81 1089 PHE A CA 1
ATOM 8133 C C . PHE A 1 1089 ? 6.689 10.062 59.322 1.00 92.81 1089 PHE A C 1
ATOM 8135 O O . PHE A 1 1089 ? 6.465 11.253 59.079 1.00 92.81 1089 PHE A O 1
ATOM 8142 N N . LYS A 1 1090 ? 7.565 9.703 60.268 1.00 89.81 1090 LYS A N 1
ATOM 8143 C CA . LYS A 1 1090 ? 8.318 10.666 61.077 1.00 89.81 1090 LYS A CA 1
ATOM 8144 C C . LYS A 1 1090 ? 9.118 11.626 60.183 1.00 89.81 1090 LYS A C 1
ATOM 8146 O O . LYS A 1 1090 ? 9.908 11.196 59.353 1.00 89.81 1090 LYS A O 1
ATOM 8151 N N . GLY A 1 1091 ? 8.935 12.932 60.394 1.00 86.94 1091 GLY A N 1
ATOM 8152 C CA . GLY A 1 1091 ? 9.613 13.996 59.635 1.00 86.94 1091 GLY A CA 1
ATOM 8153 C C . GLY A 1 1091 ? 8.801 14.580 58.470 1.00 86.94 1091 GLY A C 1
ATOM 8154 O O . GLY A 1 1091 ? 9.104 15.680 58.013 1.00 86.94 1091 GLY A O 1
ATOM 8155 N N . MET A 1 1092 ? 7.703 13.938 58.052 1.00 91.56 1092 MET A N 1
ATOM 8156 C CA . MET A 1 1092 ? 6.825 14.422 56.975 1.00 91.56 1092 MET A CA 1
ATOM 8157 C C . MET A 1 1092 ? 5.847 15.521 57.443 1.00 91.56 1092 MET A C 1
ATOM 8159 O O . MET A 1 1092 ? 4.636 15.440 57.249 1.00 91.56 1092 MET A O 1
ATOM 8163 N N . THR A 1 1093 ? 6.356 16.580 58.072 1.00 91.19 1093 THR A N 1
ATOM 8164 C CA . THR A 1 1093 ? 5.541 17.644 58.696 1.00 91.19 1093 THR A CA 1
ATOM 8165 C C . THR A 1 1093 ? 4.891 18.607 57.692 1.00 91.19 1093 THR A C 1
ATOM 8167 O O . THR A 1 1093 ? 3.933 19.297 58.030 1.00 91.19 1093 THR A O 1
ATOM 8170 N N . ALA A 1 1094 ? 5.365 18.632 56.440 1.00 93.94 1094 ALA A N 1
ATOM 8171 C CA . ALA A 1 1094 ? 4.848 19.486 55.362 1.00 93.94 1094 ALA A CA 1
ATOM 8172 C C . ALA A 1 1094 ? 3.636 18.893 54.601 1.00 93.94 1094 ALA A C 1
ATOM 8174 O O . ALA A 1 1094 ? 3.189 19.472 53.604 1.00 93.94 1094 ALA A O 1
ATOM 8175 N N . MET A 1 1095 ? 3.102 17.749 55.047 1.00 94.75 1095 MET A N 1
ATOM 8176 C CA . MET A 1 1095 ? 1.979 17.061 54.404 1.00 94.75 1095 MET A CA 1
ATOM 8177 C C . MET A 1 1095 ? 0.728 17.937 54.297 1.00 94.75 1095 MET A C 1
ATOM 8179 O O . MET A 1 1095 ? 0.228 18.456 55.291 1.00 94.75 1095 MET A O 1
ATOM 8183 N N . LYS A 1 1096 ? 0.171 18.029 53.083 1.00 96.56 1096 LYS A N 1
ATOM 8184 C CA . LYS A 1 1096 ? -1.132 18.654 52.802 1.00 96.56 1096 LYS A CA 1
ATOM 8185 C C . LYS A 1 1096 ? -2.215 17.625 52.499 1.00 96.56 1096 LYS A C 1
ATOM 8187 O O . LYS A 1 1096 ? -3.386 17.883 52.780 1.00 96.56 1096 LYS A O 1
ATOM 8192 N N . THR A 1 1097 ? -1.849 16.486 51.907 1.00 97.38 1097 THR A N 1
ATOM 8193 C CA . THR A 1 1097 ? -2.799 15.467 51.437 1.00 97.38 1097 THR A CA 1
ATOM 8194 C C . THR A 1 1097 ? -2.316 14.053 51.755 1.00 97.38 1097 THR A C 1
ATOM 8196 O O . THR A 1 1097 ? -1.156 13.721 51.517 1.00 97.38 1097 THR A O 1
ATOM 8199 N N . LEU A 1 1098 ? -3.224 13.222 52.267 1.00 97.56 1098 LEU A N 1
ATOM 8200 C CA . LEU A 1 1098 ? -3.018 11.801 52.536 1.00 97.56 1098 LEU A CA 1
ATOM 8201 C C . LEU A 1 1098 ? -4.187 11.023 51.917 1.00 97.56 1098 LEU A C 1
ATOM 8203 O O . LEU A 1 1098 ? -5.229 10.837 52.546 1.00 97.56 1098 LEU A O 1
ATOM 8207 N N . THR A 1 1099 ? -4.039 10.619 50.657 1.00 97.62 1099 THR A N 1
ATOM 8208 C CA . THR A 1 1099 ? -5.135 10.030 49.870 1.00 97.62 1099 THR A CA 1
ATOM 8209 C C . THR A 1 1099 ? -4.933 8.533 49.694 1.00 97.62 1099 THR A C 1
ATOM 8211 O O . THR A 1 1099 ? -3.873 8.099 49.251 1.00 97.62 1099 THR A O 1
ATOM 8214 N N . SER A 1 1100 ? -5.950 7.728 50.014 1.00 97.94 1100 SER A N 1
ATOM 8215 C CA . SER A 1 1100 ? -5.949 6.269 49.779 1.00 97.94 1100 SER A CA 1
ATOM 8216 C C . SER A 1 1100 ? -4.733 5.506 50.334 1.00 97.94 1100 SER A C 1
ATOM 8218 O O . SER A 1 1100 ? -4.424 4.414 49.864 1.00 97.94 1100 SER A O 1
ATOM 8220 N N . VAL A 1 1101 ? -4.033 6.062 51.332 1.00 98.00 1101 VAL A N 1
ATOM 8221 C CA . VAL A 1 1101 ? -2.732 5.555 51.809 1.00 98.00 1101 VAL A CA 1
ATOM 8222 C C . VAL A 1 1101 ? -2.790 4.069 52.169 1.00 98.00 1101 VAL A C 1
ATOM 8224 O O . VAL A 1 1101 ? -1.886 3.336 51.780 1.00 98.00 1101 VAL A O 1
ATOM 8227 N N . PHE A 1 1102 ? -3.865 3.632 52.831 1.00 98.12 1102 PHE A N 1
ATOM 8228 C CA . PHE A 1 1102 ? -4.121 2.247 53.241 1.00 98.12 1102 PHE A CA 1
ATOM 8229 C C . PHE A 1 1102 ? -5.383 1.660 52.595 1.00 98.12 1102 PHE A C 1
ATOM 8231 O O . PHE A 1 1102 ? -5.937 0.685 53.094 1.00 98.12 1102 PHE A O 1
ATOM 8238 N N . LYS A 1 1103 ? -5.880 2.255 51.504 1.00 98.38 1103 LYS A N 1
ATOM 8239 C CA . LYS A 1 1103 ? -7.095 1.782 50.829 1.00 98.38 1103 LYS A CA 1
ATOM 8240 C C . LYS A 1 1103 ? -6.973 0.293 50.485 1.00 98.38 1103 LYS A C 1
ATOM 8242 O O . LYS A 1 1103 ? -6.003 -0.095 49.856 1.00 98.38 1103 LYS A O 1
ATOM 8247 N N . GLY A 1 1104 ? -7.947 -0.532 50.851 1.00 98.44 1104 GLY A N 1
ATOM 8248 C CA . GLY A 1 1104 ? -7.979 -1.961 50.538 1.00 98.44 1104 GLY A CA 1
ATOM 8249 C C . GLY A 1 1104 ? -7.002 -2.812 51.355 1.00 98.44 1104 GLY A C 1
ATOM 8250 O O . GLY A 1 1104 ? -6.802 -3.978 51.023 1.00 98.44 1104 GLY A O 1
ATOM 8251 N N . CYS A 1 1105 ? -6.395 -2.280 52.422 1.00 98.25 1105 CYS A N 1
ATOM 8252 C CA . CYS A 1 1105 ? -5.630 -3.080 53.383 1.00 98.25 1105 CYS A CA 1
ATOM 8253 C C . CYS A 1 1105 ? -6.586 -3.906 54.257 1.00 98.25 1105 CYS A C 1
ATOM 8255 O O . CYS A 1 1105 ? -6.849 -3.583 55.415 1.00 98.25 1105 CYS A O 1
ATOM 8257 N N . THR A 1 1106 ? -7.140 -4.976 53.693 1.00 98.31 1106 THR A N 1
ATOM 8258 C CA . THR A 1 1106 ? -8.221 -5.766 54.302 1.00 98.31 1106 THR A CA 1
ATOM 8259 C C . THR A 1 1106 ? -7.844 -6.442 55.620 1.00 98.31 1106 THR A C 1
ATOM 8261 O O . THR A 1 1106 ? -8.751 -6.774 56.379 1.00 98.31 1106 THR A O 1
ATOM 8264 N N . SER A 1 1107 ? -6.549 -6.618 55.914 1.00 98.00 1107 SER A N 1
ATOM 8265 C CA . SER A 1 1107 ? -6.043 -7.199 57.172 1.00 98.00 1107 SER A CA 1
ATOM 8266 C C . SER A 1 1107 ? -5.618 -6.168 58.226 1.00 98.00 1107 SER A C 1
ATOM 8268 O O . SER A 1 1107 ? -5.264 -6.562 59.338 1.00 98.00 1107 SER A O 1
ATOM 8270 N N . LEU A 1 1108 ? -5.652 -4.867 57.918 1.00 96.69 1108 LEU A N 1
ATOM 8271 C CA . LEU A 1 1108 ? -5.203 -3.818 58.836 1.00 96.69 1108 LEU A CA 1
ATOM 8272 C C . LEU A 1 1108 ? -6.189 -3.685 60.001 1.00 96.69 1108 LEU A C 1
ATOM 8274 O O . LEU A 1 1108 ? -7.327 -3.266 59.799 1.00 96.69 1108 LEU A O 1
ATOM 8278 N N . THR A 1 1109 ? -5.763 -4.023 61.221 1.00 93.50 1109 THR A N 1
ATOM 8279 C CA . THR A 1 1109 ? -6.674 -4.064 62.382 1.00 93.50 1109 THR A CA 1
ATOM 8280 C C . THR A 1 1109 ? -6.818 -2.731 63.113 1.00 93.50 1109 THR A C 1
ATOM 8282 O O . THR A 1 1109 ? -7.808 -2.527 63.815 1.00 93.50 1109 THR A O 1
ATOM 8285 N N . GLY A 1 1110 ? -5.835 -1.839 62.971 1.00 90.38 1110 GLY A N 1
ATOM 8286 C CA . GLY A 1 1110 ? -5.742 -0.560 63.677 1.00 90.38 1110 GLY A CA 1
ATOM 8287 C C . GLY A 1 1110 ? -4.533 0.260 63.222 1.00 90.38 1110 GLY A C 1
ATOM 8288 O O . GLY A 1 1110 ? -3.714 -0.210 62.429 1.00 90.38 1110 GLY A O 1
ATOM 8289 N N . ILE A 1 1111 ? -4.410 1.478 63.751 1.00 90.88 1111 ILE A N 1
ATOM 8290 C CA . ILE A 1 1111 ? -3.251 2.360 63.547 1.00 90.88 1111 ILE A CA 1
ATOM 8291 C C . ILE A 1 1111 ? -2.540 2.637 64.883 1.00 90.88 1111 ILE A C 1
ATOM 8293 O O . ILE A 1 1111 ? -3.214 2.787 65.903 1.00 90.88 1111 ILE A O 1
ATOM 8297 N N . PRO A 1 1112 ? -1.196 2.693 64.914 1.00 90.12 1112 PRO A N 1
ATOM 8298 C CA . PRO A 1 1112 ? -0.438 2.977 66.131 1.00 90.12 1112 PRO A CA 1
ATOM 8299 C C . PRO A 1 1112 ? -0.529 4.457 66.531 1.00 90.12 1112 PRO A C 1
ATOM 8301 O O . PRO A 1 1112 ? -0.684 5.332 65.681 1.00 90.12 1112 PRO A O 1
ATOM 8304 N N . SER A 1 1113 ? -0.332 4.738 67.823 1.00 87.31 1113 SER A N 1
ATOM 8305 C CA . SER A 1 1113 ? -0.182 6.108 68.327 1.00 87.31 1113 SER A CA 1
ATOM 8306 C C . SER A 1 1113 ? 1.129 6.738 67.835 1.00 87.31 1113 SER A C 1
ATOM 8308 O O . SER A 1 1113 ? 2.191 6.133 67.962 1.00 87.31 1113 SER A O 1
ATOM 8310 N N . GLY A 1 1114 ? 1.071 7.978 67.356 1.00 87.44 1114 GLY A N 1
ATOM 8311 C CA . GLY A 1 1114 ? 2.189 8.769 66.841 1.00 87.44 1114 GLY A CA 1
ATOM 8312 C C . GLY A 1 1114 ? 2.414 8.701 65.323 1.00 87.44 1114 GLY A C 1
ATOM 8313 O O . GLY A 1 1114 ? 3.309 9.399 64.846 1.00 87.44 1114 GLY A O 1
ATOM 8314 N N . LEU A 1 1115 ? 1.622 7.922 64.572 1.00 92.56 1115 LEU A N 1
ATOM 8315 C CA . LEU A 1 1115 ? 1.786 7.687 63.126 1.00 92.56 1115 LEU A CA 1
ATOM 8316 C C . LEU A 1 1115 ? 1.868 8.971 62.279 1.00 92.56 1115 LEU A C 1
ATOM 8318 O O . LEU A 1 1115 ? 2.657 9.048 61.337 1.00 92.56 1115 LEU A O 1
ATOM 8322 N N . PHE A 1 1116 ? 1.057 9.972 62.608 1.00 92.56 1116 PHE A N 1
ATOM 8323 C CA . PHE A 1 1116 ? 0.917 11.249 61.911 1.00 92.56 1116 PHE A CA 1
ATOM 8324 C C . PHE A 1 1116 ? 1.431 12.433 62.745 1.00 92.56 1116 PHE A C 1
ATOM 8326 O O . PHE A 1 1116 ? 1.051 13.587 62.518 1.00 92.56 1116 PHE A O 1
ATOM 8333 N N . ALA A 1 1117 ? 2.295 12.176 63.731 1.00 88.94 1117 ALA A N 1
ATOM 8334 C CA . ALA A 1 1117 ? 2.817 13.210 64.615 1.00 88.94 1117 ALA A CA 1
ATOM 8335 C C . ALA A 1 1117 ? 3.449 14.382 63.831 1.00 88.94 1117 ALA A C 1
ATOM 8337 O O . ALA A 1 1117 ? 4.339 14.202 63.000 1.00 88.94 1117 ALA A O 1
ATOM 8338 N N . GLY A 1 1118 ? 2.995 15.606 64.122 1.00 88.44 1118 GLY A N 1
ATOM 8339 C CA . GLY A 1 1118 ? 3.500 16.839 63.506 1.00 88.44 1118 GLY A CA 1
ATOM 8340 C C . GLY A 1 1118 ? 2.865 17.219 62.161 1.00 88.44 1118 GLY A C 1
ATOM 8341 O O . GLY A 1 1118 ? 3.220 18.261 61.614 1.00 88.44 1118 GLY A O 1
ATOM 8342 N N . MET A 1 1119 ? 1.911 16.440 61.638 1.00 93.62 1119 MET A N 1
ATOM 8343 C CA . MET A 1 1119 ? 1.199 16.724 60.383 1.00 93.62 1119 MET A CA 1
ATOM 8344 C C . MET A 1 1119 ? 0.053 17.742 60.559 1.00 93.62 1119 MET A C 1
ATOM 8346 O O . MET A 1 1119 ? -1.117 17.452 60.312 1.00 93.62 1119 MET A O 1
ATOM 8350 N N . THR A 1 1120 ? 0.373 18.966 60.980 1.00 93.50 1120 THR A N 1
ATOM 8351 C CA . THR A 1 1120 ? -0.634 20.002 61.295 1.00 93.50 1120 THR A CA 1
ATOM 8352 C C . THR A 1 1120 ? -1.261 20.665 60.063 1.00 93.50 1120 THR A C 1
ATOM 8354 O O . THR A 1 1120 ? -2.335 21.258 60.162 1.00 93.50 1120 THR A O 1
ATOM 8357 N N . ALA A 1 1121 ? -0.616 20.555 58.897 1.00 95.88 1121 ALA A N 1
ATOM 8358 C CA . ALA A 1 1121 ? -1.028 21.198 57.646 1.00 95.88 1121 ALA A CA 1
ATOM 8359 C C . ALA A 1 1121 ? -1.936 20.329 56.748 1.00 95.88 1121 ALA A C 1
ATOM 8361 O O . ALA A 1 1121 ? -2.276 20.742 55.635 1.00 95.88 1121 ALA A O 1
ATOM 8362 N N . VAL A 1 1122 ? -2.333 19.133 57.200 1.00 97.56 1122 VAL A N 1
ATOM 8363 C CA . VAL A 1 1122 ? -3.150 18.207 56.403 1.00 97.56 1122 VAL A CA 1
ATOM 8364 C C . VAL A 1 1122 ? -4.551 18.774 56.194 1.00 97.56 1122 VAL A C 1
ATOM 8366 O O . VAL A 1 1122 ? -5.255 19.114 57.140 1.00 97.56 1122 VAL A O 1
ATOM 8369 N N . THR A 1 1123 ? -4.972 18.837 54.932 1.00 97.69 1123 THR A N 1
ATOM 8370 C CA . THR A 1 1123 ? -6.290 19.343 54.515 1.00 97.69 1123 THR A CA 1
ATOM 8371 C C . THR A 1 1123 ? -7.208 18.245 53.978 1.00 97.69 1123 THR A C 1
ATOM 8373 O O . THR A 1 1123 ? -8.428 18.422 53.982 1.00 97.69 1123 THR A O 1
ATOM 8376 N N . THR A 1 1124 ? -6.641 17.121 53.523 1.00 97.88 1124 THR A N 1
ATOM 8377 C CA . THR A 1 1124 ? -7.361 16.036 52.837 1.00 97.88 1124 THR A CA 1
ATOM 8378 C C . THR A 1 1124 ? -6.912 14.662 53.335 1.00 97.88 1124 THR A C 1
ATOM 8380 O O . THR A 1 1124 ? -5.726 14.343 53.251 1.00 97.88 1124 THR A O 1
ATOM 8383 N N . LEU A 1 1125 ? -7.876 13.849 53.777 1.00 97.81 1125 LEU A N 1
ATOM 8384 C CA . LEU A 1 1125 ? -7.739 12.459 54.251 1.00 97.81 1125 LEU A CA 1
ATOM 8385 C C . LEU A 1 1125 ? -8.550 11.468 53.385 1.00 97.81 1125 LEU A C 1
ATOM 8387 O O . LEU A 1 1125 ? -8.966 10.401 53.840 1.00 97.81 1125 LEU A O 1
ATOM 8391 N N . ASN A 1 1126 ? -8.849 11.851 52.140 1.00 97.31 1126 ASN A N 1
ATOM 8392 C CA . ASN A 1 1126 ? -9.816 11.158 51.294 1.00 97.31 1126 ASN A CA 1
ATOM 8393 C C . ASN A 1 1126 ? -9.447 9.681 51.065 1.00 97.31 1126 ASN A C 1
ATOM 8395 O O . ASN A 1 1126 ? -8.334 9.360 50.642 1.00 97.31 1126 ASN A O 1
ATOM 8399 N N . GLY A 1 1127 ? -10.388 8.778 51.346 1.00 97.88 1127 GLY A N 1
ATOM 8400 C CA . GLY A 1 1127 ? -10.222 7.343 51.104 1.00 97.88 1127 GLY A CA 1
ATOM 8401 C C . GLY A 1 1127 ? -9.104 6.660 51.898 1.00 97.88 1127 GLY A C 1
ATOM 8402 O O . GLY A 1 1127 ? -8.757 5.534 51.557 1.00 97.88 1127 GLY A O 1
ATOM 8403 N N . MET A 1 1128 ? -8.511 7.310 52.910 1.00 97.44 1128 MET A N 1
ATOM 8404 C CA . MET A 1 1128 ? -7.296 6.833 53.590 1.00 97.44 1128 MET A CA 1
ATOM 8405 C C . MET A 1 1128 ? -7.360 5.360 54.021 1.00 97.44 1128 MET A C 1
ATOM 8407 O O . MET A 1 1128 ? -6.376 4.653 53.819 1.00 97.44 1128 MET A O 1
ATOM 8411 N N . PHE A 1 1129 ? -8.498 4.909 54.556 1.00 97.94 1129 PHE A N 1
ATOM 8412 C CA . PHE A 1 1129 ? -8.749 3.532 54.993 1.00 97.94 1129 PHE A CA 1
ATOM 8413 C C . PHE A 1 1129 ? -9.889 2.864 54.216 1.00 97.94 1129 PHE A C 1
ATOM 8415 O O . PHE A 1 1129 ? -10.465 1.890 54.690 1.00 97.94 1129 PHE A O 1
ATOM 8422 N N . GLN A 1 1130 ? -10.254 3.380 53.038 1.00 98.31 1130 GLN A N 1
ATOM 8423 C CA . GLN A 1 1130 ? -11.360 2.827 52.255 1.00 98.31 1130 GLN A CA 1
ATOM 8424 C C . GLN A 1 1130 ? -11.162 1.317 52.038 1.00 98.31 1130 GLN A C 1
ATOM 8426 O O . GLN A 1 1130 ? -10.143 0.915 51.494 1.00 98.31 1130 GLN A O 1
ATOM 8431 N N . GLY A 1 1131 ? -12.124 0.479 52.418 1.00 98.06 1131 GLY A N 1
ATOM 8432 C CA . GLY A 1 1131 ? -12.086 -0.974 52.243 1.00 98.06 1131 GLY A CA 1
ATOM 8433 C C . GLY A 1 1131 ? -11.200 -1.721 53.244 1.00 98.06 1131 GLY A C 1
ATOM 8434 O O . GLY A 1 1131 ? -10.915 -2.897 53.030 1.00 98.06 1131 GLY A O 1
ATOM 8435 N N . CYS A 1 1132 ? -10.750 -1.086 54.332 1.00 98.06 1132 CYS A N 1
ATOM 8436 C CA . CYS A 1 1132 ? -10.046 -1.771 55.421 1.00 98.06 1132 CYS A CA 1
ATOM 8437 C C . CYS A 1 1132 ? -11.027 -2.600 56.265 1.00 98.06 1132 CYS A C 1
ATOM 8439 O O . CYS A 1 1132 ? -11.455 -2.200 57.346 1.00 98.06 1132 CYS A O 1
ATOM 8441 N N . THR A 1 1133 ? -11.407 -3.774 55.767 1.00 97.88 1133 THR A N 1
ATOM 8442 C CA . THR A 1 1133 ? -12.470 -4.609 56.350 1.00 97.88 1133 THR A CA 1
ATOM 8443 C C . THR A 1 1133 ? -12.163 -5.162 57.745 1.00 97.88 1133 THR A C 1
ATOM 8445 O O . THR A 1 1133 ? -13.102 -5.477 58.470 1.00 97.88 1133 THR A O 1
ATOM 8448 N N . ALA A 1 1134 ? -10.891 -5.278 58.145 1.00 97.56 1134 ALA A N 1
ATOM 8449 C CA . ALA A 1 1134 ? -10.490 -5.731 59.485 1.00 97.56 1134 ALA A CA 1
ATOM 8450 C C . ALA A 1 1134 ? -10.276 -4.596 60.504 1.00 97.56 1134 ALA A C 1
ATOM 8452 O O . ALA A 1 1134 ? -9.990 -4.888 61.667 1.00 97.56 1134 ALA A O 1
ATOM 8453 N N . LEU A 1 1135 ? -10.408 -3.328 60.098 1.00 95.88 1135 LEU A N 1
ATOM 8454 C CA . LEU A 1 1135 ? -10.165 -2.173 60.961 1.00 95.88 1135 LEU A CA 1
ATOM 8455 C C . LEU A 1 1135 ? -11.247 -2.093 62.043 1.00 95.88 1135 LEU A C 1
ATOM 8457 O O . LEU A 1 1135 ? -12.399 -1.803 61.731 1.00 95.88 1135 LEU A O 1
ATOM 8461 N N . LYS A 1 1136 ? -10.885 -2.368 63.303 1.00 90.81 1136 LYS A N 1
ATOM 8462 C CA . LYS A 1 1136 ? -11.853 -2.476 64.412 1.00 90.81 1136 LYS A CA 1
ATOM 8463 C C . LYS A 1 1136 ? -12.122 -1.156 65.114 1.00 90.81 1136 LYS A C 1
ATOM 8465 O O . LYS A 1 1136 ? -13.255 -0.878 65.496 1.00 90.81 1136 LYS A O 1
ATOM 8470 N N . GLU A 1 1137 ? -11.065 -0.379 65.306 1.00 83.19 1137 GLU A N 1
ATOM 8471 C CA . GLU A 1 1137 ? -11.080 0.886 66.026 1.00 83.19 1137 GLU A CA 1
ATOM 8472 C C . GLU A 1 1137 ? -10.076 1.861 65.410 1.00 83.19 1137 GLU A C 1
ATOM 8474 O O . GLU A 1 1137 ? -9.128 1.474 64.721 1.00 83.19 1137 GLU A O 1
ATOM 8479 N N . VAL A 1 1138 ? -10.298 3.146 65.666 1.00 86.81 1138 VAL A N 1
ATOM 8480 C CA . VAL A 1 1138 ? -9.430 4.239 65.231 1.00 86.81 1138 VAL A CA 1
ATOM 8481 C C . VAL A 1 1138 ? -9.235 5.158 66.429 1.00 86.81 1138 VAL A C 1
ATOM 8483 O O . VAL A 1 1138 ? -10.202 5.470 67.116 1.00 86.81 1138 VAL A O 1
ATOM 8486 N N . SER A 1 1139 ? -8.006 5.594 66.701 1.00 84.94 1139 SER A N 1
ATOM 8487 C CA . SER A 1 1139 ? -7.732 6.489 67.830 1.00 84.94 1139 SER A CA 1
ATOM 8488 C C . SER A 1 1139 ? -8.003 7.952 67.467 1.00 84.94 1139 SER A C 1
ATOM 8490 O O . SER A 1 1139 ? -7.422 8.465 66.511 1.00 84.94 1139 SER A O 1
ATOM 8492 N N . ALA A 1 1140 ? -8.823 8.656 68.254 1.00 84.69 1140 ALA A N 1
ATOM 8493 C CA . ALA A 1 1140 ? -9.054 10.097 68.098 1.00 84.69 1140 ALA A CA 1
ATOM 8494 C C . ALA A 1 1140 ? -7.794 10.938 68.349 1.00 84.69 1140 ALA A C 1
ATOM 8496 O O . ALA A 1 1140 ? -7.538 11.916 67.643 1.00 84.69 1140 ALA A O 1
ATOM 8497 N N . SER A 1 1141 ? -6.970 10.537 69.324 1.00 85.00 1141 SER A N 1
ATOM 8498 C CA . SER A 1 1141 ? -5.752 11.269 69.695 1.00 85.00 1141 SER A CA 1
ATOM 8499 C C . SER A 1 1141 ? -4.735 11.344 68.555 1.00 85.00 1141 SER A C 1
ATOM 8501 O O . SER A 1 1141 ? -3.973 12.306 68.476 1.00 85.00 1141 SER A O 1
ATOM 8503 N N . GLU A 1 1142 ? -4.775 10.378 67.637 1.00 88.00 1142 GLU A N 1
ATOM 8504 C CA . GLU A 1 1142 ? -3.878 10.298 66.487 1.00 88.00 1142 GLU A CA 1
ATOM 8505 C C . GLU A 1 1142 ? -4.108 11.430 65.477 1.00 88.00 1142 GLU A C 1
ATOM 8507 O O . GLU A 1 1142 ? -3.173 11.949 64.869 1.00 88.00 1142 GLU A O 1
ATOM 8512 N N . PHE A 1 1143 ? -5.355 11.880 65.342 1.00 90.75 1143 PHE A N 1
ATOM 8513 C CA . PHE A 1 1143 ? -5.736 12.926 64.396 1.00 90.75 1143 PHE A CA 1
ATOM 8514 C C . PHE A 1 1143 ? -5.859 14.313 65.037 1.00 90.75 1143 PHE A C 1
ATOM 8516 O O . PHE A 1 1143 ? -6.088 15.298 64.334 1.00 90.75 1143 PHE A O 1
ATOM 8523 N N . ALA A 1 1144 ? -5.673 14.431 66.355 1.00 87.94 1144 ALA A N 1
ATOM 8524 C CA . ALA A 1 1144 ? -5.928 15.661 67.108 1.00 87.94 1144 ALA A CA 1
ATOM 8525 C C . ALA A 1 1144 ? -5.122 16.879 66.614 1.00 87.94 1144 ALA A C 1
ATOM 8527 O O . ALA A 1 1144 ? -5.582 18.015 66.722 1.00 87.94 1144 ALA A O 1
ATOM 8528 N N . SER A 1 1145 ? -3.935 16.656 66.040 1.00 89.19 1145 SER A N 1
ATOM 8529 C CA . SER A 1 1145 ? -3.091 17.728 65.494 1.00 89.19 1145 SER A CA 1
ATOM 8530 C C . SER A 1 1145 ? -3.561 18.271 64.132 1.00 89.19 1145 SER A C 1
ATOM 8532 O O . SER A 1 1145 ? -3.162 19.370 63.739 1.00 89.19 1145 SER A O 1
ATOM 8534 N N . MET A 1 1146 ? -4.439 17.550 63.424 1.00 93.50 1146 MET A N 1
ATOM 8535 C CA . MET A 1 1146 ? -4.882 17.858 62.059 1.00 93.50 1146 MET A CA 1
ATOM 8536 C C . MET A 1 1146 ? -6.039 18.873 62.026 1.00 93.50 1146 MET A C 1
ATOM 8538 O O . MET A 1 1146 ? -7.133 18.616 61.526 1.00 93.50 1146 MET A O 1
ATOM 8542 N N . THR A 1 1147 ? -5.798 20.066 62.564 1.00 92.81 1147 THR A N 1
ATOM 8543 C CA . THR A 1 1147 ? -6.819 21.127 62.699 1.00 92.81 1147 THR A CA 1
ATOM 8544 C C . THR A 1 1147 ? -7.247 21.769 61.368 1.00 92.81 1147 THR A C 1
ATOM 8546 O O . THR A 1 1147 ? -8.304 22.400 61.287 1.00 92.81 1147 THR A O 1
ATOM 8549 N N . ALA A 1 1148 ? -6.453 21.589 60.305 1.00 95.88 1148 ALA A N 1
ATOM 8550 C CA . ALA A 1 1148 ? -6.682 22.158 58.976 1.00 95.88 1148 ALA A CA 1
ATOM 8551 C C . ALA A 1 1148 ? -7.528 21.272 58.033 1.00 95.88 1148 ALA A C 1
ATOM 8553 O O . ALA A 1 1148 ? -7.753 21.648 56.880 1.00 95.88 1148 ALA A O 1
ATOM 8554 N N . VAL A 1 1149 ? -8.005 20.108 58.491 1.00 97.50 1149 VAL A N 1
ATOM 8555 C CA . VAL A 1 1149 ? -8.731 19.143 57.648 1.00 97.50 1149 VAL A CA 1
ATOM 8556 C C . VAL A 1 1149 ? -10.046 19.728 57.135 1.00 97.50 1149 VAL A C 1
ATOM 8558 O O . VAL A 1 1149 ? -10.870 20.232 57.898 1.00 97.50 1149 VAL A O 1
ATOM 8561 N N . THR A 1 1150 ? -10.252 19.615 55.822 1.00 97.12 1150 THR A N 1
ATOM 8562 C CA . THR A 1 1150 ? -11.479 20.029 55.121 1.00 97.12 1150 THR A CA 1
ATOM 8563 C C . THR A 1 1150 ? -12.189 18.859 54.438 1.00 97.12 1150 THR A C 1
ATOM 8565 O O . THR A 1 1150 ? -13.411 18.881 54.305 1.00 97.12 1150 THR A O 1
ATOM 8568 N N . ASN A 1 1151 ? -11.457 17.813 54.040 1.00 97.62 1151 ASN A N 1
ATOM 8569 C CA . ASN A 1 1151 ? -12.002 16.681 53.292 1.00 97.62 1151 ASN A CA 1
ATOM 8570 C C . ASN A 1 1151 ? -11.662 15.342 53.957 1.00 97.62 1151 ASN A C 1
ATOM 8572 O O . ASN A 1 1151 ? -10.497 14.945 53.993 1.00 97.62 1151 ASN A O 1
ATOM 8576 N N . VAL A 1 1152 ? -12.697 14.638 54.418 1.00 97.56 1152 VAL A N 1
ATOM 8577 C CA . VAL A 1 1152 ? -12.636 13.274 54.973 1.00 97.56 1152 VAL A CA 1
ATOM 8578 C C . VAL A 1 1152 ? -13.480 12.283 54.156 1.00 97.56 1152 VAL A C 1
ATOM 8580 O O . VAL A 1 1152 ? -13.756 11.174 54.600 1.00 97.56 1152 VAL A O 1
ATOM 8583 N N . GLY A 1 1153 ? -13.901 12.651 52.942 1.00 96.81 1153 GLY A N 1
ATOM 8584 C CA . GLY A 1 1153 ? -14.749 11.797 52.108 1.00 96.81 1153 GLY A CA 1
ATOM 8585 C C . GLY A 1 1153 ? -14.131 10.416 51.850 1.00 96.81 1153 GLY A C 1
ATOM 8586 O O . GLY A 1 1153 ? -12.918 10.278 51.700 1.00 96.81 1153 GLY A O 1
ATOM 8587 N N . ASN A 1 1154 ? -14.965 9.380 51.806 1.00 97.75 1154 ASN A N 1
ATOM 8588 C CA . ASN A 1 1154 ? -14.588 7.968 51.675 1.00 97.75 1154 ASN A CA 1
ATOM 8589 C C . ASN A 1 1154 ? -13.593 7.425 52.717 1.00 97.75 1154 ASN A C 1
ATOM 8591 O O . ASN A 1 1154 ? -13.156 6.287 52.561 1.00 97.75 1154 ASN A O 1
ATOM 8595 N N . MET A 1 1155 ? -13.186 8.192 53.736 1.00 97.62 1155 MET A N 1
ATOM 8596 C CA . MET A 1 1155 ? -12.053 7.826 54.596 1.00 97.62 1155 MET A CA 1
ATOM 8597 C C . MET A 1 1155 ? -12.202 6.434 55.219 1.00 97.62 1155 MET A C 1
ATOM 8599 O O . MET A 1 1155 ? -11.209 5.714 55.268 1.00 97.62 1155 MET A O 1
ATOM 8603 N N . PHE A 1 1156 ? -13.422 6.043 55.603 1.00 97.75 1156 PHE A N 1
ATOM 8604 C CA . PHE A 1 1156 ? -13.757 4.724 56.146 1.00 97.75 1156 PHE A CA 1
ATOM 8605 C C . PHE A 1 1156 ? -14.786 3.967 55.289 1.00 97.75 1156 PHE A C 1
ATOM 8607 O O . PHE A 1 1156 ? -15.422 3.035 55.769 1.00 97.75 1156 PHE A O 1
ATOM 8614 N N . ASN A 1 1157 ? -14.972 4.348 54.022 1.00 97.75 1157 ASN A N 1
ATOM 8615 C CA . ASN A 1 1157 ? -15.912 3.674 53.124 1.00 97.75 1157 ASN A CA 1
ATOM 8616 C C . ASN A 1 1157 ? -15.563 2.179 53.024 1.00 97.75 1157 ASN A C 1
ATOM 8618 O O . ASN A 1 1157 ? -14.436 1.846 52.676 1.00 97.75 1157 ASN A O 1
ATOM 8622 N N . GLY A 1 1158 ? -16.501 1.285 53.326 1.00 97.62 1158 GLY A N 1
ATOM 8623 C CA . GLY A 1 1158 ? -16.332 -0.164 53.270 1.00 97.62 1158 GLY A CA 1
ATOM 8624 C C . GLY A 1 1158 ? -15.556 -0.760 54.448 1.00 97.62 1158 GLY A C 1
ATOM 8625 O O . GLY A 1 1158 ? -15.155 -1.920 54.377 1.00 97.62 1158 GLY A O 1
ATOM 8626 N N . CYS A 1 1159 ? -15.323 -0.009 55.530 1.00 97.69 1159 CYS A N 1
ATOM 8627 C CA . CYS A 1 1159 ? -14.700 -0.528 56.752 1.00 97.69 1159 CYS A CA 1
ATOM 8628 C C . CYS A 1 1159 ? -15.690 -1.376 57.562 1.00 97.69 1159 CYS A C 1
ATOM 8630 O O . CYS A 1 1159 ? -16.164 -0.980 58.626 1.00 97.69 1159 CYS A O 1
ATOM 8632 N N . THR A 1 1160 ? -16.009 -2.570 57.068 1.00 96.94 1160 THR A N 1
ATOM 8633 C CA . THR A 1 1160 ? -17.013 -3.456 57.676 1.00 96.94 1160 THR A CA 1
ATOM 8634 C C . THR A 1 1160 ? -16.650 -3.926 59.087 1.00 96.94 1160 THR A C 1
ATOM 8636 O O . THR A 1 1160 ? -17.537 -4.327 59.827 1.00 96.94 1160 THR A O 1
ATOM 8639 N N . GLY A 1 1161 ? -15.375 -3.905 59.482 1.00 95.88 1161 GLY A N 1
ATOM 8640 C CA . GLY A 1 1161 ? -14.919 -4.307 60.818 1.00 95.88 1161 GLY A CA 1
ATOM 8641 C C . GLY A 1 1161 ? -15.108 -3.249 61.909 1.00 95.88 1161 GLY A C 1
ATOM 8642 O O . GLY A 1 1161 ? -14.968 -3.575 63.088 1.00 95.88 1161 GLY A O 1
ATOM 8643 N N . LEU A 1 1162 ? -15.429 -2.008 61.533 1.00 94.94 1162 LEU A N 1
ATOM 8644 C CA . LEU A 1 1162 ? -15.497 -0.871 62.446 1.00 94.94 1162 LEU A CA 1
ATOM 8645 C C . LEU A 1 1162 ? -16.783 -0.946 63.280 1.00 94.94 1162 LEU A C 1
ATOM 8647 O O . LEU A 1 1162 ? -17.868 -0.670 62.773 1.00 94.94 1162 LEU A O 1
ATOM 8651 N N . ALA A 1 1163 ? -16.660 -1.341 64.550 1.00 92.19 1163 ALA A N 1
ATOM 8652 C CA . ALA A 1 1163 ? -17.810 -1.608 65.424 1.00 92.19 1163 ALA A CA 1
ATOM 8653 C C . ALA A 1 1163 ? -18.267 -0.386 66.244 1.00 92.19 1163 ALA A C 1
ATOM 8655 O O . ALA A 1 1163 ? -19.445 -0.245 66.580 1.00 92.19 1163 ALA A O 1
ATOM 8656 N N . SER A 1 1164 ? -17.331 0.506 66.563 1.00 88.50 1164 SER A N 1
ATOM 8657 C CA . SER A 1 1164 ? -17.548 1.729 67.341 1.00 88.50 1164 SER A CA 1
ATOM 8658 C C . SER A 1 1164 ? -16.631 2.840 66.838 1.00 88.50 1164 SER A C 1
ATOM 8660 O O . SER A 1 1164 ? -15.554 2.556 66.311 1.00 88.50 1164 SER A O 1
ATOM 8662 N N . PHE A 1 1165 ? -17.019 4.098 67.047 1.00 92.06 1165 PHE A N 1
ATOM 8663 C CA . PHE A 1 1165 ? -16.227 5.261 66.648 1.00 92.06 1165 PHE A CA 1
ATOM 8664 C C . PHE A 1 1165 ? -16.026 6.226 67.829 1.00 92.06 1165 PHE A C 1
ATOM 8666 O O . PHE A 1 1165 ? -16.978 6.441 68.581 1.00 92.06 1165 PHE A O 1
ATOM 8673 N N . PRO A 1 1166 ? -14.827 6.813 68.028 1.00 89.31 1166 PRO A N 1
ATOM 8674 C CA . PRO A 1 1166 ? -14.603 7.743 69.132 1.00 89.31 1166 PRO A CA 1
ATOM 8675 C C . PRO A 1 1166 ? -15.460 9.004 69.002 1.00 89.31 1166 PRO A C 1
ATOM 8677 O O . PRO A 1 1166 ? -15.497 9.642 67.947 1.00 89.31 1166 PRO A O 1
ATOM 8680 N N . THR A 1 1167 ? -16.110 9.397 70.096 1.00 85.44 1167 THR A N 1
ATOM 8681 C CA . THR A 1 1167 ? -17.017 10.555 70.126 1.00 85.44 1167 THR A CA 1
ATOM 8682 C C . THR A 1 1167 ? -16.301 11.899 69.980 1.00 85.44 1167 THR A C 1
ATOM 8684 O O . THR A 1 1167 ? -16.932 12.873 69.600 1.00 85.44 1167 THR A O 1
ATOM 8687 N N . ASP A 1 1168 ? -15.003 11.961 70.284 1.00 86.88 1168 ASP A N 1
ATOM 8688 C CA . ASP A 1 1168 ? -14.152 13.160 70.263 1.00 86.88 1168 ASP A CA 1
ATOM 8689 C C . ASP A 1 1168 ? -13.277 13.272 68.996 1.00 86.88 1168 ASP A C 1
ATOM 8691 O O . ASP A 1 1168 ? -12.521 14.231 68.832 1.00 86.88 1168 ASP A O 1
ATOM 8695 N N . PHE A 1 1169 ? -13.386 12.319 68.060 1.00 92.44 1169 PHE A N 1
ATOM 8696 C CA . PHE A 1 1169 ? -12.517 12.225 66.877 1.00 92.44 1169 PHE A CA 1
ATOM 8697 C C . PHE A 1 1169 ? -12.475 13.514 66.039 1.00 92.44 1169 PHE A C 1
ATOM 8699 O O . PHE A 1 1169 ? -11.426 13.901 65.521 1.00 92.44 1169 PHE A O 1
ATOM 8706 N N . PHE A 1 1170 ? -13.616 14.196 65.901 1.00 92.94 1170 PHE A N 1
ATOM 8707 C CA . PHE A 1 1170 ? -13.762 15.376 65.044 1.00 92.94 1170 PHE A CA 1
ATOM 8708 C C . PHE A 1 1170 ? -13.666 16.718 65.788 1.00 92.94 1170 PHE A C 1
ATOM 8710 O O . PHE A 1 1170 ? -13.797 17.761 65.140 1.00 92.94 1170 PHE A O 1
ATOM 8717 N N . ASP A 1 1171 ? -13.403 16.732 67.102 1.00 91.19 1171 ASP A N 1
ATOM 8718 C CA . ASP A 1 1171 ? -13.441 17.952 67.933 1.00 91.19 1171 ASP A CA 1
ATOM 8719 C C . ASP A 1 1171 ? -12.435 19.026 67.484 1.00 91.19 1171 ASP A C 1
ATOM 8721 O O . ASP A 1 1171 ? -12.713 20.231 67.520 1.00 91.19 1171 ASP A O 1
ATOM 8725 N N . ASN A 1 1172 ? -11.275 18.590 66.987 1.00 90.75 1172 ASN A N 1
ATOM 8726 C CA . ASN A 1 1172 ? -10.232 19.474 66.461 1.00 90.75 1172 ASN A CA 1
ATOM 8727 C C . ASN A 1 1172 ? -10.397 19.784 64.961 1.00 90.75 1172 ASN A C 1
ATOM 8729 O O . ASN A 1 1172 ? -9.787 20.727 64.456 1.00 90.75 1172 ASN A O 1
ATOM 8733 N N . MET A 1 1173 ? -11.259 19.056 64.243 1.00 94.25 1173 MET A N 1
ATOM 8734 C CA . MET A 1 1173 ? -11.479 19.197 62.796 1.00 94.25 1173 MET A CA 1
ATOM 8735 C C . MET A 1 1173 ? -12.669 20.117 62.490 1.00 94.25 1173 MET A C 1
ATOM 8737 O O . MET A 1 1173 ? -13.685 19.729 61.900 1.00 94.25 1173 MET A O 1
ATOM 8741 N N . LYS A 1 1174 ? -12.553 21.380 62.904 1.00 94.06 1174 LYS A N 1
ATOM 8742 C CA . LYS A 1 1174 ? -13.636 22.377 62.796 1.00 94.06 1174 LYS A CA 1
ATOM 8743 C C . LYS A 1 1174 ? -13.884 22.870 61.365 1.00 94.06 1174 LYS A C 1
ATOM 8745 O O . LYS A 1 1174 ? -14.921 23.471 61.098 1.00 94.06 1174 LYS A O 1
ATOM 8750 N N . SER A 1 1175 ? -12.952 22.598 60.451 1.00 95.56 1175 SER A N 1
ATOM 8751 C CA . SER A 1 1175 ? -12.953 23.096 59.067 1.00 95.56 1175 SER A CA 1
ATOM 8752 C C . SER A 1 1175 ? -13.503 22.106 58.030 1.00 95.56 1175 SER A C 1
ATOM 8754 O O . SER A 1 1175 ? -13.452 22.414 56.838 1.00 95.56 1175 SER A O 1
ATOM 8756 N N . ILE A 1 1176 ? -14.023 20.944 58.448 1.00 96.69 1176 ILE A N 1
ATOM 8757 C CA . ILE A 1 1176 ? -14.563 19.916 57.541 1.00 96.69 1176 ILE A CA 1
ATOM 8758 C C . ILE A 1 1176 ? -15.696 20.489 56.685 1.00 96.69 1176 ILE A C 1
ATOM 8760 O O . ILE A 1 1176 ? -16.659 21.040 57.207 1.00 96.69 1176 ILE A O 1
ATOM 8764 N N . THR A 1 1177 ? -15.597 20.293 55.371 1.00 96.25 1177 THR A N 1
ATOM 8765 C CA . THR A 1 1177 ? -16.632 20.637 54.390 1.00 96.25 1177 THR A CA 1
ATOM 8766 C C . THR A 1 1177 ? -17.070 19.450 53.528 1.00 96.25 1177 THR A C 1
ATOM 8768 O O . THR A 1 1177 ? -18.111 19.545 52.878 1.00 96.25 1177 THR A O 1
ATOM 8771 N N . ASN A 1 1178 ? -16.317 18.342 53.505 1.00 97.06 1178 ASN A N 1
ATOM 8772 C CA . ASN A 1 1178 ? -16.639 17.139 52.732 1.00 97.06 1178 ASN A CA 1
ATOM 8773 C C . ASN A 1 1178 ? -16.566 15.867 53.594 1.00 97.06 1178 ASN A C 1
ATOM 8775 O O . ASN A 1 1178 ? -15.494 15.508 54.086 1.00 97.06 1178 ASN A O 1
ATOM 8779 N N . ILE A 1 1179 ? -17.712 15.190 53.715 1.00 97.44 1179 ILE A N 1
ATOM 8780 C CA . ILE A 1 1179 ? -17.935 13.909 54.404 1.00 97.44 1179 ILE A CA 1
ATOM 8781 C C . ILE A 1 1179 ? -18.572 12.849 53.481 1.00 97.44 1179 ILE A C 1
ATOM 8783 O O . ILE A 1 1179 ? -19.097 11.846 53.961 1.00 97.44 1179 ILE A O 1
ATOM 8787 N N . GLY A 1 1180 ? -18.572 13.060 52.161 1.00 96.50 1180 GLY A N 1
ATOM 8788 C CA . GLY A 1 1180 ? -19.246 12.172 51.209 1.00 96.50 1180 GLY A CA 1
ATOM 8789 C C . GLY A 1 1180 ? -18.751 10.731 51.337 1.00 96.50 1180 GLY A C 1
ATOM 8790 O O . GLY A 1 1180 ? -17.543 10.489 51.349 1.00 96.50 1180 GLY A O 1
ATOM 8791 N N . ASN A 1 1181 ? -19.677 9.778 51.459 1.00 97.25 1181 ASN A N 1
ATOM 8792 C CA . ASN A 1 1181 ? -19.399 8.355 51.686 1.00 97.25 1181 ASN A CA 1
ATOM 8793 C C . ASN A 1 1181 ? -18.461 8.031 52.869 1.00 97.25 1181 ASN A C 1
ATOM 8795 O O . ASN A 1 1181 ? -17.846 6.968 52.868 1.00 97.25 1181 ASN A O 1
ATOM 8799 N N . LEU A 1 1182 ? -18.298 8.925 53.850 1.00 97.88 1182 LEU A N 1
ATOM 8800 C CA . LEU A 1 1182 ? -17.324 8.780 54.940 1.00 97.88 1182 LEU A CA 1
ATOM 8801 C C . LEU A 1 1182 ? -17.362 7.397 55.617 1.00 97.88 1182 LEU A C 1
ATOM 8803 O O . LEU A 1 1182 ? -16.306 6.783 55.750 1.00 97.88 1182 LEU A O 1
ATOM 8807 N N . PHE A 1 1183 ? -18.553 6.909 55.973 1.00 97.50 1183 PHE A N 1
ATOM 8808 C CA . PHE A 1 1183 ? -18.804 5.602 56.593 1.00 97.50 1183 PHE A CA 1
ATOM 8809 C C . PHE A 1 1183 ? -19.675 4.682 55.724 1.00 97.50 1183 PHE A C 1
ATOM 8811 O O . PHE A 1 1183 ? -20.264 3.730 56.231 1.00 97.50 1183 PHE A O 1
ATOM 8818 N N . ASN A 1 1184 ? -19.786 4.946 54.418 1.00 97.00 1184 ASN A N 1
ATOM 8819 C CA . ASN A 1 1184 ? -20.602 4.116 53.526 1.00 97.00 1184 ASN A CA 1
ATOM 8820 C C . ASN A 1 1184 ? -20.165 2.644 53.627 1.00 97.00 1184 ASN A C 1
ATOM 8822 O O . ASN A 1 1184 ? -18.989 2.356 53.443 1.00 97.00 1184 ASN A O 1
ATOM 8826 N N . GLY A 1 1185 ? -21.077 1.723 53.936 1.00 96.44 1185 GLY A N 1
ATOM 8827 C CA . GLY A 1 1185 ? -20.785 0.296 54.071 1.00 96.44 1185 GLY A CA 1
ATOM 8828 C C . GLY A 1 1185 ? -20.148 -0.115 55.405 1.00 96.44 1185 GLY A C 1
ATOM 8829 O O . GLY A 1 1185 ? -19.766 -1.276 55.555 1.00 96.44 1185 GLY A O 1
ATOM 8830 N N . CYS A 1 1186 ? -20.053 0.777 56.397 1.00 96.69 1186 CYS A N 1
ATOM 8831 C CA . CYS A 1 1186 ? -19.665 0.429 57.770 1.00 96.69 1186 CYS A CA 1
ATOM 8832 C C . CYS A 1 1186 ? -20.829 -0.253 58.510 1.00 96.69 1186 CYS A C 1
ATOM 8834 O O . CYS A 1 1186 ? -21.422 0.309 59.429 1.00 96.69 1186 CYS A O 1
ATOM 8836 N N . VAL A 1 1187 ? -21.175 -1.468 58.081 1.00 95.94 1187 VAL A N 1
ATOM 8837 C CA . VAL A 1 1187 ? -22.387 -2.191 58.510 1.00 95.94 1187 VAL A CA 1
ATOM 8838 C C . VAL A 1 1187 ? -22.408 -2.594 59.987 1.00 95.94 1187 VAL A C 1
ATOM 8840 O O . VAL A 1 1187 ? -23.482 -2.794 60.544 1.00 95.94 1187 VAL A O 1
ATOM 8843 N N . ASN A 1 1188 ? -21.242 -2.696 60.631 1.00 95.44 1188 ASN A N 1
ATOM 8844 C CA . ASN A 1 1188 ? -21.126 -3.066 62.045 1.00 95.44 1188 ASN A CA 1
ATOM 8845 C C . ASN A 1 1188 ? -21.035 -1.856 62.986 1.00 95.44 1188 ASN A C 1
ATOM 8847 O O . ASN A 1 1188 ? -20.900 -2.047 64.193 1.00 95.44 1188 ASN A O 1
ATOM 8851 N N . LEU A 1 1189 ? -21.099 -0.628 62.462 1.00 95.25 1189 LEU A N 1
ATOM 8852 C CA . LEU A 1 1189 ? -20.964 0.578 63.269 1.00 95.25 1189 LEU A CA 1
ATOM 8853 C C . LEU A 1 1189 ? -22.196 0.769 64.167 1.00 95.25 1189 LEU A C 1
ATOM 8855 O O . LEU A 1 1189 ? -23.321 0.880 63.677 1.00 95.25 1189 LEU A O 1
ATOM 8859 N N . THR A 1 1190 ? -21.968 0.830 65.479 1.00 93.75 1190 THR A N 1
ATOM 8860 C CA . THR A 1 1190 ? -23.004 1.006 66.508 1.00 93.75 1190 THR A CA 1
ATOM 8861 C C . THR A 1 1190 ? -22.704 2.195 67.423 1.00 93.75 1190 THR A C 1
ATOM 8863 O O . THR A 1 1190 ? -21.601 2.744 67.407 1.00 93.75 1190 THR A O 1
ATOM 8866 N N . GLY A 1 1191 ? -23.688 2.590 68.237 1.00 92.88 1191 GLY A N 1
ATOM 8867 C CA . GLY A 1 1191 ? -23.603 3.760 69.116 1.00 92.88 1191 GLY A CA 1
ATOM 8868 C C . GLY A 1 1191 ? -24.173 5.021 68.470 1.00 92.88 1191 GLY A C 1
ATOM 8869 O O . GLY A 1 1191 ? -24.873 4.951 67.466 1.00 92.88 1191 GLY A O 1
ATOM 8870 N N . GLU A 1 1192 ? -23.910 6.174 69.072 1.00 93.31 1192 GLU A N 1
ATOM 8871 C CA . GLU A 1 1192 ? -24.366 7.472 68.566 1.00 93.31 1192 GLU A CA 1
ATOM 8872 C C . GLU A 1 1192 ? -23.462 7.938 67.415 1.00 93.31 1192 GLU A C 1
ATOM 8874 O O . GLU A 1 1192 ? -22.240 7.768 67.473 1.00 93.31 1192 GLU A O 1
ATOM 8879 N N . SER A 1 1193 ? -24.042 8.504 66.353 1.00 92.81 1193 SER A N 1
ATOM 8880 C CA . SER A 1 1193 ? -23.266 9.001 65.216 1.00 92.81 1193 SER A CA 1
ATOM 8881 C C . SER A 1 1193 ? -22.262 10.089 65.646 1.00 92.81 1193 SER A C 1
ATOM 8883 O O . SER A 1 1193 ? -22.512 10.815 66.613 1.00 92.81 1193 SER A O 1
ATOM 8885 N N . PRO A 1 1194 ? -21.119 10.251 64.949 1.00 93.06 1194 PRO A N 1
ATOM 8886 C CA . PRO A 1 1194 ? -20.070 11.163 65.397 1.00 93.06 1194 PRO A CA 1
ATOM 8887 C C . PRO A 1 1194 ? -20.533 12.623 65.487 1.00 93.06 1194 PRO A C 1
ATOM 8889 O O . PRO A 1 1194 ? -21.141 13.165 64.557 1.00 93.06 1194 PRO A O 1
ATOM 8892 N N . TYR A 1 1195 ? -20.169 13.275 66.590 1.00 92.25 1195 TYR A N 1
ATOM 8893 C CA . TYR A 1 1195 ? -20.513 14.660 66.896 1.00 92.25 1195 TYR A CA 1
ATOM 8894 C C . TYR A 1 1195 ? -19.300 15.458 67.376 1.00 92.25 1195 TYR A C 1
ATOM 8896 O O . TYR A 1 1195 ? -18.202 14.936 67.541 1.00 92.25 1195 TYR A O 1
ATOM 8904 N N . THR A 1 1196 ? -19.498 16.759 67.570 1.00 93.38 1196 THR A N 1
ATOM 8905 C CA . THR A 1 1196 ? -18.535 17.660 68.206 1.00 93.38 1196 THR A CA 1
ATOM 8906 C C . THR A 1 1196 ? -19.237 18.463 69.285 1.00 93.38 1196 THR A C 1
ATOM 8908 O O . THR A 1 1196 ? -20.296 19.041 69.033 1.00 93.38 1196 THR A O 1
ATOM 8911 N N . VAL A 1 1197 ? -18.663 18.504 70.490 1.00 91.06 1197 VAL A N 1
ATOM 8912 C CA . VAL A 1 1197 ? -19.242 19.268 71.604 1.00 91.06 1197 VAL A CA 1
ATOM 8913 C C . VAL A 1 1197 ? -18.704 20.694 71.596 1.00 91.06 1197 VAL A C 1
ATOM 8915 O O . VAL A 1 1197 ? -17.507 20.926 71.756 1.00 91.06 1197 VAL A O 1
ATOM 8918 N N . VAL A 1 1198 ? -19.599 21.673 71.469 1.00 90.50 1198 VAL A N 1
ATOM 8919 C CA . VAL A 1 1198 ? -19.269 23.101 71.557 1.00 90.50 1198 VAL A CA 1
ATOM 8920 C C . VAL A 1 1198 ? -20.120 23.737 72.645 1.00 90.50 1198 VAL A C 1
ATOM 8922 O O . VAL A 1 1198 ? -21.345 23.706 72.576 1.00 90.50 1198 VAL A O 1
ATOM 8925 N N . ASN A 1 1199 ? -19.477 24.317 73.664 1.00 89.38 1199 ASN A N 1
ATOM 8926 C CA . ASN A 1 1199 ? -20.152 24.964 74.800 1.00 89.38 1199 ASN A CA 1
ATOM 8927 C C . ASN A 1 1199 ? -21.212 24.071 75.485 1.00 89.38 1199 ASN A C 1
ATOM 8929 O O . ASN A 1 1199 ? -22.244 24.558 75.937 1.00 89.38 1199 ASN A O 1
ATOM 8933 N N . GLY A 1 1200 ? -20.970 22.757 75.544 1.00 88.50 1200 GLY A N 1
ATOM 8934 C CA . GLY A 1 1200 ? -21.894 21.778 76.128 1.00 88.50 1200 GLY A CA 1
ATOM 8935 C C . GLY A 1 1200 ? -23.012 21.287 75.195 1.00 88.50 1200 GLY A C 1
ATOM 8936 O O . GLY A 1 1200 ? -23.790 20.435 75.612 1.00 88.50 1200 GLY A O 1
ATOM 8937 N N . VAL A 1 1201 ? -23.082 21.769 73.948 1.00 92.44 1201 VAL A N 1
ATOM 8938 C CA . VAL A 1 1201 ? -24.046 21.327 72.921 1.00 92.44 1201 VAL A CA 1
ATOM 8939 C C . VAL A 1 1201 ? -23.370 20.353 71.956 1.00 92.44 1201 VAL A C 1
ATOM 8941 O O . VAL A 1 1201 ? -22.279 20.643 71.465 1.00 92.44 1201 VAL A O 1
ATOM 8944 N N . LYS A 1 1202 ? -24.007 19.208 71.681 1.00 94.19 1202 LYS A N 1
ATOM 8945 C CA . LYS A 1 1202 ? -23.565 18.263 70.645 1.00 94.19 1202 LYS A CA 1
ATOM 8946 C C . LYS A 1 1202 ? -24.017 18.755 69.269 1.00 94.19 1202 LYS A C 1
ATOM 8948 O O . LYS A 1 1202 ? -25.185 19.084 69.109 1.00 94.19 1202 LYS A O 1
ATOM 8953 N N . TYR A 1 1203 ? -23.097 18.773 68.310 1.00 94.06 1203 TYR A N 1
ATOM 8954 C CA . TYR A 1 1203 ? -23.384 18.979 66.891 1.00 94.06 1203 TYR A CA 1
ATOM 8955 C C . TYR A 1 1203 ? -22.889 17.761 66.107 1.00 94.06 1203 TYR A C 1
ATOM 8957 O O . TYR A 1 1203 ? -21.677 17.589 65.935 1.00 94.06 1203 TYR A O 1
ATOM 8965 N N . HIS A 1 1204 ? -23.801 16.904 65.654 1.00 94.44 1204 HIS A N 1
ATOM 8966 C CA . HIS A 1 1204 ? -23.492 15.767 64.788 1.00 94.44 1204 HIS A CA 1
ATOM 8967 C C . HIS A 1 1204 ? -22.923 16.238 63.445 1.00 94.44 1204 HIS A C 1
ATOM 8969 O O . HIS A 1 1204 ? -23.143 17.372 63.011 1.00 94.44 1204 HIS A O 1
ATOM 8975 N N . LEU A 1 1205 ? -22.185 15.372 62.744 1.00 93.69 1205 LEU A N 1
ATOM 8976 C CA . LEU A 1 1205 ? -21.607 15.730 61.441 1.00 93.69 1205 LEU A CA 1
ATOM 8977 C C . LEU A 1 1205 ? -22.659 16.239 60.440 1.00 93.69 1205 LEU A C 1
ATOM 8979 O O . LEU A 1 1205 ? -22.393 17.215 59.740 1.00 93.69 1205 LEU A O 1
ATOM 8983 N N . TYR A 1 1206 ? -23.847 15.625 60.403 1.00 92.75 1206 TYR A N 1
ATOM 8984 C CA . TYR A 1 1206 ? -24.958 16.032 59.530 1.00 92.75 1206 TYR A CA 1
ATOM 8985 C C . TYR A 1 1206 ? -25.651 17.338 59.967 1.00 92.75 1206 TYR A C 1
ATOM 8987 O O . TYR A 1 1206 ? -26.434 17.894 59.202 1.00 92.75 1206 TYR A O 1
ATOM 8995 N N . GLU A 1 1207 ? -25.343 17.868 61.156 1.00 93.88 1207 GLU A N 1
ATOM 8996 C CA . GLU A 1 1207 ? -25.894 19.128 61.685 1.00 93.88 1207 GLU A CA 1
ATOM 8997 C C . GLU A 1 1207 ? -24.992 20.341 61.420 1.00 93.88 1207 GLU A C 1
ATOM 8999 O O . GLU A 1 1207 ? -25.347 21.472 61.769 1.00 93.88 1207 GLU A O 1
ATOM 9004 N N . ARG A 1 1208 ? -23.829 20.139 60.785 1.00 93.56 1208 ARG A N 1
ATOM 9005 C CA . ARG A 1 1208 ? -22.911 21.211 60.368 1.00 93.56 1208 ARG A CA 1
ATOM 9006 C C . ARG A 1 1208 ? -23.458 21.942 59.134 1.00 93.56 1208 ARG A C 1
ATOM 9008 O O . ARG A 1 1208 ? -22.911 21.854 58.035 1.00 93.56 1208 ARG A O 1
ATOM 9015 N N . THR A 1 1209 ? -24.562 22.655 59.320 1.00 91.56 1209 THR A N 1
ATOM 9016 C CA . THR A 1 1209 ? -25.263 23.449 58.302 1.00 91.56 1209 THR A CA 1
ATOM 9017 C C . THR A 1 1209 ? -24.906 24.935 58.413 1.00 91.56 1209 THR A C 1
ATOM 9019 O O . THR A 1 1209 ? -24.294 25.374 59.389 1.00 91.56 1209 THR A O 1
ATOM 9022 N N . GLY A 1 1210 ? -25.308 25.740 57.422 1.00 90.25 1210 GLY A N 1
ATOM 9023 C CA . GLY A 1 1210 ? -25.148 27.198 57.487 1.00 90.25 1210 GLY A CA 1
ATOM 9024 C C . GLY A 1 1210 ? -25.892 27.842 58.666 1.00 90.25 1210 GLY A C 1
ATOM 9025 O O . GLY A 1 1210 ? -25.434 28.853 59.191 1.00 90.25 1210 GLY A O 1
ATOM 9026 N N . GLU A 1 1211 ? -26.990 27.230 59.121 1.00 91.50 1211 GLU A N 1
ATOM 9027 C CA . GLU A 1 1211 ? -27.810 27.710 60.243 1.00 91.50 1211 GLU A CA 1
ATOM 9028 C C . GLU A 1 1211 ? -27.077 27.570 61.584 1.00 91.50 1211 GLU A C 1
ATOM 9030 O O . GLU A 1 1211 ? -27.037 28.505 62.383 1.00 91.50 1211 GLU A O 1
ATOM 9035 N N . ASN A 1 1212 ? -26.414 26.431 61.800 1.00 90.25 1212 ASN A N 1
ATOM 9036 C CA . ASN A 1 1212 ? -25.716 26.133 63.052 1.00 90.25 1212 ASN A CA 1
ATOM 9037 C C . ASN A 1 1212 ? -24.273 26.658 63.089 1.00 90.25 1212 ASN A C 1
ATOM 9039 O O . ASN A 1 1212 ? -23.642 26.665 64.150 1.00 90.25 1212 ASN A O 1
ATOM 9043 N N . GLN A 1 1213 ? -23.723 27.110 61.958 1.00 92.12 1213 GLN A N 1
ATOM 9044 C CA . GLN A 1 1213 ? -22.322 27.527 61.846 1.00 92.12 1213 GLN A CA 1
ATOM 9045 C C . GLN A 1 1213 ? -21.961 28.688 62.789 1.00 92.12 1213 GLN A C 1
ATOM 9047 O O . GLN A 1 1213 ? -20.897 28.663 63.407 1.00 92.12 1213 GLN A O 1
ATOM 9052 N N . ALA A 1 1214 ? -22.830 29.694 62.940 1.00 89.69 1214 ALA A N 1
ATOM 9053 C CA . ALA A 1 1214 ? -22.557 30.842 63.812 1.00 89.69 1214 ALA A CA 1
ATOM 9054 C C . ALA A 1 1214 ? -22.550 30.467 65.308 1.00 89.69 1214 ALA A C 1
ATOM 9056 O O . ALA A 1 1214 ? -21.729 30.983 66.064 1.00 89.69 1214 ALA A O 1
ATOM 9057 N N . ALA A 1 1215 ? -23.439 29.558 65.729 1.00 89.38 1215 ALA A N 1
ATOM 9058 C CA . ALA A 1 1215 ? -23.576 29.126 67.123 1.00 89.38 1215 ALA A CA 1
ATOM 9059 C C . ALA A 1 1215 ? -22.526 28.079 67.537 1.00 89.38 1215 ALA A C 1
ATOM 9061 O O . ALA A 1 1215 ? -22.051 28.086 68.673 1.00 89.38 1215 ALA A O 1
ATOM 9062 N N . SER A 1 1216 ? -22.149 27.188 66.615 1.00 92.56 1216 SER A N 1
ATOM 9063 C CA . SER A 1 1216 ? -21.178 26.112 66.857 1.00 92.56 1216 SER A CA 1
ATOM 9064 C C . SER A 1 1216 ? -19.728 26.512 66.555 1.00 92.56 1216 SER A C 1
ATOM 9066 O O . SER A 1 1216 ? -18.794 25.893 67.058 1.00 92.56 1216 SER A O 1
ATOM 9068 N N . GLY A 1 1217 ? -19.495 27.509 65.696 1.00 92.19 1217 GLY A N 1
ATOM 9069 C CA . GLY A 1 1217 ? -18.158 27.801 65.169 1.00 92.19 1217 GLY A CA 1
ATOM 9070 C C . GLY A 1 1217 ? -17.569 26.679 64.295 1.00 92.19 1217 GLY A C 1
ATOM 9071 O O . GLY A 1 1217 ? -16.383 26.729 63.964 1.00 92.19 1217 GLY A O 1
ATOM 9072 N N . LEU A 1 1218 ? -18.367 25.670 63.927 1.00 95.12 1218 LEU A N 1
ATOM 9073 C CA . LEU A 1 1218 ? -18.005 24.596 63.001 1.00 95.12 1218 LEU A CA 1
ATOM 9074 C C . LEU A 1 1218 ? -18.361 25.030 61.578 1.00 95.12 1218 LEU A C 1
ATOM 9076 O O . LEU A 1 1218 ? -19.453 25.540 61.335 1.00 95.12 1218 LEU A O 1
ATOM 9080 N N . LYS A 1 1219 ? -17.451 24.838 60.620 1.00 95.31 1219 LYS A N 1
ATOM 9081 C CA . LYS A 1 1219 ? -17.694 25.206 59.220 1.00 95.31 1219 LYS A CA 1
ATOM 9082 C C . LYS A 1 1219 ? -18.825 24.356 58.632 1.00 95.31 1219 LYS A C 1
ATOM 9084 O O . LYS A 1 1219 ? -18.848 23.145 58.843 1.00 95.31 1219 LYS A O 1
ATOM 9089 N N . ALA A 1 1220 ? -19.739 24.983 57.886 1.00 94.81 1220 ALA A N 1
ATOM 9090 C CA . ALA A 1 1220 ? -20.809 24.258 57.215 1.00 94.81 1220 ALA A CA 1
ATOM 9091 C C . ALA A 1 1220 ? -20.260 23.308 56.140 1.00 94.81 1220 ALA A C 1
ATOM 9093 O O . ALA A 1 1220 ? -19.319 23.644 55.409 1.00 94.81 1220 ALA A O 1
ATOM 9094 N N . LEU A 1 1221 ? -20.889 22.139 56.013 1.00 94.56 1221 LEU A N 1
ATOM 9095 C CA . LEU A 1 1221 ? -20.627 21.213 54.918 1.00 94.56 1221 LEU A CA 1
ATOM 9096 C C . LEU A 1 1221 ? -20.910 21.892 53.572 1.00 94.56 1221 LEU A C 1
ATOM 9098 O O . LEU A 1 1221 ? -21.870 22.650 53.423 1.00 94.56 1221 LEU A O 1
ATOM 9102 N N . ALA A 1 1222 ? -20.071 21.622 52.572 1.00 90.19 1222 ALA A N 1
ATOM 9103 C CA . ALA A 1 1222 ? -20.222 22.206 51.245 1.00 90.19 1222 ALA A CA 1
ATOM 9104 C C . ALA A 1 1222 ? -21.554 21.775 50.611 1.00 90.19 1222 ALA A C 1
ATOM 9106 O O . ALA A 1 1222 ? -21.951 20.619 50.736 1.00 90.19 1222 ALA A O 1
ATOM 9107 N N . THR A 1 1223 ? -22.218 22.691 49.897 1.00 87.44 1223 THR A N 1
ATOM 9108 C CA . THR A 1 1223 ? -23.597 22.533 49.394 1.00 87.44 1223 THR A CA 1
ATOM 9109 C C . THR A 1 1223 ? -23.759 21.459 48.318 1.00 87.44 1223 THR A C 1
ATOM 9111 O O . THR A 1 1223 ? -24.841 20.880 48.213 1.00 87.44 1223 THR A O 1
ATOM 9114 N N . ALA A 1 1224 ? -22.702 21.114 47.579 1.00 89.88 1224 ALA A N 1
ATOM 9115 C CA . ALA A 1 1224 ? -22.748 20.040 46.590 1.00 89.88 1224 ALA A CA 1
ATOM 9116 C C . ALA A 1 1224 ? -23.071 18.682 47.240 1.00 89.88 1224 ALA A C 1
ATOM 9118 O O . ALA A 1 1224 ? -22.401 18.264 48.186 1.00 89.88 1224 ALA A O 1
ATOM 9119 N N . ALA A 1 1225 ? -24.067 17.975 46.695 1.00 85.81 1225 ALA A N 1
ATOM 9120 C CA . ALA A 1 1225 ? -24.536 16.696 47.228 1.00 85.81 1225 ALA A CA 1
ATOM 9121 C C . ALA A 1 1225 ? -23.410 15.656 47.350 1.00 85.81 1225 ALA A C 1
ATOM 9123 O O . ALA A 1 1225 ? -23.358 14.926 48.330 1.00 85.81 1225 ALA A O 1
ATOM 9124 N N . SER A 1 1226 ? -22.446 15.633 46.423 1.00 88.62 1226 SER A N 1
ATOM 9125 C CA . SER A 1 1226 ? -21.283 14.730 46.464 1.00 88.62 1226 SER A CA 1
ATOM 9126 C C . SER A 1 1226 ? -20.431 14.850 47.735 1.00 88.62 1226 SER A C 1
ATOM 9128 O O . SER A 1 1226 ? -19.738 13.902 48.088 1.00 88.62 1226 SER A O 1
ATOM 9130 N N . ASN A 1 1227 ? -20.483 15.989 48.433 1.00 91.00 1227 ASN A N 1
ATOM 9131 C CA . ASN A 1 1227 ? -19.721 16.229 49.660 1.00 91.00 1227 ASN A CA 1
ATOM 9132 C C . ASN A 1 1227 ? -20.430 15.728 50.928 1.00 91.00 1227 ASN A C 1
ATOM 9134 O O . ASN A 1 1227 ? -19.858 15.820 52.013 1.00 91.00 1227 ASN A O 1
ATOM 9138 N N . ARG A 1 1228 ? -21.670 15.239 50.816 1.00 92.19 1228 ARG A N 1
ATOM 9139 C CA . ARG A 1 1228 ? -22.507 14.803 51.950 1.00 92.19 1228 ARG A CA 1
ATOM 9140 C C . ARG A 1 1228 ? -23.178 13.450 51.718 1.00 92.19 1228 ARG A C 1
ATOM 9142 O O . ARG A 1 1228 ? -23.390 12.699 52.666 1.00 92.19 1228 ARG A O 1
ATOM 9149 N N . LYS A 1 1229 ? -23.463 13.135 50.452 1.00 94.00 1229 LYS A N 1
ATOM 9150 C CA . LYS A 1 1229 ? -24.200 11.952 50.023 1.00 94.00 1229 LYS A CA 1
ATOM 9151 C C . LYS A 1 1229 ? -23.564 10.670 50.535 1.00 94.00 1229 LYS A C 1
ATOM 9153 O O . LYS A 1 1229 ? -22.351 10.476 50.419 1.00 94.00 1229 LYS A O 1
ATOM 9158 N N . GLY A 1 1230 ? -24.420 9.818 51.087 1.00 93.19 1230 GLY A N 1
ATOM 9159 C CA . GLY A 1 1230 ? -24.091 8.476 51.541 1.00 93.19 1230 GLY A CA 1
ATOM 9160 C C . GLY A 1 1230 ? -23.061 8.404 52.663 1.00 93.19 1230 GLY A C 1
ATOM 9161 O O . GLY A 1 1230 ? -22.445 7.358 52.856 1.00 93.19 1230 GLY A O 1
ATOM 9162 N N . ALA A 1 1231 ? -22.840 9.500 53.401 1.00 96.50 1231 ALA A N 1
ATOM 9163 C CA . ALA A 1 1231 ? -21.910 9.540 54.527 1.00 96.50 1231 ALA A CA 1
ATOM 9164 C C . ALA A 1 1231 ? -22.150 8.411 55.544 1.00 96.50 1231 ALA A C 1
ATOM 9166 O O . ALA A 1 1231 ? -21.183 7.943 56.137 1.00 96.50 1231 ALA A O 1
ATOM 9167 N N . PHE A 1 1232 ? -23.398 7.955 55.692 1.00 96.94 1232 PHE A N 1
ATOM 9168 C CA . PHE A 1 1232 ? -23.822 6.901 56.617 1.00 96.94 1232 PHE A CA 1
ATOM 9169 C C . PHE A 1 1232 ? -24.597 5.761 55.928 1.00 96.94 1232 PHE A C 1
ATOM 9171 O O . PHE A 1 1232 ? -25.331 5.022 56.590 1.00 96.94 1232 PHE A O 1
ATOM 9178 N N . THR A 1 1233 ? -24.472 5.593 54.606 1.00 96.50 1233 THR A N 1
ATOM 9179 C CA . THR A 1 1233 ? -25.160 4.503 53.892 1.00 96.50 1233 THR A CA 1
ATOM 9180 C C . THR A 1 1233 ? -24.765 3.145 54.461 1.00 96.50 1233 THR A C 1
ATOM 9182 O O . THR A 1 1233 ? -23.584 2.823 54.554 1.00 96.50 1233 THR A O 1
ATOM 9185 N N . GLY A 1 1234 ? -25.754 2.335 54.844 1.00 94.62 1234 GLY A N 1
ATOM 9186 C CA . GLY A 1 1234 ? -25.532 1.012 55.436 1.00 94.62 1234 GLY A CA 1
ATOM 9187 C C . GLY A 1 1234 ? -25.159 1.002 56.927 1.00 94.62 1234 GLY A C 1
ATOM 9188 O O . GLY A 1 1234 ? -25.011 -0.081 57.481 1.00 94.62 1234 GLY A O 1
ATOM 9189 N N . CYS A 1 1235 ? -25.053 2.154 57.605 1.00 96.31 1235 CYS A N 1
ATOM 9190 C CA . CYS A 1 1235 ? -24.761 2.246 59.047 1.00 96.31 1235 CYS A CA 1
ATOM 9191 C C . CYS A 1 1235 ? -26.007 2.065 59.936 1.00 96.31 1235 CYS A C 1
ATOM 9193 O O . CYS A 1 1235 ? -26.238 2.845 60.860 1.00 96.31 1235 CYS A O 1
ATOM 9195 N N . THR A 1 1236 ? -26.833 1.052 59.671 1.00 95.69 1236 THR A N 1
ATOM 9196 C CA . THR A 1 1236 ? -28.137 0.864 60.340 1.00 95.69 1236 THR A CA 1
ATOM 9197 C C . THR A 1 1236 ? -28.041 0.523 61.834 1.00 95.69 1236 THR A C 1
ATOM 9199 O O . THR A 1 1236 ? -29.063 0.467 62.508 1.00 95.69 1236 THR A O 1
ATOM 9202 N N . GLY A 1 1237 ? -26.836 0.266 62.359 1.00 94.56 1237 GLY A N 1
ATOM 9203 C CA . GLY A 1 1237 ? -26.583 0.002 63.779 1.00 94.56 1237 GLY A CA 1
ATOM 9204 C C . GLY A 1 1237 ? -26.458 1.249 64.667 1.00 94.56 1237 GLY A C 1
ATOM 9205 O O . GLY A 1 1237 ? -26.361 1.105 65.888 1.00 94.56 1237 GLY A O 1
ATOM 9206 N N . LEU A 1 1238 ? -26.446 2.459 64.093 1.00 95.94 1238 LEU A N 1
ATOM 9207 C CA . LEU A 1 1238 ? -26.359 3.714 64.850 1.00 95.94 1238 LEU A CA 1
ATOM 9208 C C . LEU A 1 1238 ? -27.658 3.993 65.627 1.00 95.94 1238 LEU A C 1
ATOM 9210 O O . LEU A 1 1238 ? -28.754 3.875 65.084 1.00 95.94 1238 LEU A O 1
ATOM 9214 N N . SER A 1 1239 ? -27.554 4.417 66.889 1.00 95.31 1239 SER A N 1
ATOM 9215 C CA . SER A 1 1239 ? -28.716 4.662 67.760 1.00 95.31 1239 SER A CA 1
ATOM 9216 C C . SER A 1 1239 ? -29.581 5.841 67.313 1.00 95.31 1239 SER A C 1
ATOM 9218 O O . SER A 1 1239 ? -30.757 5.899 67.654 1.00 95.31 1239 SER A O 1
ATOM 9220 N N . ASP A 1 1240 ? -29.003 6.785 66.574 1.00 94.38 1240 ASP A N 1
ATOM 9221 C CA . ASP A 1 1240 ? -29.672 7.946 65.989 1.00 94.38 1240 ASP A CA 1
ATOM 9222 C C . ASP A 1 1240 ? -29.875 7.800 64.472 1.00 94.38 1240 ASP A C 1
ATOM 9224 O O . ASP A 1 1240 ? -30.200 8.783 63.810 1.00 94.38 1240 ASP A O 1
ATOM 9228 N N . TYR A 1 1241 ? -29.713 6.591 63.907 1.00 95.06 1241 TYR A N 1
ATOM 9229 C CA . TYR A 1 1241 ? -29.793 6.368 62.459 1.00 95.06 1241 TYR A CA 1
ATOM 9230 C C . TYR A 1 1241 ? -31.085 6.921 61.856 1.00 95.06 1241 TYR A C 1
ATOM 9232 O O . TYR A 1 1241 ? -31.045 7.609 60.839 1.00 95.06 1241 TYR A O 1
ATOM 9240 N N . ASP A 1 1242 ? -32.232 6.693 62.496 1.00 93.62 1242 ASP A N 1
ATOM 9241 C CA . ASP A 1 1242 ? -33.528 7.187 62.020 1.00 93.62 1242 ASP A CA 1
ATOM 9242 C C . ASP A 1 1242 ? -33.589 8.722 61.947 1.00 93.62 1242 ASP A C 1
ATOM 9244 O O . ASP A 1 1242 ? -34.200 9.254 61.018 1.00 93.62 1242 ASP A O 1
ATOM 9248 N N . SER A 1 1243 ? -32.863 9.423 62.823 1.00 93.50 1243 SER A N 1
ATOM 9249 C CA . SER A 1 1243 ? -32.765 10.890 62.874 1.00 93.50 1243 SER A CA 1
ATOM 9250 C C . SER A 1 1243 ? -31.833 11.489 61.814 1.00 93.50 1243 SER A C 1
ATOM 9252 O O . SER A 1 1243 ? -31.923 12.682 61.527 1.00 93.50 1243 SER A O 1
ATOM 9254 N N . ILE A 1 1244 ? -30.954 10.688 61.200 1.00 95.31 1244 ILE A N 1
ATOM 9255 C CA . ILE A 1 1244 ? -30.045 11.162 60.146 1.00 95.31 1244 ILE A CA 1
ATOM 9256 C C . ILE A 1 1244 ? -30.864 11.528 58.885 1.00 95.31 1244 ILE A C 1
ATOM 9258 O O . ILE A 1 1244 ? -31.673 10.710 58.426 1.00 95.31 1244 ILE A O 1
ATOM 9262 N N . PRO A 1 1245 ? -30.672 12.710 58.265 1.00 93.81 1245 PRO A N 1
ATOM 9263 C CA . PRO A 1 1245 ? -31.428 13.087 57.071 1.00 93.81 1245 PRO A CA 1
ATOM 9264 C C . PRO A 1 1245 ? -31.141 12.173 55.870 1.00 93.81 1245 PRO A C 1
ATOM 9266 O O . PRO A 1 1245 ? -30.016 11.709 55.677 1.00 93.81 1245 PRO A O 1
ATOM 9269 N N . ALA A 1 1246 ? -32.152 11.955 55.020 1.00 91.06 1246 ALA A N 1
ATOM 9270 C CA . ALA A 1 1246 ? -32.077 11.027 53.885 1.00 91.06 1246 ALA A CA 1
ATOM 9271 C C . ALA A 1 1246 ? -30.934 11.333 52.899 1.00 91.06 1246 ALA A C 1
ATOM 9273 O O . ALA A 1 1246 ? -30.388 10.416 52.301 1.00 91.06 1246 ALA A O 1
ATOM 9274 N N . GLU A 1 1247 ? -30.529 12.598 52.752 1.00 88.44 1247 GLU A N 1
ATOM 9275 C CA . GLU A 1 1247 ? -29.413 12.977 51.874 1.00 88.44 1247 GLU A CA 1
ATOM 9276 C C . GLU A 1 1247 ? -28.039 12.463 52.353 1.00 88.44 1247 GLU A C 1
ATOM 9278 O O . GLU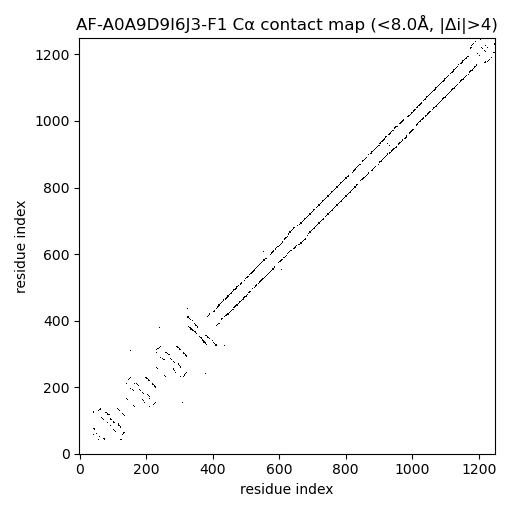 A 1 1247 ? -27.106 12.431 51.556 1.00 88.44 1247 GLU A O 1
ATOM 9283 N N . TYR A 1 1248 ? -27.907 12.045 53.619 1.00 93.12 1248 TYR A N 1
ATOM 9284 C CA . TYR A 1 1248 ? -26.689 11.448 54.186 1.00 93.12 1248 TYR A CA 1
ATOM 9285 C C . TYR A 1 1248 ? -26.766 9.913 54.294 1.00 93.12 1248 TYR A C 1
ATOM 9287 O O . TYR A 1 1248 ? -25.746 9.288 54.604 1.00 93.12 1248 TYR A O 1
ATOM 9295 N N . LYS A 1 1249 ? -27.951 9.326 54.059 1.00 89.12 1249 LYS A N 1
ATOM 9296 C CA . LYS A 1 1249 ? -28.240 7.883 54.115 1.00 89.12 1249 LYS A CA 1
ATOM 9297 C C . LYS A 1 1249 ? -27.999 7.187 52.783 1.00 89.12 1249 LYS A C 1
ATOM 9299 O O . LYS A 1 1249 ? -28.040 7.848 51.723 1.00 89.12 1249 LYS A O 1
#

Solvent-accessible surface area (backbone atoms only — not comparable to full-atom values): 56809 Å² total; per-residue (Å²): 131,87,78,92,87,84,88,91,91,80,90,78,88,92,84,90,86,91,88,86,91,86,85,89,88,86,85,89,84,88,85,86,83,85,89,80,94,74,93,77,86,63,48,70,38,66,50,61,94,57,94,56,62,55,56,96,75,55,45,44,38,43,32,63,41,49,28,75,26,53,77,46,63,30,42,51,52,53,86,50,79,68,50,75,49,80,56,57,94,47,94,58,75,46,76,44,78,43,89,89,77,45,27,40,38,39,33,32,71,53,38,84,42,87,51,69,47,51,32,32,36,41,38,38,24,78,93,40,75,31,45,34,39,39,33,31,39,30,45,88,66,89,51,54,46,62,79,64,44,72,48,80,36,52,17,60,84,76,38,66,53,72,46,46,52,51,53,78,37,92,84,49,50,72,52,69,64,93,48,93,56,52,49,79,48,78,59,92,52,32,42,38,42,39,48,61,76,39,83,45,79,56,65,48,76,52,59,32,36,39,38,21,47,85,90,61,98,69,58,41,71,46,68,36,38,41,36,33,36,41,34,41,44,46,47,59,80,57,50,51,47,60,39,70,22,67,73,62,98,72,52,57,49,80,45,46,48,53,56,82,40,72,68,51,74,48,53,84,59,88,75,73,87,45,64,47,81,45,82,53,100,53,30,37,40,41,36,58,60,64,30,79,46,65,67,64,50,75,49,44,38,41,36,38,22,34,80,86,69,90,37,62,28,68,40,70,29,40,38,32,32,43,27,48,41,66,52,21,26,29,36,34,37,44,40,91,45,67,75,49,56,44,67,48,50,25,62,61,5,40,41,38,41,37,36,57,52,82,81,53,70,44,85,41,82,44,71,44,57,54,71,49,69,48,87,64,46,40,55,30,48,30,39,41,39,44,41,30,53,27,32,36,50,80,65,98,86,46,68,82,40,35,58,15,37,43,41,50,74,41,75,10,50,30,69,22,38,31,29,43,21,22,57,35,56,23,44,54,24,48,61,64,56,51,40,85,72,43,31,38,35,60,16,33,30,30,34,30,20,46,15,39,17,52,51,25,48,62,62,49,52,40,46,34,57,35,18,50,46,20,30,33,32,30,23,15,40,21,47,16,52,46,24,40,55,64,46,51,57,34,45,54,39,20,49,51,23,27,31,37,27,21,26,42,15,37,14,39,30,50,54,66,53,45,57,37,45,54,45,22,44,50,22,30,34,44,24,23,24,44,13,39,20,47,25,38,50,63,49,64,54,40,40,61,45,24,41,50,20,33,35,36,33,25,23,37,17,54,6,60,51,24,36,46,66,50,65,56,48,44,49,41,24,43,47,19,32,31,36,33,23,26,39,16,42,14,39,28,42,56,67,49,68,41,38,39,40,45,20,39,50,19,30,32,36,32,26,20,39,16,42,17,43,26,41,52,62,50,47,42,41,36,21,51,18,38,47,35,22,28,44,26,25,21,34,21,37,16,43,46,23,34,50,59,49,42,42,36,59,55,42,10,57,43,51,32,89,65,37,42,44,57,20,48,23,25,24,38,18,34,14,36,39,21,36,48,58,47,36,54,42,50,52,70,39,35,54,36,27,33,37,34,25,22,35,18,37,14,36,39,22,39,56,70,48,48,47,40,58,65,50,29,44,44,24,31,41,32,43,25,21,37,17,33,15,39,39,23,38,54,47,48,52,36,43,43,42,58,26,42,45,22,35,40,37,38,27,28,33,22,41,14,38,37,22,34,39,41,29,43,27,29,36,23,44,15,52,49,18,34,36,35,30,25,30,33,20,36,14,36,43,24,50,47,63,38,44,45,23,64,29,50,22,60,46,25,25,32,37,31,24,29,34,15,37,13,48,46,23,38,61,65,50,33,52,42,44,49,64,28,53,46,21,30,33,38,28,24,27,32,17,43,13,26,30,34,41,49,43,50,39,38,40,36,51,28,27,42,42,28,28,37,34,25,22,34,17,44,13,47,53,22,34,43,52,42,52,32,53,26,63,37,74,27,85,51,23,34,34,32,24,24,32,20,40,13,38,37,24,36,51,59,49,79,53,49,46,47,43,45,33,24,48,38,32,29,36,28,22,33,19,35,15,36,39,23,39,53,58,43,56,27,47,46,42,46,62,72,37,92,59,56,25,35,30,36,26,22,36,18,39,14,42,34,22,36,45,46,36,44,27,34,48,19,82,60,75,36,61,33,48,48,31,41,27,25,22,34,19,43,14,35,40,22,40,44,56,38,47,41,24,50,56,17,38,24,71,84,34,68,25,35,35,31,27,25,31,21,39,15,36,42,24,34,49,44,45,47,33,41,38,41,32,49,20,22,41,36,35,28,28,34,15,43,13,39,36,22,45,43,53,31,40,26,29,31,53,59,31,52,47,76,40,52,29,25,38,34,18,37,14,37,42,26,36,51,57,44,39,43,31,42,32,57,33,42,79,40,43,55,41,36,24,39,32,20,35,12,39,39,22,39,49,60,42,29,48,38,48,42,62,39,39,54,23,33,34,39,30,24,36,35,16,34,12,36,40,22,38,48,73,48,76,52,37,56,59,68,29,42,56,24,29,34,38,34,22,24,35,20,35,13,36,38,24,37,50,67,67,34,77,54,50,51,61,27,43,50,24,28,33,40,25,25,22,34,19,38,15,42,33,23,40,50,73,53,63,64,44,48,58,46,36,39,48,36,26,25,39,13,24,21,32,21,44,13,52,45,23,36,49,70,70,58,28,31,75,44,97,88,42,80,42,39,68,92,55,34,33,78,83,43,21,81,82,56,69,32,41,37,48,48,86,57,58,77,29,38,34,26,23,42,23,60,26,76,46,24,76,49,44,88,76,53,57,72,68,32,67

Organism: NCBI:txid2840764

pLDDT: mean 88.78, std 13.85, range [22.55, 98.81]

Foldseek 3Di:
DDDDDDDDDDDDDDDDDDDDDDDDDDDDDDDDDDDDDDDDDKDWFKDFPDPQWDDPPRFEIEGEAEQQKDKTKMAIDIPADKDKDKADPDPFWDWDQDPPRRIIMIIGHHAAAQDKDWIKMWMDGDPDIGIYIYIYHGPPDWDKDWPAFEEEAELDDDFKDKTFIDGPAQPKDKFFDDDPFWDWDDDRGMIMIGGDHAAAQAKDKGKIKIWHPVPPDDIDMDMHMYMYHGFWDKDKPFQEAEAELDDDPCQKDWIFMDISADKDKDKPDPPPVFWDWDADPGGIIIHGDHQQAQAKDKIKMKMKGDDVPDRIDIDIHMYIYGHDDQQKWKFKFFFADAFDKAWFQLAQFWAAWKDFQPRDIDGDDDRHIDIDGDRTTGMGMMIGHGAGAEGADDDPDQLSNLCGTQETDHLHQRLYAEHANHSAQSQNHQDHDAHPRLSQQNHAELANACENNQNHQDDDLRNCVRNQNHAEQALNHAQNANHAADDQNNCQNHQNHAYCARNQANYQHAAYDLNSCVNHLNHAYQERNQDNYCYLEYDANSCQRNLNHQEQALNHALNANNADYDAQNCQSVLNHAELHNNQANYQHAADDACSCQRNLNHAELHRNQHQYCHQEYDLRNLANNQNHQALHLNHHQNLNHAEYDLNNPVNNNHALVRHDLCRQEQNNQNNCNHAEYDLNNCPRNQQRAENELNHHQNCNHAEYDLNNCVRNQNHAYYARNQANNQNHAEQEACSQPNNCNHAEAHLPHQQNQRHAEYYACPNANVQNHQYYELNCQQNQNHAYYDLRRVPHHQNHAYQYNVQHNNANHAEDDLNNCQSNLNHAYQANNQQNYCHQEADANNAANNQNHQELHNNHAQNCNHAYYHLHYHQHDHQEHEQHRNHQQNCNHAEADACSVPNVQHYAELHSNNQNNQNHAEYHAQNQQSPNHPAAYEQACNHANNLNHAEQDANPNHDAADQRYAELANNHAQNQNHQYYDLRSVVRYAQPRAYHQHNNNQNNQNHAEAEACSQCGHEHAYENNCALNCNHQAYHANPNVQHAHQYEELNHANNCNHQEYDLRNPPNHEDDAEYYNPHHQNQNHAEYDLNNCPHHLNYAEYELPQQNNCNHQEYDANNCPNNLNHAYLALPHQQNQNHAEYDLNRCLSPLNYAEQASNCQNNCNHQEYDQANCQSPLNHQALASNNQNNQNYAEAAHWYAAPNDTQHPQNQAPVCCVVRVRHRHHPDLRRQACSCHNVVRYPCVVVRDPSND